Protein 6VH5 (pdb70)

Organism: Brucella abortus (strain 2308) (NCBI:txid359391)

Sequence (1122 aa):
SMKTNRISFQGEAGANSDTACRNMFPDMEPLPCPTFEDAFNAVETGAADLAMIPIENTLAGRVADIHYLLPLADMHIVGEYFLPIHFQLMVLPGVRREEIKTVHSHIHALGQCRNVIRQNGWKGVIAGDTAGAARLVADVKDRSMAALAPRLAADLYGLDILEENVEDSENNVTRFVVLSKNKQWAARPENDERIVTTFVFRVRNVPAALYKALGGFATNGVNMTKLESYQLGGRFIATQFYADIEGHPEERSVQLALEELRFFTKEVRILGVYKGSDIRGMKTNRISFQGEAGANSDTACRNMFPDMEPLPCPTFEDAFNAVETGAADLAMIPIENTLAGRVADIHYLLPLADMHIVGEYFLPIHFQLMVLPGVRREEIKTVHSHIHALGQCRNVIRQNGWKGVIAGDTAGAARLVADVKDRSMAALAPRLAADLYGLDILEENVEDSENNVTRFVVLSKNKQWAARPENDERIVTTFVFRVRNVPAALYKALGGFATNGVNMTKLESYQLGGRFIATQFYADIEGHPEERSVQLALEELRFFTKEVRILGVYKGSDIRGMKTNRISFQGEAGANSDTACRNMFPDMEPLPCPTFEDAFNAVETGAADLAMIPIENTLAGRVADIHYLLPLADMHIVGEYFLPIHFQLMVLPGVRREEIKTVHSHIHALGQCRNVIRQNGWKGVIAGDTAGAARLVADVKDRSMAALAPRLAADLYGLDILEENVEDSENNVTRFVVLSKNKQWAARPENDERIVTTFVFRVRNVPAALYKALGGFATNGVNMTKLESYQLGGRFIATQFYADIEGHPEERSVQLALEELRFFTKEVRILGVYKGSDIRPGSMKTNRISFQGEAGANSDTACRNMFPDMEPLPCPTFEDAFNAVETGAADLAMIPIENTLAGRVADIHYLLPLADMHIVGEYFLPIHFQLMVLPGVRREEIKTVHSHIHALGQCRNVIRQNGWKGVIAGDTAGAARLVADVKDRSMAALAPRLAADLLYGLDILEENVEDSENNVTRFVVLSKNKQWAARPENDERIVTTFVFRVRNVPAALYKALGGFATNGVNMTKLESYQLGGRFIATQFYADIEGHPEERSVQLALEELRFFTKEVRILGVYKGSDIR

Nearest PDB structures (foldseek):
  6vh5-assembly1_C  TM=9.987E-01  e=2.061E-60  Brucella abortus 2308
  7am0-assembly2_C  TM=9.601E-01  e=3.517E-37  Komagataeibacter europaeus
  7am0-assembly1_A  TM=9.549E-01  e=2.578E-37  Komagataeibacter europaeus
  2qmx-assembly1_A  TM=8.992E-01  e=8.731E-31  Chlorobaculum tepidum TLS
  7alz-assembly1_B  TM=9.362E-01  e=1.577E-22  Komagataeibacter europaeus

B-factor: mean 70.49, std 18.17, range [31.27, 156.77]

Radius of gyration: 37.65 Å; Cα contacts (8 Å, |Δi|>4): 2744; chains: 4; bounding box: 86×58×108 Å

Structure (mmCIF, N/CA/C/O backbone):
data_6VH5
#
_entry.id   6VH5
#
_cell.length_a   226.950
_cell.length_b   61.250
_cell.length_c   120.050
_cell.angle_alpha   90.000
_cell.angle_beta   112.950
_cell.angle_gamma   90.000
#
_symmetry.space_group_name_H-M   'C 1 2 1'
#
loop_
_entity.id
_entity.type
_entity.pdbx_description
1 polymer 'Prephenate dehydratase:Amino acid-binding ACT'
2 non-polymer PHENYLALANINE
3 non-polymer 1,2-ETHANEDIOL
4 water water
#
loop_
_atom_site.group_PDB
_atom_site.id
_atom_site.type_symbol
_atom_site.label_atom_id
_atom_site.label_alt_id
_atom_site.label_comp_id
_atom_site.label_asym_id
_atom_site.label_entity_id
_atom_site.label_seq_id
_atom_site.pdbx_PDB_ins_code
_atom_site.Cartn_x
_atom_site.Cartn_y
_atom_site.Cartn_z
_atom_site.occupancy
_atom_site.B_iso_or_equiv
_atom_site.auth_seq_id
_atom_site.auth_comp_id
_atom_site.auth_asym_id
_atom_site.auth_atom_id
_atom_site.pdbx_PDB_model_num
ATOM 1 N N . SER A 1 21 ? 38.205 62.424 69.356 1.00 130.11 0 SER A N 1
ATOM 2 C CA . SER A 1 21 ? 36.837 62.715 69.767 1.00 129.40 0 SER A CA 1
ATOM 3 C C . SER A 1 21 ? 36.765 64.025 70.557 1.00 126.95 0 SER A C 1
ATOM 4 O O . SER A 1 21 ? 37.747 64.760 70.655 1.00 126.09 0 SER A O 1
ATOM 7 N N . MET A 1 22 ? 35.592 64.308 71.114 1.00 118.48 1 MET A N 1
ATOM 8 C CA . MET A 1 22 ? 35.362 65.545 71.847 1.00 111.15 1 MET A CA 1
ATOM 9 C C . MET A 1 22 ? 35.954 65.439 73.249 1.00 96.11 1 MET A C 1
ATOM 10 O O . MET A 1 22 ? 35.727 64.445 73.948 1.00 89.99 1 MET A O 1
ATOM 15 N N . LYS A 1 23 ? 36.710 66.461 73.663 1.00 88.81 2 LYS A N 1
ATOM 16 C CA . LYS A 1 23 ? 37.340 66.428 74.982 1.00 81.36 2 LYS A CA 1
ATOM 17 C C . LYS A 1 23 ? 36.270 66.619 76.052 1.00 81.30 2 LYS A C 1
ATOM 18 O O . LYS A 1 23 ? 35.611 67.661 76.110 1.00 88.63 2 LYS A O 1
ATOM 20 N N . THR A 1 24 ? 36.124 65.618 76.916 1.00 74.45 3 THR A N 1
ATOM 21 C CA . THR A 1 24 ? 35.100 65.599 77.950 1.00 73.86 3 THR A CA 1
ATOM 22 C C . THR A 1 24 ? 35.524 66.210 79.279 1.00 77.71 3 THR A C 1
ATOM 23 O O . THR A 1 24 ? 34.673 66.354 80.164 1.00 75.46 3 THR A O 1
ATOM 27 N N . ASN A 1 25 ? 36.801 66.545 79.464 1.00 75.14 4 ASN A N 1
ATOM 28 C CA . ASN A 1 25 ? 37.293 67.101 80.726 1.00 64.79 4 ASN A CA 1
ATOM 29 C C . ASN A 1 25 ? 37.112 66.136 81.887 1.00 58.55 4 ASN A C 1
ATOM 30 O O . ASN A 1 25 ? 37.148 66.545 83.050 1.00 59.43 4 ASN A O 1
ATOM 35 N N . ARG A 1 26 ? 36.913 64.854 81.597 1.00 59.21 5 ARG A N 1
ATOM 36 C CA . ARG A 1 26 ? 36.751 63.835 82.626 1.00 56.54 5 ARG A CA 1
ATOM 37 C C . ARG A 1 26 ? 38.034 63.022 82.751 1.00 58.43 5 ARG A C 1
ATOM 38 O O . ARG A 1 26 ? 38.711 62.753 81.753 1.00 61.36 5 ARG A O 1
ATOM 46 N N . ILE A 1 27 ? 38.366 62.635 83.977 1.00 53.13 6 ILE A N 1
ATOM 47 C CA . ILE A 1 27 ? 39.491 61.754 84.247 1.00 50.48 6 ILE A CA 1
ATOM 48 C C . ILE A 1 27 ? 38.984 60.564 85.046 1.00 49.11 6 ILE A C 1
ATOM 49 O O . ILE A 1 27 ? 38.484 60.726 86.168 1.00 54.78 6 ILE A O 1
ATOM 54 N N . SER A 1 28 ? 39.096 59.371 84.468 1.00 42.48 7 SER A N 1
ATOM 55 C CA . SER A 1 28 ? 38.577 58.184 85.132 1.00 52.80 7 SER A CA 1
ATOM 56 C C . SER A 1 28 ? 39.515 57.703 86.234 1.00 61.38 7 SER A C 1
ATOM 57 O O . SER A 1 28 ? 40.740 57.831 86.145 1.00 62.39 7 SER A O 1
ATOM 60 N N . PHE A 1 29 ? 38.921 57.134 87.282 1.00 62.14 8 PHE A N 1
ATOM 61 C CA . PHE A 1 29 ? 39.686 56.465 88.324 1.00 56.16 8 PHE A CA 1
ATOM 62 C C . PHE A 1 29 ? 38.877 55.279 88.829 1.00 57.47 8 PHE A C 1
ATOM 63 O O . PHE A 1 29 ? 37.646 55.254 88.725 1.00 64.41 8 PHE A O 1
ATOM 71 N N . GLN A 1 30 ? 39.575 54.311 89.419 1.00 46.33 9 GLN A N 1
ATOM 72 C CA . GLN A 1 30 ? 38.926 53.152 90.014 1.00 49.92 9 GLN A CA 1
ATOM 73 C C . GLN A 1 30 ? 38.595 53.464 91.468 1.00 53.60 9 GLN A C 1
ATOM 74 O O . GLN A 1 30 ? 39.482 53.840 92.243 1.00 48.83 9 GLN A O 1
ATOM 80 N N . GLY A 1 31 ? 37.315 53.294 91.835 1.00 55.20 10 GLY A N 1
ATOM 81 C CA . GLY A 1 31 ? 36.817 53.405 93.187 1.00 49.48 10 GLY A CA 1
ATOM 82 C C . GLY A 1 31 ? 35.573 54.275 93.268 1.00 66.80 10 GLY A C 1
ATOM 83 O O . GLY A 1 31 ? 34.938 54.609 92.260 1.00 68.59 10 GLY A O 1
ATOM 84 N N . GLU A 1 32 ? 35.196 54.610 94.496 1.00 69.89 11 GLU A N 1
ATOM 85 C CA . GLU A 1 32 ? 34.085 55.504 94.776 1.00 64.93 11 GLU A CA 1
ATOM 86 C C . GLU A 1 32 ? 34.615 56.917 94.972 1.00 61.16 11 GLU A C 1
ATOM 87 O O . GLU A 1 32 ? 35.789 57.126 95.289 1.00 58.88 11 GLU A O 1
ATOM 93 N N . ALA A 1 33 ? 33.719 57.888 94.836 1.00 55.45 12 ALA A N 1
ATOM 94 C CA . ALA A 1 33 ? 34.075 59.273 95.118 1.00 66.27 12 ALA A CA 1
ATOM 95 C C . ALA A 1 33 ? 34.661 59.404 96.527 1.00 71.38 12 ALA A C 1
ATOM 96 O O . ALA A 1 33 ? 34.206 58.758 97.474 1.00 72.80 12 ALA A O 1
ATOM 98 N N . GLY A 1 34 ? 35.703 60.219 96.656 1.00 67.67 13 GLY A N 1
ATOM 99 C CA . GLY A 1 34 ? 36.359 60.387 97.935 1.00 64.89 13 GLY A CA 1
ATOM 100 C C . GLY A 1 34 ? 37.544 59.478 98.164 1.00 63.63 13 GLY A C 1
ATOM 101 O O . GLY A 1 34 ? 38.176 59.568 99.220 1.00 65.21 13 GLY A O 1
ATOM 102 N N . ALA A 1 35 ? 37.857 58.600 97.214 1.00 63.68 14 ALA A N 1
ATOM 103 C CA . ALA A 1 35 ? 38.957 57.664 97.363 1.00 63.36 14 ALA A CA 1
ATOM 104 C C . ALA A 1 35 ? 40.300 58.380 97.231 1.00 60.57 14 ALA A C 1
ATOM 105 O O . ALA A 1 35 ? 40.379 59.578 96.945 1.00 64.04 14 ALA A O 1
ATOM 107 N N . ASN A 1 36 ? 41.373 57.624 97.477 1.00 52.31 15 ASN A N 1
ATOM 108 C CA . ASN A 1 36 ? 42.712 58.156 97.256 1.00 57.74 15 ASN A CA 1
ATOM 109 C C . ASN A 1 36 ? 42.965 58.417 95.769 1.00 53.69 15 ASN A C 1
ATOM 110 O O . ASN A 1 36 ? 43.660 59.380 95.414 1.00 49.13 15 ASN A O 1
ATOM 115 N N . SER A 1 37 ? 42.432 57.560 94.887 1.00 56.40 16 SER A N 1
ATOM 116 C CA . SER A 1 37 ? 42.549 57.802 93.444 1.00 59.77 16 SER A CA 1
ATOM 117 C C . SER A 1 37 ? 41.893 59.120 93.050 1.00 56.53 16 SER A C 1
ATOM 118 O O . SER A 1 37 ? 42.434 59.873 92.232 1.00 50.16 16 SER A O 1
ATOM 121 N N . ASP A 1 38 ? 40.722 59.406 93.627 1.00 53.38 17 ASP A N 1
ATOM 122 C CA . ASP A 1 38 ? 40.055 60.690 93.425 1.00 56.95 17 ASP A CA 1
ATOM 123 C C . ASP A 1 38 ? 40.914 61.841 93.942 1.00 60.08 17 ASP A C 1
ATOM 124 O O . ASP A 1 38 ? 41.014 62.892 93.297 1.00 62.32 17 ASP A O 1
ATOM 129 N N . THR A 1 39 ? 41.552 61.656 95.102 1.00 64.91 18 THR A N 1
ATOM 130 C CA . THR A 1 39 ? 42.441 62.685 95.637 1.00 63.81 18 THR A CA 1
ATOM 131 C C . THR A 1 39 ? 43.567 63.004 94.658 1.00 54.27 18 THR A C 1
ATOM 132 O O . THR A 1 39 ? 43.879 64.177 94.415 1.00 50.99 18 THR A O 1
ATOM 136 N N . ALA A 1 40 ? 44.161 61.976 94.057 1.00 45.28 19 ALA A N 1
ATOM 137 C CA . ALA A 1 40 ? 45.216 62.216 93.077 1.00 48.39 19 ALA A CA 1
ATOM 138 C C . ALA A 1 40 ? 44.692 63.010 91.878 1.00 51.36 19 ALA A C 1
ATOM 139 O O . ALA A 1 40 ? 45.325 63.982 91.446 1.00 51.53 19 ALA A O 1
ATOM 141 N N . CYS A 1 41 ? 43.515 62.644 91.356 1.00 54.83 20 CYS A N 1
ATOM 142 C CA . CYS A 1 41 ? 42.946 63.378 90.223 1.00 53.66 20 CYS A CA 1
ATOM 143 C C . CYS A 1 41 ? 42.783 64.857 90.559 1.00 61.05 20 CYS A C 1
ATOM 144 O O . CYS A 1 41 ? 43.134 65.733 89.759 1.00 59.96 20 CYS A O 1
ATOM 147 N N . ARG A 1 42 ? 42.253 65.152 91.753 1.00 58.26 21 ARG A N 1
ATOM 148 C CA . ARG A 1 42 ? 41.985 66.538 92.119 1.00 55.58 21 ARG A CA 1
ATOM 149 C C . ARG A 1 42 ? 43.265 67.307 92.406 1.00 62.74 21 ARG A C 1
ATOM 150 O O . ARG A 1 42 ? 43.345 68.504 92.102 1.00 66.86 21 ARG A O 1
ATOM 158 N N . ASN A 1 43 ? 44.273 66.646 92.982 1.00 58.31 22 ASN A N 1
ATOM 159 C CA . ASN A 1 43 ? 45.519 67.344 93.275 1.00 64.32 22 ASN A CA 1
ATOM 160 C C . ASN A 1 43 ? 46.268 67.675 91.995 1.00 64.43 22 ASN A C 1
ATOM 161 O O . ASN A 1 43 ? 46.775 68.793 91.832 1.00 69.49 22 ASN A O 1
ATOM 166 N N . MET A 1 44 ? 46.331 66.724 91.066 1.00 60.58 23 MET A N 1
ATOM 167 C CA . MET A 1 44 ? 47.156 66.896 89.877 1.00 60.41 23 MET A CA 1
ATOM 168 C C . MET A 1 44 ? 46.424 67.613 88.756 1.00 59.08 23 MET A C 1
ATOM 169 O O . MET A 1 44 ? 47.031 68.423 88.046 1.00 57.95 23 MET A O 1
ATOM 174 N N . PHE A 1 45 ? 45.129 67.334 88.595 1.00 70.80 24 PHE A N 1
ATOM 175 C CA . PHE A 1 45 ? 44.293 67.933 87.556 1.00 75.79 24 PHE A CA 1
ATOM 176 C C . PHE A 1 45 ? 43.105 68.621 88.225 1.00 79.63 24 PHE A C 1
ATOM 177 O O . PHE A 1 45 ? 41.965 68.141 88.148 1.00 75.68 24 PHE A O 1
ATOM 185 N N . PRO A 1 46 ? 43.342 69.758 88.887 1.00 78.30 25 PRO A N 1
ATOM 186 C CA . PRO A 1 46 ? 42.274 70.378 89.687 1.00 78.72 25 PRO A CA 1
ATOM 187 C C . PRO A 1 46 ? 41.067 70.811 88.874 1.00 75.88 25 PRO A C 1
ATOM 188 O O . PRO A 1 46 ? 39.955 70.852 89.413 1.00 71.79 25 PRO A O 1
ATOM 192 N N . ASP A 1 47 ? 41.244 71.136 87.596 1.00 74.14 26 ASP A N 1
ATOM 193 C CA . ASP A 1 47 ? 40.148 71.623 86.773 1.00 76.36 26 ASP A CA 1
ATOM 194 C C . ASP A 1 47 ? 39.439 70.520 85.999 1.00 74.10 26 ASP A C 1
ATOM 195 O O . ASP A 1 47 ? 38.607 70.828 85.142 1.00 67.80 26 ASP A O 1
ATOM 200 N N . MET A 1 48 ? 39.736 69.256 86.275 1.00 70.62 27 MET A N 1
ATOM 201 C CA . MET A 1 48 ? 39.048 68.160 85.612 1.00 70.18 27 MET A CA 1
ATOM 202 C C . MET A 1 48 ? 37.999 67.557 86.542 1.00 70.76 27 MET A C 1
ATOM 203 O O . MET A 1 48 ? 38.010 67.767 87.756 1.00 70.87 27 MET A O 1
ATOM 208 N N . GLU A 1 49 ? 37.073 66.814 85.950 1.00 67.42 28 GLU A N 1
ATOM 209 C CA . GLU A 1 49 ? 35.990 66.210 86.714 1.00 70.08 28 GLU A CA 1
ATOM 210 C C . GLU A 1 49 ? 36.252 64.715 86.853 1.00 67.77 28 GLU A C 1
ATOM 211 O O . GLU A 1 49 ? 36.214 63.987 85.847 1.00 65.53 28 GLU A O 1
ATOM 217 N N . PRO A 1 50 ? 36.572 64.222 88.045 1.00 65.15 29 PRO A N 1
ATOM 218 C CA . PRO A 1 50 ? 36.846 62.786 88.197 1.00 63.38 29 PRO A CA 1
ATOM 219 C C . PRO A 1 50 ? 35.629 61.940 87.834 1.00 61.87 29 PRO A C 1
ATOM 220 O O . PRO A 1 50 ? 34.486 62.286 88.150 1.00 59.68 29 PRO A O 1
ATOM 224 N N . LEU A 1 51 ? 35.890 60.809 87.184 1.00 58.03 30 LEU A N 1
ATOM 225 C CA . LEU A 1 51 ? 34.844 59.899 86.718 1.00 57.94 30 LEU A CA 1
ATOM 226 C C . LEU A 1 51 ? 35.015 58.540 87.382 1.00 56.30 30 LEU A C 1
ATOM 227 O O . LEU A 1 51 ? 35.853 57.732 86.943 1.00 60.29 30 LEU A O 1
ATOM 232 N N . PRO A 1 52 ? 34.236 58.232 88.419 1.00 58.49 31 PRO A N 1
ATOM 233 C CA . PRO A 1 52 ? 34.425 56.960 89.131 1.00 59.24 31 PRO A CA 1
ATOM 234 C C . PRO A 1 52 ? 34.068 55.759 88.265 1.00 55.08 31 PRO A C 1
ATOM 235 O O . PRO A 1 52 ? 33.117 55.790 87.483 1.00 58.83 31 PRO A O 1
ATOM 239 N N . CYS A 1 53 ? 34.844 54.688 88.424 1.00 49.55 32 CYS A N 1
ATOM 240 C CA . CYS A 1 53 ? 34.625 53.450 87.709 1.00 53.46 32 CYS A CA 1
ATOM 241 C C . CYS A 1 53 ? 34.844 52.316 88.694 1.00 57.43 32 CYS A C 1
ATOM 242 O O . CYS A 1 53 ? 35.739 52.402 89.543 1.00 68.21 32 CYS A O 1
ATOM 245 N N . PRO A 1 54 ? 34.056 51.247 88.606 1.00 65.59 33 PRO A N 1
ATOM 246 C CA . PRO A 1 54 ? 34.163 50.192 89.626 1.00 68.78 33 PRO A CA 1
ATOM 247 C C . PRO A 1 54 ? 35.463 49.408 89.560 1.00 70.50 33 PRO A C 1
ATOM 248 O O . PRO A 1 54 ? 35.940 48.953 90.606 1.00 73.51 33 PRO A O 1
ATOM 252 N N . THR A 1 55 ? 36.063 49.248 88.383 1.00 67.14 34 THR A N 1
ATOM 253 C CA . THR A 1 55 ? 37.300 48.493 88.237 1.00 60.43 34 THR A CA 1
ATOM 254 C C . THR A 1 55 ? 38.319 49.278 87.420 1.00 66.71 34 THR A C 1
ATOM 255 O O . THR A 1 55 ? 37.979 50.248 86.732 1.00 62.69 34 THR A O 1
ATOM 259 N N . PHE A 1 56 ? 39.587 48.842 87.525 1.00 66.30 35 PHE A N 1
ATOM 260 C CA . PHE A 1 56 ? 40.660 49.421 86.720 1.00 58.47 35 PHE A CA 1
ATOM 261 C C . PHE A 1 56 ? 40.347 49.299 85.238 1.00 60.10 35 PHE A C 1
ATOM 262 O O . PHE A 1 56 ? 40.534 50.247 84.466 1.00 59.43 35 PHE A O 1
ATOM 270 N N . GLU A 1 57 ? 39.898 48.113 84.823 1.00 64.76 36 GLU A N 1
ATOM 271 C CA . GLU A 1 57 ? 39.547 47.878 83.428 1.00 64.74 36 GLU A CA 1
ATOM 272 C C . GLU A 1 57 ? 38.505 48.881 82.950 1.00 64.14 36 GLU A C 1
ATOM 273 O O . GLU A 1 57 ? 38.653 49.467 81.872 1.00 66.52 36 GLU A O 1
ATOM 279 N N . ASP A 1 58 ? 37.478 49.137 83.769 1.00 55.39 37 ASP A N 1
ATOM 280 C CA . ASP A 1 58 ? 36.484 50.147 83.415 1.00 61.61 37 ASP A CA 1
ATOM 281 C C . ASP A 1 58 ? 37.118 51.528 83.321 1.00 62.65 37 ASP A C 1
ATOM 282 O O . ASP A 1 58 ? 36.734 52.340 82.468 1.00 65.41 37 ASP A O 1
ATOM 287 N N . ALA A 1 59 ? 38.076 51.822 84.207 1.00 54.85 38 ALA A N 1
ATOM 288 C CA . ALA A 1 59 ? 38.806 53.080 84.104 1.00 59.20 38 ALA A CA 1
ATOM 289 C C . ALA A 1 59 ? 39.620 53.146 82.813 1.00 58.06 38 ALA A C 1
ATOM 290 O O . ALA A 1 59 ? 39.778 54.228 82.237 1.00 58.71 38 ALA A O 1
ATOM 292 N N . PHE A 1 60 ? 40.161 52.014 82.354 1.00 58.81 39 PHE A N 1
ATOM 293 C CA . PHE A 1 60 ? 40.820 52.003 81.049 1.00 70.50 39 PHE A CA 1
ATOM 294 C C . PHE A 1 60 ? 39.803 52.221 79.941 1.00 72.50 39 PHE A C 1
ATOM 295 O O . PHE A 1 60 ? 39.992 53.074 79.065 1.00 75.07 39 PHE A O 1
ATOM 303 N N . ASN A 1 61 ? 38.703 51.466 79.985 1.00 73.07 40 ASN A N 1
ATOM 304 C CA . ASN A 1 61 ? 37.704 51.512 78.928 1.00 70.35 40 ASN A CA 1
ATOM 305 C C . ASN A 1 61 ? 37.100 52.903 78.784 1.00 66.44 40 ASN A C 1
ATOM 306 O O . ASN A 1 61 ? 36.726 53.305 77.677 1.00 76.01 40 ASN A O 1
ATOM 311 N N . ALA A 1 62 ? 36.989 53.641 79.891 1.00 57.65 41 ALA A N 1
ATOM 312 C CA . ALA A 1 62 ? 36.490 55.014 79.844 1.00 57.71 41 ALA A CA 1
ATOM 313 C C . ALA A 1 62 ? 37.326 55.886 78.917 1.00 58.67 41 ALA A C 1
ATOM 314 O O . ALA A 1 62 ? 36.800 56.823 78.300 1.00 55.91 41 ALA A O 1
ATOM 316 N N . VAL A 1 63 ? 38.633 55.615 78.848 1.00 50.07 42 VAL A N 1
ATOM 317 C CA . VAL A 1 63 ? 39.540 56.348 77.979 1.00 51.77 42 VAL A CA 1
ATOM 318 C C . VAL A 1 63 ? 39.445 55.827 76.554 1.00 58.55 42 VAL A C 1
ATOM 319 O O . VAL A 1 63 ? 39.508 56.601 75.589 1.00 59.83 42 VAL A O 1
ATOM 323 N N . GLU A 1 64 ? 39.263 54.510 76.410 1.00 59.40 43 GLU A N 1
ATOM 324 C CA . GLU A 1 64 ? 39.171 53.900 75.091 1.00 64.67 43 GLU A CA 1
ATOM 325 C C . GLU A 1 64 ? 37.932 54.375 74.343 1.00 66.97 43 GLU A C 1
ATOM 326 O O . GLU A 1 64 ? 37.996 54.636 73.137 1.00 70.97 43 GLU A O 1
ATOM 332 N N . THR A 1 65 ? 36.805 54.504 75.045 1.00 63.90 44 THR A N 1
ATOM 333 C CA . THR A 1 65 ? 35.547 54.927 74.445 1.00 70.99 44 THR A CA 1
ATOM 334 C C . THR A 1 65 ? 35.402 56.438 74.362 1.00 66.82 44 THR A C 1
ATOM 335 O O . THR A 1 65 ? 34.439 56.915 73.762 1.00 67.29 44 THR A O 1
ATOM 339 N N . GLY A 1 66 ? 36.289 57.207 74.983 1.00 67.13 45 GLY A N 1
ATOM 340 C CA . GLY A 1 66 ? 36.129 58.640 74.953 1.00 65.28 45 GLY A CA 1
ATOM 341 C C . GLY A 1 66 ? 35.288 59.196 76.077 1.00 70.27 45 GLY A C 1
ATOM 342 O O . GLY A 1 66 ? 35.037 60.408 76.101 1.00 73.47 45 GLY A O 1
ATOM 343 N N . ALA A 1 67 ? 34.837 58.350 77.006 1.00 66.44 46 ALA A N 1
ATOM 344 C CA . ALA A 1 67 ? 34.158 58.863 78.190 1.00 70.51 46 ALA A CA 1
ATOM 345 C C . ALA A 1 67 ? 35.077 59.760 79.002 1.00 64.92 46 ALA A C 1
ATOM 346 O O . ALA A 1 67 ? 34.622 60.735 79.609 1.00 64.59 46 ALA A O 1
ATOM 348 N N . ALA A 1 68 ? 36.368 59.455 79.022 1.00 64.23 47 ALA A N 1
ATOM 349 C CA . ALA A 1 68 ? 37.316 60.240 79.791 1.00 64.86 47 ALA A CA 1
ATOM 350 C C . ALA A 1 68 ? 38.530 60.557 78.937 1.00 65.64 47 ALA A C 1
ATOM 351 O O . ALA A 1 68 ? 38.976 59.725 78.144 1.00 66.54 47 ALA A O 1
ATOM 353 N N . ASP A 1 69 ? 39.075 61.760 79.131 1.00 64.28 48 ASP A N 1
ATOM 354 C CA . ASP A 1 69 ? 40.290 62.149 78.427 1.00 61.77 48 ASP A CA 1
ATOM 355 C C . ASP A 1 69 ? 41.520 61.448 78.990 1.00 58.42 48 ASP A C 1
ATOM 356 O O . ASP A 1 69 ? 42.434 61.112 78.229 1.00 66.57 48 ASP A O 1
ATOM 361 N N . LEU A 1 70 ? 41.544 61.185 80.298 1.00 48.97 49 LEU A N 1
ATOM 362 C CA . LEU A 1 70 ? 42.697 60.598 80.967 1.00 62.85 49 LEU A CA 1
ATOM 363 C C . LEU A 1 70 ? 42.218 59.604 82.015 1.00 66.70 49 LEU A C 1
ATOM 364 O O . LEU A 1 70 ? 41.069 59.653 82.470 1.00 67.63 49 LEU A O 1
ATOM 369 N N . ALA A 1 71 ? 43.135 58.740 82.450 1.00 59.81 50 ALA A N 1
ATOM 370 C CA . ALA A 1 71 ? 42.858 57.804 83.530 1.00 57.36 50 ALA A CA 1
ATOM 371 C C . ALA A 1 71 ? 43.976 57.869 84.559 1.00 58.34 50 ALA A C 1
ATOM 372 O O . ALA A 1 71 ? 45.160 57.934 84.200 1.00 55.52 50 ALA A O 1
ATOM 374 N N . MET A 1 72 ? 43.591 57.835 85.841 1.00 57.26 51 MET A N 1
ATOM 375 C CA . MET A 1 72 ? 44.528 57.904 86.959 1.00 55.81 51 MET A CA 1
ATOM 376 C C . MET A 1 72 ? 44.593 56.526 87.610 1.00 58.19 51 MET A C 1
ATOM 377 O O . MET A 1 72 ? 43.665 56.128 88.324 1.00 62.61 51 MET A O 1
ATOM 382 N N . ILE A 1 73 ? 45.699 55.819 87.394 1.00 53.37 52 ILE A N 1
ATOM 383 C CA . ILE A 1 73 ? 45.827 54.408 87.736 1.00 55.97 52 ILE A CA 1
ATOM 384 C C . ILE A 1 73 ? 46.968 54.228 88.729 1.00 60.93 52 ILE A C 1
ATOM 385 O O . ILE A 1 73 ? 48.093 54.650 88.458 1.00 53.89 52 ILE A O 1
ATOM 390 N N . PRO A 1 74 ? 46.729 53.617 89.888 1.00 65.39 53 PRO A N 1
ATOM 391 C CA . PRO A 1 74 ? 47.832 53.300 90.802 1.00 59.04 53 PRO A CA 1
ATOM 392 C C . PRO A 1 74 ? 48.599 52.074 90.334 1.00 58.28 53 PRO A C 1
ATOM 393 O O . PRO A 1 74 ? 48.013 51.089 89.876 1.00 63.86 53 PRO A O 1
ATOM 397 N N . ILE A 1 75 ? 49.927 52.145 90.432 1.00 50.91 54 ILE A N 1
ATOM 398 C CA . ILE A 1 75 ? 50.760 51.011 90.044 1.00 52.90 54 ILE A CA 1
ATOM 399 C C . ILE A 1 75 ? 51.758 50.605 91.112 1.00 55.09 54 ILE A C 1
ATOM 400 O O . ILE A 1 75 ? 52.263 49.469 91.072 1.00 58.28 54 ILE A O 1
ATOM 405 N N . GLU A 1 76 ? 52.078 51.460 92.079 1.00 58.52 55 GLU A N 1
ATOM 406 C CA . GLU A 1 76 ? 52.957 51.092 93.180 1.00 62.95 55 GLU A CA 1
ATOM 407 C C . GLU A 1 76 ? 52.368 51.609 94.484 1.00 60.16 55 GLU A C 1
ATOM 408 O O . GLU A 1 76 ? 51.856 52.731 94.538 1.00 59.30 55 GLU A O 1
ATOM 414 N N . ASN A 1 77 ? 52.413 50.772 95.520 1.00 59.37 56 ASN A N 1
ATOM 415 C CA . ASN A 1 77 ? 52.054 51.179 96.875 1.00 48.38 56 ASN A CA 1
ATOM 416 C C . ASN A 1 77 ? 53.026 50.573 97.873 1.00 56.84 56 ASN A C 1
ATOM 417 O O . ASN A 1 77 ? 53.282 49.366 97.834 1.00 67.64 56 ASN A O 1
ATOM 422 N N . THR A 1 78 ? 53.513 51.404 98.802 1.00 62.54 57 THR A N 1
ATOM 423 C CA . THR A 1 78 ? 54.575 51.002 99.727 1.00 59.44 57 THR A CA 1
ATOM 424 C C . THR A 1 78 ? 54.160 49.881 100.685 1.00 59.73 57 THR A C 1
ATOM 425 O O . THR A 1 78 ? 55.005 49.074 101.082 1.00 58.23 57 THR A O 1
ATOM 429 N N . LEU A 1 79 ? 52.880 49.774 101.055 1.00 67.22 58 LEU A N 1
ATOM 430 C CA . LEU A 1 79 ? 52.554 48.748 102.046 1.00 71.92 58 LEU A CA 1
ATOM 431 C C . LEU A 1 79 ? 51.606 47.683 101.510 1.00 71.77 58 LEU A C 1
ATOM 432 O O . LEU A 1 79 ? 50.646 47.291 102.184 1.00 70.41 58 LEU A O 1
ATOM 437 N N . ALA A 1 80 ? 51.920 47.174 100.315 1.00 66.47 59 ALA A N 1
ATOM 438 C CA . ALA A 1 80 ? 51.253 46.022 99.705 1.00 53.83 59 ALA A CA 1
ATOM 439 C C . ALA A 1 80 ? 49.783 46.285 99.416 1.00 52.37 59 ALA A C 1
ATOM 440 O O . ALA A 1 80 ? 48.969 45.360 99.383 1.00 58.59 59 ALA A O 1
ATOM 442 N N . GLY A 1 81 ? 49.434 47.526 99.117 1.00 50.05 60 GLY A N 1
ATOM 443 C CA . GLY A 1 81 ? 48.071 47.831 98.764 1.00 58.01 60 GLY A CA 1
ATOM 444 C C . GLY A 1 81 ? 47.737 47.359 97.363 1.00 63.28 60 GLY A C 1
ATOM 445 O O . GLY A 1 81 ? 48.579 46.858 96.618 1.00 64.78 60 GLY A O 1
ATOM 446 N N . ARG A 1 82 ? 46.462 47.529 97.010 1.00 56.65 61 ARG A N 1
ATOM 447 C CA . ARG A 1 82 ? 45.945 47.103 95.717 1.00 61.91 61 ARG A CA 1
ATOM 448 C C . ARG A 1 82 ? 46.399 48.061 94.623 1.00 58.94 61 ARG A C 1
ATOM 449 O O . ARG A 1 82 ? 46.237 49.281 94.748 1.00 63.13 61 ARG A O 1
ATOM 451 N N . VAL A 1 83 ? 47.006 47.510 93.571 1.00 53.19 62 VAL A N 1
ATOM 452 C CA . VAL A 1 83 ? 47.423 48.279 92.402 1.00 49.80 62 VAL A CA 1
ATOM 453 C C . VAL A 1 83 ? 47.055 47.500 91.146 1.00 55.95 62 VAL A C 1
ATOM 454 O O . VAL A 1 83 ? 46.888 46.278 91.171 1.00 57.24 62 VAL A O 1
ATOM 458 N N . ALA A 1 84 ? 46.897 48.230 90.041 1.00 60.06 63 ALA A N 1
ATOM 459 C CA . ALA A 1 84 ? 46.598 47.598 88.760 1.00 58.38 63 ALA A CA 1
ATOM 460 C C . ALA A 1 84 ? 47.869 47.014 88.158 1.00 58.37 63 ALA A C 1
ATOM 461 O O . ALA A 1 84 ? 48.947 47.598 88.265 1.00 51.26 63 ALA A O 1
ATOM 463 N N . ASP A 1 85 ? 47.726 45.871 87.488 1.00 66.55 64 ASP A N 1
ATOM 464 C CA . ASP A 1 85 ? 48.836 45.219 86.797 1.00 65.23 64 ASP A CA 1
ATOM 465 C C . ASP A 1 85 ? 49.093 45.964 85.489 1.00 66.63 64 ASP A C 1
ATOM 466 O O . ASP A 1 85 ? 48.627 45.589 84.411 1.00 71.54 64 ASP A O 1
ATOM 471 N N . ILE A 1 86 ? 49.856 47.052 85.600 1.00 64.82 65 ILE A N 1
ATOM 472 C CA . ILE A 1 86 ? 50.149 47.893 84.443 1.00 75.36 65 ILE A CA 1
ATOM 473 C C . ILE A 1 86 ? 50.920 47.114 83.379 1.00 78.30 65 ILE A C 1
ATOM 474 O O . ILE A 1 86 ? 50.789 47.390 82.179 1.00 80.70 65 ILE A O 1
ATOM 479 N N . HIS A 1 87 ? 51.726 46.130 83.793 1.00 75.86 66 HIS A N 1
ATOM 480 C CA . HIS A 1 87 ? 52.501 45.344 82.842 1.00 71.02 66 HIS A CA 1
ATOM 481 C C . HIS A 1 87 ? 51.603 44.519 81.927 1.00 75.14 66 HIS A C 1
ATOM 482 O O . HIS A 1 87 ? 51.962 44.268 80.772 1.00 86.75 66 HIS A O 1
ATOM 489 N N . TYR A 1 88 ? 50.442 44.088 82.409 1.00 82.87 67 TYR A N 1
ATOM 490 C CA . TYR A 1 88 ? 49.544 43.333 81.544 1.00 90.57 67 TYR A CA 1
ATOM 491 C C . TYR A 1 88 ? 48.617 44.231 80.730 1.00 93.46 67 TYR A C 1
ATOM 492 O O . TYR A 1 88 ? 48.432 44.001 79.528 1.00 93.89 67 TYR A O 1
ATOM 501 N N . LEU A 1 89 ? 48.047 45.268 81.360 1.00 93.17 68 LEU A N 1
ATOM 502 C CA . LEU A 1 89 ? 46.957 46.027 80.744 1.00 92.41 68 LEU A CA 1
ATOM 503 C C . LEU A 1 89 ? 47.465 47.026 79.712 1.00 93.10 68 LEU A C 1
ATOM 504 O O . LEU A 1 89 ? 46.888 47.149 78.625 1.00 89.88 68 LEU A O 1
ATOM 509 N N . LEU A 1 90 ? 48.530 47.749 80.038 1.00 89.33 69 LEU A N 1
ATOM 510 C CA . LEU A 1 90 ? 48.994 48.838 79.191 1.00 80.76 69 LEU A CA 1
ATOM 511 C C . LEU A 1 90 ? 49.531 48.344 77.843 1.00 86.48 69 LEU A C 1
ATOM 512 O O . LEU A 1 90 ? 49.248 48.979 76.818 1.00 86.96 69 LEU A O 1
ATOM 517 N N . PRO A 1 91 ? 50.318 47.256 77.780 1.00 88.22 70 PRO A N 1
ATOM 518 C CA . PRO A 1 91 ? 50.717 46.742 76.455 1.00 90.80 70 PRO A CA 1
ATOM 519 C C . PRO A 1 91 ? 49.551 46.292 75.588 1.00 97.30 70 PRO A C 1
ATOM 520 O O . PRO A 1 91 ? 49.647 46.388 74.359 1.00 104.79 70 PRO A O 1
ATOM 524 N N . LEU A 1 92 ? 48.446 45.812 76.172 1.00 95.93 71 LEU A N 1
ATOM 525 C CA . LEU A 1 92 ? 47.317 45.393 75.344 1.00 92.54 71 LEU A CA 1
ATOM 526 C C . LEU A 1 92 ? 46.423 46.552 74.957 1.00 82.70 71 LEU A C 1
ATOM 527 O O . LEU A 1 92 ? 45.767 46.499 73.911 1.00 80.18 71 LEU A O 1
ATOM 532 N N . ALA A 1 93 ? 46.398 47.602 75.763 1.00 79.17 72 ALA A N 1
ATOM 533 C CA . ALA A 1 93 ? 45.691 48.790 75.345 1.00 84.08 72 ALA A CA 1
ATOM 534 C C . ALA A 1 93 ? 46.582 49.552 74.378 1.00 90.13 72 ALA A C 1
ATOM 535 O O . ALA A 1 93 ? 47.786 49.308 74.281 1.00 100.70 72 ALA A O 1
ATOM 537 N N . ASP A 1 94 ? 45.983 50.454 73.626 1.00 88.82 73 ASP A N 1
ATOM 538 C CA . ASP A 1 94 ? 46.784 51.368 72.822 1.00 91.55 73 ASP A CA 1
ATOM 539 C C . ASP A 1 94 ? 46.856 52.720 73.517 1.00 88.90 73 ASP A C 1
ATOM 540 O O . ASP A 1 94 ? 46.322 53.730 73.060 1.00 94.09 73 ASP A O 1
ATOM 545 N N . MET A 1 95 ? 47.471 52.703 74.691 1.00 81.99 74 MET A N 1
ATOM 546 C CA . MET A 1 95 ? 47.472 53.864 75.557 1.00 71.61 74 MET A CA 1
ATOM 547 C C . MET A 1 95 ? 48.890 54.187 75.980 1.00 68.36 74 MET A C 1
ATOM 548 O O . MET A 1 95 ? 49.816 53.383 75.825 1.00 71.40 74 MET A O 1
ATOM 553 N N . HIS A 1 96 ? 49.041 55.407 76.476 1.00 64.90 75 HIS A N 1
ATOM 554 C CA . HIS A 1 96 ? 50.346 55.963 76.764 1.00 63.74 75 HIS A CA 1
ATOM 555 C C . HIS A 1 96 ? 50.349 56.583 78.150 1.00 70.79 75 HIS A C 1
ATOM 556 O O . HIS A 1 96 ? 49.317 57.020 78.667 1.00 72.87 75 HIS A O 1
ATOM 563 N N . ILE A 1 97 ? 51.528 56.614 78.748 1.00 67.42 76 ILE A N 1
ATOM 564 C CA . ILE A 1 97 ? 51.736 57.294 80.013 1.00 54.89 76 ILE A CA 1
ATOM 565 C C . ILE A 1 97 ? 52.135 58.730 79.704 1.00 52.27 76 ILE A C 1
ATOM 566 O O . ILE A 1 97 ? 53.113 58.970 78.994 1.00 52.08 76 ILE A O 1
ATOM 571 N N . VAL A 1 98 ? 51.374 59.687 80.223 1.00 51.73 77 VAL A N 1
ATOM 572 C CA . VAL A 1 98 ? 51.635 61.100 80.004 1.00 53.14 77 VAL A CA 1
ATOM 573 C C . VAL A 1 98 ? 51.890 61.836 81.311 1.00 55.44 77 VAL A C 1
ATOM 574 O O . VAL A 1 98 ? 51.900 63.067 81.336 1.00 57.29 77 VAL A O 1
ATOM 578 N N . GLY A 1 99 ? 52.110 61.098 82.396 1.00 53.77 78 GLY A N 1
ATOM 579 C CA . GLY A 1 99 ? 52.369 61.679 83.690 1.00 54.81 78 GLY A CA 1
ATOM 580 C C . GLY A 1 99 ? 52.413 60.642 84.794 1.00 56.72 78 GLY A C 1
ATOM 581 O O . GLY A 1 99 ? 51.977 59.497 84.615 1.00 53.40 78 GLY A O 1
ATOM 582 N N . GLU A 1 100 ? 52.951 61.037 85.943 1.00 52.15 79 GLU A N 1
ATOM 583 C CA . GLU A 1 100 ? 52.975 60.200 87.130 1.00 56.28 79 GLU A CA 1
ATOM 584 C C . GLU A 1 100 ? 52.618 61.068 88.327 1.00 51.98 79 GLU A C 1
ATOM 585 O O . GLU A 1 100 ? 52.632 62.299 88.254 1.00 52.27 79 GLU A O 1
ATOM 591 N N . TYR A 1 101 ? 52.254 60.423 89.427 1.00 50.42 80 TYR A N 1
ATOM 592 C CA . TYR A 1 101 ? 51.900 61.176 90.625 1.00 55.17 80 TYR A CA 1
ATOM 593 C C . TYR A 1 101 ? 52.177 60.320 91.849 1.00 56.71 80 TYR A C 1
ATOM 594 O O . TYR A 1 101 ? 51.860 59.126 91.860 1.00 46.51 80 TYR A O 1
ATOM 603 N N . PHE A 1 102 ? 52.760 60.938 92.873 1.00 58.55 81 PHE A N 1
ATOM 604 C CA . PHE A 1 102 ? 53.076 60.270 94.132 1.00 64.99 81 PHE A CA 1
ATOM 605 C C . PHE A 1 102 ? 52.245 60.893 95.241 1.00 62.14 81 PHE A C 1
ATOM 606 O O . PHE A 1 102 ? 52.398 62.081 95.548 1.00 65.63 81 PHE A O 1
ATOM 614 N N . LEU A 1 103 ? 51.385 60.089 95.855 1.00 59.38 82 LEU A N 1
ATOM 615 C CA . LEU A 1 103 ? 50.480 60.581 96.892 1.00 65.79 82 LEU A CA 1
ATOM 616 C C . LEU A 1 103 ? 50.758 59.919 98.237 1.00 59.03 82 LEU A C 1
ATOM 617 O O . LEU A 1 103 ? 50.657 58.686 98.353 1.00 53.45 82 LEU A O 1
ATOM 622 N N . PRO A 1 104 ? 51.122 60.677 99.268 1.00 64.23 83 PRO A N 1
ATOM 623 C CA . PRO A 1 104 ? 51.191 60.099 100.623 1.00 62.78 83 PRO A CA 1
ATOM 624 C C . PRO A 1 104 ? 49.807 59.667 101.096 1.00 54.44 83 PRO A C 1
ATOM 625 O O . PRO A 1 104 ? 48.853 60.447 101.062 1.00 55.39 83 PRO A O 1
ATOM 629 N N . ILE A 1 105 ? 49.709 58.410 101.528 1.00 55.13 84 ILE A N 1
ATOM 630 C CA . ILE A 1 105 ? 48.445 57.798 101.935 1.00 62.46 84 ILE A CA 1
ATOM 631 C C . ILE A 1 105 ? 48.251 58.005 103.436 1.00 62.36 84 ILE A C 1
ATOM 632 O O . ILE A 1 105 ? 49.108 57.622 104.238 1.00 70.42 84 ILE A O 1
ATOM 637 N N . HIS A 1 106 ? 47.120 58.598 103.818 1.00 62.13 85 HIS A N 1
ATOM 638 C CA . HIS A 1 106 ? 46.784 58.822 105.219 1.00 59.94 85 HIS A CA 1
ATOM 639 C C . HIS A 1 106 ? 45.325 58.470 105.472 1.00 61.82 85 HIS A C 1
ATOM 640 O O . HIS A 1 106 ? 44.466 58.647 104.601 1.00 56.95 85 HIS A O 1
ATOM 647 N N . PHE A 1 107 ? 45.053 57.993 106.688 1.00 62.56 86 PHE A N 1
ATOM 648 C CA . PHE A 1 107 ? 43.713 57.637 107.131 1.00 61.22 86 PHE A CA 1
ATOM 649 C C . PHE A 1 107 ? 43.232 58.596 108.205 1.00 69.42 86 PHE A C 1
ATOM 650 O O . PHE A 1 107 ? 43.976 58.931 109.134 1.00 74.21 86 PHE A O 1
ATOM 658 N N . GLN A 1 108 ? 41.967 58.994 108.099 1.00 71.00 87 GLN A N 1
ATOM 659 C CA . GLN A 1 108 ? 41.336 59.888 109.058 1.00 70.65 87 GLN A CA 1
ATOM 660 C C . GLN A 1 108 ? 40.181 59.164 109.733 1.00 65.13 87 GLN A C 1
ATOM 661 O O . GLN A 1 108 ? 39.371 58.518 109.060 1.00 60.54 87 GLN A O 1
ATOM 667 N N . LEU A 1 109 ? 40.112 59.274 111.059 1.00 60.70 88 LEU A N 1
ATOM 668 C CA . LEU A 1 109 ? 38.996 58.734 111.829 1.00 57.51 88 LEU A CA 1
ATOM 669 C C . LEU A 1 109 ? 37.885 59.774 111.806 1.00 60.54 88 LEU A C 1
ATOM 670 O O . LEU A 1 109 ? 38.034 60.873 112.350 1.00 65.16 88 LEU A O 1
ATOM 675 N N . MET A 1 110 ? 36.781 59.445 111.152 1.00 60.55 89 MET A N 1
ATOM 676 C CA . MET A 1 110 ? 35.720 60.409 110.929 1.00 62.42 89 MET A CA 1
ATOM 677 C C . MET A 1 110 ? 34.410 59.876 111.485 1.00 59.33 89 MET A C 1
ATOM 678 O O . MET A 1 110 ? 34.152 58.669 111.473 1.00 60.82 89 MET A O 1
ATOM 683 N N . VAL A 1 111 ? 33.579 60.800 111.955 1.00 59.90 90 VAL A N 1
ATOM 684 C CA . VAL A 1 111 ? 32.319 60.482 112.614 1.00 69.72 90 VAL A CA 1
ATOM 685 C C . VAL A 1 111 ? 31.265 61.494 112.181 1.00 70.44 90 VAL A C 1
ATOM 686 O O . VAL A 1 111 ? 31.557 62.486 111.510 1.00 68.77 90 VAL A O 1
ATOM 690 N N . LEU A 1 112 ? 30.026 61.237 112.582 1.00 69.31 91 LEU A N 1
ATOM 691 C CA . LEU A 1 112 ? 28.966 62.180 112.280 1.00 69.36 91 LEU A CA 1
ATOM 692 C C . LEU A 1 112 ? 29.218 63.495 113.018 1.00 72.14 91 LEU A C 1
ATOM 693 O O . LEU A 1 112 ? 29.883 63.512 114.058 1.00 70.96 91 LEU A O 1
ATOM 698 N N . PRO A 1 113 ? 28.727 64.613 112.481 1.00 66.41 92 PRO A N 1
ATOM 699 C CA . PRO A 1 113 ? 29.030 65.921 113.084 1.00 65.18 92 PRO A CA 1
ATOM 700 C C . PRO A 1 113 ? 28.595 65.999 114.544 1.00 72.44 92 PRO A C 1
ATOM 701 O O . PRO A 1 113 ? 27.478 65.615 114.904 1.00 79.39 92 PRO A O 1
ATOM 705 N N . GLY A 1 114 ? 29.494 66.503 115.387 1.00 70.70 93 GLY A N 1
ATOM 706 C CA . GLY A 1 114 ? 29.221 66.661 116.801 1.00 69.73 93 GLY A CA 1
ATOM 707 C C . GLY A 1 114 ? 29.309 65.402 117.638 1.00 64.54 93 GLY A C 1
ATOM 708 O O . GLY A 1 114 ? 29.122 65.478 118.856 1.00 65.27 93 GLY A O 1
ATOM 709 N N . VAL A 1 115 ? 29.591 64.251 117.033 1.00 65.84 94 VAL A N 1
ATOM 710 C CA . VAL A 1 115 ? 29.713 63.010 117.783 1.00 66.55 94 VAL A CA 1
ATOM 711 C C . VAL A 1 115 ? 30.995 63.037 118.607 1.00 73.74 94 VAL A C 1
ATOM 712 O O . VAL A 1 115 ? 32.055 63.467 118.130 1.00 68.67 94 VAL A O 1
ATOM 716 N N . ARG A 1 116 ? 30.898 62.604 119.865 1.00 74.16 95 ARG A N 1
ATOM 717 C CA . ARG A 1 116 ? 32.037 62.589 120.770 1.00 68.53 95 ARG A CA 1
ATOM 718 C C . ARG A 1 116 ? 32.743 61.235 120.710 1.00 70.72 95 ARG A C 1
ATOM 719 O O . ARG A 1 116 ? 32.162 60.220 120.319 1.00 65.75 95 ARG A O 1
ATOM 721 N N . ARG A 1 117 ? 34.034 61.244 121.068 1.00 68.37 96 ARG A N 1
ATOM 722 C CA . ARG A 1 117 ? 34.826 60.018 121.041 1.00 67.78 96 ARG A CA 1
ATOM 723 C C . ARG A 1 117 ? 34.169 58.905 121.855 1.00 71.73 96 ARG A C 1
ATOM 724 O O . ARG A 1 117 ? 34.274 57.726 121.494 1.00 69.70 96 ARG A O 1
ATOM 732 N N . GLU A 1 118 ? 33.493 59.259 122.959 1.00 72.35 97 GLU A N 1
ATOM 733 C CA . GLU A 1 118 ? 32.886 58.253 123.833 1.00 70.69 97 GLU A CA 1
ATOM 734 C C . GLU A 1 118 ? 31.784 57.456 123.139 1.00 65.96 97 GLU A C 1
ATOM 735 O O . GLU A 1 118 ? 31.501 56.318 123.533 1.00 65.29 97 GLU A O 1
ATOM 741 N N . GLU A 1 119 ? 31.135 58.030 122.131 1.00 61.27 98 GLU A N 1
ATOM 742 C CA . GLU A 1 119 ? 30.000 57.34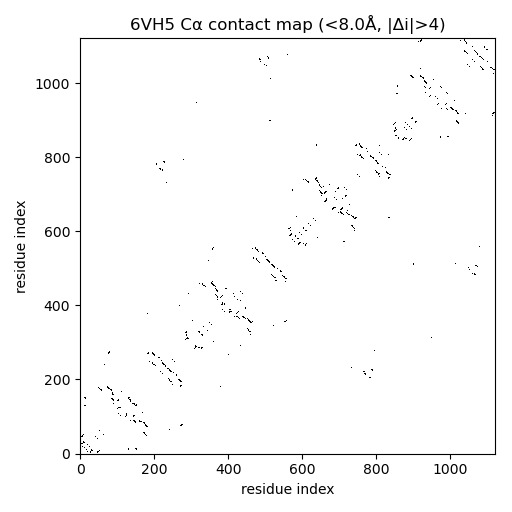0 121.530 1.00 75.72 98 GLU A CA 1
ATOM 743 C C . GLU A 1 119 ? 30.400 56.214 120.579 1.00 74.45 98 GLU A C 1
ATOM 744 O O . GLU A 1 119 ? 29.600 55.291 120.381 1.00 74.73 98 GLU A O 1
ATOM 750 N N . ILE A 1 120 ? 31.610 56.247 120.006 1.00 68.79 99 ILE A N 1
ATOM 751 C CA . ILE A 1 120 ? 31.968 55.277 118.972 1.00 71.22 99 ILE A CA 1
ATOM 752 C C . ILE A 1 120 ? 32.121 53.890 119.580 1.00 68.13 99 ILE A C 1
ATOM 753 O O . ILE A 1 120 ? 32.748 53.720 120.632 1.00 70.10 99 ILE A O 1
ATOM 758 N N . LYS A 1 121 ? 31.538 52.894 118.919 1.00 68.44 100 LYS A N 1
ATOM 759 C CA . LYS A 1 121 ? 31.727 51.480 119.219 1.00 70.98 100 LYS A CA 1
ATOM 760 C C . LYS A 1 121 ? 32.366 50.718 118.067 1.00 76.31 100 LYS A C 1
ATOM 761 O O . LYS A 1 121 ? 33.196 49.831 118.296 1.00 85.44 100 LYS A O 1
ATOM 763 N N . THR A 1 122 ? 32.035 51.060 116.828 1.00 68.75 101 THR A N 1
ATOM 764 C CA . THR A 1 122 ? 32.529 50.330 115.674 1.00 68.11 101 THR A CA 1
ATOM 765 C C . THR A 1 122 ? 33.268 51.261 114.728 1.00 63.62 101 THR A C 1
ATOM 766 O O . THR A 1 122 ? 32.927 52.438 114.574 1.00 65.13 101 THR A O 1
ATOM 770 N N . VAL A 1 123 ? 34.284 50.707 114.087 1.00 59.47 102 VAL A N 1
ATOM 771 C CA . VAL A 1 123 ? 35.062 51.413 113.087 1.00 61.95 102 VAL A CA 1
ATOM 772 C C . VAL A 1 123 ? 34.938 50.633 111.788 1.00 63.55 102 VAL A C 1
ATOM 773 O O . VAL A 1 123 ? 35.194 49.424 111.759 1.00 67.30 102 VAL A O 1
ATOM 777 N N . HIS A 1 124 ? 34.516 51.315 110.729 1.00 63.63 103 HIS A N 1
ATOM 778 C CA . HIS A 1 124 ? 34.223 50.689 109.445 1.00 68.02 103 HIS A CA 1
ATOM 779 C C . HIS A 1 124 ? 35.233 51.126 108.395 1.00 60.89 103 HIS A C 1
ATOM 780 O O . HIS A 1 124 ? 35.498 52.324 108.244 1.00 59.02 103 HIS A O 1
ATOM 787 N N . SER A 1 125 ? 35.763 50.165 107.650 1.00 57.98 104 SER A N 1
ATOM 788 C CA . SER A 1 125 ? 36.743 50.464 106.609 1.00 62.36 104 SER A CA 1
ATOM 789 C C . SER A 1 125 ? 36.981 49.200 105.792 1.00 60.42 104 SER A C 1
ATOM 790 O O . SER A 1 125 ? 36.456 48.125 106.103 1.00 57.08 104 SER A O 1
ATOM 793 N N . HIS A 1 126 ? 37.806 49.335 104.752 1.00 61.25 105 HIS A N 1
ATOM 794 C CA . HIS A 1 126 ? 38.238 48.182 103.976 1.00 56.86 105 HIS A CA 1
ATOM 795 C C . HIS A 1 126 ? 39.141 47.308 104.838 1.00 61.61 105 HIS A C 1
ATOM 796 O O . HIS A 1 126 ? 39.960 47.815 105.610 1.00 58.45 105 HIS A O 1
ATOM 803 N N . ILE A 1 127 ? 39.004 45.985 104.690 1.00 64.57 106 ILE A N 1
ATOM 804 C CA . ILE A 1 127 ? 39.681 45.056 105.596 1.00 61.20 106 ILE A CA 1
ATOM 805 C C . ILE A 1 127 ? 41.186 45.298 105.624 1.00 65.57 106 ILE A C 1
ATOM 806 O O . ILE A 1 127 ? 41.825 45.150 106.671 1.00 67.34 106 ILE A O 1
ATOM 811 N N . HIS A 1 128 ? 41.768 45.707 104.496 1.00 66.15 107 HIS A N 1
ATOM 812 C CA . HIS A 1 128 ? 43.192 46.024 104.458 1.00 59.00 107 HIS A CA 1
ATOM 813 C C . HIS A 1 128 ? 43.481 47.321 105.207 1.00 54.32 107 HIS A C 1
ATOM 814 O O . HIS A 1 128 ? 44.558 47.466 105.798 1.00 62.65 107 HIS A O 1
ATOM 821 N N . ALA A 1 129 ? 42.551 48.281 105.162 1.00 53.89 108 ALA A N 1
ATOM 822 C CA . ALA A 1 129 ? 42.693 49.515 105.934 1.00 56.90 108 ALA A CA 1
ATOM 823 C C . ALA A 1 129 ? 42.598 49.249 107.439 1.00 62.33 108 ALA A C 1
ATOM 824 O O . ALA A 1 129 ? 43.387 49.786 108.228 1.00 70.22 108 ALA A O 1
ATOM 826 N N . LEU A 1 130 ? 41.630 48.430 107.855 1.00 56.35 109 LEU A N 1
ATOM 827 C CA . LEU A 1 130 ? 41.537 48.046 109.260 1.00 64.16 109 LEU A CA 1
ATOM 828 C C . LEU A 1 130 ? 42.847 47.441 109.735 1.00 66.77 109 LEU A C 1
ATOM 829 O O . LEU A 1 130 ? 43.278 47.678 110.869 1.00 66.89 109 LEU A O 1
ATOM 834 N N . GLY A 1 131 ? 43.489 46.646 108.873 1.00 69.18 110 GLY A N 1
ATOM 835 C CA . GLY A 1 131 ? 44.764 46.030 109.189 1.00 70.13 110 GLY A CA 1
ATOM 836 C C . GLY A 1 131 ? 45.919 47.004 109.285 1.00 70.80 110 GLY A C 1
ATOM 837 O O . GLY A 1 131 ? 46.989 46.630 109.776 1.00 73.39 110 GLY A O 1
ATOM 838 N N . GLN A 1 132 ? 45.765 48.209 108.748 1.00 70.84 111 GLN A N 1
ATOM 839 C CA . GLN A 1 132 ? 46.801 49.227 108.857 1.00 68.68 111 GLN A CA 1
ATOM 840 C C . GLN A 1 132 ? 46.519 50.230 109.961 1.00 68.73 111 GLN A C 1
ATOM 841 O O . GLN A 1 132 ? 47.325 51.140 110.177 1.00 67.82 111 GLN A O 1
ATOM 847 N N . CYS A 1 133 ? 45.404 50.080 110.669 1.00 69.23 112 CYS A N 1
ATOM 848 C CA . CYS A 1 133 ? 45.004 51.003 111.718 1.00 73.59 112 CYS A CA 1
ATOM 849 C C . CYS A 1 133 ? 44.651 50.246 112.985 1.00 76.99 112 CYS A C 1
ATOM 850 O O . CYS A 1 133 ? 43.743 50.631 113.726 1.00 82.28 112 CYS A O 1
ATOM 853 N N . ARG A 1 134 ? 45.383 49.169 113.272 1.00 80.97 113 ARG A N 1
ATOM 854 C CA . ARG A 1 134 ? 45.022 48.331 114.410 1.00 82.50 113 ARG A CA 1
ATOM 855 C C . ARG A 1 134 ? 45.198 49.066 115.731 1.00 76.21 113 ARG A C 1
ATOM 856 O O . ARG A 1 134 ? 44.384 48.882 116.647 1.00 69.16 113 ARG A O 1
ATOM 864 N N . ASN A 1 135 ? 46.199 49.952 115.820 1.00 67.12 114 ASN A N 1
ATOM 865 C CA . ASN A 1 135 ? 46.521 50.595 117.090 1.00 65.25 114 ASN A CA 1
ATOM 866 C C . ASN A 1 135 ? 45.352 51.425 117.618 1.00 67.51 114 ASN A C 1
ATOM 867 O O . ASN A 1 135 ? 45.007 51.329 118.805 1.00 62.69 114 ASN A O 1
ATOM 872 N N . VAL A 1 136 ? 44.744 52.261 116.767 1.00 61.69 115 VAL A N 1
ATOM 873 C CA . VAL A 1 136 ? 43.636 53.106 117.225 1.00 71.79 115 VAL A CA 1
ATOM 874 C C . VAL A 1 136 ? 42.369 52.306 117.473 1.00 74.92 115 VAL A C 1
ATOM 875 O O . VAL A 1 136 ? 41.492 52.762 118.216 1.00 79.19 115 VAL A O 1
ATOM 879 N N . ILE A 1 137 ? 42.220 51.140 116.848 1.00 71.43 116 ILE A N 1
ATOM 880 C CA . ILE A 1 137 ? 41.088 50.289 117.196 1.00 70.14 116 ILE A CA 1
ATOM 881 C C . ILE A 1 137 ? 41.313 49.660 118.567 1.00 71.54 116 ILE A C 1
ATOM 882 O O . ILE A 1 137 ? 40.386 49.562 119.382 1.00 79.00 116 ILE A O 1
ATOM 887 N N . ARG A 1 138 ? 42.558 49.276 118.862 1.00 64.30 117 ARG A N 1
ATOM 888 C CA . ARG A 1 138 ? 42.867 48.610 120.121 1.00 76.25 117 ARG A CA 1
ATOM 889 C C . ARG A 1 138 ? 42.965 49.603 121.274 1.00 81.45 117 ARG A C 1
ATOM 890 O O . ARG A 1 138 ? 42.476 49.326 122.375 1.00 94.37 117 ARG A O 1
ATOM 898 N N . GLN A 1 139 ? 43.557 50.775 121.027 1.00 78.17 118 GLN A N 1
ATOM 899 C CA . GLN A 1 139 ? 43.730 51.768 122.082 1.00 80.68 118 GLN A CA 1
ATOM 900 C C . GLN A 1 139 ? 42.398 52.285 122.613 1.00 82.05 118 GLN A C 1
ATOM 901 O O . GLN A 1 139 ? 42.300 52.630 123.796 1.00 87.14 118 GLN A O 1
ATOM 907 N N . ASN A 1 140 ? 41.366 52.327 121.775 1.00 71.79 119 ASN A N 1
ATOM 908 C CA . ASN A 1 140 ? 40.068 52.860 122.168 1.00 71.37 119 ASN A CA 1
ATOM 909 C C . ASN A 1 140 ? 39.023 51.787 122.450 1.00 72.69 119 ASN A C 1
ATOM 910 O O . ASN A 1 140 ? 37.894 52.131 122.815 1.00 75.32 119 ASN A O 1
ATOM 915 N N . GLY A 1 141 ? 39.364 50.511 122.301 1.00 68.51 120 GLY A N 1
ATOM 916 C CA . GLY A 1 141 ? 38.411 49.453 122.589 1.00 65.20 120 GLY A CA 1
ATOM 917 C C . GLY A 1 141 ? 37.266 49.370 121.600 1.00 69.50 120 GLY A C 1
ATOM 918 O O . GLY A 1 141 ? 36.119 49.119 121.999 1.00 73.28 120 GLY A O 1
ATOM 919 N N . TRP A 1 142 ? 37.542 49.613 120.326 1.00 64.87 121 TRP A N 1
ATOM 920 C CA . TRP A 1 142 ? 36.537 49.550 119.279 1.00 68.31 121 TRP A CA 1
ATOM 921 C C . TRP A 1 142 ? 36.592 48.211 118.551 1.00 71.60 121 TRP A C 1
ATOM 922 O O . TRP A 1 142 ? 37.534 47.432 118.699 1.00 72.55 121 TRP A O 1
ATOM 933 N N . LYS A 1 143 ? 35.533 47.937 117.786 1.00 75.38 122 LYS A N 1
ATOM 934 C CA . LYS A 1 143 ? 35.420 46.736 116.963 1.00 71.21 122 LYS A CA 1
ATOM 935 C C . LYS A 1 143 ? 35.487 47.161 115.504 1.00 68.15 122 LYS A C 1
ATOM 936 O O . LYS A 1 143 ? 34.582 47.842 115.011 1.00 72.31 122 LYS A O 1
ATOM 938 N N . GLY A 1 144 ? 36.555 46.769 114.814 1.00 70.71 123 GLY A N 1
ATOM 939 C CA . GLY A 1 144 ? 36.646 47.036 113.386 1.00 59.17 123 GLY A CA 1
ATOM 940 C C 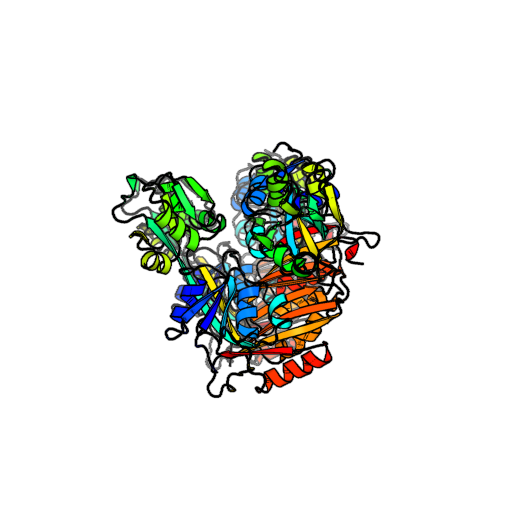. GLY A 1 144 ? 35.633 46.213 112.606 1.00 68.66 123 GLY A C 1
ATOM 941 O O . GLY A 1 144 ? 35.458 45.017 112.841 1.00 74.83 123 GLY A O 1
ATOM 942 N N . VAL A 1 145 ? 34.958 46.862 111.661 1.00 67.11 124 VAL A N 1
ATOM 943 C CA . VAL A 1 145 ? 33.921 46.221 110.858 1.00 69.34 124 VAL A CA 1
ATOM 944 C C . VAL A 1 145 ? 34.284 46.337 109.381 1.00 67.60 124 VAL A C 1
ATOM 945 O O . VAL A 1 145 ? 34.576 47.434 108.887 1.00 64.21 124 VAL A O 1
ATOM 949 N N . ILE A 1 146 ? 34.249 45.200 108.680 1.00 64.81 125 ILE A N 1
ATOM 950 C CA . ILE A 1 146 ? 34.581 45.173 107.260 1.00 64.79 125 ILE A CA 1
ATOM 951 C C . ILE A 1 146 ? 33.597 46.016 106.453 1.00 64.69 125 ILE A C 1
ATOM 952 O O . ILE A 1 146 ? 32.392 46.051 106.735 1.00 72.06 125 ILE A O 1
ATOM 957 N N . ALA A 1 147 ? 34.129 46.725 105.456 1.00 62.23 126 ALA A N 1
ATOM 958 C CA . ALA A 1 147 ? 33.366 47.453 104.451 1.00 59.10 126 ALA A CA 1
ATOM 959 C C . ALA A 1 147 ? 34.044 47.269 103.099 1.00 66.37 126 ALA A C 1
ATOM 960 O O . ALA A 1 147 ? 35.274 47.206 103.013 1.00 76.64 126 ALA A O 1
ATOM 962 N N . GLY A 1 148 ? 33.237 47.205 102.039 1.00 72.33 127 GLY A N 1
ATOM 963 C CA . GLY A 1 148 ? 33.778 46.885 100.722 1.00 68.64 127 GLY A CA 1
ATOM 964 C C . GLY A 1 148 ? 34.829 47.866 100.229 1.00 73.91 127 GLY A C 1
ATOM 965 O O . GLY A 1 148 ? 35.799 47.474 99.574 1.00 83.11 127 GLY A O 1
ATOM 966 N N . ASP A 1 149 ? 34.664 49.147 100.549 1.00 74.29 128 ASP A N 1
ATOM 967 C CA . ASP A 1 149 ? 35.509 50.214 100.028 1.00 74.84 128 ASP A CA 1
ATOM 968 C C . ASP A 1 149 ? 35.713 51.239 101.132 1.00 73.88 128 ASP A C 1
ATOM 969 O O . ASP A 1 149 ? 34.822 51.465 101.950 1.00 72.76 128 ASP A O 1
ATOM 974 N N . THR A 1 150 ? 36.903 51.835 101.174 1.00 76.87 129 THR A N 1
ATOM 975 C CA . THR A 1 150 ? 37.216 52.783 102.238 1.00 69.93 129 THR A CA 1
ATOM 976 C C . THR A 1 150 ? 36.343 54.035 102.151 1.00 71.72 129 THR A C 1
ATOM 977 O O . THR A 1 150 ? 35.689 54.419 103.126 1.00 75.19 129 THR A O 1
ATOM 981 N N . ALA A 1 151 ? 36.321 54.691 100.989 1.00 73.04 130 ALA A N 1
ATOM 982 C CA . ALA A 1 151 ? 35.430 55.835 100.807 1.00 69.60 130 ALA A CA 1
ATOM 983 C C . ALA A 1 151 ? 33.972 55.443 101.010 1.00 65.66 130 ALA A C 1
ATOM 984 O O . ALA A 1 151 ? 33.169 56.259 101.482 1.00 70.90 130 ALA A O 1
ATOM 986 N N . GLY A 1 152 ? 33.613 54.202 100.660 1.00 59.09 131 GLY A N 1
ATOM 987 C CA . GLY A 1 152 ? 32.266 53.730 100.914 1.00 60.80 131 GLY A CA 1
ATOM 988 C C . GLY A 1 152 ? 31.917 53.708 102.389 1.00 59.18 131 GLY A C 1
ATOM 989 O O . GLY A 1 152 ? 30.779 53.992 102.763 1.00 71.23 131 GLY A O 1
ATOM 990 N N . ALA A 1 153 ? 32.895 53.410 103.243 1.00 59.16 132 ALA A N 1
ATOM 991 C CA . ALA A 1 153 ? 32.660 53.422 104.681 1.00 66.29 132 ALA A CA 1
ATOM 992 C C . ALA A 1 153 ? 32.256 54.808 105.157 1.00 65.89 132 ALA A C 1
ATOM 993 O O . ALA A 1 153 ? 31.365 54.945 106.005 1.00 64.36 132 ALA A O 1
ATOM 995 N N . ALA A 1 154 ? 32.887 55.853 104.614 1.00 63.51 133 ALA A N 1
ATOM 996 C CA . ALA A 1 154 ? 32.449 57.207 104.937 1.00 69.30 133 ALA A CA 1
ATOM 997 C C . ALA A 1 154 ? 31.034 57.463 104.428 1.00 73.39 133 ALA A C 1
ATOM 998 O O . ALA A 1 154 ? 30.202 58.031 105.148 1.00 69.76 133 ALA A O 1
ATOM 1000 N N . ARG A 1 155 ? 30.739 57.040 103.195 1.00 76.29 134 ARG A N 1
ATOM 1001 C CA . ARG A 1 155 ? 29.373 57.138 102.689 1.00 74.65 134 ARG A CA 1
ATOM 1002 C C . ARG A 1 155 ? 28.389 56.375 103.574 1.00 75.19 134 ARG A C 1
ATOM 1003 O O . ARG A 1 155 ? 27.294 56.871 103.866 1.00 73.61 134 ARG A O 1
ATOM 1011 N N . LEU A 1 156 ? 28.772 55.178 104.028 1.00 70.24 135 LEU A N 1
ATOM 1012 C CA . LEU A 1 156 ? 27.880 54.380 104.864 1.00 70.53 135 LEU A CA 1
ATOM 1013 C C . LEU A 1 156 ? 27.572 55.090 106.178 1.00 70.98 135 LEU A C 1
ATOM 1014 O O . LEU A 1 156 ? 26.436 55.055 106.663 1.00 81.88 135 LEU A O 1
ATOM 1019 N N . VAL A 1 157 ? 28.579 55.721 106.778 1.00 65.90 136 VAL A N 1
ATOM 1020 C CA . VAL A 1 157 ? 28.391 56.401 108.054 1.00 58.11 136 VAL A CA 1
ATOM 1021 C C . VAL A 1 157 ? 27.450 57.590 107.902 1.00 57.71 136 VAL A C 1
ATOM 1022 O O . VAL A 1 157 ? 26.598 57.837 108.762 1.00 69.67 136 VAL A O 1
ATOM 1026 N N . ALA A 1 158 ? 27.577 58.338 106.809 1.00 64.51 137 ALA A N 1
ATOM 1027 C CA . ALA A 1 158 ? 26.708 59.493 106.602 1.00 67.77 137 ALA A CA 1
ATOM 1028 C C . ALA A 1 158 ? 25.279 59.076 106.298 1.00 75.74 137 ALA A C 1
ATOM 1029 O O . ALA A 1 158 ? 24.337 59.803 106.637 1.00 87.62 137 ALA A O 1
ATOM 1031 N N . ASP A 1 159 ? 25.096 57.901 105.690 1.00 76.20 138 ASP A N 1
ATOM 1032 C CA . ASP A 1 159 ? 23.763 57.483 105.277 1.00 80.60 138 ASP A CA 1
ATOM 1033 C C . ASP A 1 159 ? 23.007 56.833 106.431 1.00 82.11 138 ASP A C 1
ATOM 1034 O O . ASP A 1 159 ? 21.823 57.116 106.634 1.00 88.83 138 ASP A O 1
ATOM 1039 N N . VAL A 1 160 ? 23.683 55.993 107.219 1.00 75.80 139 VAL A N 1
ATOM 1040 C CA . VAL A 1 160 ? 23.002 55.271 108.290 1.00 71.98 139 VAL A CA 1
ATOM 1041 C C . VAL A 1 160 ? 22.677 56.198 109.456 1.00 72.75 139 VAL A C 1
ATOM 1042 O O . VAL A 1 160 ? 21.686 55.985 110.166 1.00 81.26 139 VAL A O 1
ATOM 1046 N N . LYS A 1 161 ? 23.476 57.247 109.660 1.00 69.31 140 LYS A N 1
ATOM 1047 C CA . LYS A 1 161 ? 23.228 58.245 110.703 1.00 74.07 140 LYS A CA 1
ATOM 1048 C C . LYS A 1 161 ? 23.180 57.611 112.092 1.00 77.93 140 LYS A C 1
ATOM 1049 O O . LYS A 1 161 ? 22.491 58.094 112.995 1.00 79.59 140 LYS A O 1
ATOM 1055 N N . ASP A 1 162 ? 23.941 56.538 112.266 1.00 73.14 141 ASP A N 1
ATOM 1056 C CA . ASP A 1 162 ? 24.134 55.893 113.557 1.00 63.19 141 ASP A CA 1
ATOM 1057 C C . ASP A 1 162 ? 25.391 56.508 114.162 1.00 67.22 141 ASP A C 1
ATOM 1058 O O . ASP A 1 162 ? 26.486 56.370 113.607 1.00 68.28 141 ASP A O 1
ATOM 1063 N N . ARG A 1 163 ? 25.220 57.218 115.279 1.00 69.24 142 ARG A N 1
ATOM 1064 C CA . ARG A 1 163 ? 26.309 57.952 115.915 1.00 71.63 142 ARG A CA 1
ATOM 1065 C C . ARG A 1 163 ? 27.415 57.044 116.448 1.00 79.48 142 ARG A C 1
ATOM 1066 O O . ARG A 1 163 ? 28.539 57.514 116.665 1.00 80.43 142 ARG A O 1
ATOM 1074 N N . SER A 1 164 ? 27.124 55.766 116.681 1.00 77.90 143 SER A N 1
ATOM 1075 C CA . SER A 1 164 ? 28.130 54.829 117.160 1.00 73.87 143 SER A CA 1
ATOM 1076 C C . SER A 1 164 ? 29.096 54.379 116.066 1.00 65.43 143 SER A C 1
ATOM 1077 O O . SER A 1 164 ? 30.096 53.725 116.373 1.00 67.77 143 SER A O 1
ATOM 1080 N N . MET A 1 165 ? 28.816 54.671 114.802 1.00 67.82 144 MET A N 1
ATOM 1081 C CA . MET A 1 165 ? 29.633 54.192 113.688 1.00 67.37 144 MET A CA 1
ATOM 1082 C C . MET A 1 165 ? 30.637 55.255 113.263 1.00 62.88 144 MET A C 1
ATOM 1083 O O . MET A 1 165 ? 30.251 56.382 112.926 1.00 67.68 144 MET A O 1
ATOM 1088 N N . ALA A 1 166 ? 31.916 54.885 113.268 1.00 59.95 145 ALA A N 1
ATOM 1089 C CA . ALA A 1 166 ? 32.996 55.714 112.758 1.00 70.35 145 ALA A CA 1
ATOM 1090 C C . ALA A 1 166 ? 33.591 55.094 111.491 1.00 62.44 145 ALA A C 1
ATOM 1091 O O . ALA A 1 166 ? 33.377 53.918 111.183 1.00 63.29 145 ALA A O 1
ATOM 1093 N N . ALA A 1 167 ? 34.326 55.899 110.736 1.00 58.13 146 ALA A N 1
ATOM 1094 C CA . ALA A 1 167 ? 34.975 55.403 109.526 1.00 62.99 146 ALA A CA 1
ATOM 1095 C C . ALA A 1 167 ? 36.446 55.807 109.497 1.00 57.60 146 ALA A C 1
ATOM 1096 O O . ALA A 1 167 ? 36.833 56.838 110.053 1.00 60.11 146 ALA A O 1
ATOM 1098 N N . LEU A 1 168 ? 37.255 54.983 108.826 1.00 53.99 147 LEU A N 1
ATOM 1099 C CA . LEU A 1 168 ? 38.645 55.293 108.497 1.00 57.22 147 LEU A CA 1
ATOM 1100 C C . LEU A 1 168 ? 38.716 55.471 106.988 1.00 58.96 147 LEU A C 1
ATOM 1101 O O . LEU A 1 168 ? 38.539 54.502 106.242 1.00 56.78 147 LEU A O 1
ATOM 1106 N N . ALA A 1 169 ? 39.004 56.690 106.545 1.00 59.04 148 ALA A N 1
ATOM 1107 C CA . ALA A 1 169 ? 38.872 57.039 105.138 1.00 57.75 148 ALA A CA 1
ATOM 1108 C C . ALA A 1 169 ? 39.829 58.175 104.821 1.00 60.66 148 ALA A C 1
ATOM 1109 O O . ALA A 1 169 ? 40.342 58.841 105.731 1.00 56.15 148 ALA A O 1
ATOM 1111 N N . PRO A 1 170 ? 40.090 58.430 103.533 1.00 56.63 149 PRO A N 1
ATOM 1112 C CA . PRO A 1 170 ? 40.936 59.569 103.161 1.00 60.34 149 PRO A CA 1
ATOM 1113 C C . PRO A 1 170 ? 40.274 60.887 103.524 1.00 61.42 149 PRO A C 1
ATOM 1114 O O . PRO A 1 170 ? 39.049 60.996 103.597 1.00 63.36 149 PRO A O 1
ATOM 1118 N N . ARG A 1 171 ? 41.115 61.909 103.712 1.00 59.48 150 ARG A N 1
ATOM 1119 C CA . ARG A 1 171 ? 40.625 63.217 104.136 1.00 58.00 150 ARG A CA 1
ATOM 1120 C C . ARG A 1 171 ? 39.538 63.742 103.200 1.00 59.81 150 ARG A C 1
ATOM 1121 O O . ARG A 1 171 ? 38.581 64.383 103.653 1.00 61.89 150 ARG A O 1
ATOM 1129 N N . LEU A 1 172 ? 39.661 63.464 101.895 1.00 51.43 151 LEU A N 1
ATOM 1130 C CA . LEU A 1 172 ? 38.689 63.948 100.915 1.00 55.65 151 LEU A CA 1
ATOM 1131 C C . LEU A 1 172 ? 37.280 63.448 101.210 1.00 65.03 151 LEU A C 1
ATOM 1132 O O . LEU A 1 172 ? 36.307 64.199 101.071 1.00 67.29 151 LEU A O 1
ATOM 1137 N N . ALA A 1 173 ? 37.148 62.188 101.628 1.00 66.04 152 ALA A N 1
ATOM 1138 C CA . ALA A 1 173 ? 35.818 61.645 101.870 1.00 62.57 152 ALA A CA 1
ATOM 1139 C C . ALA A 1 173 ? 35.110 62.379 103.000 1.00 61.87 152 ALA A C 1
ATOM 1140 O O . ALA A 1 173 ? 33.878 62.486 102.985 1.00 64.72 152 ALA A O 1
ATOM 1142 N N . ALA A 1 174 ? 35.860 62.916 103.970 1.00 59.07 153 ALA A N 1
ATOM 1143 C CA . ALA A 1 174 ? 35.221 63.648 105.063 1.00 66.94 153 ALA A CA 1
ATOM 1144 C C . ALA A 1 174 ? 34.548 64.920 104.558 1.00 80.28 153 ALA A C 1
ATOM 1145 O O . ALA A 1 174 ? 33.425 65.242 104.971 1.00 83.47 153 ALA A O 1
ATOM 1147 N N . ASP A 1 175 ? 35.224 65.662 103.676 1.00 84.10 154 ASP A N 1
ATOM 1148 C CA . ASP A 1 175 ? 34.634 66.881 103.131 1.00 91.08 154 ASP A CA 1
ATOM 1149 C C . ASP A 1 175 ? 33.405 66.566 102.289 1.00 83.15 154 ASP A C 1
ATOM 1150 O O . ASP A 1 175 ? 32.392 67.269 102.368 1.00 79.56 154 ASP A O 1
ATOM 1155 N N . LEU A 1 176 ? 33.473 65.501 101.486 1.00 82.69 155 LEU A N 1
ATOM 1156 C CA . LEU A 1 176 ? 32.380 65.181 100.572 1.00 79.33 155 LEU A CA 1
ATOM 1157 C C . LEU A 1 176 ? 31.127 64.750 101.326 1.00 79.39 155 LEU A C 1
ATOM 1158 O O . LEU A 1 176 ? 30.011 65.141 100.961 1.00 85.26 155 LEU A O 1
ATOM 1163 N N . TYR A 1 177 ? 31.280 63.957 102.382 1.00 70.01 156 TYR A N 1
ATOM 1164 C CA . TYR A 1 177 ? 30.128 63.438 103.107 1.00 74.01 156 TYR A CA 1
ATOM 1165 C C . TYR A 1 177 ? 29.798 64.236 104.365 1.00 76.60 156 TYR A C 1
ATOM 1166 O O . TYR A 1 177 ? 28.965 63.796 105.163 1.00 83.24 156 TYR A O 1
ATOM 1175 N N . GLY A 1 178 ? 30.405 65.407 104.543 1.00 77.60 157 GLY A N 1
ATOM 1176 C CA . GLY A 1 178 ? 30.088 66.265 105.675 1.00 75.83 157 GLY A CA 1
ATOM 1177 C C . GLY A 1 178 ? 30.333 65.612 107.017 1.00 75.77 157 GLY A C 1
ATOM 1178 O O . GLY A 1 178 ? 29.531 65.784 107.941 1.00 75.23 157 GLY A O 1
ATOM 1179 N N . LEU A 1 179 ? 31.431 64.869 107.146 1.00 73.53 158 LEU A N 1
ATOM 1180 C CA . LEU A 1 179 ? 31.763 64.163 108.374 1.00 72.85 158 LEU A CA 1
ATOM 1181 C C . LEU A 1 179 ? 32.839 64.908 109.156 1.00 71.37 158 LEU A C 1
ATOM 1182 O O . LEU A 1 179 ? 33.681 65.605 108.585 1.00 69.55 158 LEU A O 1
ATOM 1187 N N . ASP A 1 180 ? 32.773 64.774 110.480 1.00 71.61 159 ASP A N 1
ATOM 1188 C CA . ASP A 1 180 ? 33.772 65.345 111.370 1.00 76.07 159 ASP A CA 1
ATOM 1189 C C . ASP A 1 180 ? 34.972 64.419 111.462 1.00 70.91 159 ASP A C 1
ATOM 1190 O O . ASP A 1 180 ? 34.818 63.205 111.606 1.00 67.61 159 ASP A O 1
ATOM 1195 N N . ILE A 1 181 ? 36.170 64.994 111.400 1.00 71.68 160 ILE A N 1
ATOM 1196 C CA . ILE A 1 181 ? 37.398 64.232 111.605 1.00 66.04 160 ILE A CA 1
ATOM 1197 C C . ILE A 1 181 ? 37.740 64.319 113.085 1.00 66.69 160 ILE A C 1
ATOM 1198 O O . ILE A 1 181 ? 38.137 65.375 113.587 1.00 70.56 160 ILE A O 1
ATOM 1203 N N . LEU A 1 182 ? 37.554 63.204 113.789 1.00 63.64 161 LEU A N 1
ATOM 1204 C CA . LEU A 1 182 ? 37.826 63.162 115.218 1.00 61.10 161 LEU A CA 1
ATOM 1205 C C . LEU A 1 182 ? 39.327 63.139 115.490 1.00 69.75 161 LEU A C 1
ATOM 1206 O O . LEU A 1 182 ? 39.806 63.828 116.395 1.00 74.02 161 LEU A O 1
ATOM 1211 N N . GLU A 1 183 ? 40.082 62.348 114.721 1.00 64.75 162 GLU A N 1
ATOM 1212 C CA . GLU A 1 183 ? 41.530 62.268 114.853 1.00 77.69 162 GLU A CA 1
ATOM 1213 C C . GLU A 1 183 ? 42.159 62.177 113.467 1.00 78.28 162 GLU A C 1
ATOM 1214 O O . GLU A 1 183 ? 41.597 61.578 112.546 1.00 76.15 162 GLU A O 1
ATOM 1220 N N . GLU A 1 184 ? 43.347 62.757 113.341 1.00 73.33 163 GLU A N 1
ATOM 1221 C CA . GLU A 1 184 ? 44.026 62.900 112.064 1.00 72.25 163 GLU A CA 1
ATOM 1222 C C . GLU A 1 184 ? 45.146 61.883 111.953 1.00 64.86 163 GLU A C 1
ATOM 1223 O O . GLU A 1 184 ? 45.792 61.562 112.950 1.00 62.83 163 GLU A O 1
ATOM 1229 N N . ASN A 1 185 ? 45.351 61.360 110.743 1.00 66.86 164 ASN A N 1
ATOM 1230 C CA . ASN A 1 185 ? 46.522 60.537 110.409 1.00 76.06 164 ASN A CA 1
ATOM 1231 C C . ASN A 1 185 ? 46.729 59.411 111.421 1.00 76.79 164 ASN A C 1
ATOM 1232 O O . ASN A 1 185 ? 47.768 59.309 112.075 1.00 70.85 164 ASN A O 1
ATOM 1237 N N . VAL A 1 186 ? 45.698 58.571 111.560 1.00 77.53 165 VAL A N 1
ATOM 1238 C CA . VAL A 1 186 ? 45.666 57.601 112.649 1.00 72.26 165 VAL A CA 1
ATOM 1239 C C . VAL A 1 186 ? 46.298 56.264 112.282 1.00 73.83 165 VAL A C 1
ATOM 1240 O O . VAL A 1 186 ? 46.295 55.345 113.115 1.00 75.52 165 VAL A O 1
ATOM 1244 N N . GLU A 1 187 ? 46.863 56.133 111.083 1.00 63.89 166 GLU A N 1
ATOM 1245 C CA . GLU A 1 187 ? 47.429 54.865 110.642 1.00 63.01 166 GLU A CA 1
ATOM 1246 C C . GLU A 1 187 ? 48.658 54.481 111.467 1.00 59.86 166 GLU A C 1
ATOM 1247 O O . GLU A 1 187 ? 49.371 55.331 112.016 1.00 56.75 166 GLU A O 1
ATOM 1253 N N . ASP A 1 188 ? 48.880 53.169 111.564 1.00 60.76 167 ASP A N 1
ATOM 1254 C CA . ASP A 1 188 ? 49.981 52.598 112.328 1.00 63.85 167 ASP A CA 1
ATOM 1255 C C . ASP A 1 188 ? 51.334 53.040 111.787 1.00 74.13 167 ASP A C 1
ATOM 1256 O O . ASP A 1 188 ? 52.073 53.768 112.458 1.00 73.52 167 ASP A O 1
ATOM 1261 N N . SER A 1 189 ? 51.650 52.634 110.562 1.00 83.22 168 SER A N 1
ATOM 1262 C CA . SER A 1 189 ? 52.950 52.915 109.974 1.00 91.18 168 SER A CA 1
ATOM 1263 C C . SER A 1 189 ? 52.875 54.191 109.154 1.00 87.84 168 SER A C 1
ATOM 1264 O O . SER A 1 189 ? 51.844 54.515 108.560 1.00 85.52 168 SER A O 1
ATOM 1267 N N . GLU A 1 190 ? 53.984 54.906 109.108 1.00 84.73 169 GLU A N 1
ATOM 1268 C CA . GLU A 1 190 ? 54.061 56.076 108.262 1.00 83.98 169 GLU A CA 1
ATOM 1269 C C . GLU A 1 190 ? 54.728 55.692 106.950 1.00 71.46 169 GLU A C 1
ATOM 1270 O O . GLU A 1 190 ? 55.065 54.530 106.712 1.00 76.48 169 GLU A O 1
ATOM 1276 N N . ASN A 1 191 ? 54.875 56.674 106.069 1.00 65.22 170 ASN A N 1
ATOM 1277 C CA . ASN A 1 191 ? 55.536 56.463 104.777 1.00 74.42 170 ASN A CA 1
ATOM 1278 C C . ASN A 1 191 ? 54.799 55.443 103.912 1.00 70.60 170 ASN A C 1
ATOM 1279 O O . ASN A 1 191 ? 55.394 54.537 103.329 1.00 77.35 170 ASN A O 1
ATOM 1284 N N . ASN A 1 192 ? 53.487 55.587 103.851 1.00 71.25 171 ASN A N 1
ATOM 1285 C CA . ASN A 1 192 ? 52.651 54.798 102.965 1.00 66.76 171 ASN A CA 1
ATOM 1286 C C . ASN A 1 192 ? 52.366 55.673 101.752 1.00 64.73 171 ASN A C 1
ATOM 1287 O O . ASN A 1 192 ? 51.696 56.704 101.874 1.00 58.08 171 ASN A O 1
ATOM 1292 N N . VAL A 1 193 ? 52.955 55.315 100.609 1.00 67.51 172 VAL A N 1
ATOM 1293 C CA . VAL A 1 193 ? 52.883 56.111 99.387 1.00 64.65 172 VAL A CA 1
ATOM 1294 C C . VAL A 1 193 ? 52.346 55.260 98.243 1.00 60.26 172 VAL A C 1
ATOM 1295 O O . VAL A 1 193 ? 52.685 54.077 98.122 1.00 59.98 172 VAL A O 1
ATOM 1299 N N . THR A 1 194 ? 51.498 55.859 97.414 1.00 52.86 173 THR A N 1
ATOM 1300 C CA . THR A 1 194 ? 51.008 55.235 96.191 1.00 61.09 173 THR A CA 1
ATOM 1301 C C . THR A 1 194 ? 51.532 55.998 94.980 1.00 53.57 173 THR A C 1
ATOM 1302 O O . THR A 1 194 ? 51.516 57.236 94.962 1.00 50.68 173 THR A O 1
ATOM 1306 N N . ARG A 1 195 ? 52.013 55.265 93.984 1.00 51.28 174 ARG A N 1
ATOM 1307 C CA . ARG A 1 195 ? 52.465 55.862 92.734 1.00 45.18 174 ARG A CA 1
ATOM 1308 C C . ARG A 1 195 ? 51.410 55.638 91.662 1.00 50.21 174 ARG A C 1
ATOM 1309 O O . ARG A 1 195 ? 51.047 54.491 91.360 1.00 50.62 174 ARG A O 1
ATOM 1317 N N . PHE A 1 196 ? 50.941 56.725 91.072 1.00 45.01 175 PHE A N 1
ATOM 1318 C CA . PHE A 1 196 ? 50.031 56.626 89.948 1.00 51.94 175 PHE A CA 1
ATOM 1319 C C . PHE A 1 196 ? 50.767 56.933 88.649 1.00 47.97 175 PHE A C 1
ATOM 1320 O O . PHE A 1 196 ? 51.801 57.607 88.641 1.00 46.67 175 PHE A O 1
ATOM 1328 N N . VAL A 1 197 ? 50.208 56.431 87.547 1.00 48.85 176 VAL A N 1
ATOM 1329 C CA . VAL A 1 197 ? 50.564 56.862 86.200 1.00 59.60 176 VAL A CA 1
ATOM 1330 C C . VAL A 1 197 ? 49.303 57.409 85.547 1.00 63.07 176 VAL A C 1
ATOM 1331 O O . VAL A 1 197 ? 48.205 56.890 85.766 1.00 55.64 176 VAL A O 1
ATOM 1335 N N . VAL A 1 198 ? 49.465 58.473 84.773 1.00 64.65 177 VAL A N 1
ATOM 1336 C CA . VAL A 1 198 ? 48.372 59.099 84.043 1.00 61.51 177 VAL A CA 1
ATOM 1337 C C . VAL A 1 198 ? 48.360 58.529 82.629 1.00 61.09 177 VAL A C 1
ATOM 1338 O O . VAL A 1 198 ? 49.361 58.620 81.914 1.00 59.18 177 VAL A O 1
ATOM 1342 N N . LEU A 1 199 ? 47.224 57.968 82.212 1.00 61.64 178 LEU A N 1
ATOM 1343 C CA . LEU A 1 199 ? 47.126 57.284 80.931 1.00 65.19 178 LEU A CA 1
ATOM 1344 C C . LEU A 1 199 ? 46.316 58.100 79.933 1.00 68.59 178 LEU A C 1
ATOM 1345 O O . LEU A 1 199 ? 45.426 58.870 80.306 1.00 68.34 178 LEU A O 1
ATOM 1350 N N . SER A 1 200 ? 46.632 57.914 78.651 1.00 70.91 179 SER A N 1
ATOM 1351 C CA . SER A 1 200 ? 45.949 58.615 77.574 1.00 71.74 179 SER A CA 1
ATOM 1352 C C . SER A 1 200 ? 45.830 57.701 76.364 1.00 68.15 179 SER A C 1
ATOM 1353 O O . SER A 1 200 ? 46.681 56.840 76.130 1.00 59.62 179 SER A O 1
ATOM 1356 N N . LYS A 1 201 ? 44.794 57.951 75.560 1.00 74.99 180 LYS A N 1
ATOM 1357 C CA . LYS A 1 201 ? 44.566 57.178 74.346 1.00 76.25 180 LYS A CA 1
ATOM 1358 C C . LYS A 1 201 ? 45.487 57.624 73.223 1.00 78.57 180 LYS A C 1
ATOM 1359 O O . LYS A 1 201 ? 45.823 56.824 72.342 1.00 81.06 180 LYS A O 1
ATOM 1365 N N . ASN A 1 202 ? 45.927 58.876 73.269 1.00 77.08 181 ASN A N 1
ATOM 1366 C CA . ASN A 1 202 ? 46.743 59.488 72.236 1.00 75.83 181 ASN A CA 1
ATOM 1367 C C . ASN A 1 202 ? 48.140 59.757 72.767 1.00 78.69 181 ASN A C 1
ATOM 1368 O O . ASN A 1 202 ? 48.311 60.145 73.927 1.00 84.91 181 ASN A O 1
ATOM 1373 N N . LYS A 1 203 ? 49.125 59.571 71.896 1.00 69.21 182 LYS A N 1
ATOM 1374 C CA . LYS A 1 203 ? 50.520 59.648 72.276 1.00 69.06 182 LYS A CA 1
ATOM 1375 C C . LYS A 1 203 ? 50.971 61.098 72.356 1.00 75.37 182 LYS A C 1
ATOM 1376 O O . LYS A 1 203 ? 50.595 61.933 71.529 1.00 75.56 182 LYS A O 1
ATOM 1382 N N . GLN A 1 204 ? 51.723 61.405 73.408 1.00 77.42 183 GLN A N 1
ATOM 1383 C CA . GLN A 1 204 ? 52.278 62.739 73.596 1.00 77.11 183 GLN A CA 1
ATOM 1384 C C . GLN A 1 204 ? 53.545 62.568 74.407 1.00 71.72 183 GLN A C 1
ATOM 1385 O O . GLN A 1 204 ? 53.498 62.033 75.517 1.00 68.76 183 GLN A O 1
ATOM 1391 N N . TRP A 1 205 ? 54.659 63.027 73.862 1.00 74.58 184 TRP A N 1
ATOM 1392 C CA . TRP A 1 205 ? 55.935 62.970 74.545 1.00 66.28 184 TRP A CA 1
ATOM 1393 C C . TRP A 1 205 ? 56.256 64.333 75.137 1.00 71.63 184 TRP A C 1
ATOM 1394 O O . TRP A 1 205 ? 56.052 65.362 74.487 1.00 75.62 184 TRP A O 1
ATOM 1405 N N . ALA A 1 206 ? 56.815 64.333 76.346 1.00 66.92 185 ALA A N 1
ATOM 1406 C CA . ALA A 1 206 ? 57.339 65.564 76.909 1.00 65.93 185 ALA A CA 1
ATOM 1407 C C . ALA A 1 206 ? 58.528 66.020 76.079 1.00 72.62 185 ALA A C 1
ATOM 1408 O O . ALA A 1 206 ? 59.213 65.212 75.445 1.00 62.26 185 ALA A O 1
ATOM 1410 N N . ALA A 1 207 ? 58.745 67.332 76.047 1.00 78.65 186 ALA A N 1
ATOM 1411 C CA . ALA A 1 207 ? 59.857 67.864 75.273 1.00 80.09 186 ALA A CA 1
ATOM 1412 C C . ALA A 1 207 ? 61.189 67.469 75.906 1.00 86.46 186 ALA A C 1
ATOM 1413 O O . ALA A 1 207 ? 61.297 67.304 77.124 1.00 88.82 186 ALA A O 1
ATOM 1415 N N . ARG A 1 208 ? 62.204 67.302 75.055 1.00 90.33 187 ARG A N 1
ATOM 1416 C CA . ARG A 1 208 ? 63.538 66.916 75.507 1.00 94.58 187 ARG A CA 1
ATOM 1417 C C . ARG A 1 208 ? 64.096 67.946 76.484 1.00 100.29 187 ARG A C 1
ATOM 1418 O O . ARG A 1 208 ? 64.082 69.146 76.186 1.00 100.16 187 ARG A O 1
ATOM 1426 N N . PRO A 1 209 ? 64.623 67.519 77.627 1.00 108.48 188 PRO A N 1
ATOM 1427 C CA . PRO A 1 209 ? 65.124 68.480 78.622 1.00 112.21 188 PRO A CA 1
ATOM 1428 C C . PRO A 1 209 ? 66.343 69.268 78.152 1.00 110.76 188 PRO A C 1
ATOM 1429 O O . PRO A 1 209 ? 67.254 68.732 77.512 1.00 104.14 188 PRO A O 1
ATOM 1433 N N . GLU A 1 210 ? 66.335 70.565 78.462 1.00 115.86 189 GLU A N 1
ATOM 1434 C CA . GLU A 1 210 ? 67.461 71.456 78.218 1.00 117.81 189 GLU A CA 1
ATOM 1435 C C . GLU A 1 210 ? 68.168 71.913 79.485 1.00 115.42 189 GLU A C 1
ATOM 1436 O O . GLU A 1 210 ? 69.365 72.200 79.436 1.00 116.18 189 GLU A O 1
ATOM 1442 N N . ASN A 1 211 ? 67.471 71.967 80.619 1.00 111.94 190 ASN A N 1
ATOM 1443 C CA . ASN A 1 211 ? 68.046 72.445 81.872 1.00 111.95 190 ASN A CA 1
ATOM 1444 C C . ASN A 1 211 ? 67.796 71.455 82.998 1.00 110.25 190 ASN A C 1
ATOM 1445 O O . ASN A 1 211 ? 67.267 71.804 84.056 1.00 116.08 190 ASN A O 1
ATOM 1447 N N . 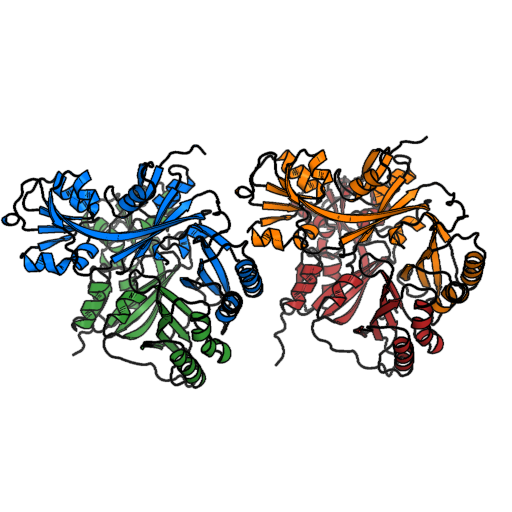ASP A 1 212 ? 68.191 70.198 82.782 1.00 101.95 191 ASP A N 1
ATOM 1448 C CA . ASP A 1 212 ? 68.165 69.175 83.830 1.00 97.12 191 ASP A CA 1
ATOM 1449 C C . ASP A 1 212 ? 66.745 68.943 84.353 1.00 95.75 191 ASP A C 1
ATOM 1450 O O . ASP A 1 212 ? 66.524 68.730 85.547 1.00 91.47 191 ASP A O 1
ATOM 1452 N N . GLU A 1 213 ? 65.768 68.991 83.453 1.00 95.11 192 GLU A N 1
ATOM 1453 C CA . GLU A 1 213 ? 64.402 68.648 83.820 1.00 94.54 192 GLU A CA 1
ATOM 1454 C C . GLU A 1 213 ? 64.272 67.136 83.954 1.00 87.37 192 GLU A C 1
ATOM 1455 O O . GLU A 1 213 ? 64.983 66.370 83.298 1.00 89.85 192 GLU A O 1
ATOM 1461 N N . ARG A 1 214 ? 63.350 66.705 84.807 1.00 83.19 193 ARG A N 1
ATOM 1462 C CA . ARG A 1 214 ? 63.165 65.282 85.065 1.00 73.90 193 ARG A CA 1
ATOM 1463 C C . ARG A 1 214 ? 62.220 64.701 84.018 1.00 71.59 193 ARG A C 1
ATOM 1464 O O . ARG A 1 214 ? 61.096 65.186 83.845 1.00 76.56 193 ARG A O 1
ATOM 1466 N N . ILE A 1 215 ? 62.686 63.675 83.311 1.00 49.88 194 ILE A N 1
ATOM 1467 C CA . ILE A 1 215 ? 61.923 63.002 82.271 1.00 42.33 194 ILE A CA 1
ATOM 1468 C C . ILE A 1 215 ? 62.020 61.499 82.499 1.00 55.09 194 ILE A C 1
ATOM 1469 O O . ILE A 1 215 ? 63.096 60.976 82.812 1.00 46.65 194 ILE A O 1
ATOM 1474 N N . VAL A 1 216 ? 60.899 60.801 82.338 1.00 54.37 195 VAL A N 1
ATOM 1475 C CA . VAL A 1 216 ? 60.852 59.351 82.492 1.00 49.14 195 VAL A CA 1
ATOM 1476 C C . VAL A 1 216 ? 60.422 58.738 81.171 1.00 50.37 195 VAL A C 1
ATOM 1477 O O . VAL A 1 216 ? 59.499 59.233 80.517 1.00 58.56 195 VAL A O 1
ATOM 1481 N N . THR A 1 217 ? 61.102 57.672 80.771 1.00 48.87 196 THR A N 1
ATOM 1482 C CA . THR A 1 217 ? 60.696 56.877 79.626 1.00 52.61 196 THR A CA 1
ATOM 1483 C C . THR A 1 217 ? 60.390 55.475 80.120 1.00 46.52 196 THR A C 1
ATOM 1484 O O . THR A 1 217 ? 61.207 54.866 80.817 1.00 53.66 196 THR A O 1
ATOM 1488 N N . THR A 1 218 ? 59.199 54.990 79.800 1.00 43.76 197 THR A N 1
ATOM 1489 C CA . THR A 1 218 ? 58.763 53.662 80.193 1.00 46.42 197 THR A CA 1
ATOM 1490 C C . THR A 1 218 ? 58.637 52.822 78.936 1.00 49.37 197 THR A C 1
ATOM 1491 O O . THR A 1 218 ? 58.093 53.291 77.933 1.00 55.67 197 THR A O 1
ATOM 1495 N N . PHE A 1 219 ? 59.171 51.605 78.980 1.00 51.68 198 PHE A N 1
ATOM 1496 C CA . PHE A 1 219 ? 59.135 50.735 77.819 1.00 54.08 198 PHE A CA 1
ATOM 1497 C C . PHE A 1 219 ? 59.109 49.281 78.263 1.00 52.93 198 PHE A C 1
ATOM 1498 O O . PHE A 1 219 ? 59.443 48.949 79.402 1.00 53.16 198 PHE A O 1
ATOM 1506 N N . VAL A 1 220 ? 58.715 48.416 77.331 1.00 52.92 199 VAL A N 1
ATOM 1507 C CA . VAL A 1 220 ? 58.787 46.972 77.504 1.00 50.12 199 VAL A CA 1
ATOM 1508 C C . VAL A 1 220 ? 59.702 46.419 76.419 1.00 52.73 199 VAL A C 1
ATOM 1509 O O . VAL A 1 220 ? 59.858 47.009 75.348 1.00 59.84 199 VAL A O 1
ATOM 1513 N N . PHE A 1 221 ? 60.291 45.259 76.702 1.00 46.92 200 PHE A N 1
ATOM 1514 C CA . PHE A 1 221 ? 61.130 44.554 75.738 1.00 47.14 200 PHE A CA 1
ATOM 1515 C C . PHE A 1 221 ? 61.167 43.083 76.127 1.00 47.03 200 PHE A C 1
ATOM 1516 O O . PHE A 1 221 ? 60.924 42.723 77.283 1.00 44.24 200 PHE A O 1
ATOM 1524 N N . ARG A 1 222 ? 61.478 42.237 75.148 1.00 43.18 201 ARG A N 1
ATOM 1525 C CA . ARG A 1 222 ? 61.567 40.795 75.350 1.00 55.43 201 ARG A CA 1
ATOM 1526 C C . ARG A 1 222 ? 62.983 40.270 75.111 1.00 57.71 201 ARG A C 1
ATOM 1527 O O . ARG A 1 222 ? 63.666 40.695 74.173 1.00 61.75 201 ARG A O 1
ATOM 1535 N N . VAL A 1 223 ? 63.399 39.308 75.943 1.00 49.35 202 VAL A N 1
ATOM 1536 C CA . VAL A 1 223 ? 64.622 38.547 75.729 1.00 52.61 202 VAL A CA 1
ATOM 1537 C C . VAL A 1 223 ? 64.317 37.062 75.865 1.00 50.56 202 VAL A C 1
ATOM 1538 O O . VAL A 1 223 ? 63.271 36.653 76.373 1.00 59.22 202 VAL A O 1
ATOM 1542 N N . ARG A 1 224 ? 65.248 36.257 75.369 1.00 46.19 203 ARG A N 1
ATOM 1543 C CA . ARG A 1 224 ? 65.241 34.826 75.616 1.00 53.43 203 ARG A CA 1
ATOM 1544 C C . ARG A 1 224 ? 65.555 34.552 77.088 1.00 64.84 203 ARG A C 1
ATOM 1545 O O . ARG A 1 224 ? 66.238 35.331 77.761 1.00 64.65 203 ARG A O 1
ATOM 1553 N N . ASN A 1 225 ? 65.005 33.453 77.598 1.00 64.93 204 ASN A N 1
ATOM 1554 C CA . ASN A 1 225 ? 65.176 33.067 78.997 1.00 56.70 204 ASN A CA 1
ATOM 1555 C C . ASN A 1 225 ? 66.444 32.222 79.174 1.00 60.88 204 ASN A C 1
ATOM 1556 O O . ASN A 1 225 ? 66.391 31.049 79.543 1.00 65.75 204 ASN A O 1
ATOM 1561 N N . VAL A 1 226 ? 67.596 32.820 78.872 1.00 57.67 205 VAL A N 1
ATOM 1562 C CA . VAL A 1 226 ? 68.872 32.108 78.972 1.00 55.07 205 VAL A CA 1
ATOM 1563 C C . VAL A 1 226 ? 69.851 32.980 79.749 1.00 48.67 205 VAL A C 1
ATOM 1564 O O . VAL A 1 226 ? 69.673 34.206 79.841 1.00 50.62 205 VAL A O 1
ATOM 1568 N N . PRO A 1 227 ? 70.888 32.380 80.338 1.00 48.56 206 PRO A N 1
ATOM 1569 C CA . PRO A 1 227 ? 71.817 33.167 81.166 1.00 49.91 206 PRO A CA 1
ATOM 1570 C C . PRO A 1 227 ? 72.389 34.358 80.406 1.00 49.88 206 PRO A C 1
ATOM 1571 O O . PRO A 1 227 ? 72.643 34.284 79.198 1.00 51.43 206 PRO A O 1
ATOM 1575 N N . ALA A 1 228 ? 72.542 35.478 81.123 1.00 41.93 207 ALA A N 1
ATOM 1576 C CA . ALA A 1 228 ? 73.123 36.740 80.661 1.00 45.59 207 ALA A CA 1
ATOM 1577 C C . ALA A 1 228 ? 72.227 37.510 79.684 1.00 54.92 207 ALA A C 1
ATOM 1578 O O . ALA A 1 228 ? 72.667 38.544 79.156 1.00 57.77 207 ALA A O 1
ATOM 1580 N N . ALA A 1 229 ? 71.001 37.043 79.404 1.00 52.07 208 ALA A N 1
ATOM 1581 C CA . ALA A 1 229 ? 70.167 37.724 78.413 1.00 49.07 208 ALA A CA 1
ATOM 1582 C C . ALA A 1 229 ? 69.704 39.097 78.901 1.00 48.17 208 ALA A C 1
ATOM 1583 O O . ALA A 1 229 ? 69.715 40.065 78.132 1.00 53.89 208 ALA A O 1
ATOM 1585 N N . LEU A 1 230 ? 69.293 39.213 80.167 1.00 37.60 209 LEU A N 1
ATOM 1586 C CA . LEU A 1 230 ? 68.960 40.533 80.702 1.00 42.67 209 LEU A CA 1
ATOM 1587 C C . LEU A 1 230 ? 70.209 41.410 80.806 1.00 52.28 209 LEU A C 1
ATOM 1588 O O . LEU A 1 230 ? 70.161 42.612 80.503 1.00 53.69 209 LEU A O 1
ATOM 1593 N N . TYR A 1 231 ? 71.333 40.812 81.237 1.00 44.53 210 TYR A N 1
ATOM 1594 C CA . TYR A 1 231 ? 72.614 41.517 81.337 1.00 53.73 210 TYR A CA 1
ATOM 1595 C C . TYR A 1 231 ? 72.979 42.238 80.043 1.00 51.00 210 TYR A C 1
ATOM 1596 O O . TYR A 1 231 ? 73.387 43.405 80.067 1.00 47.47 210 TYR A O 1
ATOM 1605 N N . LYS A 1 232 ? 72.860 41.547 78.904 1.00 46.02 211 LYS A N 1
ATOM 1606 C CA . LYS A 1 232 ? 73.112 42.186 77.614 1.00 45.54 211 LYS A CA 1
ATOM 1607 C C . LYS A 1 232 ? 72.201 43.388 77.391 1.00 57.46 211 LYS A C 1
ATOM 1608 O O . LYS A 1 232 ? 72.644 44.426 76.884 1.00 59.41 211 LYS A O 1
ATOM 1614 N N . ALA A 1 233 ? 70.917 43.258 77.740 1.00 55.68 212 ALA A N 1
ATOM 1615 C CA . ALA A 1 233 ? 69.967 44.330 77.455 1.00 51.05 212 ALA A CA 1
ATOM 1616 C C . ALA A 1 233 ? 70.239 45.572 78.298 1.00 51.09 212 ALA A C 1
ATOM 1617 O O . ALA A 1 233 ? 70.039 46.698 77.824 1.00 48.19 212 ALA A O 1
ATOM 1619 N N . LEU A 1 234 ? 70.721 45.391 79.530 1.00 43.70 213 LEU A N 1
ATOM 1620 C CA . LEU A 1 234 ? 71.057 46.506 80.406 1.00 53.95 213 LEU A CA 1
ATOM 1621 C C . LEU A 1 234 ? 72.432 47.107 80.101 1.00 54.62 213 LEU A C 1
ATOM 1622 O O . LEU A 1 234 ? 72.743 48.194 80.603 1.00 55.81 213 LEU A O 1
ATOM 1627 N N . GLY A 1 235 ? 73.255 46.422 79.304 1.00 47.94 214 GLY A N 1
ATOM 1628 C CA . GLY A 1 235 ? 74.623 46.873 79.085 1.00 51.94 214 GLY A CA 1
ATOM 1629 C C . GLY A 1 235 ? 74.717 48.309 78.614 1.00 51.30 214 GLY A C 1
ATOM 1630 O O . GLY A 1 235 ? 75.622 49.054 79.017 1.00 43.14 214 GLY A O 1
ATOM 1631 N N . GLY A 1 236 ? 73.793 48.717 77.747 1.00 50.27 215 GLY A N 1
ATOM 1632 C CA . GLY A 1 236 ? 73.867 50.049 77.174 1.00 52.86 215 GLY A CA 1
ATOM 1633 C C . GLY A 1 236 ? 73.543 51.129 78.184 1.00 52.22 215 GLY A C 1
ATOM 1634 O O . GLY A 1 236 ? 74.145 52.208 78.170 1.00 54.57 215 GLY A O 1
ATOM 1635 N N . PHE A 1 237 ? 72.592 50.855 79.080 1.00 50.78 216 PHE A N 1
ATOM 1636 C CA . PHE A 1 237 ? 72.297 51.821 80.132 1.00 46.11 216 PHE A CA 1
ATOM 1637 C C . PHE A 1 237 ? 73.469 51.934 81.097 1.00 45.37 216 PHE A C 1
ATOM 1638 O O . PHE A 1 237 ? 73.810 53.038 81.539 1.00 46.11 216 PHE A O 1
ATOM 1646 N N . ALA A 1 238 ? 74.141 50.809 81.365 1.00 42.94 217 ALA A N 1
ATOM 1647 C CA . ALA A 1 238 ? 75.243 50.784 82.325 1.00 44.80 217 ALA A CA 1
ATOM 1648 C C . ALA A 1 238 ? 76.402 51.684 81.898 1.00 49.17 217 ALA A C 1
ATOM 1649 O O . ALA A 1 238 ? 76.956 52.425 82.720 1.00 50.22 217 ALA A O 1
ATOM 1651 N N . THR A 1 239 ? 76.799 51.620 80.619 1.00 49.21 218 THR A N 1
ATOM 1652 C CA . THR A 1 239 ? 77.956 52.366 80.136 1.00 46.59 218 THR A CA 1
ATOM 1653 C C . THR A 1 239 ? 77.612 53.756 79.610 1.00 49.00 218 THR A C 1
ATOM 1654 O O . THR A 1 239 ? 78.511 54.467 79.154 1.00 49.10 218 THR A O 1
ATOM 1658 N N . ASN A 1 240 ? 76.347 54.159 79.609 1.00 48.85 219 ASN A N 1
ATOM 1659 C CA . ASN A 1 240 ? 76.024 55.511 79.180 1.00 48.01 219 ASN A CA 1
ATOM 1660 C C . ASN A 1 240 ? 75.478 56.384 80.300 1.00 50.41 219 ASN A C 1
ATOM 1661 O O . ASN A 1 240 ? 75.166 57.558 80.059 1.00 50.59 219 ASN A O 1
ATOM 1666 N N . GLY A 1 241 ? 75.448 55.875 81.529 1.00 45.03 220 GLY A N 1
ATOM 1667 C CA . GLY A 1 241 ? 74.986 56.660 82.651 1.00 49.80 220 GLY A CA 1
ATOM 1668 C C . GLY A 1 241 ? 73.501 56.905 82.658 1.00 53.76 220 GLY A C 1
ATOM 1669 O O . GLY A 1 241 ? 73.054 57.957 83.128 1.00 63.40 220 GLY A O 1
ATOM 1670 N N . VAL A 1 242 ? 72.718 55.953 82.161 1.00 52.43 221 VAL A N 1
ATOM 1671 C CA . VAL A 1 242 ? 71.264 56.045 82.203 1.00 46.15 221 VAL A CA 1
ATOM 1672 C C . VAL A 1 242 ? 70.794 55.310 83.452 1.00 50.26 221 VAL A C 1
ATOM 1673 O O . VAL A 1 242 ? 71.027 54.103 83.592 1.00 55.40 221 VAL A O 1
ATOM 1677 N N . ASN A 1 243 ? 70.143 56.033 84.363 1.00 46.13 222 ASN A N 1
ATOM 1678 C CA . ASN A 1 243 ? 69.634 55.424 85.588 1.00 43.99 222 ASN A CA 1
ATOM 1679 C C . ASN A 1 243 ? 68.288 54.775 85.313 1.00 49.26 222 ASN A C 1
ATOM 1680 O O . ASN A 1 243 ? 67.388 55.406 84.751 1.00 54.90 222 ASN A O 1
ATOM 1685 N N . MET A 1 244 ? 68.167 53.504 85.679 1.00 49.06 223 MET A N 1
ATOM 1686 C CA . MET A 1 244 ? 66.914 52.766 85.599 1.00 48.12 223 MET A CA 1
ATOM 1687 C C . MET A 1 244 ? 66.295 52.698 86.994 1.00 49.62 223 MET A C 1
ATOM 1688 O O . MET A 1 244 ? 66.985 52.354 87.962 1.00 47.45 223 MET A O 1
ATOM 1693 N N . THR A 1 245 ? 65.009 53.054 87.109 1.00 46.71 224 THR A N 1
ATOM 1694 C CA . THR A 1 245 ? 64.372 53.132 88.415 1.00 50.95 224 THR A CA 1
ATOM 1695 C C . THR A 1 245 ? 63.246 52.129 88.600 1.00 56.46 224 THR A C 1
ATOM 1696 O O . THR A 1 245 ? 62.700 52.036 89.706 1.00 55.90 224 THR A O 1
ATOM 1700 N N . LYS A 1 246 ? 62.883 51.372 87.566 1.00 49.39 225 LYS A N 1
ATOM 1701 C CA . LYS A 1 246 ? 61.886 50.326 87.732 1.00 40.42 225 LYS A CA 1
ATOM 1702 C C . LYS A 1 246 ? 62.183 49.215 86.740 1.00 44.68 225 LYS A C 1
ATOM 1703 O O . LYS A 1 246 ? 62.553 49.482 85.589 1.00 47.34 225 LYS A O 1
ATOM 1709 N N . LEU A 1 247 ? 62.021 47.971 87.186 1.00 41.57 226 LEU A N 1
ATOM 1710 C CA . LEU A 1 247 ? 62.272 46.836 86.296 1.00 40.30 226 LEU A CA 1
ATOM 1711 C C . LEU A 1 247 ? 61.538 45.625 86.843 1.00 41.74 226 LEU A C 1
ATOM 1712 O O . LEU A 1 247 ? 61.717 45.263 88.012 1.00 45.19 226 LEU A O 1
ATOM 1717 N N . GLU A 1 248 ? 60.660 45.053 86.033 1.00 51.23 227 GLU A N 1
ATOM 1718 C CA . GLU A 1 248 ? 59.835 43.926 86.440 1.00 60.19 227 GLU A CA 1
ATOM 1719 C C . GLU A 1 248 ? 59.864 42.837 85.384 1.00 57.61 227 GLU A C 1
ATOM 1720 O O . GLU A 1 248 ? 59.586 43.099 84.210 1.00 50.98 227 GLU A O 1
ATOM 1726 N N . SER A 1 249 ? 60.110 41.609 85.818 1.00 51.07 228 SER A N 1
ATOM 1727 C CA . SER A 1 249 ? 60.131 40.475 84.913 1.00 40.56 228 SER A CA 1
ATOM 1728 C C . SER A 1 249 ? 58.754 39.835 84.816 1.00 46.35 228 SER A C 1
ATOM 1729 O O . SER A 1 249 ? 57.946 39.870 85.753 1.00 53.59 228 SER A O 1
ATOM 1732 N N . TYR A 1 250 ? 58.481 39.274 83.646 1.00 47.00 229 TYR A N 1
ATOM 1733 C CA . TYR A 1 250 ? 57.206 38.620 83.372 1.00 51.30 229 TYR A CA 1
ATOM 1734 C C . TYR A 1 250 ? 57.511 37.508 82.381 1.00 54.90 229 TYR A C 1
ATOM 1735 O O . TYR A 1 250 ? 57.856 37.797 81.232 1.00 60.75 229 TYR A O 1
ATOM 1744 N N . GLN A 1 251 ? 57.408 36.251 82.815 1.00 56.42 230 GLN A N 1
ATOM 1745 C CA . GLN A 1 251 ? 57.650 35.133 81.908 1.00 62.83 230 GLN A CA 1
ATOM 1746 C C . GLN A 1 251 ? 56.446 34.953 80.983 1.00 68.95 230 GLN A C 1
ATOM 1747 O O . GLN A 1 251 ? 55.301 34.929 81.442 1.00 67.53 230 GLN A O 1
ATOM 1753 N N . LEU A 1 252 ? 56.714 34.836 79.681 1.00 71.86 231 LEU A N 1
ATOM 1754 C CA . LEU A 1 252 ? 55.669 34.859 78.660 1.00 79.65 231 LEU A CA 1
ATOM 1755 C C . LEU A 1 252 ? 54.938 33.526 78.555 1.00 84.11 231 LEU A C 1
ATOM 1756 O O . LEU A 1 252 ? 55.535 32.458 78.703 1.00 84.37 231 LEU A O 1
ATOM 1761 N N . GLY A 1 253 ? 53.630 33.595 78.315 1.00 99.89 232 GLY A N 1
ATOM 1762 C CA . GLY A 1 253 ? 52.816 32.400 78.165 1.00 110.77 232 GLY A CA 1
ATOM 1763 C C . GLY A 1 253 ? 52.929 31.468 79.362 1.00 123.84 232 GLY A C 1
ATOM 1764 O O . GLY A 1 253 ? 53.326 31.854 80.463 1.00 127.86 232 GLY A O 1
ATOM 1765 N N . GLY A 1 254 ? 52.577 30.203 79.124 1.00 130.36 233 GLY A N 1
ATOM 1766 C CA . GLY A 1 254 ? 52.803 29.189 80.137 1.00 134.09 233 GLY A CA 1
ATOM 1767 C C . GLY A 1 254 ? 54.227 28.671 80.178 1.00 134.47 233 GLY A C 1
ATOM 1768 O O . GLY A 1 254 ? 54.687 28.210 81.227 1.00 139.91 233 GLY A O 1
ATOM 1769 N N . ARG A 1 255 ? 54.947 28.745 79.061 1.00 124.35 234 ARG A N 1
ATOM 1770 C CA . ARG A 1 255 ? 56.289 28.187 78.977 1.00 118.96 234 ARG A CA 1
ATOM 1771 C C . ARG A 1 255 ? 57.316 29.139 79.600 1.00 110.27 234 ARG A C 1
ATOM 1772 O O . ARG A 1 255 ? 57.002 30.258 80.017 1.00 108.47 234 ARG A O 1
ATOM 1774 N N . PHE A 1 256 ? 58.569 28.680 79.663 1.00 100.01 235 PHE A N 1
ATOM 1775 C CA . PHE A 1 256 ? 59.693 29.442 80.202 1.00 86.99 235 PHE A CA 1
ATOM 1776 C C . PHE A 1 256 ? 60.733 29.708 79.118 1.00 77.61 235 PHE A C 1
ATOM 1777 O O . PHE A 1 256 ? 61.944 29.656 79.359 1.00 72.33 235 PHE A O 1
ATOM 1785 N N . ILE A 1 257 ? 60.256 29.987 77.908 1.00 73.68 236 ILE A N 1
ATOM 1786 C CA . ILE A 1 257 ? 61.113 30.182 76.744 1.00 68.21 236 ILE A CA 1
ATOM 1787 C C . ILE A 1 257 ? 61.568 31.631 76.621 1.00 65.36 236 ILE A C 1
ATOM 1788 O O . ILE A 1 257 ? 62.708 31.900 76.239 1.00 66.17 236 ILE A O 1
ATOM 1793 N N . ALA A 1 258 ? 60.713 32.585 76.968 1.00 61.99 237 ALA A N 1
ATOM 1794 C CA . ALA A 1 258 ? 61.002 33.994 76.760 1.00 58.95 237 ALA A CA 1
ATOM 1795 C C . ALA A 1 258 ? 60.456 34.796 77.928 1.00 60.75 237 ALA A C 1
ATOM 1796 O O . ALA A 1 258 ? 59.585 34.333 78.669 1.00 75.50 237 ALA A O 1
ATOM 1798 N N . THR A 1 259 ? 60.991 36.004 78.099 1.00 55.34 238 THR A N 1
ATOM 1799 C CA . THR A 1 259 ? 60.623 36.839 79.232 1.00 56.67 238 THR A CA 1
ATOM 1800 C C . THR A 1 259 ? 60.382 38.265 78.760 1.00 53.99 238 THR A C 1
ATOM 1801 O O . THR A 1 259 ? 61.152 38.794 77.958 1.00 53.19 238 THR A O 1
ATOM 1805 N N . GLN A 1 260 ? 59.328 38.894 79.272 1.00 55.22 239 GLN A N 1
ATOM 1806 C CA . GLN A 1 260 ? 59.094 40.304 78.997 1.00 59.19 239 GLN A CA 1
ATOM 1807 C C . GLN A 1 260 ? 59.432 41.135 80.232 1.00 56.44 239 GLN A C 1
ATOM 1808 O O . GLN A 1 260 ? 59.237 40.697 81.368 1.00 56.47 239 GLN A O 1
ATOM 1814 N N . PHE A 1 261 ? 59.948 42.340 79.995 1.00 56.23 240 PHE A N 1
ATOM 1815 C CA . PHE A 1 261 ? 60.374 43.242 81.055 1.00 53.70 240 PHE A CA 1
ATOM 1816 C C . PHE A 1 261 ? 59.655 44.571 80.900 1.00 52.00 240 PHE A C 1
ATOM 1817 O O . PHE A 1 261 ? 59.443 45.055 79.782 1.00 52.33 240 PHE A O 1
ATOM 1825 N N . TYR A 1 262 ? 59.278 45.144 82.033 1.00 39.28 241 TYR A N 1
ATOM 1826 C CA . TYR A 1 262 ? 58.693 46.473 82.108 1.00 46.31 241 TYR A CA 1
ATOM 1827 C C . TYR A 1 262 ? 59.711 47.365 82.799 1.00 44.06 241 TYR A C 1
ATOM 1828 O O . TYR A 1 262 ? 60.216 47.007 83.863 1.00 51.96 241 TYR A O 1
ATOM 1837 N N . ALA A 1 263 ? 60.020 48.512 82.203 1.00 41.97 242 ALA A N 1
ATOM 1838 C CA . ALA A 1 263 ? 61.127 49.314 82.705 1.00 44.27 242 ALA A CA 1
ATOM 1839 C C . ALA A 1 263 ? 60.833 50.803 82.608 1.00 49.74 242 ALA A C 1
ATOM 1840 O O . ALA A 1 263 ? 60.170 51.258 81.670 1.00 52.20 242 ALA A O 1
ATOM 1842 N N . ASP A 1 264 ? 61.324 51.546 83.598 1.00 51.11 243 ASP A N 1
ATOM 1843 C CA . ASP A 1 264 ? 61.378 53.002 83.583 1.00 49.79 243 ASP A CA 1
ATOM 1844 C C . ASP A 1 264 ? 62.848 53.409 83.631 1.00 52.33 243 ASP A C 1
ATOM 1845 O O . ASP A 1 264 ? 63.614 52.854 84.427 1.00 48.98 243 ASP A O 1
ATOM 1850 N N . ILE A 1 265 ? 63.246 54.367 82.790 1.00 44.00 244 ILE A N 1
ATOM 1851 C CA . ILE A 1 265 ? 64.557 55.001 82.897 1.00 48.64 244 ILE A CA 1
ATOM 1852 C C . ILE A 1 265 ? 64.330 56.504 83.031 1.00 46.58 244 ILE A C 1
ATOM 1853 O O . ILE A 1 265 ? 63.284 57.045 82.650 1.00 42.36 244 ILE A O 1
ATOM 1858 N N . GLU A 1 266 ? 65.322 57.174 83.600 1.00 40.11 245 GLU A N 1
ATOM 1859 C CA . GLU A 1 266 ? 65.346 58.631 83.699 1.00 41.57 245 GLU A CA 1
ATOM 1860 C C . GLU A 1 266 ? 66.138 59.150 82.505 1.00 52.04 245 GLU A C 1
ATOM 1861 O O . GLU A 1 266 ? 67.365 59.046 82.461 1.00 60.45 245 GLU A O 1
ATOM 1867 N N . GLY A 1 267 ? 65.427 59.657 81.518 1.00 55.70 246 GLY A N 1
ATOM 1868 C CA . GLY A 1 267 ? 66.007 60.115 80.278 1.00 58.98 246 GLY A CA 1
ATOM 1869 C C . GLY A 1 267 ? 64.944 60.249 79.213 1.00 65.16 246 GLY A C 1
ATOM 1870 O O . GLY A 1 267 ? 63.833 59.723 79.325 1.00 64.80 246 GLY A O 1
ATOM 1871 N N . HIS A 1 268 ? 65.290 61.003 78.174 1.00 61.84 247 HIS A N 1
ATOM 1872 C CA . HIS A 1 268 ? 64.494 61.274 76.994 1.00 62.12 247 HIS A CA 1
ATOM 1873 C C . HIS A 1 268 ? 65.096 60.574 75.778 1.00 60.92 247 HIS A C 1
ATOM 1874 O O . HIS A 1 268 ? 66.322 60.557 75.628 1.00 57.29 247 HIS A O 1
ATOM 1881 N N . PRO A 1 269 ? 64.274 59.980 74.907 1.00 64.57 248 PRO A N 1
ATOM 1882 C CA . PRO A 1 269 ? 64.826 59.194 73.783 1.00 62.28 248 PRO A CA 1
ATOM 1883 C C . PRO A 1 269 ? 65.701 59.983 72.814 1.00 62.48 248 PRO A C 1
ATOM 1884 O O . PRO A 1 269 ? 66.468 59.369 72.058 1.00 58.24 248 PRO A O 1
ATOM 1888 N N . GLU A 1 270 ? 65.586 61.309 72.779 1.00 64.79 249 GLU A N 1
ATOM 1889 C CA . GLU A 1 270 ? 66.412 62.135 71.911 1.00 63.12 249 GLU A CA 1
ATOM 1890 C C . GLU A 1 270 ? 67.750 62.536 72.532 1.00 70.83 249 GLU A C 1
ATOM 1891 O O . GLU A 1 270 ? 68.617 63.049 71.814 1.00 80.83 249 GLU A O 1
ATOM 1897 N N . GLU A 1 271 ? 67.952 62.322 73.829 1.00 66.46 250 GLU A N 1
ATOM 1898 C CA . GLU A 1 271 ? 69.277 62.537 74.398 1.00 68.00 250 GLU A CA 1
ATOM 1899 C C . GLU A 1 271 ? 70.236 61.496 73.849 1.00 62.78 250 GLU A C 1
ATOM 1900 O O . GLU A 1 271 ? 69.904 60.310 73.777 1.00 63.10 250 GLU A O 1
ATOM 1906 N N . ARG A 1 272 ? 71.452 61.939 73.518 1.00 60.21 251 ARG A N 1
ATOM 1907 C CA . ARG A 1 272 ? 72.409 61.043 72.878 1.00 55.95 251 ARG A CA 1
ATOM 1908 C C . ARG A 1 272 ? 72.644 59.797 73.717 1.00 59.44 251 ARG A C 1
ATOM 1909 O O . ARG A 1 272 ? 72.650 58.676 73.191 1.00 53.00 251 ARG A O 1
ATOM 1917 N N . SER A 1 273 ? 72.817 59.977 75.031 1.00 59.49 252 SER A N 1
ATOM 1918 C CA . SER A 1 273 ? 73.108 58.848 75.905 1.00 54.24 252 SER A CA 1
ATOM 1919 C C . SER A 1 273 ? 71.983 57.824 75.889 1.00 55.28 252 SER A C 1
ATOM 1920 O O . SER A 1 273 ? 72.235 56.619 75.759 1.00 56.70 252 SER A O 1
ATOM 1923 N N . VAL A 1 274 ? 70.732 58.286 75.958 1.00 56.54 253 VAL A N 1
ATOM 1924 C CA . VAL A 1 274 ? 69.607 57.364 75.915 1.00 48.15 253 VAL A CA 1
ATOM 1925 C C . VAL A 1 274 ? 69.488 56.742 74.534 1.00 49.61 253 VAL A C 1
ATOM 1926 O O . VAL A 1 274 ? 69.252 55.535 74.391 1.00 52.38 253 VAL A O 1
ATOM 1930 N N . GLN A 1 275 ? 69.684 57.552 73.497 1.00 52.60 254 GLN A N 1
ATOM 1931 C CA . GLN A 1 275 ? 69.661 57.049 72.129 1.00 53.70 254 GLN A CA 1
ATOM 1932 C C . GLN A 1 275 ? 70.628 55.882 71.958 1.00 61.19 254 GLN A C 1
ATOM 1933 O O . GLN A 1 275 ? 70.279 54.857 71.359 1.00 67.10 254 GLN A O 1
ATOM 1939 N N . LEU A 1 276 ? 71.837 56.002 72.514 1.00 57.36 255 LEU A N 1
ATOM 1940 C CA . LEU A 1 276 ? 72.822 54.934 72.377 1.00 54.67 255 LEU A CA 1
ATOM 1941 C C . LEU A 1 276 ? 72.414 53.695 73.167 1.00 58.38 255 LEU A C 1
ATOM 1942 O O . LEU A 1 276 ? 72.428 52.577 72.636 1.00 60.39 255 LEU A O 1
ATOM 1947 N N . ALA A 1 277 ? 71.995 53.885 74.427 1.00 50.85 256 ALA A N 1
ATOM 1948 C CA . ALA A 1 277 ? 71.558 52.761 75.248 1.00 44.52 256 ALA A CA 1
ATOM 1949 C C . ALA A 1 277 ? 70.413 52.004 74.587 1.00 52.38 256 ALA A C 1
ATOM 1950 O O . ALA A 1 277 ? 70.455 50.773 74.471 1.00 57.08 256 ALA A O 1
ATOM 1952 N N . LEU A 1 278 ? 69.399 52.728 74.103 1.00 54.76 257 LEU A N 1
ATOM 1953 C CA . LEU A 1 278 ? 68.272 52.061 73.452 1.00 59.08 257 LEU A CA 1
ATOM 1954 C C . LEU A 1 278 ? 68.721 51.346 72.182 1.00 58.61 257 LEU A C 1
ATOM 1955 O O . LEU A 1 278 ? 68.208 50.268 71.854 1.00 61.12 257 LEU A O 1
ATOM 1960 N N . GLU A 1 279 ? 69.689 51.923 71.461 1.00 58.80 258 GLU A N 1
ATOM 1961 C CA . GLU A 1 279 ? 70.197 51.268 70.260 1.00 61.30 258 GLU A CA 1
ATOM 1962 C C . GLU A 1 279 ? 70.881 49.957 70.604 1.00 62.81 258 GLU A C 1
ATOM 1963 O O . GLU A 1 279 ? 70.726 48.955 69.896 1.00 67.21 258 GLU A O 1
ATOM 1969 N N . GLU A 1 280 ? 71.650 49.949 71.688 1.00 59.49 259 GLU A N 1
ATOM 1970 C CA . GLU A 1 280 ? 72.258 48.711 72.146 1.00 57.92 259 GLU A CA 1
ATOM 1971 C C . GLU A 1 280 ? 71.194 47.743 72.641 1.00 58.14 259 GLU A C 1
ATOM 1972 O O . GLU A 1 280 ? 71.293 46.532 72.418 1.00 58.75 259 GLU A O 1
ATOM 1978 N N . LEU A 1 281 ? 70.157 48.266 73.298 1.00 55.01 260 LEU A N 1
ATOM 1979 C CA . LEU A 1 281 ? 69.063 47.416 73.750 1.00 58.95 260 LEU A CA 1
ATOM 1980 C C . LEU A 1 281 ? 68.384 46.733 72.563 1.00 59.89 260 LEU A C 1
ATOM 1981 O O . LEU A 1 281 ? 68.037 45.547 72.631 1.00 60.60 260 LEU A O 1
ATOM 1986 N N . ARG A 1 282 ? 68.246 47.448 71.441 1.00 55.83 261 ARG A N 1
ATOM 1987 C CA . ARG A 1 282 ? 67.578 46.879 70.273 1.00 61.02 261 ARG A CA 1
ATOM 1988 C C . ARG A 1 282 ? 68.371 45.740 69.646 1.00 63.03 261 ARG A C 1
ATOM 1989 O O . ARG A 1 282 ? 67.781 44.853 69.022 1.00 63.76 261 ARG A O 1
ATOM 1997 N N . PHE A 1 283 ? 69.700 45.745 69.772 1.00 62.45 262 PHE A N 1
ATOM 1998 C CA . PHE A 1 283 ? 70.465 44.634 69.209 1.00 57.76 262 PHE A CA 1
ATOM 1999 C C . PHE A 1 283 ? 70.246 43.367 70.017 1.00 54.15 262 PHE A C 1
ATOM 2000 O O . PHE A 1 283 ? 70.294 42.259 69.474 1.00 60.57 262 PHE A O 1
ATOM 2008 N N . PHE A 1 284 ? 69.996 43.521 71.309 1.00 52.12 263 PHE A N 1
ATOM 2009 C CA . PHE A 1 284 ? 69.942 42.418 72.249 1.00 60.02 263 PHE A CA 1
ATOM 2010 C C . PHE A 1 284 ? 68.520 42.030 72.643 1.00 67.16 263 PHE A C 1
ATOM 2011 O O . PHE A 1 284 ? 68.348 41.206 73.547 1.00 72.47 263 PHE A O 1
ATOM 2019 N N . THR A 1 285 ? 67.496 42.630 72.032 1.00 63.80 264 THR A N 1
ATOM 2020 C CA . THR A 1 285 ? 66.124 42.305 72.395 1.00 65.15 264 THR A CA 1
ATOM 2021 C C . THR A 1 285 ? 65.242 42.216 71.160 1.00 72.55 264 THR A C 1
ATOM 2022 O O . THR A 1 285 ? 65.638 42.553 70.038 1.00 78.09 264 THR A O 1
ATOM 2026 N N . LYS A 1 286 ? 64.020 41.758 71.397 1.00 74.13 265 LYS A N 1
ATOM 2027 C CA . LYS A 1 286 ? 62.948 41.819 70.423 1.00 72.76 265 LYS A CA 1
ATOM 2028 C C . LYS A 1 286 ? 61.821 42.673 70.992 1.00 72.78 265 LYS A C 1
ATOM 2029 O O . LYS A 1 286 ? 61.703 42.866 72.209 1.00 64.81 265 LYS A O 1
ATOM 2031 N N . GLU A 1 287 ? 61.029 43.230 70.086 1.00 79.11 266 GLU A N 1
ATOM 2032 C CA . GLU A 1 287 ? 59.769 43.890 70.422 1.00 84.01 266 GLU A CA 1
ATOM 2033 C C . GLU A 1 287 ? 59.940 44.972 71.482 1.00 79.15 266 GLU A C 1
ATOM 2034 O O . GLU A 1 287 ? 59.244 45.000 72.497 1.00 86.08 266 GLU A O 1
ATOM 2040 N N . VAL A 1 288 ? 60.833 45.910 71.197 1.00 70.39 267 VAL A N 1
ATOM 2041 C CA . VAL A 1 288 ? 60.977 47.076 72.052 1.00 58.83 267 VAL A CA 1
ATOM 2042 C C . VAL A 1 288 ? 59.834 48.029 71.748 1.00 60.86 267 VAL A C 1
ATOM 2043 O O . VAL A 1 288 ? 59.617 48.410 70.593 1.00 71.84 267 VAL A O 1
ATOM 2047 N N . ARG A 1 289 ? 59.087 48.401 72.782 1.00 49.96 268 ARG A N 1
ATOM 2048 C CA . ARG A 1 289 ? 57.959 49.306 72.648 1.00 56.73 268 ARG A CA 1
ATOM 2049 C C . ARG A 1 289 ? 58.054 50.377 73.722 1.00 60.85 268 ARG A C 1
ATOM 2050 O O . ARG A 1 289 ? 58.042 50.059 74.917 1.00 62.03 268 ARG A O 1
ATOM 2058 N N . ILE A 1 290 ? 58.108 51.638 73.308 1.00 57.10 269 ILE A N 1
ATOM 2059 C CA . ILE A 1 290 ? 58.086 52.743 74.261 1.00 55.10 269 ILE A CA 1
ATOM 2060 C C . ILE A 1 290 ? 56.637 53.043 74.631 1.00 59.22 269 ILE A C 1
ATOM 2061 O O . ILE A 1 290 ? 55.822 53.379 73.765 1.00 47.25 269 ILE A O 1
ATOM 2066 N N . LEU A 1 291 ? 56.312 52.923 75.920 1.00 61.42 270 LEU A N 1
ATOM 2067 C CA . LEU A 1 291 ? 54.947 53.132 76.379 1.00 57.52 270 LEU A CA 1
ATOM 2068 C C . LEU A 1 291 ? 54.680 54.550 76.863 1.00 54.78 270 LEU A C 1
ATOM 2069 O O . LEU A 1 291 ? 53.505 54.932 76.998 1.00 50.36 270 LEU A O 1
ATOM 2074 N N . GLY A 1 292 ? 55.722 55.354 77.065 1.00 50.43 271 GLY A N 1
ATOM 2075 C CA . GLY A 1 292 ? 55.512 56.734 77.451 1.00 41.19 271 GLY A CA 1
ATOM 2076 C C . GLY A 1 292 ? 56.773 57.523 77.727 1.00 44.41 271 GLY A C 1
ATOM 2077 O O . GLY A 1 292 ? 57.816 56.961 78.096 1.00 46.21 271 GLY A O 1
ATOM 2078 N N . VAL A 1 293 ? 56.684 58.839 77.530 1.00 50.69 272 VAL A N 1
ATOM 2079 C CA . VAL A 1 293 ? 57.786 59.775 77.762 1.00 52.68 272 VAL A CA 1
ATOM 2080 C C . VAL A 1 293 ? 57.183 60.983 78.466 1.00 62.78 272 VAL A C 1
ATOM 2081 O O . VAL A 1 293 ? 56.449 61.763 77.842 1.00 63.73 272 VAL A O 1
ATOM 2085 N N . TYR A 1 294 ? 57.458 61.127 79.766 1.00 61.67 273 TYR A N 1
ATOM 2086 C CA . TYR A 1 294 ? 56.673 62.035 80.592 1.00 55.08 273 TYR A CA 1
ATOM 2087 C C . TYR A 1 294 ? 57.533 62.698 81.664 1.00 59.59 273 TYR A C 1
ATOM 2088 O O . TYR A 1 294 ? 58.597 62.197 82.047 1.00 57.29 273 TYR A O 1
ATOM 2097 N N . LYS A 1 295 ? 57.028 63.826 82.170 1.00 53.63 274 LYS A N 1
ATOM 2098 C CA . LYS A 1 295 ? 57.707 64.547 83.237 1.00 59.62 274 LYS A CA 1
ATOM 2099 C C . LYS A 1 295 ? 57.754 63.699 84.500 1.00 62.50 274 LYS A C 1
ATOM 2100 O O . LYS A 1 295 ? 56.795 62.996 84.830 1.00 63.08 274 LYS A O 1
ATOM 2106 N N . GLY A 1 296 ? 58.875 63.778 85.215 1.00 60.13 275 GLY A N 1
ATOM 2107 C CA . GLY A 1 296 ? 59.071 63.023 86.436 1.00 56.37 275 GLY A CA 1
ATOM 2108 C C . GLY A 1 296 ? 58.780 63.852 87.674 1.00 58.61 275 GLY A C 1
ATOM 2109 O O . GLY A 1 296 ? 59.000 65.062 87.701 1.00 63.79 275 GLY A O 1
ATOM 2110 N N . SER A 1 297 ? 58.275 63.185 88.704 1.00 56.69 276 SER A N 1
ATOM 2111 C CA . SER A 1 297 ? 57.911 63.894 89.919 1.00 64.47 276 SER A CA 1
ATOM 2112 C C . SER A 1 297 ? 59.157 64.353 90.670 1.00 71.16 276 SER A C 1
ATOM 2113 O O . SER A 1 297 ? 60.216 63.723 90.610 1.00 65.87 276 SER A O 1
ATOM 2116 N N . ASP A 1 298 ? 59.016 65.466 91.394 1.00 80.54 277 ASP A N 1
ATOM 2117 C CA . ASP A 1 298 ? 60.123 66.018 92.166 1.00 83.97 277 ASP A CA 1
ATOM 2118 C C . ASP A 1 298 ? 60.621 65.060 93.238 1.00 88.69 277 ASP A C 1
ATOM 2119 O O . ASP A 1 298 ? 61.715 65.273 93.776 1.00 93.63 277 ASP A O 1
ATOM 2124 N N . ILE A 1 299 ? 59.852 64.014 93.552 1.00 83.97 278 ILE A N 1
ATOM 2125 C CA . ILE A 1 299 ? 60.248 63.027 94.547 1.00 80.05 278 ILE A CA 1
ATOM 2126 C C . ILE A 1 299 ? 61.501 62.271 94.124 1.00 80.18 278 ILE A C 1
ATOM 2127 O O . ILE A 1 299 ? 62.178 61.668 94.967 1.00 75.95 278 ILE A O 1
ATOM 2132 N N . ARG A 1 300 ? 61.822 62.285 92.825 1.00 77.04 279 ARG A N 1
ATOM 2133 C CA . ARG A 1 300 ? 62.998 61.600 92.305 1.00 78.44 279 ARG A CA 1
ATOM 2134 C C . ARG A 1 300 ? 64.309 62.272 92.699 1.00 85.16 279 ARG A C 1
ATOM 2135 O O . ARG A 1 300 ? 65.363 61.630 92.625 1.00 85.13 279 ARG A O 1
ATOM 2143 N N . GLY A 1 301 ? 64.276 63.538 93.104 1.00 89.52 280 GLY A N 1
ATOM 2144 C CA . GLY A 1 301 ? 65.486 64.235 93.509 1.00 94.48 280 GLY A CA 1
ATOM 2145 C C . GLY A 1 301 ? 66.007 63.811 94.872 1.00 94.48 280 GLY A C 1
ATOM 2146 O O . GLY A 1 301 ? 65.340 64.005 95.893 1.00 91.40 280 GLY A O 1
ATOM 2147 N N . MET B 1 22 ? 58.520 64.313 14.705 1.00 113.64 1 MET B N 1
ATOM 2148 C CA . MET B 1 22 ? 57.890 65.351 15.514 1.00 112.65 1 MET B CA 1
ATOM 2149 C C . MET B 1 22 ? 58.262 65.201 16.990 1.00 109.41 1 MET B C 1
ATOM 2150 O O . MET B 1 22 ? 58.150 64.119 17.565 1.00 111.70 1 MET B O 1
ATOM 2152 N N . LYS B 1 23 ? 58.728 66.295 17.588 1.00 103.36 2 LYS B N 1
ATOM 2153 C CA . LYS B 1 23 ? 59.130 66.310 18.990 1.00 93.18 2 LYS B CA 1
ATOM 2154 C C . LYS B 1 23 ? 57.909 66.362 19.907 1.00 93.83 2 LYS B C 1
ATOM 2155 O O . LYS B 1 23 ? 57.057 67.246 19.765 1.00 95.49 2 LYS B O 1
ATOM 2157 N N . THR B 1 24 ? 57.806 65.398 20.826 1.00 89.09 3 THR B N 1
ATOM 2158 C CA . THR B 1 24 ? 56.731 65.374 21.812 1.00 88.79 3 THR B CA 1
ATOM 2159 C C . THR B 1 24 ? 57.083 66.106 23.101 1.00 86.99 3 THR B C 1
ATOM 2160 O O . THR B 1 24 ? 56.211 66.264 23.960 1.00 89.30 3 THR B O 1
ATOM 2164 N N . ASN B 1 25 ? 58.339 66.509 23.279 1.00 85.77 4 ASN B N 1
ATOM 2165 C CA . ASN B 1 25 ? 58.793 67.205 24.480 1.00 78.90 4 ASN B CA 1
ATOM 2166 C C . ASN B 1 25 ? 58.604 66.368 25.746 1.00 78.07 4 ASN B C 1
ATOM 2167 O O . ASN B 1 25 ? 58.638 66.897 26.858 1.00 61.74 4 ASN B O 1
ATOM 2172 N N . ARG B 1 26 ? 58.422 65.060 25.603 1.00 73.69 5 ARG B N 1
ATOM 2173 C CA . ARG B 1 26 ? 58.233 64.168 26.737 1.00 62.94 5 ARG B CA 1
ATOM 2174 C C . ARG B 1 26 ? 59.509 63.371 26.997 1.00 68.34 5 ARG B C 1
ATOM 2175 O O . ARG B 1 26 ? 60.200 62.971 26.055 1.00 68.12 5 ARG B O 1
ATOM 2183 N N . ILE B 1 27 ? 59.824 63.148 28.276 1.00 65.09 6 ILE B N 1
ATOM 2184 C CA . ILE B 1 27 ? 60.968 62.328 28.683 1.00 59.26 6 ILE B CA 1
ATOM 2185 C C . ILE B 1 27 ? 60.462 61.252 29.640 1.00 60.20 6 ILE B C 1
ATOM 2186 O O . ILE B 1 27 ? 60.009 61.563 30.749 1.00 62.62 6 ILE B O 1
ATOM 2191 N N . SER B 1 28 ? 60.551 59.990 29.221 1.00 56.83 7 SER B N 1
ATOM 2192 C CA . SER B 1 28 ? 59.992 58.889 29.999 1.00 60.72 7 SER B CA 1
ATOM 2193 C C . SER B 1 28 ? 60.898 58.494 31.153 1.00 63.20 7 SER B C 1
ATOM 2194 O O . SER B 1 28 ? 62.124 58.594 31.073 1.00 65.26 7 SER B O 1
ATOM 2197 N N . PHE B 1 29 ? 60.275 58.028 32.234 1.00 67.04 8 PHE B N 1
ATOM 2198 C CA . PHE B 1 29 ? 60.996 57.429 33.352 1.00 59.27 8 PHE B CA 1
ATOM 2199 C C . PHE B 1 29 ? 60.142 56.312 33.932 1.00 66.23 8 PHE B C 1
ATOM 2200 O O . PHE B 1 29 ? 58.918 56.287 33.763 1.00 73.99 8 PHE B O 1
ATOM 2208 N N . GLN B 1 30 ? 60.792 55.408 34.654 1.00 61.14 9 GLN B N 1
ATOM 2209 C CA . GLN B 1 30 ? 60.086 54.321 35.316 1.00 62.65 9 GLN B CA 1
ATOM 2210 C C . GLN B 1 30 ? 59.639 54.778 36.700 1.00 61.97 9 GLN B C 1
ATOM 2211 O O . GLN B 1 30 ? 60.460 55.231 37.505 1.00 60.70 9 GLN B O 1
ATOM 2217 N N . GLY B 1 31 ? 58.332 54.653 36.975 1.00 65.55 10 GLY B N 1
ATOM 2218 C CA . GLY B 1 31 ? 57.775 54.900 38.287 1.00 59.76 10 GLY B CA 1
ATOM 2219 C C . GLY B 1 31 ? 56.580 55.817 38.228 1.00 72.80 10 GLY B C 1
ATOM 2220 O O . GLY B 1 31 ? 56.009 56.084 37.164 1.00 78.12 10 GLY B O 1
ATOM 2221 N N . GLU B 1 32 ? 56.166 56.282 39.399 1.00 73.79 11 GLU B N 1
ATOM 2222 C CA . GLU B 1 32 ? 55.078 57.238 39.501 1.00 64.56 11 GLU B CA 1
ATOM 2223 C C . GLU B 1 32 ? 55.636 58.650 39.564 1.00 66.17 11 GLU B C 1
ATOM 2224 O O . GLU B 1 32 ? 56.836 58.861 39.774 1.00 66.91 11 GLU B O 1
ATOM 2230 N N . ALA B 1 33 ? 54.761 59.620 39.319 1.00 60.04 12 ALA B N 1
ATOM 2231 C CA . ALA B 1 33 ? 55.152 61.012 39.489 1.00 70.87 12 ALA B CA 1
ATOM 2232 C C . ALA B 1 33 ? 55.660 61.238 40.909 1.00 73.42 12 ALA B C 1
ATOM 2233 O O . ALA B 1 33 ? 55.118 60.697 41.878 1.00 78.58 12 ALA B O 1
ATOM 2235 N N . GLY B 1 34 ? 56.725 62.026 41.024 1.00 62.60 13 GLY B N 1
ATOM 2236 C CA . GLY B 1 34 ? 57.356 62.290 42.296 1.00 55.63 13 GLY B CA 1
ATOM 2237 C C . GLY B 1 34 ? 58.546 61.415 42.633 1.00 62.70 13 GLY B C 1
ATOM 2238 O O . GLY B 1 34 ? 59.198 61.663 43.653 1.00 68.64 13 GLY B O 1
ATOM 2239 N N . ALA B 1 35 ? 58.890 60.440 41.794 1.00 67.43 14 ALA B N 1
ATOM 2240 C CA . ALA B 1 35 ? 60.009 59.556 42.101 1.00 70.25 14 ALA B CA 1
ATOM 2241 C C . ALA B 1 35 ? 61.351 60.284 41.946 1.00 56.22 14 ALA B C 1
ATOM 2242 O O . ALA B 1 35 ? 61.425 61.444 41.537 1.00 55.12 14 ALA B O 1
ATOM 2244 N N . ASN B 1 36 ? 62.427 59.595 42.315 1.00 56.15 15 ASN B N 1
ATOM 2245 C CA . ASN B 1 36 ? 63.751 60.174 42.119 1.00 58.62 15 ASN B CA 1
ATOM 2246 C C . ASN B 1 36 ? 64.058 60.344 40.634 1.00 55.96 15 ASN B C 1
ATOM 2247 O O . ASN B 1 36 ? 64.682 61.335 40.233 1.00 54.87 15 ASN B O 1
ATOM 2252 N N . SER B 1 37 ? 63.624 59.384 39.807 1.00 51.92 16 SER B N 1
ATOM 2253 C CA . SER B 1 37 ? 63.798 59.494 38.359 1.00 59.02 16 SER B CA 1
ATOM 2254 C C . SER B 1 37 ? 63.097 60.728 37.812 1.00 64.55 16 SER B C 1
ATOM 2255 O O . SER B 1 37 ? 63.633 61.425 36.939 1.00 63.38 16 SER B O 1
ATOM 2258 N N . ASP B 1 38 ? 61.887 61.001 38.309 1.00 61.14 17 ASP B N 1
ATOM 2259 C CA . ASP B 1 38 ? 61.179 62.222 37.948 1.00 63.88 17 ASP B CA 1
ATOM 2260 C C . ASP B 1 38 ? 61.983 63.447 38.363 1.00 65.39 17 ASP B C 1
ATOM 2261 O O . ASP B 1 38 ? 62.100 64.413 37.599 1.00 60.07 17 ASP B O 1
ATOM 2266 N N . THR B 1 39 ? 62.564 63.411 39.567 1.00 69.39 18 THR B N 1
ATOM 2267 C CA . THR B 1 39 ? 63.423 64.499 40.021 1.00 68.35 18 THR B CA 1
ATOM 2268 C C . THR B 1 39 ? 64.605 64.676 39.080 1.00 65.36 18 THR B C 1
ATOM 2269 O O . THR B 1 39 ? 64.984 65.806 38.748 1.00 71.22 18 THR B O 1
ATOM 2273 N N . ALA B 1 40 ? 65.193 63.568 38.627 1.00 60.17 19 ALA B N 1
ATOM 2274 C CA . ALA B 1 40 ? 66.308 63.663 37.692 1.00 63.33 19 ALA B CA 1
ATOM 2275 C C . ALA B 1 40 ? 65.882 64.342 36.392 1.00 63.29 19 ALA B C 1
ATOM 2276 O O . ALA B 1 40 ? 66.600 65.210 35.881 1.00 57.02 19 ALA B O 1
ATOM 2278 N N . CYS B 1 41 ? 64.706 63.974 35.853 1.00 53.85 20 CYS B N 1
ATOM 2279 C CA . CYS B 1 41 ? 64.224 64.611 34.627 1.00 51.58 20 CYS B CA 1
ATOM 2280 C C . CYS B 1 41 ? 64.094 66.116 34.804 1.00 57.77 20 CYS B C 1
ATOM 2281 O O . CYS B 1 41 ? 64.488 66.892 33.924 1.00 59.52 20 CYS B O 1
ATOM 2284 N N . ARG B 1 42 ? 63.543 66.548 35.938 1.00 64.78 21 ARG B N 1
ATOM 2285 C CA . ARG B 1 42 ? 63.291 67.970 36.148 1.00 69.71 21 ARG B CA 1
ATOM 2286 C C . ARG B 1 42 ? 64.577 68.746 36.398 1.00 68.26 21 ARG B C 1
ATOM 2287 O O . ARG B 1 42 ? 64.699 69.898 35.961 1.00 68.64 21 ARG B O 1
ATOM 2295 N N . ASN B 1 43 ? 65.548 68.131 37.073 1.00 63.07 22 ASN B N 1
ATOM 2296 C CA . ASN B 1 43 ? 66.800 68.826 37.342 1.00 66.93 22 ASN B CA 1
ATOM 2297 C C . ASN B 1 43 ? 67.603 69.015 36.066 1.00 72.56 22 ASN B C 1
ATOM 2298 O O . ASN B 1 43 ? 68.143 70.100 35.820 1.00 84.10 22 ASN B O 1
ATOM 2303 N N . MET B 1 44 ? 67.668 67.983 35.230 1.00 65.42 23 MET B N 1
ATOM 2304 C CA . MET B 1 44 ? 68.512 68.008 34.045 1.00 64.58 23 MET B CA 1
ATOM 2305 C C . MET B 1 44 ? 67.823 68.605 32.822 1.00 70.12 23 MET B C 1
ATOM 2306 O O . MET B 1 44 ? 68.470 69.295 32.028 1.00 70.40 23 MET B O 1
ATOM 2311 N N . PHE B 1 45 ? 66.530 68.345 32.640 1.00 70.82 24 PHE B N 1
ATOM 2312 C CA . PHE B 1 45 ? 65.759 68.859 31.509 1.00 74.00 24 PHE B CA 1
ATOM 2313 C C . PHE B 1 45 ? 64.564 69.643 32.048 1.00 79.71 24 PHE B C 1
ATOM 2314 O O . PHE B 1 45 ? 63.414 69.192 31.951 1.00 81.38 24 PHE B O 1
ATOM 2322 N N . PRO B 1 46 ? 64.804 70.833 32.609 1.00 76.85 25 PRO B N 1
ATOM 2323 C CA . PRO B 1 46 ? 63.718 71.549 33.304 1.00 78.79 25 PRO B CA 1
ATOM 2324 C C . PRO B 1 46 ? 62.549 71.913 32.404 1.00 83.24 25 PRO B C 1
ATOM 2325 O O . PRO B 1 46 ? 61.422 72.057 32.894 1.00 90.40 25 PRO B O 1
ATOM 2329 N N . ASP B 1 47 ? 62.779 72.088 31.110 1.00 80.05 26 ASP B N 1
ATOM 2330 C CA . ASP B 1 47 ? 61.714 72.478 30.202 1.00 79.36 26 ASP B CA 1
ATOM 2331 C C . ASP B 1 47 ? 61.043 71.294 29.517 1.00 80.98 26 ASP B C 1
ATOM 2332 O O . ASP B 1 47 ? 60.258 71.502 28.592 1.00 80.21 26 ASP B O 1
ATOM 2337 N N . MET B 1 48 ? 61.324 70.067 29.940 1.00 83.20 27 MET B N 1
ATOM 2338 C CA . MET B 1 48 ? 60.654 68.904 29.377 1.00 80.94 27 MET B CA 1
ATOM 2339 C C . MET B 1 48 ? 59.555 68.431 30.327 1.00 83.25 27 MET B C 1
ATOM 2340 O O . MET B 1 48 ? 59.508 68.805 31.503 1.00 80.50 27 MET B O 1
ATOM 2345 N N . GLU B 1 49 ? 58.636 67.635 29.790 1.00 83.87 28 GLU B N 1
ATOM 2346 C CA . GLU B 1 49 ? 57.503 67.152 30.573 1.00 87.14 28 GLU B CA 1
ATOM 2347 C C . GLU B 1 49 ? 57.680 65.671 30.883 1.00 78.73 28 GLU B C 1
ATOM 2348 O O . GLU B 1 49 ? 57.583 64.834 29.969 1.00 79.58 28 GLU B O 1
ATOM 2354 N N . PRO B 1 50 ? 57.941 65.299 32.135 1.00 69.24 29 PRO B N 1
ATOM 2355 C CA . PRO B 1 50 ? 58.162 63.882 32.457 1.00 69.80 29 PRO B CA 1
ATOM 2356 C C . PRO B 1 50 ? 56.950 63.015 32.130 1.00 70.95 29 PRO B C 1
ATOM 2357 O O . PRO B 1 50 ? 55.798 63.426 32.298 1.00 72.03 29 PRO B O 1
ATOM 2361 N N . LEU B 1 51 ? 57.239 61.806 31.651 1.00 64.76 30 LEU B N 1
ATOM 2362 C CA . LEU B 1 51 ? 56.241 60.819 31.247 1.00 60.67 30 LEU B CA 1
ATOM 2363 C C . LEU B 1 51 ? 56.394 59.553 32.081 1.00 63.44 30 LEU B C 1
ATOM 2364 O O . LEU B 1 51 ? 57.239 58.699 31.761 1.00 71.27 30 LEU B O 1
ATOM 2369 N N . PRO B 1 52 ? 55.594 59.365 33.131 1.00 68.33 31 PRO B N 1
ATOM 2370 C CA . PRO B 1 52 ? 55.755 58.170 33.974 1.00 70.22 31 PRO B CA 1
ATOM 2371 C C . PRO B 1 52 ? 55.369 56.900 33.224 1.00 65.74 31 PRO B C 1
ATOM 2372 O O . PRO B 1 52 ? 54.419 56.891 32.440 1.00 69.30 31 PRO B O 1
ATOM 2376 N N . CYS B 1 53 ? 56.106 55.823 33.479 1.00 62.19 32 CYS B N 1
ATOM 2377 C CA . CYS B 1 53 ? 55.858 54.519 32.879 1.00 58.13 32 CYS B CA 1
ATOM 2378 C C . CYS B 1 53 ? 56.026 53.447 33.945 1.00 65.42 32 CYS B C 1
ATOM 2379 O O . CYS B 1 53 ? 56.856 53.594 34.852 1.00 62.95 32 CYS B O 1
ATOM 2382 N N . PRO B 1 54 ? 55.232 52.371 33.880 1.00 70.46 33 PRO B N 1
ATOM 2383 C CA . PRO B 1 54 ? 55.258 51.385 34.975 1.00 70.06 33 PRO B CA 1
ATOM 2384 C C . PRO B 1 54 ? 56.551 50.588 35.064 1.00 71.46 33 PRO B C 1
ATOM 2385 O O . PRO B 1 54 ? 56.964 50.236 36.177 1.00 74.40 33 PRO B O 1
ATOM 2389 N N . THR B 1 55 ? 57.203 50.290 33.941 1.00 72.11 34 THR B N 1
ATOM 2390 C CA . THR B 1 55 ? 58.433 49.511 33.940 1.00 68.03 34 THR B CA 1
ATOM 2391 C C . THR B 1 55 ? 59.480 50.166 33.047 1.00 65.02 34 THR B C 1
ATOM 2392 O O . THR B 1 55 ? 59.159 50.973 32.166 1.00 55.63 34 THR B O 1
ATOM 2396 N N . PHE B 1 56 ? 60.742 49.750 33.256 1.00 64.12 35 PHE B N 1
ATOM 2397 C CA . PHE B 1 56 ? 61.849 50.225 32.425 1.00 60.71 35 PHE B CA 1
ATOM 2398 C C . PHE B 1 56 ? 61.599 49.939 30.953 1.00 66.83 35 PHE B C 1
ATOM 2399 O O . PHE B 1 56 ? 61.820 50.807 30.100 1.00 65.37 35 PHE B O 1
ATOM 2407 N N . GLU B 1 57 ? 61.143 48.723 30.638 1.00 78.70 36 GLU B N 1
ATOM 2408 C CA . GLU B 1 57 ? 60.846 48.359 29.255 1.00 86.93 36 GLU B CA 1
ATOM 2409 C C . GLU B 1 57 ? 59.852 49.325 28.614 1.00 81.06 36 GLU B C 1
ATOM 2410 O O . GLU B 1 57 ? 60.044 49.751 27.469 1.00 83.29 36 GLU B O 1
ATOM 2416 N N . ASP B 1 58 ? 58.785 49.683 29.333 1.00 72.82 37 ASP B N 1
ATOM 2417 C CA . ASP B 1 58 ? 57.824 50.640 28.785 1.00 76.18 37 ASP B CA 1
ATOM 2418 C C . ASP B 1 58 ? 58.454 52.017 28.601 1.00 73.74 37 ASP B C 1
ATOM 2419 O O . ASP B 1 58 ? 58.106 52.742 27.658 1.00 71.76 37 ASP B O 1
ATOM 2424 N N . ALA B 1 59 ? 59.352 52.411 29.511 1.00 70.43 38 ALA B N 1
ATOM 2425 C CA . ALA B 1 59 ? 60.084 53.661 29.332 1.00 65.85 38 ALA B CA 1
ATOM 2426 C C . ALA B 1 59 ? 60.953 53.600 28.086 1.00 63.92 38 ALA B C 1
ATOM 2427 O O . ALA B 1 59 ? 61.127 54.607 27.389 1.00 62.71 38 ALA B O 1
ATOM 2429 N N . PHE B 1 60 ? 61.515 52.426 27.793 1.00 69.39 39 PHE B N 1
ATOM 2430 C CA . PHE B 1 60 ? 62.254 52.257 26.545 1.00 75.07 39 PHE B CA 1
ATOM 2431 C C . PHE B 1 60 ? 61.313 52.368 25.355 1.00 78.42 39 PHE B C 1
ATOM 2432 O O . PHE B 1 60 ? 61.596 53.081 24.384 1.00 76.23 39 PHE B O 1
ATOM 2440 N N . ASN B 1 61 ? 60.178 51.670 25.424 1.00 79.13 40 ASN B N 1
ATOM 2441 C CA . ASN B 1 61 ? 59.229 51.662 24.321 1.00 79.73 40 ASN B CA 1
ATOM 2442 C C . ASN B 1 61 ? 58.710 53.058 24.001 1.00 78.96 40 ASN B C 1
ATOM 2443 O O . ASN B 1 61 ? 58.425 53.363 22.836 1.00 79.61 40 ASN B O 1
ATOM 2448 N N . ALA B 1 62 ? 58.563 53.908 25.020 1.00 74.11 41 ALA B N 1
ATOM 2449 C CA . ALA B 1 62 ? 58.090 55.269 24.791 1.00 68.85 41 ALA B CA 1
ATOM 2450 C C . ALA B 1 62 ? 59.011 56.033 23.849 1.00 68.32 41 ALA B C 1
ATOM 2451 O O . ALA B 1 62 ? 58.543 56.847 23.043 1.00 71.55 41 ALA B O 1
ATOM 2453 N N . VAL B 1 63 ? 60.324 55.780 23.930 1.00 60.96 42 VAL B N 1
ATOM 2454 C CA . VAL B 1 63 ? 61.266 56.459 23.044 1.00 65.37 42 VAL B CA 1
ATOM 2455 C C . VAL B 1 63 ? 61.277 55.807 21.669 1.00 75.09 42 VAL B C 1
ATOM 2456 O O . VAL B 1 63 ? 61.375 56.495 20.643 1.00 67.53 42 VAL B O 1
ATOM 2460 N N . GLU B 1 64 ? 61.171 54.473 21.630 1.00 84.39 43 GLU B N 1
ATOM 2461 C CA . GLU B 1 64 ? 61.162 53.762 20.358 1.00 88.24 43 GLU B CA 1
ATOM 2462 C C . GLU B 1 64 ? 59.914 54.097 19.548 1.00 92.74 43 GLU B C 1
ATOM 2463 O O . GLU B 1 64 ? 59.997 54.264 18.329 1.00 104.23 43 GLU B O 1
ATOM 2465 N N . THR B 1 65 ? 58.754 54.224 20.207 1.00 89.14 44 THR B N 1
ATOM 2466 C CA . THR B 1 65 ? 57.512 54.508 19.492 1.00 92.07 44 THR B CA 1
ATOM 2467 C C . THR B 1 65 ? 57.284 55.991 19.232 1.00 95.67 44 THR B C 1
ATOM 2468 O O . THR B 1 65 ? 56.367 56.329 18.478 1.00 108.40 44 THR B O 1
ATOM 2472 N N . GLY B 1 66 ? 58.072 56.883 19.819 1.00 96.79 45 GLY B N 1
ATOM 2473 C CA . GLY B 1 66 ? 57.820 58.293 19.635 1.00 94.48 45 GLY B CA 1
ATOM 2474 C C . GLY B 1 66 ? 56.917 58.917 20.675 1.00 94.66 45 GLY B C 1
ATOM 2475 O O . GLY B 1 66 ? 56.537 60.084 20.521 1.00 99.93 45 GLY B O 1
ATOM 2476 N N . ALA B 1 67 ? 56.513 58.166 21.701 1.00 82.80 46 ALA B N 1
ATOM 2477 C CA . ALA B 1 67 ? 55.776 58.773 22.801 1.00 79.82 46 ALA B CA 1
ATOM 2478 C C . ALA B 1 67 ? 56.635 59.774 23.558 1.00 79.32 46 ALA B C 1
ATOM 2479 O O . ALA B 1 67 ? 56.119 60.770 24.076 1.00 77.64 46 ALA B O 1
ATOM 2481 N N . ALA B 1 68 ? 57.939 59.514 23.653 1.00 75.31 47 ALA B N 1
ATOM 2482 C CA . ALA B 1 68 ? 58.870 60.373 24.364 1.00 73.91 47 ALA B CA 1
ATOM 2483 C C . ALA B 1 68 ? 60.112 60.620 23.518 1.00 76.12 47 ALA B C 1
ATOM 2484 O O . ALA B 1 68 ? 60.543 59.754 22.752 1.00 78.32 47 ALA B O 1
ATOM 2486 N N . ASP B 1 69 ? 60.675 61.824 23.652 1.00 73.10 48 ASP B N 1
ATOM 2487 C CA . ASP B 1 69 ? 61.928 62.152 22.977 1.00 71.29 48 ASP B CA 1
ATOM 2488 C C . ASP B 1 69 ? 63.136 61.518 23.662 1.00 69.42 48 ASP B C 1
ATOM 2489 O O . ASP B 1 69 ? 64.103 61.159 22.987 1.00 77.29 48 ASP B O 1
ATOM 2494 N N . LEU B 1 70 ? 63.097 61.350 24.981 1.00 68.25 49 LEU B N 1
ATOM 2495 C CA . LEU B 1 70 ? 64.236 60.841 25.733 1.00 63.58 49 LEU B CA 1
ATOM 2496 C C . LEU B 1 70 ? 63.733 59.900 26.816 1.00 63.91 49 LEU B C 1
ATOM 2497 O O . LEU B 1 70 ? 62.539 59.852 27.117 1.00 67.89 49 LEU B O 1
ATOM 2502 N N . ALA B 1 71 ? 64.654 59.124 27.387 1.00 67.17 50 ALA B N 1
ATOM 2503 C CA . ALA B 1 71 ? 64.361 58.292 28.548 1.00 63.35 50 ALA B CA 1
ATOM 2504 C C . ALA B 1 71 ? 65.445 58.487 29.594 1.00 66.38 50 ALA B C 1
ATOM 2505 O O . ALA B 1 71 ? 66.635 58.547 29.270 1.00 64.56 50 ALA B O 1
ATOM 2507 N N . MET B 1 72 ? 65.017 58.583 30.849 1.00 65.89 51 MET B N 1
ATOM 2508 C CA . MET B 1 72 ? 65.891 58.768 32.002 1.00 64.46 51 MET B CA 1
ATOM 2509 C C . MET B 1 72 ? 65.884 57.461 32.783 1.00 64.88 51 MET B C 1
ATOM 2510 O O . MET B 1 72 ? 64.869 57.106 33.388 1.00 64.27 51 MET B O 1
ATOM 2515 N N . ILE B 1 73 ? 66.994 56.731 32.728 1.00 63.16 52 ILE B N 1
ATOM 2516 C CA . ILE B 1 73 ? 67.080 55.359 33.200 1.00 62.56 52 ILE B CA 1
ATOM 2517 C C . ILE B 1 73 ? 68.186 55.257 34.244 1.00 64.65 52 ILE B C 1
ATOM 2518 O O . ILE B 1 73 ? 69.336 55.612 33.964 1.00 57.34 52 ILE B O 1
ATOM 2523 N N . PRO B 1 74 ? 67.902 54.778 35.453 1.00 57.36 53 PRO B N 1
ATOM 2524 C CA . PRO B 1 74 ? 68.982 54.541 36.417 1.00 49.45 53 PRO B CA 1
ATOM 2525 C C . PRO B 1 74 ? 69.754 53.276 36.079 1.00 50.31 53 PRO B C 1
ATOM 2526 O O . PRO B 1 74 ? 69.178 52.258 35.687 1.00 55.72 53 PRO B O 1
ATOM 2530 N N . ILE B 1 75 ? 71.077 53.355 36.212 1.00 48.03 54 ILE B N 1
ATOM 2531 C CA . ILE B 1 75 ? 71.932 52.195 35.977 1.00 53.60 54 ILE B CA 1
ATOM 2532 C C . ILE B 1 75 ? 72.870 51.891 37.138 1.00 59.47 54 ILE B C 1
ATOM 2533 O O . ILE B 1 75 ? 73.378 50.756 37.233 1.00 61.12 54 ILE B O 1
ATOM 2538 N N . GLU B 1 76 ? 73.128 52.826 38.052 1.00 55.35 55 GLU B N 1
ATOM 2539 C CA . GLU B 1 76 ? 73.968 52.557 39.212 1.00 60.86 55 GLU B CA 1
ATOM 2540 C C . GLU B 1 76 ? 73.365 53.177 40.463 1.00 60.30 55 GLU B C 1
ATOM 2541 O O . GLU B 1 76 ? 72.842 54.295 40.421 1.00 52.80 55 GLU B O 1
ATOM 2547 N N . ASN B 1 77 ? 73.419 52.443 41.573 1.00 61.61 56 ASN B N 1
ATOM 2548 C CA . ASN B 1 77 ? 73.030 53.008 42.861 1.00 56.14 56 ASN B CA 1
ATOM 2549 C C . ASN B 1 77 ? 74.000 52.563 43.944 1.00 56.17 56 ASN B C 1
ATOM 2550 O O . ASN B 1 77 ? 74.325 51.376 44.040 1.00 59.45 56 ASN B O 1
ATOM 2555 N N . THR B 1 78 ? 74.420 53.515 44.785 1.00 70.20 57 THR B N 1
ATOM 2556 C CA . THR B 1 78 ? 75.429 53.257 45.818 1.00 74.36 57 THR B CA 1
ATOM 2557 C C . THR B 1 78 ? 74.981 52.225 46.852 1.00 73.64 57 THR B C 1
ATOM 2558 O O . THR B 1 78 ? 75.816 51.488 47.388 1.00 80.24 57 THR B O 1
ATOM 2562 N N . LEU B 1 79 ? 73.685 52.115 47.130 1.00 68.48 58 LEU B N 1
ATOM 2563 C CA . LEU B 1 79 ? 73.304 51.202 48.204 1.00 72.72 58 LEU B CA 1
ATOM 2564 C C . LEU B 1 79 ? 72.415 50.065 47.719 1.00 68.68 58 LEU B C 1
ATOM 2565 O O . LEU B 1 79 ? 71.416 49.735 48.369 1.00 68.11 58 LEU B O 1
ATOM 2570 N N . ALA B 1 80 ? 72.784 49.447 46.597 1.00 63.43 59 ALA B N 1
ATOM 2571 C CA . ALA B 1 80 ? 72.141 48.227 46.102 1.00 58.75 59 ALA B CA 1
ATOM 2572 C C . ALA B 1 80 ? 70.653 48.431 45.815 1.00 57.65 59 ALA B C 1
ATOM 2573 O O . ALA B 1 80 ? 69.846 47.508 45.962 1.00 60.75 59 ALA B O 1
ATOM 2575 N N . GLY B 1 81 ? 70.279 49.636 45.391 1.00 55.89 60 GLY B N 1
ATOM 2576 C CA . GLY B 1 81 ? 68.913 49.903 44.999 1.00 60.25 60 GLY B CA 1
ATOM 2577 C C . GLY B 1 81 ? 68.588 49.334 43.626 1.00 72.25 60 GLY B C 1
ATOM 2578 O O . GLY B 1 81 ? 69.440 48.797 42.912 1.00 71.10 60 GLY B O 1
ATOM 2579 N N . ARG B 1 82 ? 67.319 49.491 43.249 1.00 72.91 61 ARG B N 1
ATOM 2580 C CA . ARG B 1 82 ? 66.819 48.952 41.991 1.00 71.53 61 ARG B CA 1
ATOM 2581 C C . ARG B 1 82 ? 67.313 49.791 40.821 1.00 71.55 61 ARG B C 1
ATOM 2582 O O . ARG B 1 82 ? 67.107 51.009 40.789 1.00 78.23 61 ARG B O 1
ATOM 2584 N N . VAL B 1 83 ? 67.958 49.132 39.858 1.00 64.43 62 VAL B N 1
ATOM 2585 C CA . VAL B 1 83 ? 68.437 49.768 38.638 1.00 61.62 62 VAL B CA 1
ATOM 2586 C C . VAL B 1 83 ? 68.080 48.884 37.453 1.00 64.89 62 VAL B C 1
ATOM 2587 O O . VAL B 1 83 ? 67.882 47.675 37.580 1.00 72.00 62 VAL B O 1
ATOM 2591 N N . ALA B 1 84 ? 67.989 49.507 36.290 1.00 60.53 63 ALA B N 1
ATOM 2592 C CA . ALA B 1 84 ? 67.715 48.764 35.073 1.00 56.27 63 ALA B CA 1
ATOM 2593 C C . ALA B 1 84 ? 68.977 48.079 34.577 1.00 56.83 63 ALA B C 1
ATOM 2594 O O . ALA B 1 84 ? 70.074 48.633 34.669 1.00 60.03 63 ALA B O 1
ATOM 2596 N N . ASP B 1 85 ? 68.813 46.881 34.027 1.00 63.13 64 ASP B N 1
ATOM 2597 C CA . ASP B 1 85 ? 69.901 46.158 33.376 1.00 72.78 64 ASP B CA 1
ATOM 2598 C C . ASP B 1 85 ? 70.113 46.787 32.005 1.00 81.70 64 ASP B C 1
ATOM 2599 O O . ASP B 1 85 ? 69.558 46.341 30.999 1.00 89.01 64 ASP B O 1
ATOM 2604 N N . ILE B 1 86 ? 70.908 47.858 31.972 1.00 84.96 65 ILE B N 1
ATOM 2605 C CA . ILE B 1 86 ? 71.143 48.588 30.728 1.00 96.50 65 ILE B CA 1
ATOM 2606 C C . ILE B 1 86 ? 71.831 47.723 29.679 1.00 103.34 65 ILE B C 1
ATOM 2607 O O . ILE B 1 86 ? 71.575 47.874 28.477 1.00 103.77 65 ILE B O 1
ATOM 2612 N N . HIS B 1 87 ? 72.707 46.805 30.102 1.00 111.18 66 HIS B N 1
ATOM 2613 C CA . HIS B 1 87 ? 73.434 46.003 29.124 1.00 115.52 66 HIS B CA 1
ATOM 2614 C C . HIS B 1 87 ? 72.513 45.050 28.380 1.00 112.56 66 HIS B C 1
ATOM 2615 O O . HIS B 1 87 ? 72.809 44.667 27.245 1.00 110.25 66 HIS B O 1
ATOM 2622 N N . TYR B 1 88 ? 71.412 44.631 28.990 1.00 110.33 67 TYR B N 1
ATOM 2623 C CA . TYR B 1 88 ? 70.526 43.776 28.216 1.00 111.77 67 TYR B CA 1
ATOM 2624 C C . TYR B 1 88 ? 69.633 44.603 27.305 1.00 113.05 67 TYR B C 1
ATOM 2625 O O . TYR B 1 88 ? 69.433 44.244 26.137 1.00 118.28 67 TYR B O 1
ATOM 2634 N N . LEU B 1 89 ? 69.121 45.729 27.806 1.00 107.06 68 LEU B N 1
ATOM 2635 C CA . LEU B 1 89 ? 68.076 46.452 27.092 1.00 106.27 68 LEU B CA 1
ATOM 2636 C C . LEU B 1 89 ? 68.635 47.302 25.951 1.00 106.13 68 LEU B C 1
ATOM 2637 O O . LEU B 1 89 ? 68.074 47.309 24.849 1.00 110.36 68 LEU B O 1
ATOM 2642 N N . LEU B 1 90 ? 69.733 48.017 26.190 1.00 96.59 69 LEU B N 1
ATOM 2643 C CA . LEU B 1 90 ? 70.256 48.982 25.225 1.00 87.18 69 LEU B CA 1
ATOM 2644 C C . LEU B 1 90 ? 70.810 48.361 23.937 1.00 88.48 69 LEU B C 1
ATOM 2645 O O . LEU B 1 90 ? 70.521 48.873 22.845 1.00 85.35 69 LEU B O 1
ATOM 2650 N N . PRO B 1 91 ? 71.599 47.277 24.000 1.00 91.63 70 PRO B N 1
ATOM 2651 C CA . PRO B 1 91 ? 72.052 46.639 22.750 1.00 91.78 70 PRO B CA 1
ATOM 2652 C C . PRO B 1 91 ? 70.927 46.150 21.861 1.00 97.47 70 PRO B C 1
ATOM 2653 O O . PRO B 1 91 ? 71.105 46.075 20.640 1.00 97.53 70 PRO B O 1
ATOM 2657 N N . LEU B 1 92 ? 69.772 45.811 22.425 1.00 111.30 71 LEU B N 1
ATOM 2658 C CA . LEU B 1 92 ? 68.666 45.334 21.605 1.00 118.32 71 LEU B CA 1
ATOM 2659 C C . LEU B 1 92 ? 67.838 46.466 21.013 1.00 117.83 71 LEU B C 1
ATOM 2660 O O . LEU B 1 92 ? 67.219 46.278 19.959 1.00 121.37 71 LEU B O 1
ATOM 2665 N N . ALA B 1 93 ? 67.845 47.638 21.640 1.00 113.82 72 ALA B N 1
ATOM 2666 C CA . ALA B 1 93 ? 67.164 48.804 21.107 1.00 112.06 72 ALA B CA 1
ATOM 2667 C C . ALA B 1 93 ? 68.007 49.461 20.019 1.00 112.62 72 ALA B C 1
ATOM 2668 O O . ALA B 1 93 ? 69.194 49.171 19.846 1.00 115.01 72 ALA B O 1
ATOM 2670 N N . ASP B 1 94 ? 67.366 50.338 19.260 1.00 108.67 73 ASP B N 1
ATOM 2671 C CA . ASP B 1 94 ? 68.062 51.188 18.298 1.00 101.02 73 ASP B CA 1
ATOM 2672 C C . ASP B 1 94 ? 68.263 52.581 18.894 1.00 89.29 73 ASP B C 1
ATOM 2673 O O . ASP B 1 94 ? 67.779 53.591 18.385 1.00 84.84 73 ASP B O 1
ATOM 2678 N N . MET B 1 95 ? 68.955 52.614 20.035 1.00 83.17 74 MET B N 1
ATOM 2679 C CA . MET B 1 95 ? 69.073 53.822 20.835 1.00 80.36 74 MET B CA 1
ATOM 2680 C C . MET B 1 95 ? 70.511 54.040 21.287 1.00 76.38 74 MET B C 1
ATOM 2681 O O . MET B 1 95 ? 71.340 53.128 21.260 1.00 78.50 74 MET B O 1
ATOM 2686 N N . HIS B 1 96 ? 70.779 55.272 21.727 1.00 73.42 75 HIS B N 1
ATOM 2687 C CA . HIS B 1 96 ? 72.093 55.737 22.150 1.00 74.35 75 HIS B CA 1
ATOM 2688 C C . HIS B 1 96 ? 72.004 56.496 23.468 1.00 75.41 75 HIS B C 1
ATOM 2689 O O . HIS B 1 96 ? 70.940 56.996 23.855 1.00 72.91 75 HIS B O 1
ATOM 2696 N N . ILE B 1 97 ? 73.139 56.534 24.174 1.00 67.83 76 ILE B N 1
ATOM 2697 C CA . ILE B 1 97 ? 73.294 57.350 25.376 1.00 65.02 76 ILE B CA 1
ATOM 2698 C C . ILE B 1 97 ? 73.795 58.729 24.966 1.00 69.75 76 ILE B C 1
ATOM 2699 O O . ILE B 1 97 ? 74.810 58.850 24.274 1.00 80.01 76 ILE B O 1
ATOM 2704 N N . VAL B 1 98 ? 73.066 59.768 25.369 1.00 70.39 77 VAL B N 1
ATOM 2705 C CA . VAL B 1 98 ? 73.394 61.150 25.052 1.00 66.96 77 VAL B CA 1
ATOM 2706 C C . VAL B 1 98 ? 73.594 61.989 26.307 1.00 65.31 77 VAL B C 1
ATOM 2707 O O . VAL B 1 98 ? 73.629 63.217 26.228 1.00 71.19 77 VAL B O 1
ATOM 2711 N N . GLY B 1 99 ? 73.723 61.354 27.465 1.00 58.52 78 GLY B N 1
ATOM 2712 C CA . GLY B 1 99 ? 73.934 62.098 28.688 1.00 57.89 78 GLY B CA 1
ATOM 2713 C C . GLY B 1 99 ? 73.913 61.218 29.914 1.00 61.84 78 GLY B C 1
ATOM 2714 O O . GLY B 1 99 ? 73.474 60.067 29.856 1.00 68.98 78 GLY B O 1
ATOM 2715 N N . GLU B 1 100 ? 74.400 61.746 31.030 1.00 58.78 79 GLU B N 1
ATOM 2716 C CA . GLU B 1 100 ? 74.364 61.044 32.301 1.00 52.85 79 GLU B CA 1
ATOM 2717 C C . GLU B 1 100 ? 73.966 62.038 33.381 1.00 52.54 79 GLU B C 1
ATOM 2718 O O . GLU B 1 100 ? 73.997 63.256 33.171 1.00 54.07 79 GLU B O 1
ATOM 2724 N N . TYR B 1 101 ? 73.539 61.510 34.528 1.00 44.71 80 TYR B N 1
ATOM 2725 C CA . TYR B 1 101 ? 73.136 62.366 35.637 1.00 50.17 80 TYR B CA 1
ATOM 2726 C C . TYR B 1 101 ? 73.356 61.623 36.939 1.00 51.63 80 TYR B C 1
ATOM 2727 O O . TYR B 1 101 ? 73.030 60.437 37.038 1.00 54.25 80 TYR B O 1
ATOM 2736 N N . PHE B 1 102 ? 73.904 62.327 37.931 1.00 55.62 81 PHE B N 1
ATOM 2737 C CA . PHE B 1 102 ? 74.150 61.776 39.261 1.00 59.80 81 PHE B CA 1
ATOM 2738 C C . PHE B 1 102 ? 73.296 62.519 40.280 1.00 59.17 81 PHE B C 1
ATOM 2739 O O . PHE B 1 102 ? 73.462 63.728 40.475 1.00 65.14 81 PHE B O 1
ATOM 2747 N N . LEU B 1 103 ? 72.401 61.794 40.942 1.00 55.41 82 LEU B N 1
ATOM 2748 C CA . LEU B 1 103 ? 71.450 62.391 41.875 1.00 55.14 82 LEU B CA 1
ATOM 2749 C C . LEU B 1 103 ? 71.692 61.858 43.278 1.00 50.80 82 LEU B C 1
ATOM 2750 O O . LEU B 1 103 ? 71.630 60.635 43.484 1.00 51.66 82 LEU B O 1
ATOM 2755 N N . PRO B 1 104 ? 72.005 62.707 44.256 1.00 51.18 83 PRO B N 1
ATOM 2756 C CA . PRO B 1 104 ? 72.008 62.252 45.658 1.00 48.88 83 PRO B CA 1
ATOM 2757 C C . PRO B 1 104 ? 70.600 61.868 46.092 1.00 51.80 83 PRO B C 1
ATOM 2758 O O . PRO B 1 104 ? 69.647 62.627 45.893 1.00 54.92 83 PRO B O 1
ATOM 2762 N N . ILE B 1 105 ? 70.468 60.672 46.656 1.00 51.34 84 ILE B N 1
ATOM 2763 C CA . ILE B 1 105 ? 69.168 60.159 47.078 1.00 62.32 84 ILE B CA 1
ATOM 2764 C C . ILE B 1 105 ? 68.919 60.565 48.523 1.00 60.35 84 ILE B C 1
ATOM 2765 O O . ILE B 1 105 ? 69.732 60.276 49.408 1.00 63.62 84 ILE B O 1
ATOM 2770 N N . HIS B 1 106 ? 67.785 61.218 48.762 1.00 59.58 85 HIS B N 1
ATOM 2771 C CA . HIS B 1 106 ? 67.388 61.644 50.095 1.00 59.95 85 HIS B CA 1
ATOM 2772 C C . HIS B 1 106 ? 65.926 61.290 50.323 1.00 66.13 85 HIS B C 1
ATOM 2773 O O . HIS B 1 106 ? 65.113 61.310 49.393 1.00 65.02 85 HIS B O 1
ATOM 2780 N N . PHE B 1 107 ? 65.602 60.956 51.568 1.00 68.44 86 PHE B N 1
ATOM 2781 C CA . PHE B 1 107 ? 64.242 60.625 51.960 1.00 61.20 86 PHE B CA 1
ATOM 2782 C C . PHE B 1 107 ? 63.726 61.696 52.898 1.00 61.30 86 PHE B C 1
ATOM 2783 O O . PHE B 1 107 ? 64.449 62.150 53.790 1.00 66.18 86 PHE B O 1
ATOM 2791 N N . GLN B 1 108 ? 62.481 62.100 52.684 1.00 56.20 87 GLN B N 1
ATOM 2792 C CA . GLN B 1 108 ? 61.823 63.110 53.498 1.00 59.22 87 GLN B CA 1
ATOM 2793 C C . GLN B 1 108 ? 60.607 62.491 54.170 1.00 55.47 87 GLN B C 1
ATOM 2794 O O . GLN B 1 108 ? 59.909 61.672 53.566 1.00 60.06 87 GLN B O 1
ATOM 2800 N N . LEU B 1 109 ? 60.414 62.810 55.448 1.00 60.65 88 LEU B N 1
ATOM 2801 C CA . LEU B 1 109 ? 59.256 62.347 56.204 1.00 57.52 88 LEU B CA 1
ATOM 2802 C C . LEU B 1 109 ? 58.111 63.327 55.972 1.00 66.72 88 LEU B C 1
ATOM 2803 O O . LEU B 1 109 ? 58.162 64.470 56.439 1.00 75.63 88 LEU B O 1
ATOM 2808 N N . MET B 1 110 ? 57.068 62.887 55.277 1.00 63.02 89 MET B N 1
ATOM 2809 C CA . MET B 1 110 ? 55.990 63.788 54.895 1.00 69.11 89 MET B CA 1
ATOM 2810 C C . MET B 1 110 ? 54.644 63.294 55.408 1.00 66.88 89 MET B C 1
ATOM 2811 O O . MET B 1 110 ? 54.402 62.085 55.509 1.00 57.67 89 MET B O 1
ATOM 2816 N N . VAL B 1 111 ? 53.770 64.259 55.721 1.00 69.55 90 VAL B N 1
ATOM 2817 C CA . VAL B 1 111 ? 52.453 64.021 56.303 1.00 71.45 90 VAL B CA 1
ATOM 2818 C C . VAL B 1 111 ? 51.454 64.998 55.693 1.00 76.90 90 VAL B C 1
ATOM 2819 O O . VAL B 1 111 ? 51.817 65.930 54.974 1.00 80.55 90 VAL B O 1
ATOM 2823 N N . LEU B 1 112 ? 50.183 64.791 56.024 1.00 76.92 91 LEU B N 1
ATOM 2824 C CA . LEU B 1 112 ? 49.139 65.698 55.581 1.00 78.72 91 LEU B CA 1
ATOM 2825 C C . LEU B 1 112 ? 49.342 67.079 56.208 1.00 83.00 91 LEU B C 1
ATOM 2826 O O . LEU B 1 112 ? 49.871 67.191 57.318 1.00 82.84 91 LEU B O 1
ATOM 2831 N N . PRO B 1 113 ? 48.908 68.142 55.528 1.00 83.34 92 PRO B N 1
ATOM 2832 C CA . PRO B 1 113 ? 49.207 69.500 56.007 1.00 85.85 92 PRO B CA 1
ATOM 2833 C C . PRO B 1 113 ? 48.709 69.737 57.425 1.00 90.48 92 PRO B C 1
ATOM 2834 O O . PRO B 1 113 ? 47.586 69.375 57.777 1.00 99.20 92 PRO B O 1
ATOM 2838 N N . GLY B 1 114 ? 49.571 70.338 58.244 1.00 88.40 93 GLY B N 1
ATOM 2839 C CA . GLY B 1 114 ? 49.258 70.651 59.624 1.00 86.18 93 GLY B CA 1
ATOM 2840 C C . GLY B 1 114 ? 49.353 69.497 60.600 1.00 85.05 93 GLY B C 1
ATOM 2841 O O . GLY B 1 114 ? 49.116 69.705 61.795 1.00 90.72 93 GLY B O 1
ATOM 2842 N N . VAL B 1 115 ? 49.682 68.288 60.137 1.00 80.49 94 VAL B N 1
ATOM 2843 C CA . VAL B 1 115 ? 49.785 67.139 61.031 1.00 80.61 94 VAL B CA 1
ATOM 2844 C C . VAL B 1 115 ? 51.058 67.231 61.865 1.00 83.88 94 VAL B C 1
ATOM 2845 O O . VAL B 1 115 ? 52.139 67.560 61.355 1.00 84.34 94 VAL B O 1
ATOM 2849 N N . ARG B 1 116 ? 50.930 66.942 63.159 1.00 85.11 95 ARG B N 1
ATOM 2850 C CA . ARG B 1 116 ? 52.035 66.990 64.104 1.00 82.47 95 ARG B CA 1
ATOM 2851 C C . ARG B 1 116 ? 52.688 65.616 64.249 1.00 82.18 95 ARG B C 1
ATOM 2852 O O . ARG B 1 116 ? 52.063 64.576 64.030 1.00 83.49 95 ARG B O 1
ATOM 2854 N N . ARG B 1 117 ? 53.965 65.633 64.648 1.00 82.38 96 ARG B N 1
ATOM 2855 C CA . ARG B 1 117 ? 54.747 64.402 64.778 1.00 82.49 96 ARG B CA 1
ATOM 2856 C C . ARG B 1 117 ? 54.066 63.351 65.646 1.00 82.16 96 ARG B C 1
ATOM 2857 O O . ARG B 1 117 ? 54.081 62.157 65.309 1.00 71.15 96 ARG B O 1
ATOM 2865 N N . GLU B 1 118 ? 53.429 63.783 66.745 1.00 85.80 97 GLU B N 1
ATOM 2866 C CA . GLU B 1 118 ? 52.819 62.872 67.709 1.00 88.87 97 GLU B CA 1
ATOM 2867 C C . GLU B 1 118 ? 51.732 62.010 67.092 1.00 90.52 97 GLU B C 1
ATOM 2868 O O . GLU B 1 118 ? 51.451 60.920 67.603 1.00 89.77 97 GLU B O 1
ATOM 2874 N N . GLU B 1 119 ? 51.119 62.476 66.005 1.00 87.77 98 GLU B N 1
ATOM 2875 C CA . GLU B 1 119 ? 49.990 61.787 65.400 1.00 84.83 98 GLU B CA 1
ATOM 2876 C C . GLU B 1 119 ? 50.402 60.579 64.576 1.00 81.65 98 GLU B C 1
ATOM 2877 O O . GLU B 1 119 ? 49.574 59.683 64.370 1.00 82.35 98 GLU B O 1
ATOM 2883 N N . ILE B 1 120 ? 51.654 60.531 64.108 1.00 73.54 99 ILE B N 1
ATOM 2884 C CA . ILE B 1 120 ? 52.066 59.484 63.180 1.00 73.95 99 ILE B CA 1
ATOM 2885 C C . ILE B 1 120 ? 52.070 58.139 63.888 1.00 77.64 99 ILE B C 1
ATOM 2886 O O . ILE B 1 120 ? 52.633 57.991 64.980 1.00 73.49 99 ILE B O 1
ATOM 2891 N N . LYS B 1 121 ? 51.461 57.144 63.255 1.00 82.75 100 LYS B N 1
ATOM 2892 C CA . LYS B 1 121 ? 51.534 55.767 63.719 1.00 81.77 100 LYS B CA 1
ATOM 2893 C C . LYS B 1 121 ? 52.211 54.841 62.721 1.00 75.27 100 LYS B C 1
ATOM 2894 O O . LYS B 1 121 ? 52.982 53.969 63.128 1.00 75.57 100 LYS B O 1
ATOM 2896 N N . THR B 1 122 ? 51.968 55.018 61.421 1.00 67.43 101 THR B N 1
ATOM 2897 C CA . THR B 1 122 ? 52.541 54.163 60.395 1.00 59.84 101 THR B CA 1
ATOM 2898 C C . THR B 1 122 ? 53.289 55.030 59.399 1.00 67.96 101 THR B C 1
ATOM 2899 O O . THR B 1 122 ? 52.895 56.167 59.120 1.00 71.16 101 THR B O 1
ATOM 2903 N N . VAL B 1 123 ? 54.380 54.483 58.874 1.00 68.30 102 VAL B N 1
ATOM 2904 C CA . VAL B 1 123 ? 55.193 55.147 57.868 1.00 68.84 102 VAL B CA 1
ATOM 2905 C C . VAL B 1 123 ? 55.240 54.252 56.639 1.00 64.03 102 VAL B C 1
ATOM 2906 O O . VAL B 1 123 ? 55.604 53.074 56.736 1.00 61.28 102 VAL B O 1
ATOM 2910 N N . HIS B 1 124 ? 54.883 54.808 55.488 1.00 57.22 103 HIS B N 1
ATOM 2911 C CA . HIS B 1 124 ? 54.724 54.027 54.272 1.00 60.02 103 HIS B CA 1
ATOM 2912 C C . HIS B 1 124 ? 55.819 54.376 53.277 1.00 63.81 103 HIS B C 1
ATOM 2913 O O . HIS B 1 124 ? 56.116 55.554 53.055 1.00 66.17 103 HIS B O 1
ATOM 2920 N N . SER B 1 125 ? 56.423 53.350 52.699 1.00 68.39 104 SER B N 1
ATOM 2921 C CA . SER B 1 125 ? 57.466 53.519 51.696 1.00 70.05 104 SER B CA 1
ATOM 2922 C C . SER B 1 125 ? 57.725 52.155 51.077 1.00 69.43 104 SER B C 1
ATOM 2923 O O . SER B 1 125 ? 57.187 51.136 51.524 1.00 72.70 104 SER B O 1
ATOM 2926 N N . HIS B 1 126 ? 58.578 52.142 50.057 1.00 64.59 105 HIS B N 1
ATOM 2927 C CA . HIS B 1 126 ? 58.979 50.885 49.451 1.00 58.55 105 HIS B CA 1
ATOM 2928 C C . HIS B 1 126 ? 59.835 50.125 50.450 1.00 55.92 105 HIS B C 1
ATOM 2929 O O . HIS B 1 126 ? 60.572 50.732 51.231 1.00 63.52 105 HIS B O 1
ATOM 2936 N N . ILE B 1 127 ? 59.704 48.793 50.451 1.00 52.85 106 ILE B N 1
ATOM 2937 C CA . ILE B 1 127 ? 60.360 47.984 51.481 1.00 59.98 106 ILE B CA 1
ATOM 2938 C C . ILE B 1 127 ? 61.854 48.258 51.535 1.00 56.74 106 ILE B C 1
ATOM 2939 O O . ILE B 1 127 ? 62.473 48.186 52.605 1.00 65.73 106 ILE B O 1
ATOM 2944 N N . HIS B 1 128 ? 62.457 48.593 50.399 1.00 49.39 107 HIS B N 1
ATOM 2945 C CA . HIS B 1 128 ? 63.888 48.883 50.396 1.00 51.58 107 HIS B CA 1
ATOM 2946 C C . HIS B 1 128 ? 64.171 50.216 51.073 1.00 51.07 107 HIS B C 1
ATOM 2947 O O . HIS B 1 128 ? 65.237 50.400 51.668 1.00 58.61 107 HIS B O 1
ATOM 2954 N N . ALA B 1 129 ? 63.264 51.183 50.923 1.00 49.27 108 ALA B N 1
ATOM 2955 C CA . ALA B 1 129 ? 63.411 52.451 51.628 1.00 57.04 108 ALA B CA 1
ATOM 2956 C C . ALA B 1 129 ? 63.239 52.278 53.141 1.00 62.56 108 ALA B C 1
ATOM 2957 O O . ALA B 1 129 ? 63.993 52.867 53.930 1.00 64.29 108 ALA B O 1
ATOM 2959 N N . LEU B 1 130 ? 62.244 51.496 53.570 1.00 56.74 109 LEU B N 1
ATOM 2960 C CA . LEU B 1 130 ? 62.071 51.246 55.003 1.00 56.53 109 LEU B CA 1
ATOM 2961 C C . LEU B 1 130 ? 63.346 50.692 55.616 1.00 65.42 109 LEU B C 1
ATOM 2962 O O . LEU B 1 130 ? 63.745 51.104 56.710 1.00 68.82 109 LEU B O 1
ATOM 2967 N N . GLY B 1 131 ? 64.018 49.779 54.908 1.00 71.05 110 GLY B N 1
ATOM 2968 C CA . GLY B 1 131 ? 65.251 49.219 55.432 1.00 68.45 110 GLY B CA 1
ATOM 2969 C C . GLY B 1 131 ? 66.384 50.218 55.510 1.00 65.45 110 GLY B C 1
ATOM 2970 O O . GLY B 1 131 ? 67.348 49.989 56.244 1.00 69.27 110 GLY B O 1
ATOM 2971 N N . GLN B 1 132 ? 66.279 51.325 54.781 1.00 65.92 111 GLN B N 1
ATOM 2972 C CA . GLN B 1 132 ? 67.269 52.390 54.790 1.00 63.57 111 GLN B CA 1
ATOM 2973 C C . GLN B 1 132 ? 66.902 53.511 55.746 1.00 58.38 111 GLN B C 1
ATOM 2974 O O . GLN B 1 132 ? 67.676 54.458 55.897 1.00 64.39 111 GLN B O 1
ATOM 2980 N N . CYS B 1 133 ? 65.758 53.414 56.414 1.00 66.45 112 CYS B N 1
ATOM 2981 C CA . CYS B 1 133 ? 65.286 54.431 57.341 1.00 63.44 112 CYS B CA 1
ATOM 2982 C C . CYS B 1 133 ? 64.907 53.787 58.664 1.00 67.69 112 CYS B C 1
ATOM 2983 O O . CYS B 1 133 ? 63.908 54.143 59.297 1.00 78.65 112 CYS B O 1
ATOM 2986 N N . ARG B 1 134 ? 65.702 52.804 59.088 1.00 67.61 113 ARG B N 1
ATOM 2987 C CA . ARG B 1 134 ? 65.379 52.076 60.306 1.00 68.47 113 ARG B CA 1
ATOM 2988 C C . ARG B 1 134 ? 65.502 52.965 61.538 1.00 71.90 113 ARG B C 1
ATOM 2989 O O . ARG B 1 134 ? 64.724 52.809 62.484 1.00 70.98 113 ARG B O 1
ATOM 2991 N N . ASN B 1 135 ? 66.449 53.910 61.539 1.00 72.70 114 ASN B N 1
ATOM 2992 C CA . ASN B 1 135 ? 66.692 54.711 62.737 1.00 75.13 114 ASN B CA 1
ATOM 2993 C C . ASN B 1 135 ? 65.497 55.591 63.093 1.00 73.13 114 ASN B C 1
ATOM 2994 O O . ASN B 1 135 ? 65.055 55.604 64.250 1.00 69.90 114 ASN B O 1
ATOM 2999 N N . VAL B 1 136 ? 64.963 56.345 62.128 1.00 65.27 115 VAL B N 1
ATOM 3000 C CA . VAL B 1 136 ? 63.842 57.215 62.482 1.00 74.54 115 VAL B CA 1
ATOM 3001 C C . VAL B 1 136 ? 62.570 56.424 62.731 1.00 78.94 115 VAL B C 1
ATOM 3002 O O . VAL B 1 136 ? 61.700 56.886 63.473 1.00 84.02 115 VAL B O 1
ATOM 3006 N N . ILE B 1 137 ? 62.447 55.229 62.151 1.00 76.68 116 ILE B N 1
ATOM 3007 C CA . ILE B 1 137 ? 61.275 54.400 62.407 1.00 76.55 116 ILE B CA 1
ATOM 3008 C C . ILE B 1 137 ? 61.327 53.809 63.816 1.00 80.17 116 ILE B C 1
ATOM 3009 O O . ILE B 1 137 ? 60.307 53.737 64.509 1.00 85.00 116 ILE B O 1
ATOM 3014 N N . ARG B 1 138 ? 62.509 53.381 64.266 1.00 76.70 117 ARG B N 1
ATOM 3015 C CA . ARG B 1 138 ? 62.610 52.764 65.583 1.00 82.41 117 ARG B CA 1
ATOM 3016 C C . ARG B 1 138 ? 62.723 53.802 66.697 1.00 83.58 117 ARG B C 1
ATOM 3017 O O . ARG B 1 138 ? 62.157 53.609 67.779 1.00 88.49 117 ARG B O 1
ATOM 3025 N N . GLN B 1 139 ? 63.441 54.903 66.458 1.00 79.96 118 GLN B N 1
ATOM 3026 C CA . GLN B 1 139 ? 63.584 55.929 67.487 1.00 76.09 118 GLN B CA 1
ATOM 3027 C C . GLN B 1 139 ? 62.246 56.553 67.854 1.00 79.62 118 GLN B C 1
ATOM 3028 O O . GLN B 1 139 ? 62.083 57.044 68.978 1.00 78.32 118 GLN B O 1
ATOM 3034 N N . ASN B 1 140 ? 61.292 56.577 66.923 1.00 80.72 119 ASN B N 1
ATOM 3035 C CA . ASN B 1 140 ? 59.980 57.145 67.194 1.00 74.16 119 ASN B CA 1
ATOM 3036 C C . ASN B 1 140 ? 58.898 56.094 67.422 1.00 76.14 119 ASN B C 1
ATOM 3037 O O . ASN B 1 140 ? 57.779 56.456 67.796 1.00 75.43 119 ASN B O 1
ATOM 3042 N N . GLY B 1 141 ? 59.214 54.812 67.269 1.00 75.63 120 GLY B N 1
ATOM 3043 C CA . GLY B 1 141 ? 58.229 53.763 67.502 1.00 78.75 120 GLY B CA 1
ATOM 3044 C C . GLY B 1 141 ? 57.123 53.650 66.471 1.00 72.94 120 GLY B C 1
ATOM 3045 O O . GLY B 1 141 ? 55.986 53.313 66.820 1.00 73.35 120 GLY B O 1
ATOM 3046 N N . TRP B 1 142 ? 57.437 53.868 65.202 1.00 69.02 121 TRP B N 1
ATOM 3047 C CA . TRP B 1 142 ? 56.441 53.797 64.145 1.00 73.42 121 TRP B CA 1
ATOM 3048 C C . TRP B 1 142 ? 56.430 52.410 63.511 1.00 73.12 121 TRP B C 1
ATOM 3049 O O . TRP B 1 142 ? 57.351 51.615 63.685 1.00 74.17 121 TRP B O 1
ATOM 3060 N N . LYS B 1 143 ? 55.371 52.124 62.764 1.00 71.81 122 LYS B N 1
ATOM 3061 C CA . LYS B 1 143 ? 55.241 50.852 62.060 1.00 74.69 122 LYS B CA 1
ATOM 3062 C C . LYS B 1 143 ? 55.427 51.105 60.565 1.00 76.25 122 LYS B C 1
ATOM 3063 O O . LYS B 1 143 ? 54.616 51.790 59.932 1.00 73.19 122 LYS B O 1
ATOM 3065 N N . GLY B 1 144 ? 56.517 50.584 60.011 1.00 74.90 123 GLY B N 1
ATOM 3066 C CA . GLY B 1 144 ? 56.721 50.672 58.577 1.00 74.86 123 GLY B CA 1
ATOM 3067 C C . GLY B 1 144 ? 55.728 49.782 57.854 1.00 76.09 123 GLY B C 1
ATOM 3068 O O . GLY B 1 144 ? 55.479 48.644 58.269 1.00 81.29 123 GLY B O 1
ATOM 3069 N N . VAL B 1 145 ? 55.127 50.302 56.787 1.00 66.51 124 VAL B N 1
ATOM 3070 C CA . VAL B 1 145 ? 54.159 49.551 56.000 1.00 65.65 124 VAL B CA 1
ATOM 3071 C C . VAL B 1 145 ? 54.632 49.519 54.553 1.00 67.07 124 VAL B C 1
ATOM 3072 O O . VAL B 1 145 ? 54.860 50.572 53.943 1.00 62.98 124 VAL B O 1
ATOM 3076 N N . ILE B 1 146 ? 54.715 48.308 53.994 1.00 70.10 125 ILE B N 1
ATOM 3077 C CA . ILE B 1 146 ? 55.193 48.132 52.628 1.00 73.33 125 ILE B CA 1
ATOM 3078 C C . ILE B 1 146 ? 54.276 48.855 51.651 1.00 74.77 125 ILE B C 1
ATOM 3079 O O . ILE B 1 146 ? 53.047 48.873 51.809 1.00 74.23 125 ILE B O 1
ATOM 3084 N N . ALA B 1 147 ? 54.881 49.475 50.640 1.00 69.54 126 ALA B N 1
ATOM 3085 C CA . ALA B 1 147 ? 54.145 50.057 49.531 1.00 66.26 126 ALA B CA 1
ATOM 3086 C C . ALA B 1 147 ? 54.900 49.755 48.244 1.00 71.61 126 ALA B C 1
ATOM 3087 O O . ALA B 1 147 ? 56.134 49.797 48.216 1.00 65.96 126 ALA B O 1
ATOM 3089 N N . GLY B 1 148 ? 54.149 49.490 47.172 1.00 71.62 127 GLY B N 1
ATOM 3090 C CA . GLY B 1 148 ? 54.763 49.050 45.930 1.00 72.04 127 GLY B CA 1
ATOM 3091 C C . GLY B 1 148 ? 55.764 50.037 45.368 1.00 74.47 127 GLY B C 1
ATOM 3092 O O . GLY B 1 148 ? 56.767 49.640 44.766 1.00 76.99 127 GLY B O 1
ATOM 3093 N N . ASP B 1 149 ? 55.517 51.325 45.567 1.00 72.42 128 ASP B N 1
ATOM 3094 C CA . ASP B 1 149 ? 56.315 52.392 44.992 1.00 74.06 128 ASP B CA 1
ATOM 3095 C C . ASP B 1 149 ? 56.436 53.482 46.039 1.00 72.22 128 ASP B C 1
ATOM 3096 O O . ASP B 1 149 ? 55.482 53.766 46.766 1.00 75.88 128 ASP B O 1
ATOM 3101 N N . THR B 1 150 ? 57.621 54.076 46.121 1.00 77.02 129 THR B N 1
ATOM 3102 C CA . THR B 1 150 ? 57.882 55.069 47.154 1.00 68.31 129 THR B CA 1
ATOM 3103 C C . THR B 1 150 ? 57.051 56.325 46.941 1.00 63.10 129 THR B C 1
ATOM 3104 O O . THR B 1 150 ? 56.348 56.775 47.849 1.00 62.49 129 THR B O 1
ATOM 3108 N N . ALA B 1 151 ? 57.136 56.918 45.752 1.00 62.66 130 ALA B N 1
ATOM 3109 C CA . ALA B 1 151 ? 56.293 58.061 45.443 1.00 62.92 130 ALA B CA 1
ATOM 3110 C C . ALA B 1 151 ? 54.821 57.689 45.539 1.00 66.71 130 ALA B C 1
ATOM 3111 O O . ALA B 1 151 ? 53.993 58.525 45.917 1.00 68.98 130 ALA B O 1
ATOM 3113 N N . GLY B 1 152 ? 54.484 56.434 45.226 1.00 66.05 131 GLY B N 1
ATOM 3114 C CA . GLY B 1 152 ? 53.116 55.978 45.395 1.00 72.73 131 GLY B CA 1
ATOM 3115 C C . GLY B 1 152 ? 52.642 56.048 46.833 1.00 66.77 131 GLY B C 1
ATOM 3116 O O . GLY B 1 152 ? 51.458 56.285 47.087 1.00 65.87 131 GLY B O 1
ATOM 3117 N N . ALA B 1 153 ? 53.552 55.832 47.787 1.00 57.23 132 ALA B N 1
ATOM 3118 C CA . ALA B 1 153 ? 53.209 55.974 49.198 1.00 63.26 132 ALA B CA 1
ATOM 3119 C C . ALA B 1 153 ? 52.806 57.407 49.521 1.00 63.78 132 ALA B C 1
ATOM 3120 O O . ALA B 1 153 ? 51.853 57.639 50.279 1.00 67.65 132 ALA B O 1
ATOM 3122 N N . ALA B 1 154 ? 53.504 58.385 48.933 1.00 57.24 133 ALA B N 1
ATOM 3123 C CA . ALA B 1 154 ? 53.096 59.778 49.088 1.00 61.78 133 ALA B CA 1
ATOM 3124 C C . ALA B 1 154 ? 51.728 60.017 48.472 1.00 69.84 133 ALA B C 1
ATOM 3125 O O . ALA B 1 154 ? 50.901 60.735 49.044 1.00 77.38 133 ALA B O 1
ATOM 3127 N N . ARG B 1 155 ? 51.481 59.440 47.292 1.00 72.43 134 ARG B N 1
ATOM 3128 C CA . ARG B 1 155 ? 50.151 59.499 46.697 1.00 73.70 134 ARG B CA 1
ATOM 3129 C C . ARG B 1 155 ? 49.103 58.906 47.629 1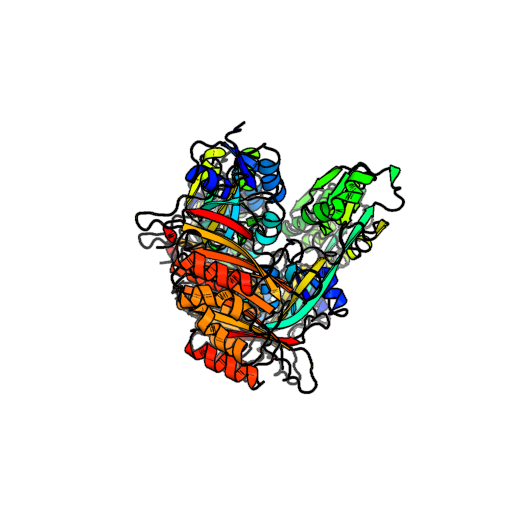.00 75.11 134 ARG B C 1
ATOM 3130 O O . ARG B 1 155 ? 48.012 59.467 47.793 1.00 77.72 134 ARG B O 1
ATOM 3138 N N . LEU B 1 156 ? 49.430 57.776 48.262 1.00 72.91 135 LEU B N 1
ATOM 3139 C CA . LEU B 1 156 ? 48.480 57.094 49.132 1.00 70.72 135 LEU B CA 1
ATOM 3140 C C . LEU B 1 156 ? 48.087 57.966 50.314 1.00 72.49 135 LEU B C 1
ATOM 3141 O O . LEU B 1 156 ? 46.903 58.053 50.663 1.00 77.55 135 LEU B O 1
ATOM 3146 N N . VAL B 1 157 ? 49.065 58.634 50.929 1.00 66.76 136 VAL B N 1
ATOM 3147 C CA . VAL B 1 157 ? 48.785 59.480 52.085 1.00 63.31 136 VAL B CA 1
ATOM 3148 C C . VAL B 1 157 ? 47.896 60.651 51.687 1.00 61.56 136 VAL B C 1
ATOM 3149 O O . VAL B 1 157 ? 46.992 61.044 52.432 1.00 68.12 136 VAL B O 1
ATOM 3153 N N . ALA B 1 158 ? 48.128 61.220 50.505 1.00 59.96 137 ALA B N 1
ATOM 3154 C CA . ALA B 1 158 ? 47.310 62.342 50.075 1.00 58.33 137 ALA B CA 1
ATOM 3155 C C . ALA B 1 158 ? 45.884 61.907 49.763 1.00 68.17 137 ALA B C 1
ATOM 3156 O O . ALA B 1 158 ? 44.949 62.695 49.936 1.00 78.73 137 ALA B O 1
ATOM 3158 N N . ASP B 1 159 ? 45.689 60.650 49.348 1.00 69.26 138 ASP B N 1
ATOM 3159 C CA . ASP B 1 159 ? 44.350 60.204 48.962 1.00 76.13 138 ASP B CA 1
ATOM 3160 C C . ASP B 1 159 ? 43.529 59.742 50.163 1.00 74.71 138 ASP B C 1
ATOM 3161 O O . ASP B 1 159 ? 42.349 60.081 50.271 1.00 75.83 138 ASP B O 1
ATOM 3166 N N . VAL B 1 160 ? 44.128 58.981 51.079 1.00 78.20 139 VAL B N 1
ATOM 3167 C CA . VAL B 1 160 ? 43.338 58.410 52.167 1.00 78.82 139 VAL B CA 1
ATOM 3168 C C . VAL B 1 160 ? 43.014 59.455 53.236 1.00 80.02 139 VAL B C 1
ATOM 3169 O O . VAL B 1 160 ? 41.953 59.385 53.868 1.00 81.91 139 VAL B O 1
ATOM 3173 N N . LYS B 1 161 ? 43.877 60.460 53.423 1.00 77.44 140 LYS B N 1
ATOM 3174 C CA . LYS B 1 161 ? 43.622 61.555 54.369 1.00 75.30 140 LYS B CA 1
ATOM 3175 C C . LYS B 1 161 ? 43.462 61.055 55.808 1.00 78.43 140 LYS B C 1
ATOM 3176 O O . LYS B 1 161 ? 42.678 61.595 56.597 1.00 83.45 140 LYS B O 1
ATOM 3182 N N . ASP B 1 162 ? 44.212 60.010 56.146 1.00 68.72 141 ASP B N 1
ATOM 3183 C CA . ASP B 1 162 ? 44.325 59.518 57.514 1.00 67.60 141 ASP B CA 1
ATOM 3184 C C . ASP B 1 162 ? 45.552 60.185 58.140 1.00 75.29 141 ASP B C 1
ATOM 3185 O O . ASP B 1 162 ? 46.692 59.920 57.732 1.00 71.10 141 ASP B O 1
ATOM 3190 N N . ARG B 1 163 ? 45.318 61.031 59.151 1.00 77.40 142 ARG B N 1
ATOM 3191 C CA . ARG B 1 163 ? 46.391 61.836 59.734 1.00 80.24 142 ARG B CA 1
ATOM 3192 C C . ARG B 1 163 ? 47.478 60.988 60.381 1.00 77.51 142 ARG B C 1
ATOM 3193 O O . ARG B 1 163 ? 48.588 61.486 60.597 1.00 75.13 142 ARG B O 1
ATOM 3201 N N . SER B 1 164 ? 47.181 59.737 60.731 1.00 75.48 143 SER B N 1
ATOM 3202 C CA . SER B 1 164 ? 48.183 58.863 61.330 1.00 73.21 143 SER B CA 1
ATOM 3203 C C . SER B 1 164 ? 49.165 58.277 60.317 1.00 73.90 143 SER B C 1
ATOM 3204 O O . SER B 1 164 ? 50.158 57.673 60.732 1.00 80.98 143 SER B O 1
ATOM 3207 N N . MET B 1 165 ? 48.909 58.409 59.016 1.00 74.59 144 MET B N 1
ATOM 3208 C CA . MET B 1 165 ? 49.750 57.814 57.981 1.00 74.42 144 MET B CA 1
ATOM 3209 C C . MET B 1 165 ? 50.743 58.842 57.454 1.00 76.19 144 MET B C 1
ATOM 3210 O O . MET B 1 165 ? 50.341 59.904 56.962 1.00 77.38 144 MET B O 1
ATOM 3215 N N . ALA B 1 166 ? 52.033 58.513 57.550 1.00 70.53 145 ALA B N 1
ATOM 3216 C CA . ALA B 1 166 ? 53.133 59.294 57.005 1.00 62.51 145 ALA B CA 1
ATOM 3217 C C . ALA B 1 166 ? 53.831 58.520 55.890 1.00 63.96 145 ALA B C 1
ATOM 3218 O O . ALA B 1 166 ? 53.676 57.302 55.749 1.00 63.83 145 ALA B O 1
ATOM 3220 N N . ALA B 1 167 ? 54.622 59.235 55.098 1.00 47.77 146 ALA B N 1
ATOM 3221 C CA . ALA B 1 167 ? 55.374 58.610 54.017 1.00 61.57 146 ALA B CA 1
ATOM 3222 C C . ALA B 1 167 ? 56.838 59.028 54.076 1.00 53.62 146 ALA B C 1
ATOM 3223 O O . ALA B 1 167 ? 57.177 60.086 54.617 1.00 58.57 146 ALA B O 1
ATOM 3225 N N . LEU B 1 168 ? 57.706 58.164 53.547 1.00 50.20 147 LEU B N 1
ATOM 3226 C CA . LEU B 1 168 ? 59.099 58.506 53.271 1.00 57.29 147 LEU B CA 1
ATOM 3227 C C . LEU B 1 168 ? 59.266 58.489 51.755 1.00 58.13 147 LEU B C 1
ATOM 3228 O O . LEU B 1 168 ? 59.206 57.423 51.132 1.00 58.37 147 LEU B O 1
ATOM 3233 N N . ALA B 1 169 ? 59.522 59.653 51.168 1.00 58.04 148 ALA B N 1
ATOM 3234 C CA . ALA B 1 169 ? 59.521 59.798 49.718 1.00 58.90 148 ALA B CA 1
ATOM 3235 C C . ALA B 1 169 ? 60.471 60.925 49.351 1.00 64.07 148 ALA B C 1
ATOM 3236 O O . ALA B 1 169 ? 60.894 61.699 50.219 1.00 67.63 148 ALA B O 1
ATOM 3238 N N . PRO B 1 170 ? 60.839 61.042 48.068 1.00 65.09 149 PRO B N 1
ATOM 3239 C CA . PRO B 1 170 ? 61.680 62.172 47.657 1.00 65.43 149 PRO B CA 1
ATOM 3240 C C . PRO B 1 170 ? 60.954 63.496 47.848 1.00 62.01 149 PRO B C 1
ATOM 3241 O O . PRO B 1 170 ? 59.723 63.567 47.857 1.00 64.75 149 PRO B O 1
ATOM 3245 N N . ARG B 1 171 ? 61.752 64.559 47.998 1.00 55.66 150 ARG B N 1
ATOM 3246 C CA . ARG B 1 171 ? 61.206 65.885 48.270 1.00 54.76 150 ARG B CA 1
ATOM 3247 C C . ARG B 1 171 ? 60.172 66.302 47.222 1.00 61.60 150 ARG B C 1
ATOM 3248 O O . ARG B 1 171 ? 59.169 66.950 47.551 1.00 52.01 150 ARG B O 1
ATOM 3256 N N . LEU B 1 172 ? 60.389 65.914 45.961 1.00 58.17 151 LEU B N 1
ATOM 3257 C CA . LEU B 1 172 ? 59.495 66.304 44.873 1.00 61.46 151 LEU B CA 1
ATOM 3258 C C . LEU B 1 172 ? 58.063 65.842 45.126 1.00 66.28 151 LEU B C 1
ATOM 3259 O O . LEU B 1 172 ? 57.107 66.562 44.812 1.00 72.67 151 LEU B O 1
ATOM 3264 N N . ALA B 1 173 ? 57.893 64.645 45.692 1.00 62.73 152 ALA B N 1
ATOM 3265 C CA . ALA B 1 173 ? 56.546 64.133 45.913 1.00 64.33 152 ALA B CA 1
ATOM 3266 C C . ALA B 1 173 ? 55.763 65.012 46.882 1.00 71.48 152 ALA B C 1
ATOM 3267 O O . ALA B 1 173 ? 54.537 65.113 46.773 1.00 77.37 152 ALA B O 1
ATOM 3269 N N . ALA B 1 174 ? 56.453 65.675 47.814 1.00 73.49 153 ALA B N 1
ATOM 3270 C CA . ALA B 1 174 ? 55.779 66.570 48.748 1.00 78.08 153 ALA B CA 1
ATOM 3271 C C . ALA B 1 174 ? 55.170 67.762 48.022 1.00 89.28 153 ALA B C 1
ATOM 3272 O O . ALA B 1 174 ? 54.044 68.176 48.332 1.00 91.06 153 ALA B O 1
ATOM 3274 N N . ASP B 1 175 ? 55.911 68.343 47.073 1.00 95.20 154 ASP B N 1
ATOM 3275 C CA . ASP B 1 175 ? 55.388 69.470 46.307 1.00 104.85 154 ASP B CA 1
ATOM 3276 C C . ASP B 1 175 ? 54.206 69.045 45.448 1.00 102.74 154 ASP B C 1
ATOM 3277 O O . ASP B 1 175 ? 53.174 69.726 45.421 1.00 108.73 154 ASP B O 1
ATOM 3282 N N . LEU B 1 176 ? 54.331 67.912 44.751 1.00 94.49 155 LEU B N 1
ATOM 3283 C CA . LEU B 1 176 ? 53.273 67.489 43.838 1.00 88.54 155 LEU B CA 1
ATOM 3284 C C . LEU B 1 176 ? 52.008 67.093 44.592 1.00 82.88 155 LEU B C 1
ATOM 3285 O O . LEU B 1 176 ? 50.896 67.425 44.164 1.00 85.18 155 LEU B O 1
ATOM 3290 N N . TYR B 1 177 ? 52.147 66.404 45.721 1.00 75.51 156 TYR B N 1
ATOM 3291 C CA . TYR B 1 177 ? 50.989 65.905 46.448 1.00 78.22 156 TYR B CA 1
ATOM 3292 C C . TYR B 1 177 ? 50.596 66.793 47.626 1.00 81.60 156 TYR B C 1
ATOM 3293 O O . TYR B 1 177 ? 49.760 66.387 48.437 1.00 85.55 156 TYR B O 1
ATOM 3302 N N . GLY B 1 178 ? 51.169 67.990 47.731 1.00 81.62 157 GLY B N 1
ATOM 3303 C CA . GLY B 1 178 ? 50.773 68.953 48.754 1.00 79.89 157 GLY B CA 1
ATOM 3304 C C . GLY B 1 178 ? 50.891 68.460 50.181 1.00 81.13 157 GLY B C 1
ATOM 3305 O O . GLY B 1 178 ? 50.031 68.763 51.017 1.00 90.13 157 GLY B O 1
ATOM 3306 N N . LEU B 1 179 ? 51.941 67.717 50.482 1.00 74.00 158 LEU B N 1
ATOM 3307 C CA . LEU B 1 179 ? 52.154 67.169 51.809 1.00 76.50 158 LEU B CA 1
ATOM 3308 C C . LEU B 1 179 ? 53.211 67.979 52.552 1.00 79.63 158 LEU B C 1
ATOM 3309 O O . LEU B 1 179 ? 54.145 68.522 51.950 1.00 78.12 158 LEU B O 1
ATOM 3314 N N . ASP B 1 180 ? 53.061 68.041 53.874 1.00 70.66 159 ASP B N 1
ATOM 3315 C CA . ASP B 1 180 ? 54.019 68.741 54.715 1.00 69.23 159 ASP B CA 1
ATOM 3316 C C . ASP B 1 180 ? 55.233 67.855 54.973 1.00 72.07 159 ASP B C 1
ATOM 3317 O O . ASP B 1 180 ? 55.099 66.659 55.247 1.00 67.51 159 ASP B O 1
ATOM 3322 N N . ILE B 1 181 ? 56.422 68.441 54.876 1.00 72.69 160 ILE B N 1
ATOM 3323 C CA . ILE B 1 181 ? 57.654 67.735 55.205 1.00 66.28 160 ILE B CA 1
ATOM 3324 C C . ILE B 1 181 ? 57.957 68.030 56.668 1.00 68.60 160 ILE B C 1
ATOM 3325 O O . ILE B 1 181 ? 58.332 69.151 57.025 1.00 73.46 160 ILE B O 1
ATOM 3330 N N . LEU B 1 182 ? 57.756 67.025 57.520 1.00 66.17 161 LEU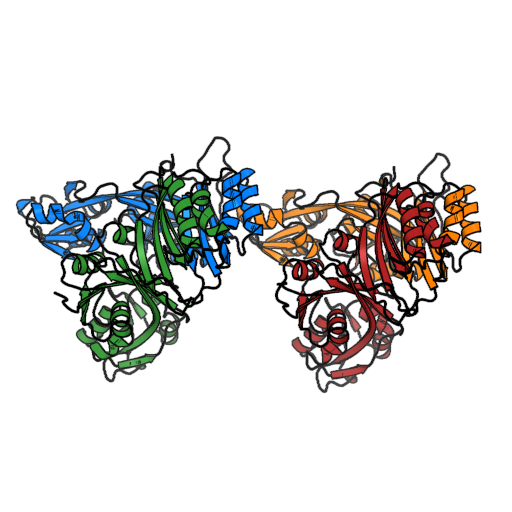 B N 1
ATOM 3331 C CA . LEU B 1 182 ? 57.964 67.184 58.956 1.00 76.76 161 LEU B CA 1
ATOM 3332 C C . LEU B 1 182 ? 59.440 67.149 59.328 1.00 81.44 161 LEU B C 1
ATOM 3333 O O . LEU B 1 182 ? 59.889 67.941 60.163 1.00 84.61 161 LEU B O 1
ATOM 3338 N N . GLU B 1 183 ? 60.201 66.234 58.727 1.00 83.20 162 GLU B N 1
ATOM 3339 C CA . GLU B 1 183 ? 61.622 66.089 58.997 1.00 90.11 162 GLU B CA 1
ATOM 3340 C C . GLU B 1 183 ? 62.351 65.829 57.686 1.00 85.82 162 GLU B C 1
ATOM 3341 O O . GLU B 1 183 ? 61.820 65.183 56.778 1.00 82.87 162 GLU B O 1
ATOM 3347 N N . GLU B 1 184 ? 63.575 66.335 57.594 1.00 83.90 163 GLU B N 1
ATOM 3348 C CA . GLU B 1 184 ? 64.328 66.311 56.350 1.00 79.89 163 GLU B CA 1
ATOM 3349 C C . GLU B 1 184 ? 65.449 65.282 56.407 1.00 70.88 163 GLU B C 1
ATOM 3350 O O . GLU B 1 184 ? 66.059 65.078 57.461 1.00 71.41 163 GLU B O 1
ATOM 3356 N N . ASN B 1 185 ? 65.687 64.618 55.272 1.00 60.05 164 ASN B N 1
ATOM 3357 C CA . ASN B 1 185 ? 66.854 63.754 55.055 1.00 71.87 164 ASN B CA 1
ATOM 3358 C C . ASN B 1 185 ? 67.035 62.723 56.172 1.00 69.11 164 ASN B C 1
ATOM 3359 O O . ASN B 1 185 ? 68.100 62.604 56.780 1.00 63.52 164 ASN B O 1
ATOM 3364 N N . VAL B 1 186 ? 65.990 61.923 56.386 1.00 73.54 165 VAL B N 1
ATOM 3365 C CA . VAL B 1 186 ? 65.894 61.079 57.578 1.00 75.64 165 VAL B CA 1
ATOM 3366 C C . VAL B 1 186 ? 66.544 59.712 57.377 1.00 74.84 165 VAL B C 1
ATOM 3367 O O . VAL B 1 186 ? 66.436 58.838 58.246 1.00 80.03 165 VAL B O 1
ATOM 3371 N N . GLU B 1 187 ? 67.215 59.514 56.240 1.00 58.23 166 GLU B N 1
ATOM 3372 C CA . GLU B 1 187 ? 67.837 58.227 55.937 1.00 60.31 166 GLU B CA 1
ATOM 3373 C C . GLU B 1 187 ? 69.008 57.926 56.867 1.00 61.57 166 GLU B C 1
ATOM 3374 O O . GLU B 1 187 ? 69.678 58.828 57.379 1.00 64.99 166 GLU B O 1
ATOM 3380 N N . ASP B 1 188 ? 69.236 56.628 57.085 1.00 60.50 167 ASP B N 1
ATOM 3381 C CA . ASP B 1 188 ? 70.307 56.171 57.967 1.00 69.93 167 ASP B CA 1
ATOM 3382 C C . ASP B 1 188 ? 71.673 56.596 57.434 1.00 78.04 167 ASP B C 1
ATOM 3383 O O . ASP B 1 188 ? 72.406 57.352 58.085 1.00 76.27 167 ASP B O 1
ATOM 3388 N N . SER B 1 189 ? 72.028 56.116 56.243 1.00 83.21 168 SER B N 1
ATOM 3389 C CA . SER B 1 189 ? 73.342 56.337 55.659 1.00 80.96 168 SER B CA 1
ATOM 3390 C C . SER B 1 189 ? 73.343 57.556 54.753 1.00 75.60 168 SER B C 1
ATOM 3391 O O . SER B 1 189 ? 72.338 57.897 54.128 1.00 73.96 168 SER B O 1
ATOM 3394 N N . GLU B 1 190 ? 74.484 58.217 54.690 1.00 84.93 169 GLU B N 1
ATOM 3395 C CA . GLU B 1 190 ? 74.665 59.284 53.728 1.00 93.73 169 GLU B CA 1
ATOM 3396 C C . GLU B 1 190 ? 75.415 58.733 52.517 1.00 87.80 169 GLU B C 1
ATOM 3397 O O . GLU B 1 190 ? 75.749 57.546 52.448 1.00 89.85 169 GLU B O 1
ATOM 3403 N N . ASN B 1 191 ? 75.663 59.604 51.541 1.00 73.04 170 ASN B N 1
ATOM 3404 C CA . ASN B 1 191 ? 76.384 59.235 50.318 1.00 74.53 170 ASN B CA 1
ATOM 3405 C C . ASN B 1 191 ? 75.631 58.170 49.512 1.00 71.88 170 ASN B C 1
ATOM 3406 O O . ASN B 1 191 ? 76.224 57.241 48.963 1.00 69.52 170 ASN B O 1
ATOM 3408 N N . ASN B 1 192 ? 74.313 58.327 49.404 1.00 69.50 171 ASN B N 1
ATOM 3409 C CA . ASN B 1 192 ? 73.487 57.469 48.563 1.00 61.37 171 ASN B CA 1
ATOM 3410 C C . ASN B 1 192 ? 73.227 58.195 47.247 1.00 56.79 171 ASN B C 1
ATOM 3411 O O . ASN B 1 192 ? 72.478 59.175 47.208 1.00 57.89 171 ASN B O 1
ATOM 3416 N N . VAL B 1 193 ? 73.875 57.734 46.179 1.00 64.94 172 VAL B N 1
ATOM 3417 C CA . VAL B 1 193 ? 73.800 58.380 44.871 1.00 59.13 172 VAL B CA 1
ATOM 3418 C C . VAL B 1 193 ? 73.371 57.366 43.820 1.00 57.12 172 VAL B C 1
ATOM 3419 O O . VAL B 1 193 ? 73.851 56.224 43.811 1.00 52.71 172 VAL B O 1
ATOM 3423 N N . THR B 1 194 ? 72.497 57.806 42.911 1.00 49.86 173 THR B N 1
ATOM 3424 C CA . THR B 1 194 ? 72.043 57.031 41.763 1.00 46.99 173 THR B CA 1
ATOM 3425 C C . THR B 1 194 ? 72.567 57.679 40.484 1.00 48.82 173 THR B C 1
ATOM 3426 O O . THR B 1 194 ? 72.490 58.902 40.332 1.00 55.48 173 THR B O 1
ATOM 3430 N N . ARG B 1 195 ? 73.119 56.870 39.575 1.00 52.10 174 ARG B N 1
ATOM 3431 C CA . ARG B 1 195 ? 73.604 57.347 38.277 1.00 42.74 174 ARG B CA 1
ATOM 3432 C C . ARG B 1 195 ? 72.603 56.959 37.194 1.00 46.30 174 ARG B C 1
ATOM 3433 O O . ARG B 1 195 ? 72.311 55.771 37.013 1.00 52.18 174 ARG B O 1
ATOM 3441 N N . PHE B 1 196 ? 72.106 57.954 36.461 1.00 48.62 175 PHE B N 1
ATOM 3442 C CA . PHE B 1 196 ? 71.212 57.746 35.330 1.00 59.24 175 PHE B CA 1
ATOM 3443 C C . PHE B 1 196 ? 71.958 57.939 34.012 1.00 60.15 175 PHE B C 1
ATOM 3444 O O . PHE B 1 196 ? 72.982 58.624 33.954 1.00 56.37 175 PHE B O 1
ATOM 3452 N N . VAL B 1 197 ? 71.416 57.338 32.945 1.00 56.97 176 VAL B N 1
ATOM 3453 C CA . VAL B 1 197 ? 71.809 57.644 31.571 1.00 59.68 176 VAL B CA 1
ATOM 3454 C C . VAL B 1 197 ? 70.584 58.103 30.786 1.00 61.89 176 VAL B C 1
ATOM 3455 O O . VAL B 1 197 ? 69.480 57.575 30.960 1.00 63.08 176 VAL B O 1
ATOM 3459 N N . VAL B 1 198 ? 70.794 59.075 29.911 1.00 55.53 177 VAL B N 1
ATOM 3460 C CA . VAL B 1 198 ? 69.748 59.613 29.054 1.00 58.13 177 VAL B CA 1
ATOM 3461 C C . VAL B 1 198 ? 69.785 58.878 27.718 1.00 67.14 177 VAL B C 1
ATOM 3462 O O . VAL B 1 198 ? 70.832 58.819 27.063 1.00 72.69 177 VAL B O 1
ATOM 3466 N N . LEU B 1 199 ? 68.648 58.312 27.312 1.00 61.62 178 LEU B N 1
ATOM 3467 C CA . LEU B 1 199 ? 68.578 57.540 26.080 1.00 63.10 178 LEU B CA 1
ATOM 3468 C C . LEU B 1 199 ? 67.806 58.300 25.012 1.00 74.10 178 LEU B C 1
ATOM 3469 O O . LEU B 1 199 ? 66.836 59.008 25.299 1.00 78.65 178 LEU B O 1
ATOM 3474 N N . SER B 1 200 ? 68.245 58.127 23.766 1.00 72.76 179 SER B N 1
ATOM 3475 C CA . SER B 1 200 ? 67.646 58.808 22.631 1.00 72.94 179 SER B CA 1
ATOM 3476 C C . SER B 1 200 ? 67.803 57.943 21.392 1.00 73.52 179 SER B C 1
ATOM 3477 O O . SER B 1 200 ? 68.632 57.029 21.353 1.00 72.96 179 SER B O 1
ATOM 3480 N N . LYS B 1 201 ? 66.967 58.218 20.390 1.00 73.06 180 LYS B N 1
ATOM 3481 C CA . LYS B 1 201 ? 67.114 57.587 19.082 1.00 77.10 180 LYS B CA 1
ATOM 3482 C C . LYS B 1 201 ? 68.214 58.243 18.257 1.00 81.61 180 LYS B C 1
ATOM 3483 O O . LYS B 1 201 ? 68.657 57.655 17.265 1.00 85.87 180 LYS B O 1
ATOM 3489 N N . ASN B 1 202 ? 68.615 59.466 18.614 1.00 79.31 181 ASN B N 1
ATOM 3490 C CA . ASN B 1 202 ? 69.617 60.208 17.859 1.00 80.27 181 ASN B CA 1
ATOM 3491 C C . ASN B 1 202 ? 70.920 59.417 17.753 1.00 81.10 181 ASN B C 1
ATOM 3492 O O . ASN B 1 202 ? 71.385 58.827 18.729 1.00 75.62 181 ASN B O 1
ATOM 3497 N N . LYS B 1 203 ? 71.470 59.360 16.539 1.00 88.38 182 LYS B N 1
ATOM 3498 C CA . LYS B 1 203 ? 72.689 58.623 16.225 1.00 92.27 182 LYS B CA 1
ATOM 3499 C C . LYS B 1 203 ? 73.944 59.494 16.267 1.00 92.15 182 LYS B C 1
ATOM 3500 O O . LYS B 1 203 ? 75.023 59.024 15.896 1.00 87.54 182 LYS B O 1
ATOM 3502 N N . GLN B 1 204 ? 73.835 60.735 16.729 1.00 92.89 183 GLN B N 1
ATOM 3503 C CA . GLN B 1 204 ? 74.936 61.687 16.679 1.00 83.57 183 GLN B CA 1
ATOM 3504 C C . GLN B 1 204 ? 75.550 61.922 18.052 1.00 88.94 183 GLN B C 1
ATOM 3505 O O . GLN B 1 204 ? 74.852 62.034 19.067 1.00 90.73 183 GLN B O 1
ATOM 3511 N N . TRP B 1 205 ? 76.873 62.015 18.043 1.00 83.65 184 TRP B N 1
ATOM 3512 C CA . TRP B 1 205 ? 77.751 62.105 19.190 1.00 69.14 184 TRP B CA 1
ATOM 3513 C C . TRP B 1 205 ? 77.941 63.552 19.615 1.00 69.41 184 TRP B C 1
ATOM 3514 O O . TRP B 1 205 ? 77.820 64.480 18.811 1.00 65.97 184 TRP B O 1
ATOM 3525 N N . ALA B 1 206 ? 78.237 63.738 20.898 1.00 78.53 185 ALA B N 1
ATOM 3526 C CA . ALA B 1 206 ? 78.661 65.051 21.350 1.00 86.90 185 ALA B CA 1
ATOM 3527 C C . ALA B 1 206 ? 79.940 65.441 20.616 1.00 79.77 185 ALA B C 1
ATOM 3528 O O . ALA B 1 206 ? 80.731 64.590 20.205 1.00 71.18 185 ALA B O 1
ATOM 3530 N N . ALA B 1 207 ? 80.127 66.741 20.423 1.00 81.26 186 ALA B N 1
ATOM 3531 C CA . ALA B 1 207 ? 81.300 67.200 19.699 1.00 78.37 186 ALA B CA 1
ATOM 3532 C C . ALA B 1 207 ? 82.564 66.946 20.506 1.00 84.77 186 ALA B C 1
ATOM 3533 O O . ALA B 1 207 ? 82.549 66.962 21.739 1.00 86.90 186 ALA B O 1
ATOM 3535 N N . ARG B 1 208 ? 83.659 66.688 19.783 1.00 91.76 187 ARG B N 1
ATOM 3536 C CA . ARG B 1 208 ? 84.968 66.488 20.400 1.00 88.88 187 ARG B CA 1
ATOM 3537 C C . ARG B 1 208 ? 85.368 67.723 21.196 1.00 90.87 187 ARG B C 1
ATOM 3538 O O . ARG B 1 208 ? 85.292 68.842 20.673 1.00 85.09 187 ARG B O 1
ATOM 3546 N N . PRO B 1 209 ? 85.802 67.569 22.443 1.00 103.55 188 PRO B N 1
ATOM 3547 C CA . PRO B 1 209 ? 86.156 68.741 23.249 1.00 108.99 188 PRO B CA 1
ATOM 3548 C C . PRO B 1 209 ? 87.344 69.488 22.665 1.00 108.19 188 PRO B C 1
ATOM 3549 O O . PRO B 1 209 ? 88.314 68.887 22.197 1.00 107.31 188 PRO B O 1
ATOM 3553 N N . GLU B 1 210 ? 87.262 70.816 22.702 1.00 104.13 189 GLU B N 1
ATOM 3554 C CA . GLU B 1 210 ? 88.373 71.656 22.279 1.00 103.66 189 GLU B CA 1
ATOM 3555 C C . GLU B 1 210 ? 89.128 72.266 23.449 1.00 108.73 189 GLU B C 1
ATOM 3556 O O . GLU B 1 210 ? 90.304 72.614 23.292 1.00 113.80 189 GLU B O 1
ATOM 3558 N N . ASN B 1 211 ? 88.490 72.401 24.611 1.00 104.80 190 ASN B N 1
ATOM 3559 C CA . ASN B 1 211 ? 89.114 72.965 25.802 1.00 102.33 190 ASN B CA 1
ATOM 3560 C C . ASN B 1 211 ? 88.927 72.030 26.994 1.00 102.39 190 ASN B C 1
ATOM 3561 O O . ASN B 1 211 ? 88.446 72.424 28.058 1.00 104.89 190 ASN B O 1
ATOM 3563 N N . ASP B 1 212 ? 89.309 70.763 26.813 1.00 96.62 191 ASP B N 1
ATOM 3564 C CA . ASP B 1 212 ? 89.404 69.790 27.906 1.00 89.85 191 ASP B CA 1
ATOM 3565 C C . ASP B 1 212 ? 88.066 69.549 28.614 1.00 87.76 191 ASP B C 1
ATOM 3566 O O . ASP B 1 212 ? 88.011 69.387 29.835 1.00 85.05 191 ASP B O 1
ATOM 3568 N N . GLU B 1 213 ? 86.977 69.526 27.851 1.00 85.72 192 GLU B N 1
ATOM 3569 C CA . GLU B 1 213 ? 85.679 69.147 28.396 1.00 75.69 192 GLU B CA 1
ATOM 3570 C C . GLU B 1 213 ? 85.600 67.632 28.578 1.00 73.30 192 GLU B C 1
ATOM 3571 O O . GLU B 1 213 ? 86.278 66.867 27.886 1.00 80.55 192 GLU B O 1
ATOM 3573 N N . ARG B 1 214 ? 84.754 67.200 29.514 1.00 67.60 193 ARG B N 1
ATOM 3574 C CA . ARG B 1 214 ? 84.640 65.784 29.854 1.00 62.54 193 ARG B CA 1
ATOM 3575 C C . ARG B 1 214 ? 83.692 65.059 28.900 1.00 65.24 193 ARG B C 1
ATOM 3576 O O . ARG B 1 214 ? 82.559 65.493 28.671 1.00 64.55 193 ARG B O 1
ATOM 3578 N N . ILE B 1 215 ? 84.177 63.964 28.327 1.00 55.39 194 ILE B N 1
ATOM 3579 C CA . ILE B 1 215 ? 83.442 63.151 27.369 1.00 48.98 194 ILE B CA 1
ATOM 3580 C C . ILE B 1 215 ? 83.524 61.690 27.792 1.00 53.81 194 ILE B C 1
ATOM 3581 O O . ILE B 1 215 ? 84.580 61.214 28.228 1.00 58.07 194 ILE B O 1
ATOM 3586 N N . VAL B 1 216 ? 82.406 60.983 27.676 1.00 54.67 195 VAL B N 1
ATOM 3587 C CA . VAL B 1 216 ? 82.324 59.568 28.012 1.00 53.16 195 VAL B CA 1
ATOM 3588 C C . VAL B 1 216 ? 81.928 58.820 26.751 1.00 51.89 195 VAL B C 1
ATOM 3589 O O . VAL B 1 216 ? 81.020 59.249 26.037 1.00 57.88 195 VAL B O 1
ATOM 3593 N N . THR B 1 217 ? 82.604 57.710 26.478 1.00 53.81 196 THR B N 1
ATOM 3594 C CA . THR B 1 217 ? 82.235 56.815 25.389 1.00 47.44 196 THR B CA 1
ATOM 3595 C C . THR B 1 217 ? 81.838 55.490 26.018 1.00 54.59 196 THR B C 1
ATOM 3596 O O . THR B 1 217 ? 82.614 54.907 26.784 1.00 56.26 196 THR B O 1
ATOM 3600 N N . THR B 1 218 ? 80.631 55.025 25.710 1.00 55.03 197 THR B N 1
ATOM 3601 C CA . THR B 1 218 ? 80.135 53.752 26.212 1.00 52.57 197 THR B CA 1
ATOM 3602 C C . THR B 1 218 ? 80.042 52.790 25.037 1.00 52.69 197 THR B C 1
ATOM 3603 O O . THR B 1 218 ? 79.557 53.161 23.961 1.00 52.45 197 THR B O 1
ATOM 3607 N N . PHE B 1 219 ? 80.566 51.580 25.229 1.00 51.45 198 PHE B N 1
ATOM 3608 C CA . PHE B 1 219 ? 80.602 50.587 24.168 1.00 52.27 198 PHE B CA 1
ATOM 3609 C C . PHE B 1 219 ? 80.526 49.204 24.787 1.00 53.37 198 PHE B C 1
ATOM 3610 O O . PHE B 1 219 ? 80.801 49.019 25.975 1.00 49.50 198 PHE B O 1
ATOM 3618 N N . VAL B 1 220 ? 80.157 48.230 23.956 1.00 55.15 199 VAL B N 1
ATOM 3619 C CA . VAL B 1 220 ? 80.146 46.824 24.327 1.00 51.60 199 VAL B CA 1
ATOM 3620 C C . VAL B 1 220 ? 81.075 46.080 23.379 1.00 55.27 199 VAL B C 1
ATOM 3621 O O . VAL B 1 220 ? 81.313 46.514 22.248 1.00 64.39 199 VAL B O 1
ATOM 3625 N N . PHE B 1 221 ? 81.569 44.926 23.835 1.00 50.40 200 PHE B N 1
ATOM 3626 C CA . PHE B 1 221 ? 82.387 44.087 22.968 1.00 51.67 200 PHE B CA 1
ATOM 3627 C C . PHE B 1 221 ? 82.362 42.652 23.465 1.00 54.19 200 PHE B C 1
ATOM 3628 O O . PHE B 1 221 ? 82.059 42.385 24.629 1.00 60.17 200 PHE B O 1
ATOM 3636 N N . ARG B 1 222 ? 82.690 41.729 22.561 1.00 52.90 201 ARG B N 1
ATOM 3637 C CA . ARG B 1 222 ? 82.769 40.308 22.883 1.00 61.16 201 ARG B CA 1
ATOM 3638 C C . ARG B 1 222 ? 84.202 39.776 22.762 1.00 60.53 201 ARG B C 1
ATOM 3639 O O . ARG B 1 222 ? 84.925 40.099 21.811 1.00 59.78 201 ARG B O 1
ATOM 3641 N N . VAL B 1 223 ? 84.587 38.914 23.707 1.00 50.39 202 VAL B N 1
ATOM 3642 C CA . VAL B 1 223 ? 85.824 38.149 23.632 1.00 55.16 202 VAL B CA 1
ATOM 3643 C C . VAL B 1 223 ? 85.507 36.691 23.919 1.00 57.21 202 VAL B C 1
ATOM 3644 O O . VAL B 1 223 ? 84.471 36.355 24.497 1.00 62.54 202 VAL B O 1
ATOM 3648 N N . ARG B 1 224 ? 86.435 35.824 23.525 1.00 55.66 203 ARG B N 1
ATOM 3649 C CA . ARG B 1 224 ? 86.353 34.435 23.933 1.00 55.57 203 ARG B CA 1
ATOM 3650 C C . ARG B 1 224 ? 86.636 34.323 25.423 1.00 57.52 203 ARG B C 1
ATOM 3651 O O . ARG B 1 224 ? 87.364 35.132 26.004 1.00 61.60 203 ARG B O 1
ATOM 3659 N N . ASN B 1 225 ? 86.038 33.314 26.045 1.00 57.03 204 ASN B N 1
ATOM 3660 C CA . ASN B 1 225 ? 86.196 33.094 27.479 1.00 56.07 204 ASN B CA 1
ATOM 3661 C C . ASN B 1 225 ? 87.446 32.254 27.755 1.00 60.89 204 ASN B C 1
ATOM 3662 O O . ASN B 1 225 ? 87.376 31.145 28.281 1.00 67.51 204 ASN B O 1
ATOM 3667 N N . VAL B 1 226 ? 88.601 32.802 27.382 1.00 57.73 205 VAL B N 1
ATOM 3668 C CA . VAL B 1 226 ? 89.882 32.103 27.510 1.00 56.54 205 VAL B CA 1
ATOM 3669 C C . VAL B 1 226 ? 90.882 33.026 28.197 1.00 51.63 205 VAL B C 1
ATOM 3670 O O . VAL B 1 226 ? 90.732 34.258 28.174 1.00 51.49 205 VAL B O 1
ATOM 3674 N N . PRO B 1 227 ? 91.918 32.459 28.820 1.00 54.86 206 PRO B N 1
ATOM 3675 C CA . PRO B 1 227 ? 92.873 33.292 29.565 1.00 49.56 206 PRO B CA 1
ATOM 3676 C C . PRO B 1 227 ? 93.487 34.397 28.714 1.00 48.48 206 PRO B C 1
ATOM 3677 O O . PRO B 1 227 ? 93.821 34.200 27.540 1.00 50.15 206 PRO B O 1
ATOM 3681 N N . ALA B 1 228 ? 93.619 35.575 29.333 1.00 49.28 207 ALA B N 1
ATOM 3682 C CA . ALA B 1 228 ? 94.214 36.797 28.795 1.00 53.79 207 ALA B CA 1
ATOM 3683 C C . ALA B 1 228 ? 93.366 37.482 27.716 1.00 51.11 207 ALA B C 1
ATOM 3684 O O . ALA B 1 228 ? 93.799 38.498 27.177 1.00 48.06 207 ALA B O 1
ATOM 3686 N N . ALA B 1 229 ? 92.171 36.985 27.394 1.00 53.04 208 ALA B N 1
ATOM 3687 C CA . ALA B 1 229 ? 91.413 37.614 26.313 1.00 54.79 208 ALA B CA 1
ATOM 3688 C C . ALA B 1 229 ? 90.959 39.023 26.686 1.00 48.41 208 ALA B C 1
ATOM 3689 O O . ALA B 1 229 ? 91.002 39.933 25.849 1.00 52.02 208 ALA B O 1
ATOM 3691 N N . LEU B 1 230 ? 90.516 39.230 27.929 1.00 43.69 209 LEU B N 1
ATOM 3692 C CA . LEU B 1 230 ? 90.183 40.585 28.368 1.00 45.29 209 LEU B CA 1
ATOM 3693 C C . LEU B 1 230 ? 91.431 41.461 28.442 1.00 50.27 209 LEU B C 1
ATOM 3694 O O . LEU B 1 230 ? 91.415 42.629 28.023 1.00 50.66 209 LEU B O 1
ATOM 3699 N N . TYR B 1 231 ? 92.521 40.901 28.966 1.00 47.50 210 TYR B N 1
ATOM 3700 C CA . TYR B 1 231 ? 93.799 41.600 29.012 1.00 48.69 210 TYR B CA 1
ATOM 3701 C C . TYR B 1 231 ? 94.177 42.151 27.639 1.00 54.18 210 TYR B C 1
ATOM 3702 O O . TYR B 1 231 ? 94.564 43.319 27.505 1.00 43.99 210 TYR B O 1
ATOM 3711 N N . LYS B 1 232 ? 94.054 41.315 26.605 1.00 39.24 211 LYS B N 1
ATOM 3712 C CA . LYS B 1 232 ? 94.333 41.755 25.242 1.00 53.03 211 LYS B CA 1
ATOM 3713 C C . LYS B 1 232 ? 93.460 42.940 24.847 1.00 53.86 211 LYS B C 1
ATOM 3714 O O . LYS B 1 232 ? 93.955 43.928 24.291 1.00 52.39 211 LYS B O 1
ATOM 3720 N N . ALA B 1 233 ? 92.162 42.875 25.165 1.00 58.07 212 ALA B N 1
ATOM 3721 C CA . ALA B 1 233 ? 91.226 43.908 24.736 1.00 47.31 212 ALA B CA 1
ATOM 3722 C C . ALA B 1 233 ? 91.497 45.248 25.407 1.00 51.77 212 ALA B C 1
ATOM 3723 O O . ALA B 1 233 ? 91.247 46.300 24.804 1.00 46.55 212 ALA B O 1
ATOM 3725 N N . LEU B 1 234 ? 91.999 45.227 26.650 1.00 50.00 213 LEU B N 1
ATOM 3726 C CA . LEU B 1 234 ? 92.296 46.445 27.394 1.00 58.90 213 LEU B CA 1
ATOM 3727 C C . LEU B 1 234 ? 93.660 47.046 27.068 1.00 55.99 213 LEU B C 1
ATOM 3728 O O . LEU B 1 234 ? 93.882 48.224 27.372 1.00 47.53 213 LEU B O 1
ATOM 3733 N N . GLY B 1 235 ? 94.549 46.285 26.425 1.00 60.69 214 GLY B N 1
ATOM 3734 C CA . GLY B 1 235 ? 95.926 46.739 26.245 1.00 57.79 214 GLY B CA 1
ATOM 3735 C C . GLY B 1 235 ? 96.033 48.116 25.622 1.00 53.20 214 GLY B C 1
ATOM 3736 O O . GLY B 1 235 ? 96.891 48.918 26.003 1.00 48.00 214 GLY B O 1
ATOM 3737 N N . GLY B 1 236 ? 95.152 48.416 24.669 1.00 51.17 215 GLY B N 1
ATOM 3738 C CA . GLY B 1 236 ? 95.256 49.672 23.947 1.00 51.63 215 GLY B CA 1
ATOM 3739 C C . GLY B 1 236 ? 94.929 50.869 24.815 1.00 51.15 215 GLY B C 1
ATOM 3740 O O . GLY B 1 236 ? 95.485 51.956 24.623 1.00 54.67 215 GLY B O 1
ATOM 3741 N N . PHE B 1 237 ? 93.978 50.701 25.742 1.00 47.90 216 PHE B N 1
ATOM 3742 C CA . PHE B 1 237 ? 93.667 51.762 26.691 1.00 45.69 216 PHE B CA 1
ATOM 3743 C C . PHE B 1 237 ? 94.818 51.949 27.667 1.00 53.55 216 PHE B C 1
ATOM 3744 O O . PHE B 1 237 ? 95.158 53.079 28.038 1.00 49.17 216 PHE B O 1
ATOM 3752 N N . ALA B 1 238 ? 95.446 50.841 28.060 1.00 54.71 217 ALA B N 1
ATOM 3753 C CA . ALA B 1 238 ? 96.531 50.896 29.027 1.00 50.48 217 ALA B CA 1
ATOM 3754 C C . ALA B 1 238 ? 97.723 51.688 28.496 1.00 54.30 217 ALA B C 1
ATOM 3755 O O . ALA B 1 238 ? 98.269 52.538 29.212 1.00 59.31 217 ALA B O 1
ATOM 3757 N N . THR B 1 239 ? 98.135 51.449 27.241 1.00 50.84 218 THR B N 1
ATOM 3758 C CA . THR B 1 239 ? 99.335 52.120 26.739 1.00 50.78 218 THR B CA 1
ATOM 3759 C C . THR B 1 239 ? 99.047 53.466 26.087 1.00 44.85 218 THR B C 1
ATOM 3760 O O . THR B 1 239 ? 99.989 54.149 25.678 1.00 46.77 218 THR B O 1
ATOM 3764 N N . ASN B 1 240 ? 97.789 53.889 25.997 1.00 46.38 219 ASN B N 1
ATOM 3765 C CA . ASN B 1 240 ? 97.497 55.201 25.438 1.00 44.98 219 ASN B CA 1
ATOM 3766 C C . ASN B 1 240 ? 96.967 56.186 26.467 1.00 58.15 219 ASN B C 1
ATOM 3767 O O . ASN B 1 240 ? 96.597 57.308 26.102 1.00 59.16 219 ASN B O 1
ATOM 3772 N N . GLY B 1 241 ? 96.958 55.807 27.745 1.00 47.35 220 GLY B N 1
ATOM 3773 C CA . GLY B 1 241 ? 96.532 56.716 28.790 1.00 45.91 220 GLY B CA 1
ATOM 3774 C C . GLY B 1 241 ? 95.055 57.029 28.753 1.00 51.16 220 GLY B C 1
ATOM 3775 O O . GLY B 1 241 ? 94.658 58.147 29.092 1.00 63.62 220 GLY B O 1
ATOM 3776 N N . VAL B 1 242 ? 94.233 56.077 28.324 1.00 41.76 221 VAL B N 1
ATOM 3777 C CA . VAL B 1 242 ? 92.782 56.229 28.340 1.00 39.71 221 VAL B CA 1
ATOM 3778 C C . VAL B 1 242 ? 92.246 55.616 29.632 1.00 44.82 221 VAL B C 1
ATOM 3779 O O . VAL B 1 242 ? 92.491 54.440 29.919 1.00 51.36 221 VAL B O 1
ATOM 3783 N N . ASN B 1 243 ? 91.546 56.419 30.429 1.00 51.43 222 ASN B N 1
ATOM 3784 C CA . ASN B 1 243 ? 90.944 55.937 31.671 1.00 49.95 222 ASN B CA 1
ATOM 3785 C C . ASN B 1 243 ? 89.606 55.248 31.392 1.00 46.28 222 ASN B C 1
ATOM 3786 O O . ASN B 1 243 ? 88.732 55.805 30.717 1.00 50.82 222 ASN B O 1
ATOM 3791 N N . MET B 1 244 ? 89.457 54.024 31.887 1.00 46.39 223 MET B N 1
ATOM 3792 C CA . MET B 1 244 ? 88.192 53.297 31.852 1.00 44.38 223 MET B CA 1
ATOM 3793 C C . MET B 1 244 ? 87.512 53.362 33.225 1.00 46.54 223 MET B C 1
ATOM 3794 O O . MET B 1 244 ? 88.135 53.053 34.248 1.00 44.52 223 MET B O 1
ATOM 3799 N N . THR B 1 245 ? 86.232 53.752 33.255 1.00 45.48 224 THR B N 1
ATOM 3800 C CA . THR B 1 245 ? 85.577 53.994 34.533 1.00 49.86 224 THR B CA 1
ATOM 3801 C C . THR B 1 245 ? 84.436 53.042 34.859 1.00 48.77 224 THR B C 1
ATOM 3802 O O . THR B 1 245 ? 83.919 53.103 35.979 1.00 48.72 224 THR B O 1
ATOM 3806 N N . LYS B 1 246 ? 84.052 52.154 33.942 1.00 46.42 225 LYS B N 1
ATOM 3807 C CA . LYS B 1 246 ? 83.066 51.116 34.226 1.00 42.73 225 LYS B CA 1
ATOM 3808 C C . LYS B 1 246 ? 83.386 49.902 33.364 1.00 42.18 225 LYS B C 1
ATOM 3809 O O . LYS B 1 246 ? 83.729 50.052 32.189 1.00 37.78 225 LYS B O 1
ATOM 3815 N N . LEU B 1 247 ? 83.246 48.706 33.937 1.00 42.65 226 LEU B N 1
ATOM 3816 C CA . LEU B 1 247 ? 83.498 47.470 33.187 1.00 44.76 226 LEU B CA 1
ATOM 3817 C C . LEU B 1 247 ? 82.751 46.317 33.846 1.00 52.87 226 LEU B C 1
ATOM 3818 O O . LEU B 1 247 ? 83.007 45.994 35.013 1.00 53.83 226 LEU B O 1
ATOM 3823 N N . GLU B 1 248 ? 81.845 45.694 33.096 1.00 48.51 227 GLU B N 1
ATOM 3824 C CA . GLU B 1 248 ? 80.993 44.615 33.580 1.00 55.87 227 GLU B CA 1
ATOM 3825 C C . GLU B 1 248 ? 81.009 43.446 32.600 1.00 57.28 227 GLU B C 1
ATOM 3826 O O . GLU B 1 248 ? 80.854 43.637 31.386 1.00 44.77 227 GLU B O 1
ATOM 3832 N N . SER B 1 249 ? 81.194 42.242 33.129 1.00 50.17 228 SER B N 1
ATOM 3833 C CA . SER B 1 249 ? 81.152 41.033 32.323 1.00 47.64 228 SER B CA 1
ATOM 3834 C C . SER B 1 249 ? 79.753 40.415 32.318 1.00 51.97 228 SER B C 1
ATOM 3835 O O . SER B 1 249 ? 79.006 40.506 33.294 1.00 39.91 228 SER B O 1
ATOM 3838 N N . TYR B 1 250 ? 79.418 39.768 31.203 1.00 51.85 229 TYR B N 1
ATOM 3839 C CA . TYR B 1 250 ? 78.157 39.043 31.052 1.00 51.77 229 TYR B CA 1
ATOM 3840 C C . TYR B 1 250 ? 78.448 37.846 30.162 1.00 59.19 229 TYR B C 1
ATOM 3841 O O . TYR B 1 250 ? 78.724 38.017 28.972 1.00 68.43 229 TYR B O 1
ATOM 3850 N N . GLN B 1 251 ? 78.372 36.644 30.724 1.00 54.86 230 GLN B N 1
ATOM 3851 C CA . GLN B 1 251 ? 78.623 35.449 29.934 1.00 54.73 230 GLN B CA 1
ATOM 3852 C C . GLN B 1 251 ? 77.438 35.178 29.014 1.00 60.58 230 GLN B C 1
ATOM 3853 O O . GLN B 1 251 ? 76.277 35.207 29.439 1.00 57.59 230 GLN B O 1
ATOM 3859 N N . LEU B 1 252 ? 77.745 34.950 27.740 1.00 68.53 231 LEU B N 1
ATOM 3860 C CA . LEU B 1 252 ? 76.733 34.854 26.706 1.00 72.78 231 LEU B CA 1
ATOM 3861 C C . LEU B 1 252 ? 76.073 33.484 26.726 1.00 77.97 231 LEU B C 1
ATOM 3862 O O . LEU B 1 252 ? 76.715 32.474 27.031 1.00 65.65 231 LEU B O 1
ATOM 3867 N N . GLY B 1 253 ? 74.768 33.470 26.446 1.00 88.56 232 GLY B N 1
ATOM 3868 C CA . GLY B 1 253 ? 73.946 32.290 26.400 1.00 102.82 232 GLY B CA 1
ATOM 3869 C C . GLY B 1 253 ? 74.005 31.493 27.693 1.00 118.32 232 GLY B C 1
ATOM 3870 O O . GLY B 1 253 ? 74.411 31.977 28.755 1.00 117.56 232 GLY B O 1
ATOM 3871 N N . GLY B 1 254 ? 73.602 30.226 27.580 1.00 138.33 233 GLY B N 1
ATOM 3872 C CA . GLY B 1 254 ? 73.769 29.312 28.692 1.00 134.68 233 GLY B CA 1
ATOM 3873 C C . GLY B 1 254 ? 75.174 28.773 28.797 1.00 129.52 233 GLY B C 1
ATOM 3874 O O . GLY B 1 254 ? 75.614 28.401 29.889 1.00 130.61 233 GLY B O 1
ATOM 3875 N N . ARG B 1 255 ? 75.896 28.726 27.682 1.00 122.65 234 ARG B N 1
ATOM 3876 C CA . ARG B 1 255 ? 77.242 28.185 27.683 1.00 121.01 234 ARG B CA 1
ATOM 3877 C C . ARG B 1 255 ? 78.228 29.237 28.200 1.00 118.30 234 ARG B C 1
ATOM 3878 O O . ARG B 1 255 ? 77.877 30.395 28.444 1.00 122.24 234 ARG B O 1
ATOM 3880 N N . PHE B 1 256 ? 79.479 28.824 28.361 1.00 108.98 235 PHE B N 1
ATOM 3881 C CA . PHE B 1 256 ? 80.549 29.699 28.826 1.00 102.14 235 PHE B CA 1
ATOM 3882 C C . PHE B 1 256 ? 81.622 29.841 27.756 1.00 94.68 235 PHE B C 1
ATOM 3883 O O . PHE B 1 256 ? 82.817 29.838 28.042 1.00 90.68 235 PHE B O 1
ATOM 3885 N N . ILE B 1 257 ? 81.192 29.956 26.504 1.00 94.13 236 ILE B N 1
ATOM 3886 C CA . ILE B 1 257 ? 82.100 29.999 25.361 1.00 77.45 236 ILE B CA 1
ATOM 3887 C C . ILE B 1 257 ? 82.591 31.417 25.087 1.00 67.42 236 ILE B C 1
ATOM 3888 O O . ILE B 1 257 ? 83.743 31.617 24.697 1.00 70.47 236 ILE B O 1
ATOM 3893 N N . ALA B 1 258 ? 81.749 32.425 25.293 1.00 67.32 237 ALA B N 1
ATOM 3894 C CA . ALA B 1 258 ? 82.094 33.801 24.975 1.00 63.96 237 ALA B CA 1
ATOM 3895 C C . ALA B 1 258 ? 81.495 34.733 26.018 1.00 63.85 237 ALA B C 1
ATOM 3896 O O . ALA B 1 258 ? 80.549 34.385 26.730 1.00 64.90 237 ALA B O 1
ATOM 3898 N N . THR B 1 259 ? 82.069 35.929 26.103 1.00 59.53 238 THR B N 1
ATOM 3899 C CA . THR B 1 259 ? 81.722 36.893 27.135 1.00 55.69 238 THR B CA 1
ATOM 3900 C C . THR B 1 259 ? 81.558 38.273 26.520 1.00 55.23 238 THR B C 1
ATOM 3901 O O . THR B 1 259 ? 82.377 38.703 25.704 1.00 59.13 238 THR B O 1
ATOM 3905 N N . GLN B 1 260 ? 80.512 38.975 26.931 1.00 51.92 239 GLN B N 1
ATOM 3906 C CA . GLN B 1 260 ? 80.297 40.344 26.506 1.00 54.03 239 GLN B CA 1
ATOM 3907 C C . GLN B 1 260 ? 80.605 41.297 27.652 1.00 51.22 239 GLN B C 1
ATOM 3908 O O . GLN B 1 260 ? 80.419 40.968 28.826 1.00 54.21 239 GLN B O 1
ATOM 3914 N N . PHE B 1 261 ? 81.114 42.470 27.300 1.00 43.50 240 PHE B N 1
ATOM 3915 C CA . PHE B 1 261 ? 81.520 43.475 28.268 1.00 42.15 240 PHE B CA 1
ATOM 3916 C C . PHE B 1 261 ? 80.830 44.788 27.947 1.00 41.74 240 PHE B C 1
ATOM 3917 O O . PHE B 1 261 ? 80.604 45.111 26.779 1.00 47.51 240 PHE B O 1
ATOM 3925 N N . TYR B 1 262 ? 80.463 45.509 28.994 1.00 37.34 241 TYR B N 1
ATOM 3926 C CA . TYR B 1 262 ? 79.925 46.860 28.925 1.00 59.03 241 TYR B CA 1
ATOM 3927 C C . TYR B 1 262 ? 80.956 47.783 29.553 1.00 55.71 241 TYR B C 1
ATOM 3928 O O . TYR B 1 262 ? 81.379 47.545 30.690 1.00 56.44 241 TYR B O 1
ATOM 3937 N N . ALA B 1 263 ? 81.345 48.841 28.845 1.00 46.13 242 ALA B N 1
ATOM 3938 C CA . ALA B 1 263 ? 82.437 49.659 29.355 1.00 47.23 242 ALA B CA 1
ATOM 3939 C C . ALA B 1 263 ? 82.186 51.132 29.080 1.00 48.83 242 ALA B C 1
ATOM 3940 O O . ALA B 1 263 ? 81.623 51.490 28.041 1.00 50.12 242 ALA B O 1
ATOM 3942 N N . ASP B 1 264 ? 82.622 51.975 30.015 1.00 49.51 243 ASP B N 1
ATOM 3943 C CA . ASP B 1 264 ? 82.690 53.417 29.835 1.00 47.68 243 ASP B CA 1
ATOM 3944 C C . ASP B 1 264 ? 84.162 53.823 29.839 1.00 57.40 243 ASP B C 1
ATOM 3945 O O . ASP B 1 264 ? 84.915 53.408 30.729 1.00 56.57 243 ASP B O 1
ATOM 3950 N N . ILE B 1 265 ? 84.568 54.655 28.877 1.00 49.70 244 ILE B N 1
ATOM 3951 C CA . ILE B 1 265 ? 85.881 55.279 28.948 1.00 50.25 244 ILE B CA 1
ATOM 3952 C C . ILE B 1 265 ? 85.691 56.786 28.911 1.00 47.91 244 ILE B C 1
ATOM 3953 O O . ILE B 1 265 ? 84.710 57.302 28.356 1.00 41.08 244 ILE B O 1
ATOM 3958 N N . GLU B 1 266 ? 86.669 57.492 29.481 1.00 40.73 245 GLU B N 1
ATOM 3959 C CA . GLU B 1 266 ? 86.700 58.951 29.445 1.00 47.02 245 GLU B CA 1
ATOM 3960 C C . GLU B 1 266 ? 87.505 59.350 28.220 1.00 60.00 245 GLU B C 1
ATOM 3961 O O . GLU B 1 266 ? 88.734 59.246 28.203 1.00 67.95 245 GLU B O 1
ATOM 3967 N N . GLY B 1 267 ? 86.799 59.752 27.177 1.00 60.54 246 GLY B N 1
ATOM 3968 C CA . GLY B 1 267 ? 87.420 60.112 25.924 1.00 57.06 246 GLY B CA 1
ATOM 3969 C C . GLY B 1 267 ? 86.420 60.132 24.794 1.00 66.82 246 GLY B C 1
ATOM 3970 O O . GLY B 1 267 ? 85.331 59.554 24.862 1.00 62.37 246 GLY B O 1
ATOM 3971 N N . HIS B 1 268 ? 86.813 60.811 23.721 1.00 71.29 247 HIS B N 1
ATOM 3972 C CA . HIS B 1 268 ? 86.056 60.927 22.495 1.00 65.86 247 HIS B CA 1
ATOM 3973 C C . HIS B 1 268 ? 86.728 60.095 21.415 1.00 65.39 247 HIS B C 1
ATOM 3974 O O . HIS B 1 268 ? 87.954 60.143 21.279 1.00 66.34 247 HIS B O 1
ATOM 3981 N N . PRO B 1 269 ? 85.964 59.328 20.635 1.00 68.57 248 PRO B N 1
ATOM 3982 C CA . PRO B 1 269 ? 86.586 58.430 19.637 1.00 66.26 248 PRO B CA 1
ATOM 3983 C C . PRO B 1 269 ? 87.399 59.132 18.561 1.00 66.29 248 PRO B C 1
ATOM 3984 O O . PRO B 1 269 ? 88.218 58.471 17.906 1.00 68.27 248 PRO B O 1
ATOM 3988 N N . GLU B 1 270 ? 87.199 60.431 18.333 1.00 64.97 249 GLU B N 1
ATOM 3989 C CA . GLU B 1 270 ? 88.012 61.125 17.337 1.00 67.65 249 GLU B CA 1
ATOM 3990 C C . GLU B 1 270 ? 89.352 61.602 17.891 1.00 70.83 249 GLU B C 1
ATOM 3991 O O . GLU B 1 270 ? 90.186 62.080 17.118 1.00 73.85 249 GLU B O 1
ATOM 3997 N N . GLU B 1 271 ? 89.559 61.510 19.203 1.00 75.38 250 GLU B N 1
ATOM 3998 C CA . GLU B 1 271 ? 90.866 61.756 19.799 1.00 74.16 250 GLU B CA 1
ATOM 3999 C C . GLU B 1 271 ? 91.842 60.677 19.351 1.00 68.56 250 GLU B C 1
ATOM 4000 O O . GLU B 1 271 ? 91.481 59.499 19.274 1.00 66.04 250 GLU B O 1
ATOM 4006 N N . ARG B 1 272 ? 93.085 61.074 19.060 1.00 54.29 251 ARG B N 1
ATOM 4007 C CA . ARG B 1 272 ? 94.061 60.107 18.561 1.00 57.76 251 ARG B CA 1
ATOM 4008 C C . ARG B 1 272 ? 94.254 58.954 19.543 1.00 61.29 251 ARG B C 1
ATOM 4009 O O . ARG B 1 272 ? 94.190 57.778 19.160 1.00 62.43 251 ARG B O 1
ATOM 4011 N N . SER B 1 273 ? 94.417 59.274 20.830 1.00 64.04 252 SER B N 1
ATOM 4012 C CA . SER B 1 273 ? 94.690 58.247 21.832 1.00 55.54 252 SER B CA 1
ATOM 4013 C C . SER B 1 273 ? 93.573 57.218 21.909 1.00 56.53 252 SER B C 1
ATOM 4014 O O . SER B 1 273 ? 93.838 56.014 22.027 1.00 59.28 252 SER B O 1
ATOM 4017 N N . VAL B 1 274 ? 92.317 57.672 21.865 1.00 53.30 253 VAL B N 1
ATOM 4018 C CA . VAL B 1 274 ? 91.195 56.739 21.909 1.00 55.37 253 VAL B CA 1
ATOM 4019 C C . VAL B 1 274 ? 91.090 55.985 20.594 1.00 51.25 253 VAL B C 1
ATOM 4020 O O . VAL B 1 274 ? 90.850 54.771 20.566 1.00 51.03 253 VAL B O 1
ATOM 4024 N N . GLN B 1 275 ? 91.290 56.686 19.483 1.00 54.64 254 GLN B N 1
ATOM 4025 C CA . GLN B 1 275 ? 91.273 56.020 18.191 1.00 50.08 254 GLN B CA 1
ATOM 4026 C C . GLN B 1 275 ? 92.224 54.831 18.188 1.00 63.17 254 GLN B C 1
ATOM 4027 O O . GLN B 1 275 ? 91.838 53.720 17.801 1.00 65.41 254 GLN B O 1
ATOM 4033 N N . LEU B 1 276 ? 93.430 55.018 18.736 1.00 49.82 255 LEU B N 1
ATOM 4034 C CA . LEU B 1 276 ? 94.418 53.942 18.757 1.00 55.66 255 LEU B CA 1
ATOM 4035 C C . LEU B 1 276 ? 93.984 52.798 19.664 1.00 56.80 255 LEU B C 1
ATOM 4036 O O . LEU B 1 276 ? 94.109 51.627 19.284 1.00 58.67 255 LEU B O 1
ATOM 4041 N N . ALA B 1 277 ? 93.466 53.112 20.862 1.00 52.02 256 ALA B N 1
ATOM 4042 C CA . ALA B 1 277 ? 92.958 52.062 21.736 1.00 46.76 256 ALA B CA 1
ATOM 4043 C C . ALA B 1 277 ? 91.834 51.279 21.065 1.00 51.11 256 ALA B C 1
ATOM 4044 O O . ALA B 1 277 ? 91.809 50.045 21.127 1.00 55.22 256 ALA B O 1
ATOM 4046 N N . LEU B 1 278 ? 90.896 51.973 20.414 1.00 50.16 257 LEU B N 1
ATOM 4047 C CA . LEU B 1 278 ? 89.773 51.266 19.798 1.00 50.11 257 LEU B CA 1
ATOM 4048 C C . LEU B 1 278 ? 90.228 50.371 18.648 1.00 59.41 257 LEU B C 1
ATOM 4049 O O . LEU B 1 278 ? 89.712 49.259 18.484 1.00 64.56 257 LEU B O 1
ATOM 4054 N N . GLU B 1 279 ? 91.200 50.820 17.852 1.00 48.35 258 GLU B N 1
ATOM 4055 C CA . GLU B 1 279 ? 91.709 49.968 16.782 1.00 59.40 258 GLU B CA 1
ATOM 4056 C C . GLU B 1 279 ? 92.393 48.726 17.346 1.00 63.11 258 GLU B C 1
ATOM 4057 O O . GLU B 1 279 ? 92.296 47.632 16.776 1.00 66.96 258 GLU B O 1
ATOM 4063 N N . GLU B 1 280 ? 93.113 48.880 18.451 1.00 57.85 259 GLU B N 1
ATOM 4064 C CA . GLU B 1 280 ? 93.672 47.713 19.120 1.00 63.29 259 GLU B CA 1
ATOM 4065 C C . GLU B 1 280 ? 92.561 46.848 19.717 1.00 54.17 259 GLU B C 1
ATOM 4066 O O . GLU B 1 280 ? 92.652 45.615 19.717 1.00 57.51 259 GLU B O 1
ATOM 4072 N N . LEU B 1 281 ? 91.508 47.472 20.240 1.00 48.93 260 LEU B N 1
ATOM 4073 C CA . LEU B 1 281 ? 90.374 46.694 20.737 1.00 59.47 260 LEU B CA 1
ATOM 4074 C C . LEU B 1 281 ? 89.692 45.912 19.611 1.00 61.88 260 LEU B C 1
ATOM 4075 O O . LEU B 1 281 ? 89.268 44.766 19.804 1.00 57.56 260 LEU B O 1
ATOM 4080 N N . ARG B 1 282 ? 89.587 46.502 18.422 1.00 62.51 261 ARG B N 1
ATOM 4081 C CA . ARG B 1 282 ? 88.888 45.804 17.349 1.00 59.48 261 ARG B CA 1
ATOM 4082 C C . ARG B 1 282 ? 89.659 44.591 16.846 1.00 62.10 261 ARG B C 1
ATOM 4083 O O . ARG B 1 282 ? 89.046 43.632 16.363 1.00 51.33 261 ARG B O 1
ATOM 4091 N N . PHE B 1 283 ? 90.992 44.600 16.950 1.00 55.41 262 PHE B N 1
ATOM 4092 C CA . PHE B 1 283 ? 91.746 43.422 16.530 1.00 53.91 262 PHE B CA 1
ATOM 4093 C C . PHE B 1 283 ? 91.532 42.249 17.476 1.00 61.91 262 PHE B C 1
ATOM 4094 O O . PHE B 1 283 ? 91.550 41.094 17.037 1.00 70.26 262 PHE B O 1
ATOM 4102 N N . PHE B 1 284 ? 91.299 42.519 18.759 1.00 61.37 263 PHE B N 1
ATOM 4103 C CA . PHE B 1 284 ? 91.216 41.476 19.771 1.00 57.57 263 PHE B CA 1
ATOM 4104 C C . PHE B 1 284 ? 89.790 41.126 20.166 1.00 62.79 263 PHE B C 1
ATOM 4105 O O . PHE B 1 284 ? 89.594 40.322 21.084 1.00 75.96 263 PHE B O 1
ATOM 4113 N N . THR B 1 285 ? 88.786 41.707 19.525 1.00 57.94 264 THR B N 1
ATOM 4114 C CA . THR B 1 285 ? 87.420 41.426 19.925 1.00 65.28 264 THR B CA 1
ATOM 4115 C C . THR B 1 285 ? 86.547 41.250 18.695 1.00 71.31 264 THR B C 1
ATOM 4116 O O . THR B 1 285 ? 86.958 41.504 17.559 1.00 75.18 264 THR B O 1
ATOM 4120 N N . LYS B 1 286 ? 85.325 40.809 18.947 1.00 70.40 265 LYS B N 1
ATOM 4121 C CA . LYS B 1 286 ? 84.270 40.774 17.956 1.00 66.48 265 LYS B CA 1
ATOM 4122 C C . LYS B 1 286 ? 83.139 41.677 18.434 1.00 64.92 265 LYS B C 1
ATOM 4123 O O . LYS B 1 286 ? 83.067 42.048 19.611 1.00 59.56 265 LYS B O 1
ATOM 4125 N N . GLU B 1 287 ? 82.315 42.104 17.484 1.00 67.80 266 GLU B N 1
ATOM 4126 C CA . GLU B 1 287 ? 81.041 42.763 17.762 1.00 69.39 266 GLU B CA 1
ATOM 4127 C C . GLU B 1 287 ? 81.217 43.983 18.663 1.00 73.08 266 GLU B C 1
ATOM 4128 O O . GLU B 1 287 ? 80.524 44.151 19.672 1.00 82.96 266 GLU B O 1
ATOM 4134 N N . VAL B 1 288 ? 82.120 44.873 18.268 1.00 64.64 267 VAL B N 1
ATOM 4135 C CA . VAL B 1 288 ? 82.305 46.124 18.994 1.00 61.47 267 VAL B CA 1
ATOM 4136 C C . VAL B 1 288 ? 81.250 47.123 18.542 1.00 63.56 267 VAL B C 1
ATOM 4137 O O . VAL B 1 288 ? 81.142 47.425 17.349 1.00 66.69 267 VAL B O 1
ATOM 4141 N N . ARG B 1 289 ? 80.494 47.660 19.496 1.00 60.51 268 ARG B N 1
ATOM 4142 C CA . ARG B 1 289 ? 79.470 48.651 19.203 1.00 62.63 268 ARG B CA 1
ATOM 4143 C C . ARG B 1 289 ? 79.628 49.821 20.154 1.00 55.75 268 ARG B C 1
ATOM 4144 O O . ARG B 1 289 ? 79.635 49.627 21.370 1.00 54.25 268 ARG B O 1
ATOM 4152 N N . ILE B 1 290 ? 79.740 51.028 19.615 1.00 54.32 269 ILE B N 1
ATOM 4153 C CA . ILE B 1 290 ? 79.730 52.215 20.463 1.00 50.15 269 ILE B CA 1
ATOM 4154 C C . ILE B 1 290 ? 78.277 52.574 20.752 1.00 53.19 269 ILE B C 1
ATOM 4155 O O . ILE B 1 290 ? 77.510 52.875 19.836 1.00 54.94 269 ILE B O 1
ATOM 4160 N N . LEU B 1 291 ? 77.899 52.572 22.032 1.00 58.50 270 LEU B N 1
ATOM 4161 C CA . LEU B 1 291 ? 76.517 52.849 22.393 1.00 59.24 270 LEU B CA 1
ATOM 4162 C C . LEU B 1 291 ? 76.250 54.318 22.675 1.00 62.05 270 LEU B C 1
ATOM 4163 O O . LEU B 1 291 ? 75.086 54.715 22.723 1.00 73.25 270 LEU B O 1
ATOM 4168 N N . GLY B 1 292 ? 77.280 55.139 22.816 1.00 55.56 271 GLY B N 1
ATOM 4169 C CA . GLY B 1 292 ? 77.069 56.558 23.002 1.00 50.57 271 GLY B CA 1
ATOM 4170 C C . GLY B 1 292 ? 78.359 57.313 23.255 1.00 52.23 271 GLY B C 1
ATOM 4171 O O . GLY B 1 292 ? 79.335 56.751 23.763 1.00 52.72 271 GLY B O 1
ATOM 4172 N N . VAL B 1 293 ? 78.373 58.588 22.878 1.00 52.41 272 VAL B N 1
ATOM 4173 C CA . VAL B 1 293 ? 79.501 59.482 23.103 1.00 54.33 272 VAL B CA 1
ATOM 4174 C C . VAL B 1 293 ? 78.909 60.802 23.574 1.00 56.71 272 VAL B C 1
ATOM 4175 O O . VAL B 1 293 ? 78.346 61.565 22.772 1.00 56.45 272 VAL B O 1
ATOM 4179 N N . TYR B 1 294 ? 79.031 61.079 24.876 1.00 55.17 273 TYR B N 1
ATOM 4180 C CA . TYR B 1 294 ? 78.212 62.090 25.532 1.00 49.86 273 TYR B CA 1
ATOM 4181 C C . TYR B 1 294 ? 79.020 62.829 26.588 1.00 53.89 273 TYR B C 1
ATOM 4182 O O . TYR B 1 294 ? 80.028 62.328 27.088 1.00 50.21 273 TYR B O 1
ATOM 4191 N N . LYS B 1 295 ? 78.530 64.014 26.956 1.00 61.41 274 LYS B N 1
ATOM 4192 C CA . LYS B 1 295 ? 79.178 64.820 27.986 1.00 60.95 274 LYS B CA 1
ATOM 4193 C C . LYS B 1 295 ? 79.155 64.103 29.328 1.00 60.20 274 LYS B C 1
ATOM 4194 O O . LYS B 1 295 ? 78.190 63.415 29.667 1.00 59.03 274 LYS B O 1
ATOM 4200 N N . GLY B 1 296 ? 80.244 64.242 30.077 1.00 60.77 275 GLY B N 1
ATOM 4201 C CA . GLY B 1 296 ? 80.380 63.625 31.380 1.00 56.05 275 GLY B CA 1
ATOM 4202 C C . GLY B 1 296 ? 80.097 64.602 32.506 1.00 62.50 275 GLY B C 1
ATOM 4203 O O . GLY B 1 296 ? 80.363 65.798 32.394 1.00 66.57 275 GLY B O 1
ATOM 4204 N N . SER B 1 297 ? 79.550 64.076 33.599 1.00 61.45 276 SER B N 1
ATOM 4205 C CA . SER B 1 297 ? 79.194 64.915 34.732 1.00 67.82 276 SER B CA 1
ATOM 4206 C C . SER B 1 297 ? 80.444 65.422 35.444 1.00 65.67 276 SER B C 1
ATOM 4207 O O . SER B 1 297 ? 81.479 64.757 35.475 1.00 62.87 276 SER B O 1
ATOM 4210 N N . ASP B 1 298 ? 80.329 66.613 36.034 1.00 70.83 277 ASP B N 1
ATOM 4211 C CA . ASP B 1 298 ? 81.437 67.216 36.765 1.00 78.68 277 ASP B CA 1
ATOM 4212 C C . ASP B 1 298 ? 81.873 66.384 37.961 1.00 78.31 277 ASP B C 1
ATOM 4213 O O . ASP B 1 298 ? 82.970 66.613 38.485 1.00 70.91 277 ASP B O 1
ATOM 4218 N N . ILE B 1 299 ? 81.057 65.414 38.383 1.00 79.83 278 ILE B N 1
ATOM 4219 C CA . ILE B 1 299 ? 81.396 64.566 39.520 1.00 76.70 278 ILE B CA 1
ATOM 4220 C C . ILE B 1 299 ? 82.651 63.749 39.237 1.00 72.32 278 ILE B C 1
ATOM 4221 O O . ILE B 1 299 ? 83.295 63.255 40.170 1.00 69.97 278 ILE B O 1
ATOM 4226 N N . ARG B 1 300 ? 83.015 63.595 37.959 1.00 70.86 279 ARG B N 1
ATOM 4227 C CA . ARG B 1 300 ? 84.206 62.844 37.580 1.00 70.60 279 ARG B CA 1
ATOM 4228 C C . ARG B 1 300 ? 85.507 63.559 37.936 1.00 81.53 279 ARG B C 1
ATOM 4229 O O . ARG B 1 300 ? 86.568 62.925 37.922 1.00 78.25 279 ARG B O 1
ATOM 4237 N N . GLY B 1 301 ? 85.455 64.850 38.247 1.00 93.50 280 GLY B N 1
ATOM 4238 C CA . GLY B 1 301 ? 86.652 65.598 38.588 1.00 100.96 280 GLY B CA 1
ATOM 4239 C C . GLY B 1 301 ? 86.791 65.863 40.075 1.00 108.57 280 GLY B C 1
ATOM 4240 O O . GLY B 1 301 ? 85.794 65.974 40.789 1.00 112.16 280 GLY B O 1
ATOM 4241 N N . MET C 1 22 ? 54.716 20.992 117.556 1.00 109.75 1 MET C N 1
ATOM 4242 C CA . MET C 1 22 ? 53.780 19.997 117.044 1.00 110.00 1 MET C CA 1
ATOM 4243 C C . MET C 1 22 ? 53.107 20.481 115.752 1.00 102.12 1 MET C C 1
ATOM 4244 O O . MET C 1 22 ? 52.616 21.608 115.674 1.00 92.06 1 MET C O 1
ATOM 4246 N N . LYS C 1 23 ? 53.129 19.625 114.731 1.00 103.85 2 LYS C N 1
ATOM 4247 C CA . LYS C 1 23 ? 52.544 19.951 113.434 1.00 105.25 2 LYS C CA 1
ATOM 4248 C C . LYS C 1 23 ? 51.019 19.856 113.481 1.00 106.61 2 LYS C C 1
ATOM 4249 O O . LYS C 1 23 ? 50.464 18.834 113.895 1.00 115.62 2 LYS C O 1
ATOM 4251 N N . THR C 1 24 ? 50.342 20.935 113.070 1.00 98.40 3 THR C N 1
ATOM 4252 C CA . THR C 1 24 ? 48.881 20.999 113.054 1.00 91.37 3 THR C CA 1
ATOM 4253 C C . THR C 1 24 ? 48.257 20.466 111.767 1.00 83.22 3 THR C C 1
ATOM 4254 O O . THR C 1 24 ? 47.027 20.368 111.692 1.00 81.54 3 THR C O 1
ATOM 4258 N N . ASN C 1 25 ? 49.065 20.160 110.753 1.00 79.33 4 ASN C N 1
ATOM 4259 C CA . ASN C 1 25 ? 48.627 19.620 109.464 1.00 77.10 4 ASN C CA 1
ATOM 4260 C C . ASN C 1 25 ? 47.695 20.572 108.710 1.00 76.72 4 ASN C C 1
ATOM 4261 O O . ASN C 1 25 ? 46.991 20.158 107.781 1.00 75.32 4 ASN C O 1
ATOM 4266 N N . ARG C 1 26 ? 47.693 21.850 109.073 1.00 77.34 5 ARG C N 1
ATOM 4267 C CA . ARG C 1 26 ? 46.872 22.856 108.413 1.00 72.62 5 ARG C CA 1
ATOM 4268 C C . ARG C 1 26 ? 47.731 23.676 107.462 1.00 74.82 5 ARG C C 1
ATOM 4269 O O . ARG C 1 26 ? 48.895 23.966 107.755 1.00 69.96 5 ARG C O 1
ATOM 4277 N N . ILE C 1 27 ? 47.157 24.038 106.317 1.00 73.27 6 ILE C N 1
ATOM 4278 C CA . ILE C 1 27 ? 47.838 24.886 105.349 1.00 64.03 6 ILE C CA 1
ATOM 4279 C C . ILE C 1 27 ? 46.932 26.073 105.039 1.00 62.14 6 ILE C C 1
ATOM 4280 O O . ILE C 1 27 ? 45.828 25.900 104.506 1.00 57.16 6 ILE C O 1
ATOM 4285 N N . SER C 1 28 ? 47.383 27.269 105.400 1.00 63.19 7 SER C N 1
ATOM 4286 C CA . SER C 1 28 ? 46.571 28.467 105.245 1.00 65.61 7 SER C CA 1
ATOM 4287 C C . SER C 1 28 ? 46.587 28.976 103.809 1.00 71.61 7 SER C C 1
ATOM 4288 O O . SER C 1 28 ? 47.565 28.803 103.072 1.00 70.42 7 SER C O 1
ATOM 4291 N N . PHE C 1 29 ? 45.476 29.595 103.409 1.00 74.04 8 PHE C N 1
ATOM 4292 C CA . PHE C 1 29 ? 45.407 30.312 102.141 1.00 67.98 8 PHE C CA 1
ATOM 4293 C C . PHE C 1 29 ? 44.464 31.495 102.310 1.00 65.73 8 PHE C C 1
ATOM 4294 O O . PHE C 1 29 ? 43.692 31.563 103.269 1.00 68.69 8 PHE C O 1
ATOM 4302 N N . GLN C 1 30 ? 44.565 32.446 101.387 1.00 58.12 9 GLN C N 1
ATOM 4303 C CA . GLN C 1 30 ? 43.675 33.597 101.357 1.00 60.57 9 GLN C CA 1
ATOM 4304 C C . GLN C 1 30 ? 42.453 33.268 100.510 1.00 68.54 9 GLN C C 1
ATOM 4305 O O . GLN C 1 30 ? 42.588 32.859 99.353 1.00 64.28 9 GLN C O 1
ATOM 4311 N N . GLY C 1 31 ? 41.264 33.450 101.087 1.00 72.38 10 GLY C N 1
ATOM 4312 C CA . GLY C 1 31 ? 40.035 33.333 100.345 1.00 72.41 10 GLY C CA 1
ATOM 4313 C C . GLY C 1 31 ? 39.043 32.444 101.046 1.00 81.95 10 GLY C C 1
ATOM 4314 O O . GLY C 1 31 ? 39.214 32.066 102.209 1.00 87.76 10 GLY C O 1
ATOM 4315 N N . GLU C 1 32 ? 37.976 32.111 100.331 1.00 84.87 11 GLU C N 1
ATOM 4316 C CA . GLU C 1 32 ? 36.953 31.216 100.846 1.00 78.98 11 GLU C CA 1
ATOM 4317 C C . GLU C 1 32 ? 37.220 29.788 100.391 1.00 78.92 11 GLU C C 1
ATOM 4318 O O . GLU C 1 32 ? 37.937 29.544 99.412 1.00 74.06 11 GLU C O 1
ATOM 4324 N N . ALA C 1 33 ? 36.621 28.841 101.112 1.00 75.48 12 ALA C N 1
ATOM 4325 C CA . ALA C 1 33 ? 36.688 27.448 100.695 1.00 73.81 12 ALA C CA 1
ATOM 4326 C C . ALA C 1 33 ? 36.138 27.310 99.280 1.00 75.63 12 ALA C C 1
ATOM 4327 O O . ALA C 1 33 ? 35.128 27.922 98.928 1.00 81.93 12 ALA C O 1
ATOM 4329 N N . GLY C 1 34 ? 36.819 26.508 98.464 1.00 75.02 13 GLY C N 1
ATOM 4330 C CA . GLY C 1 34 ? 36.480 26.325 97.066 1.00 73.81 13 GLY C CA 1
ATOM 4331 C C . GLY C 1 34 ? 37.245 27.187 96.079 1.00 74.85 13 GLY C C 1
ATOM 4332 O O . GLY C 1 34 ? 37.082 26.995 94.868 1.00 74.75 13 GLY C O 1
ATOM 4333 N N . ALA C 1 35 ? 38.100 28.096 96.546 1.00 77.01 14 ALA C N 1
ATOM 4334 C CA . ALA C 1 35 ? 38.846 28.963 95.640 1.00 82.12 14 ALA C CA 1
ATOM 4335 C C . ALA C 1 35 ? 39.973 28.194 94.939 1.00 82.76 14 ALA C C 1
ATOM 4336 O O . ALA C 1 35 ? 40.263 27.034 95.243 1.00 88.50 14 ALA C O 1
ATOM 4338 N N . ASN C 1 36 ? 40.630 28.872 93.990 1.00 76.13 15 ASN C N 1
ATOM 4339 C CA . ASN C 1 36 ? 41.774 28.271 93.308 1.00 74.71 15 ASN C CA 1
ATOM 4340 C C . ASN C 1 36 ? 42.934 28.027 94.268 1.00 71.13 15 ASN C C 1
ATOM 4341 O O . ASN C 1 36 ? 43.657 27.032 94.130 1.00 66.45 15 ASN C O 1
ATOM 4346 N N . SER C 1 37 ? 43.140 28.931 95.232 1.00 65.14 16 SER C N 1
ATOM 4347 C CA . SER C 1 37 ? 44.172 28.707 96.242 1.00 68.83 16 SER C CA 1
ATOM 4348 C C . SER C 1 37 ? 43.897 27.423 97.018 1.00 73.07 16 SER C C 1
ATOM 4349 O O . SER C 1 37 ? 44.823 26.659 97.325 1.00 63.26 16 SER C O 1
ATOM 4352 N N . ASP C 1 38 ? 42.618 27.177 97.339 1.00 72.77 17 ASP C N 1
ATOM 4353 C CA . ASP C 1 38 ? 42.198 25.935 97.987 1.00 76.07 17 ASP C CA 1
ATOM 4354 C C . ASP C 1 38 ? 42.503 24.724 97.111 1.00 73.71 17 ASP C C 1
ATOM 4355 O O . ASP C 1 38 ? 42.956 23.684 97.606 1.00 67.06 17 ASP C O 1
ATOM 4360 N N . THR C 1 39 ? 42.256 24.840 95.806 1.00 77.04 18 THR C N 1
ATOM 4361 C CA . THR C 1 39 ? 42.581 23.753 94.888 1.00 78.76 18 THR C CA 1
ATOM 4362 C C . THR C 1 39 ? 44.074 23.444 94.908 1.00 66.19 18 THR C C 1
ATOM 4363 O O . THR C 1 39 ? 44.479 22.276 94.911 1.00 62.88 18 THR C O 1
ATOM 4367 N N . ALA C 1 40 ? 44.908 24.482 94.942 1.00 63.92 19 ALA C N 1
ATOM 4368 C CA . ALA C 1 40 ? 46.352 24.268 94.982 1.00 66.53 19 ALA C CA 1
ATOM 4369 C C . ALA C 1 40 ? 46.772 23.497 96.233 1.00 72.44 19 ALA C C 1
ATOM 4370 O O . ALA C 1 40 ? 47.603 22.583 96.154 1.00 67.43 19 ALA C O 1
ATOM 4372 N N . CYS C 1 41 ? 46.212 23.851 97.398 1.00 74.06 20 CYS C N 1
ATOM 4373 C CA . CYS C 1 41 ? 46.526 23.121 98.627 1.00 71.09 20 CYS C CA 1
ATOM 4374 C C . CYS C 1 41 ? 46.186 21.644 98.488 1.00 75.20 20 CYS C C 1
ATOM 4375 O O . CYS C 1 41 ? 46.970 20.769 98.876 1.00 73.58 20 CYS C O 1
ATOM 4378 N N . ARG C 1 42 ? 45.005 21.353 97.936 1.00 75.68 21 ARG C N 1
ATOM 4379 C CA . ARG C 1 42 ? 44.532 19.978 97.845 1.00 75.88 21 ARG C CA 1
ATOM 4380 C C . ARG C 1 42 ? 45.302 19.194 96.797 1.00 74.18 21 ARG C C 1
ATOM 4381 O O . ARG C 1 42 ? 45.478 17.979 96.937 1.00 74.86 21 ARG C O 1
ATOM 4389 N N . ASN C 1 43 ? 45.750 19.864 95.738 1.00 76.15 22 ASN C N 1
ATOM 4390 C CA . ASN C 1 43 ? 46.485 19.167 94.690 1.00 82.99 22 ASN C CA 1
ATOM 4391 C C . ASN C 1 43 ? 47.874 18.761 95.162 1.00 80.02 22 ASN C C 1
ATOM 4392 O O . ASN C 1 43 ? 48.297 17.618 94.958 1.00 85.42 22 ASN C O 1
ATOM 4397 N N . MET C 1 44 ? 48.592 19.676 95.814 1.00 78.73 23 MET C N 1
ATOM 4398 C CA . MET C 1 44 ? 49.986 19.428 96.178 1.00 81.49 23 MET C CA 1
ATOM 4399 C C . MET C 1 44 ? 50.134 18.752 97.533 1.00 88.09 23 MET C C 1
ATOM 4400 O O . MET C 1 44 ? 51.052 17.947 97.727 1.00 91.06 23 MET C O 1
ATOM 4405 N N . PHE C 1 45 ? 49.266 19.087 98.488 1.00 90.73 24 PHE C N 1
ATOM 4406 C CA . PHE C 1 45 ? 49.302 18.515 99.830 1.00 87.86 24 PHE C CA 1
ATOM 4407 C C . PHE C 1 45 ? 47.947 17.871 100.106 1.00 86.85 24 PHE C C 1
ATOM 4408 O O . PHE C 1 45 ? 47.155 18.374 100.915 1.00 86.92 24 PHE C O 1
ATOM 4416 N N . PRO C 1 46 ? 47.654 16.744 99.448 1.00 87.22 25 PRO C N 1
ATOM 4417 C CA . PRO C 1 46 ? 46.307 16.161 99.544 1.00 90.04 25 PRO C CA 1
ATOM 4418 C C . PRO C 1 46 ? 45.937 15.721 100.943 1.00 93.27 25 PRO C C 1
ATOM 4419 O O . PRO C 1 46 ? 44.745 15.681 101.275 1.00 95.94 25 PRO C O 1
ATOM 4423 N N . ASP C 1 47 ? 46.918 15.382 101.773 1.00 90.01 26 ASP C N 1
ATOM 4424 C CA . ASP C 1 47 ? 46.638 14.878 103.106 1.00 96.02 26 ASP C CA 1
ATOM 4425 C C . ASP C 1 47 ? 46.585 15.984 104.147 1.00 92.35 26 ASP C C 1
ATOM 4426 O O . ASP C 1 47 ? 46.477 15.692 105.343 1.00 94.05 26 ASP C O 1
ATOM 4431 N N . MET C 1 48 ? 46.621 17.240 103.717 1.00 84.42 27 MET C N 1
ATOM 4432 C CA . MET C 1 48 ? 46.511 18.378 104.614 1.00 84.01 27 MET C CA 1
ATOM 4433 C C . MET C 1 48 ? 45.117 18.997 104.571 1.00 88.30 27 MET C C 1
ATOM 4434 O O . MET C 1 48 ? 44.332 18.781 103.642 1.00 93.16 27 MET C O 1
ATOM 4439 N N . GLU C 1 49 ? 44.822 19.776 105.606 1.00 85.08 28 GLU C N 1
ATOM 4440 C CA . GLU C 1 49 ? 43.521 20.413 105.762 1.00 82.04 28 GLU C CA 1
ATOM 4441 C C . GLU C 1 49 ? 43.633 21.906 105.486 1.00 75.46 28 GLU C C 1
ATOM 4442 O O . GLU C 1 49 ? 44.143 22.648 106.342 1.00 75.53 28 GLU C O 1
ATOM 4448 N N . PRO C 1 50 ? 43.137 22.398 104.349 1.00 72.47 29 PRO C N 1
ATOM 4449 C CA . PRO C 1 50 ? 43.260 23.831 104.042 1.00 70.00 29 PRO C CA 1
ATOM 4450 C C . PRO C 1 50 ? 42.563 24.709 105.074 1.00 71.14 29 PRO C C 1
ATOM 4451 O O . PRO C 1 50 ? 41.498 24.367 105.596 1.00 75.91 29 PRO C O 1
ATOM 4455 N N . LEU C 1 51 ? 43.183 25.852 105.368 1.00 67.60 30 LEU C N 1
ATOM 4456 C CA . LEU C 1 51 ? 42.681 26.793 106.372 1.00 70.07 30 LEU C CA 1
ATOM 4457 C C . LEU C 1 51 ? 42.368 28.139 105.733 1.00 69.28 30 LEU C C 1
ATOM 4458 O O . LEU C 1 51 ? 43.276 28.974 105.563 1.00 65.54 30 LEU C O 1
ATOM 4463 N N . PRO C 1 52 ? 41.101 28.422 105.416 1.00 67.81 31 PRO C N 1
ATOM 4464 C CA . PRO C 1 52 ? 40.769 29.702 104.775 1.00 59.42 31 PRO C CA 1
ATOM 4465 C C . PRO C 1 52 ? 41.056 30.876 105.698 1.00 57.45 31 PRO C C 1
ATOM 4466 O O . PRO C 1 52 ? 40.833 30.811 106.909 1.00 61.77 31 PRO C O 1
ATOM 4470 N N . CYS C 1 53 ? 41.567 31.955 105.110 1.00 50.72 32 CYS C N 1
ATOM 4471 C CA . CYS C 1 53 ? 41.888 33.182 105.834 1.00 57.87 32 CYS C CA 1
ATOM 4472 C C . CYS C 1 53 ? 41.450 34.358 104.975 1.00 57.69 32 CYS C C 1
ATOM 4473 O O . CYS C 1 53 ? 41.577 34.309 103.742 1.00 57.23 32 CYS C O 1
ATOM 4476 N N . PRO C 1 54 ? 40.949 35.429 105.592 1.00 63.56 33 PRO C N 1
ATOM 4477 C CA . PRO C 1 54 ? 40.354 36.514 104.789 1.00 73.64 33 PRO C CA 1
ATOM 4478 C C . PRO C 1 54 ? 41.366 37.307 103.973 1.00 73.17 33 PRO C C 1
ATOM 4479 O O . PRO C 1 54 ? 41.008 37.795 102.895 1.00 79.50 33 PRO C O 1
ATOM 4483 N N . THR C 1 55 ? 42.608 37.452 104.436 1.00 69.27 34 THR C N 1
ATOM 4484 C CA . THR C 1 55 ? 43.630 38.213 103.725 1.00 63.35 34 THR C CA 1
ATOM 4485 C C . THR C 1 55 ? 44.931 37.424 103.649 1.00 66.71 34 THR C C 1
ATOM 4486 O O . THR C 1 55 ? 45.136 36.455 104.384 1.00 66.53 34 THR C O 1
ATOM 4490 N N . PHE C 1 56 ? 45.808 37.852 102.727 1.00 60.91 35 PHE C N 1
ATOM 4491 C CA . PHE C 1 56 ? 47.132 37.248 102.623 1.00 63.21 35 PHE C CA 1
ATOM 4492 C C . PHE C 1 56 ? 47.888 37.380 103.936 1.00 66.07 35 PHE C C 1
ATOM 4493 O O . PHE C 1 56 ? 48.491 36.416 104.424 1.00 69.55 35 PHE C O 1
ATOM 4501 N N . GLU C 1 57 ? 47.858 38.577 104.526 1.00 66.50 36 GLU C N 1
ATOM 4502 C CA . GLU C 1 57 ? 48.532 38.799 105.801 1.00 64.90 36 GLU C CA 1
ATOM 4503 C C . GLU C 1 57 ? 48.060 37.800 106.848 1.00 63.72 36 GLU C C 1
ATOM 4504 O O . GLU C 1 57 ? 48.873 37.250 107.601 1.00 67.86 36 GLU C O 1
ATOM 4510 N N . ASP C 1 58 ? 46.749 37.541 106.901 1.00 60.39 37 ASP C N 1
ATOM 4511 C CA . ASP C 1 58 ? 46.228 36.541 107.832 1.00 65.59 37 ASP C CA 1
ATOM 4512 C C . ASP C 1 58 ? 46.752 35.147 107.502 1.00 64.80 37 ASP C C 1
ATOM 4513 O O . ASP C 1 58 ? 47.005 34.339 108.408 1.00 64.22 37 ASP C O 1
ATOM 4518 N N . ALA C 1 59 ? 46.896 34.837 106.210 1.00 61.23 38 ALA C N 1
ATOM 4519 C CA . ALA C 1 59 ? 47.470 33.555 105.820 1.00 62.39 38 ALA C CA 1
ATOM 4520 C C . ALA C 1 59 ? 48.927 33.454 106.255 1.00 58.54 38 ALA C C 1
ATOM 4521 O O . ALA C 1 59 ? 49.379 32.391 106.701 1.00 56.31 38 ALA C O 1
ATOM 4523 N N . PHE C 1 60 ? 49.670 34.560 106.169 1.00 62.80 39 PHE C N 1
ATOM 4524 C CA . PHE C 1 60 ? 51.038 34.558 106.687 1.00 64.95 39 PHE C CA 1
ATOM 4525 C C . PHE C 1 60 ? 51.027 34.376 108.194 1.00 69.59 39 PHE C C 1
ATOM 4526 O O . PHE C 1 60 ? 51.750 33.535 108.738 1.00 71.28 39 PHE C O 1
ATOM 4534 N N . ASN C 1 61 ? 50.175 35.145 108.876 1.00 70.88 40 ASN C N 1
ATOM 4535 C CA . ASN C 1 61 ? 50.144 35.150 110.331 1.00 74.27 40 ASN C CA 1
ATOM 4536 C C . ASN C 1 61 ? 49.806 33.776 110.900 1.00 68.46 40 ASN C C 1
ATOM 4537 O O . ASN C 1 61 ? 50.307 33.410 111.967 1.00 72.61 40 ASN C O 1
ATOM 4542 N N . ALA C 1 62 ? 48.963 33.004 110.208 1.00 62.79 41 ALA C N 1
ATOM 4543 C CA . ALA C 1 62 ? 48.654 31.651 110.663 1.00 59.99 41 ALA C CA 1
ATOM 4544 C C . ALA C 1 62 ? 49.904 30.781 110.763 1.00 65.80 41 ALA C C 1
ATOM 4545 O O . ALA C 1 62 ? 50.009 29.952 111.674 1.00 72.98 41 ALA C O 1
ATOM 4547 N N . VAL C 1 63 ? 50.873 30.974 109.862 1.00 59.65 42 VAL C N 1
ATOM 4548 C CA . VAL C 1 63 ? 52.110 30.197 109.905 1.00 57.44 42 VAL C CA 1
ATOM 4549 C C . VAL C 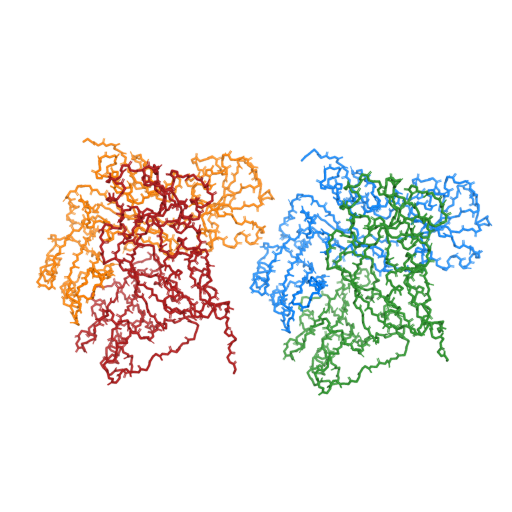1 63 ? 53.035 30.722 110.996 1.00 57.48 42 VAL C C 1
ATOM 4550 O O . VAL C 1 63 ? 53.730 29.946 111.666 1.00 65.29 42 VAL C O 1
ATOM 4554 N N . GLU C 1 64 ? 53.046 32.041 111.201 1.00 54.39 43 GLU C N 1
ATOM 4555 C CA . GLU C 1 64 ? 53.889 32.626 112.235 1.00 60.98 43 GLU C CA 1
ATOM 4556 C C . GLU C 1 64 ? 53.461 32.165 113.628 1.00 69.74 43 GLU C C 1
ATOM 4557 O O . GLU C 1 64 ? 54.309 31.881 114.482 1.00 81.39 43 GLU C O 1
ATOM 4563 N N . THR C 1 65 ? 52.150 32.047 113.863 1.00 67.21 44 THR C N 1
ATOM 4564 C CA . THR C 1 65 ? 51.621 31.676 115.172 1.00 71.16 44 THR C CA 1
ATOM 4565 C C . THR C 1 65 ? 51.574 30.173 115.416 1.00 69.00 44 THR C C 1
ATOM 4566 O O . THR C 1 65 ? 51.259 29.761 116.536 1.00 71.42 44 THR C O 1
ATOM 4570 N N . GLY C 1 66 ? 51.817 29.346 114.407 1.00 69.56 45 GLY C N 1
ATOM 4571 C CA . GLY C 1 66 ? 51.744 27.915 114.600 1.00 68.02 45 GLY C CA 1
ATOM 4572 C C . GLY C 1 66 ? 50.387 27.304 114.348 1.00 75.82 45 GLY C C 1
ATOM 4573 O O . GLY C 1 66 ? 50.221 26.100 114.578 1.00 83.53 45 GLY C O 1
ATOM 4574 N N . ALA C 1 67 ? 49.401 28.102 113.929 1.00 74.54 46 ALA C N 1
ATOM 4575 C CA . ALA C 1 67 ? 48.106 27.554 113.523 1.00 75.64 46 ALA C CA 1
ATOM 4576 C C . ALA C 1 67 ? 48.205 26.714 112.251 1.00 76.54 46 ALA C C 1
ATOM 4577 O O . ALA C 1 67 ? 47.481 25.724 112.109 1.00 85.00 46 ALA C O 1
ATOM 4579 N N . ALA C 1 68 ? 49.096 27.073 111.331 1.00 65.43 47 ALA C N 1
ATOM 4580 C CA . ALA C 1 68 ? 49.271 26.339 110.089 1.00 60.11 47 ALA C CA 1
ATOM 4581 C C . ALA C 1 68 ? 50.742 25.986 109.906 1.00 66.77 47 ALA C C 1
ATOM 4582 O O . ALA C 1 68 ? 51.630 26.774 110.251 1.00 66.78 47 ALA C O 1
ATOM 4584 N N . ASP C 1 69 ? 50.990 24.789 109.368 1.00 63.12 48 ASP C N 1
ATOM 4585 C CA . ASP C 1 69 ? 52.353 24.360 109.093 1.00 66.90 48 ASP C CA 1
ATOM 4586 C C . ASP C 1 69 ? 52.918 25.041 107.849 1.00 67.92 48 ASP C C 1
ATOM 4587 O O . ASP C 1 69 ? 54.122 25.312 107.788 1.00 75.19 48 ASP C O 1
ATOM 4592 N N . LEU C 1 70 ? 52.065 25.327 106.866 1.00 59.45 49 LEU C N 1
ATOM 4593 C CA . LEU C 1 70 ? 52.467 25.890 105.586 1.00 61.74 49 LEU C CA 1
ATOM 4594 C C . LEU C 1 70 ? 51.419 26.894 105.130 1.00 69.17 49 LEU C C 1
ATOM 4595 O O . LEU C 1 70 ? 50.290 26.911 105.628 1.00 73.25 49 LEU C O 1
ATOM 4600 N N . ALA C 1 71 ? 51.796 27.738 104.172 1.00 64.47 50 ALA C N 1
ATOM 4601 C CA . ALA C 1 71 ? 50.839 28.629 103.535 1.00 58.38 50 ALA C CA 1
ATOM 4602 C C . ALA C 1 71 ? 51.035 28.575 102.028 1.00 64.80 50 ALA C C 1
ATOM 4603 O O . ALA C 1 71 ? 52.168 28.525 101.541 1.00 66.68 50 ALA C O 1
ATOM 4605 N N . MET C 1 72 ? 49.922 28.580 101.298 1.00 70.33 51 MET C N 1
ATOM 4606 C CA . MET C 1 72 ? 49.901 28.514 99.842 1.00 68.04 51 MET C CA 1
ATOM 4607 C C . MET C 1 72 ? 49.507 29.897 99.336 1.00 65.95 51 MET C C 1
ATOM 4608 O O . MET C 1 72 ? 48.349 30.310 99.478 1.00 68.51 51 MET C O 1
ATOM 4613 N N . ILE C 1 73 ? 50.470 30.610 98.761 1.00 57.74 52 ILE C N 1
ATOM 4614 C CA . ILE C 1 73 ? 50.340 32.024 98.442 1.00 52.50 52 ILE C CA 1
ATOM 4615 C C . ILE C 1 73 ? 50.522 32.187 96.937 1.00 54.95 52 ILE C C 1
ATOM 4616 O O . ILE C 1 73 ? 51.551 31.783 96.397 1.00 54.52 52 ILE C O 1
ATOM 4621 N N . PRO C 1 74 ? 49.555 32.750 96.211 1.00 59.25 53 PRO C N 1
ATOM 4622 C CA . PRO C 1 74 ? 49.776 33.034 94.784 1.00 46.87 53 PRO C CA 1
ATOM 4623 C C . PRO C 1 74 ? 50.602 34.297 94.601 1.00 50.25 53 PRO C C 1
ATOM 4624 O O . PRO C 1 74 ? 50.377 35.309 95.270 1.00 55.66 53 PRO C O 1
ATOM 4628 N N . ILE C 1 75 ? 51.561 34.242 93.676 1.00 54.60 54 ILE C N 1
ATOM 4629 C CA . ILE C 1 75 ? 52.419 35.396 93.409 1.00 57.16 54 ILE C CA 1
ATOM 4630 C C . ILE C 1 75 ? 52.469 35.795 91.942 1.00 60.35 54 ILE C C 1
ATOM 4631 O O . ILE C 1 75 ? 52.807 36.954 91.640 1.00 63.69 54 ILE C O 1
ATOM 4636 N N . GLU C 1 76 ? 52.140 34.920 90.995 1.00 58.82 55 GLU C N 1
ATOM 4637 C CA . GLU C 1 76 ? 52.120 35.289 89.586 1.00 66.89 55 GLU C CA 1
ATOM 4638 C C . GLU C 1 76 ? 50.878 34.709 88.926 1.00 69.59 55 GLU C C 1
ATOM 4639 O O . GLU C 1 76 ? 50.546 33.540 89.139 1.00 75.96 55 GLU C O 1
ATOM 4645 N N . ASN C 1 77 ? 50.206 35.523 88.110 1.00 68.47 56 ASN C N 1
ATOM 4646 C CA . ASN C 1 77 ? 49.088 35.054 87.295 1.00 65.09 56 ASN C CA 1
ATOM 4647 C C . ASN C 1 77 ? 49.197 35.637 85.894 1.00 72.17 56 ASN C C 1
ATOM 4648 O O . ASN C 1 77 ? 49.387 36.847 85.736 1.00 71.06 56 ASN C O 1
ATOM 4653 N N . THR C 1 78 ? 49.016 34.781 84.885 1.00 80.70 57 THR C N 1
ATOM 4654 C CA . THR C 1 78 ? 49.260 35.182 83.500 1.00 84.53 57 THR C CA 1
ATOM 4655 C C . THR C 1 78 ? 48.315 36.287 83.036 1.00 84.09 57 THR C C 1
ATOM 4656 O O . THR C 1 78 ? 48.673 37.067 82.149 1.00 84.00 57 THR C O 1
ATOM 4660 N N . LEU C 1 79 ? 47.119 36.391 83.616 1.00 89.33 58 LEU C N 1
ATOM 4661 C CA . LEU C 1 79 ? 46.189 37.391 83.102 1.00 89.16 58 LEU C CA 1
ATOM 4662 C C . LEU C 1 79 ? 45.807 38.447 84.136 1.00 88.65 58 LEU C C 1
ATOM 4663 O O . LEU C 1 79 ? 44.625 38.784 84.269 1.00 93.64 58 LEU C O 1
ATOM 4668 N N . ALA C 1 80 ? 46.802 38.985 84.851 1.00 83.23 59 ALA C N 1
ATOM 4669 C CA . ALA C 1 80 ? 46.633 40.154 85.727 1.00 77.89 59 ALA C CA 1
ATOM 4670 C C . ALA C 1 80 ? 45.646 39.905 86.870 1.00 82.13 59 ALA C C 1
ATOM 4671 O O . ALA C 1 80 ? 44.915 40.805 87.291 1.00 77.53 59 ALA C O 1
ATOM 4673 N N . GLY C 1 81 ? 45.625 38.677 87.385 1.00 82.44 60 GLY C N 1
ATOM 4674 C CA . GLY C 1 81 ? 44.799 38.347 88.528 1.00 78.70 60 GLY C CA 1
ATOM 4675 C C . GLY C 1 81 ? 45.371 38.863 89.842 1.00 78.05 60 GLY C C 1
ATOM 4676 O O . GLY C 1 81 ? 46.419 39.505 89.900 1.00 80.64 60 GLY C O 1
ATOM 4677 N N . ARG C 1 82 ? 44.635 38.600 90.919 1.00 77.58 61 ARG C N 1
ATOM 4678 C CA . ARG C 1 82 ? 45.069 39.023 92.242 1.00 78.35 61 ARG C CA 1
ATOM 4679 C C . ARG C 1 82 ? 46.203 38.117 92.696 1.00 80.18 61 ARG C C 1
ATOM 4680 O O . ARG C 1 82 ? 46.058 36.890 92.710 1.00 89.76 61 ARG C O 1
ATOM 4682 N N . VAL C 1 83 ? 47.338 38.716 93.047 1.00 69.45 62 VAL C N 1
ATOM 4683 C CA . VAL C 1 83 ? 48.481 37.972 93.560 1.00 63.30 62 VAL C CA 1
ATOM 4684 C C . VAL C 1 83 ? 49.027 38.729 94.759 1.00 56.59 62 VAL C C 1
ATOM 4685 O O . VAL C 1 83 ? 48.911 39.955 94.850 1.00 60.02 62 VAL C O 1
ATOM 4689 N N . ALA C 1 84 ? 49.640 38.001 95.679 1.00 58.48 63 ALA C N 1
ATOM 4690 C CA . ALA C 1 84 ? 50.176 38.658 96.861 1.00 62.66 63 ALA C CA 1
ATOM 4691 C C . ALA C 1 84 ? 51.493 39.349 96.530 1.00 53.69 63 ALA C C 1
ATOM 4692 O O . ALA C 1 84 ? 52.273 38.884 95.702 1.00 58.15 63 ALA C O 1
ATOM 4694 N N . ASP C 1 85 ? 51.719 40.489 97.177 1.00 53.77 64 ASP C N 1
ATOM 4695 C CA . ASP C 1 85 ? 52.966 41.236 97.051 1.00 59.96 64 ASP C CA 1
ATOM 4696 C C . ASP C 1 85 ? 54.026 40.520 97.890 1.00 58.06 64 ASP C C 1
ATOM 4697 O O . ASP C 1 85 ? 54.361 40.917 99.006 1.00 57.87 64 ASP C O 1
ATOM 4702 N N . ILE C 1 86 ? 54.579 39.451 97.313 1.00 59.62 65 ILE C N 1
ATOM 4703 C CA . ILE C 1 86 ? 55.546 38.620 98.023 1.00 61.22 65 ILE C CA 1
ATOM 4704 C C . ILE C 1 86 ? 56.799 39.414 98.354 1.00 62.70 65 ILE C C 1
ATOM 4705 O O . ILE C 1 86 ? 57.436 39.180 99.386 1.00 65.52 65 ILE C O 1
ATOM 4710 N N . HIS C 1 87 ? 57.148 40.389 97.511 1.00 63.47 66 HIS C N 1
ATOM 4711 C CA . HIS C 1 87 ? 58.345 41.186 97.744 1.00 57.14 66 HIS C CA 1
ATOM 4712 C C . HIS C 1 87 ? 58.233 41.968 99.041 1.00 60.95 66 HIS C C 1
ATOM 4713 O O . HIS C 1 87 ? 59.240 42.186 99.730 1.00 69.82 66 HIS C O 1
ATOM 4720 N N . TYR C 1 88 ? 57.020 42.374 99.405 1.00 51.77 67 TYR C N 1
ATOM 4721 C CA . TYR C 1 88 ? 56.822 43.098 100.649 1.00 59.90 67 TYR C CA 1
ATOM 4722 C C . TYR C 1 88 ? 56.636 42.163 101.841 1.00 67.07 67 TYR C C 1
ATOM 4723 O O . TYR C 1 88 ? 57.264 42.357 102.893 1.00 62.92 67 TYR C O 1
ATOM 4732 N N . LEU C 1 89 ? 55.821 41.120 101.678 1.00 66.57 68 LEU C N 1
ATOM 4733 C CA . LEU C 1 89 ? 55.393 40.329 102.828 1.00 64.57 68 LEU C CA 1
ATOM 4734 C C . LEU C 1 89 ? 56.453 39.324 103.259 1.00 56.41 68 LEU C C 1
ATOM 4735 O O . LEU C 1 89 ? 56.658 39.122 104.458 1.00 49.06 68 LEU C O 1
ATOM 4740 N N . LEU C 1 90 ? 57.103 38.664 102.315 1.00 58.37 69 LEU C N 1
ATOM 4741 C CA . LEU C 1 90 ? 58.021 37.602 102.716 1.00 66.15 69 LEU C CA 1
ATOM 4742 C C . LEU C 1 90 ? 59.242 38.102 103.492 1.00 64.56 69 LEU C C 1
ATOM 4743 O O . LEU C 1 90 ? 59.583 37.502 104.517 1.00 69.28 69 LEU C O 1
ATOM 4748 N N . PRO C 1 91 ? 59.915 39.186 103.078 1.00 70.92 70 PRO C N 1
ATOM 4749 C CA . PRO C 1 91 ? 61.050 39.683 103.887 1.00 78.94 70 PRO C CA 1
ATOM 4750 C C . PRO C 1 91 ? 60.675 40.106 105.298 1.00 86.07 70 PRO C C 1
ATOM 4751 O O . PRO C 1 91 ? 61.533 40.071 106.188 1.00 90.76 70 PRO C O 1
ATOM 4755 N N . LEU C 1 92 ? 59.428 40.511 105.540 1.00 90.30 71 LEU C N 1
ATOM 4756 C CA . LEU C 1 92 ? 59.044 40.902 106.893 1.00 96.30 71 LEU C CA 1
ATOM 4757 C C . LEU C 1 92 ? 58.724 39.702 107.771 1.00 92.75 71 LEU C C 1
ATOM 4758 O O . LEU C 1 92 ? 58.748 39.821 108.999 1.00 100.30 71 LEU C O 1
ATOM 4763 N N . ALA C 1 93 ? 58.418 38.562 107.168 1.00 84.99 72 ALA C N 1
ATOM 4764 C CA . ALA C 1 93 ? 58.157 37.338 107.899 1.00 81.23 72 ALA C CA 1
ATOM 4765 C C . ALA C 1 93 ? 59.456 36.670 108.342 1.00 85.08 72 ALA C C 1
ATOM 4766 O O . ALA C 1 93 ? 60.557 37.030 107.920 1.00 77.92 72 ALA C O 1
ATOM 4768 N N . ASP C 1 94 ? 59.313 35.724 109.260 1.00 91.98 73 ASP C N 1
ATOM 4769 C CA . ASP C 1 94 ? 60.392 34.815 109.644 1.00 95.01 73 ASP C CA 1
ATOM 4770 C C . ASP C 1 94 ? 60.178 33.482 108.938 1.00 88.79 73 ASP C C 1
ATOM 4771 O O . ASP C 1 94 ? 60.142 32.412 109.549 1.00 89.65 73 ASP C O 1
ATOM 4776 N N . MET C 1 95 ? 60.040 33.550 107.611 1.00 81.11 74 MET C N 1
ATOM 4777 C CA . MET C 1 95 ? 59.547 32.424 106.829 1.00 69.89 74 MET C CA 1
ATOM 4778 C C . MET C 1 95 ? 60.381 32.204 105.575 1.00 71.11 74 MET C C 1
ATOM 4779 O O . MET C 1 95 ? 61.115 33.085 105.122 1.00 66.53 74 MET C O 1
ATOM 4784 N N . HIS C 1 96 ? 60.226 31.010 105.000 1.00 65.77 75 HIS C N 1
ATOM 4785 C CA . HIS C 1 96 ? 61.001 30.576 103.852 1.00 64.00 75 HIS C CA 1
ATOM 4786 C C . HIS C 1 96 ? 60.089 29.940 102.804 1.00 55.31 75 HIS C C 1
ATOM 4787 O O . HIS C 1 96 ? 59.051 29.366 103.133 1.00 56.95 75 HIS C O 1
ATOM 4794 N N . ILE C 1 97 ? 60.512 29.999 101.540 1.00 50.08 76 ILE C N 1
ATOM 4795 C CA . ILE C 1 97 ? 59.833 29.299 100.451 1.00 53.08 76 ILE C CA 1
ATOM 4796 C C . ILE C 1 97 ? 60.391 27.884 100.381 1.00 58.86 76 ILE C C 1
ATOM 4797 O O . ILE C 1 97 ? 61.596 27.689 100.187 1.00 59.89 76 ILE C O 1
ATOM 4802 N N . VAL C 1 98 ? 59.509 26.895 100.485 1.00 54.29 77 VAL C N 1
ATOM 4803 C CA . VAL C 1 98 ? 59.897 25.494 100.500 1.00 59.97 77 VAL C CA 1
ATOM 4804 C C . VAL C 1 98 ? 59.294 24.727 99.333 1.00 67.22 77 VAL C C 1
ATOM 4805 O O . VAL C 1 98 ? 59.316 23.496 99.328 1.00 73.13 77 VAL C O 1
ATOM 4809 N N . GLY C 1 99 ? 58.745 25.433 98.349 1.00 67.06 78 GLY C N 1
ATOM 4810 C CA . GLY C 1 99 ? 58.167 24.798 97.181 1.00 65.16 78 GLY C CA 1
ATOM 4811 C C . GLY C 1 99 ? 57.440 25.819 96.336 1.00 67.75 78 GLY C C 1
ATOM 4812 O O . GLY C 1 99 ? 57.159 26.941 96.771 1.00 69.62 78 GLY C O 1
ATOM 4813 N N . GLU C 1 100 ? 57.122 25.407 95.110 1.00 62.68 79 GLU C N 1
ATOM 4814 C CA . GLU C 1 100 ? 56.319 26.230 94.217 1.00 62.21 79 GLU C CA 1
ATOM 4815 C C . GLU C 1 100 ? 55.271 25.358 93.524 1.00 60.95 79 GLU C C 1
ATOM 4816 O O . GLU C 1 100 ? 55.380 24.130 93.497 1.00 66.06 79 GLU C O 1
ATOM 4822 N N . TYR C 1 101 ? 54.233 25.997 92.974 1.00 57.22 80 TYR C N 1
ATOM 4823 C CA . TYR C 1 101 ? 53.156 25.246 92.334 1.00 60.19 80 TYR C CA 1
ATOM 4824 C C . TYR C 1 101 ? 52.503 26.069 91.230 1.00 63.27 80 TYR C C 1
ATOM 4825 O O . TYR C 1 101 ? 52.234 27.260 91.416 1.00 59.19 80 TYR C O 1
ATOM 4834 N N . PHE C 1 102 ? 52.226 25.420 90.096 1.00 58.96 81 PHE C N 1
ATOM 4835 C CA . PHE C 1 102 ? 51.572 26.051 88.954 1.00 64.07 81 PHE C CA 1
ATOM 4836 C C . PHE C 1 102 ? 50.234 25.372 88.697 1.00 69.53 81 PHE C C 1
ATOM 4837 O O . PHE C 1 102 ? 50.195 24.173 88.401 1.00 74.61 81 PHE C O 1
ATOM 4845 N N . LEU C 1 103 ? 49.146 26.138 88.779 1.00 71.55 82 LEU C N 1
ATOM 4846 C CA . LEU C 1 103 ? 47.792 25.603 88.604 1.00 67.52 82 LEU C CA 1
ATOM 4847 C C . LEU C 1 103 ? 47.165 26.218 87.358 1.00 60.87 82 LEU C C 1
ATOM 4848 O O . LEU C 1 103 ? 47.037 27.452 87.282 1.00 62.55 82 LEU C O 1
ATOM 4853 N N . PRO C 1 104 ? 46.806 25.432 86.345 1.00 65.66 83 PRO C N 1
ATOM 4854 C CA . PRO C 1 104 ? 46.010 25.982 85.232 1.00 69.98 83 PRO C CA 1
ATOM 4855 C C . PRO C 1 104 ? 44.625 26.392 85.714 1.00 71.50 83 PRO C C 1
ATOM 4856 O O . PRO C 1 104 ? 43.924 25.615 86.366 1.00 67.32 83 PRO C O 1
ATOM 4860 N N . ILE C 1 105 ? 44.243 27.627 85.394 1.00 77.18 84 ILE C N 1
ATOM 4861 C CA . ILE C 1 105 ? 42.993 28.220 85.865 1.00 82.82 84 ILE C CA 1
ATOM 4862 C C . ILE C 1 105 ? 41.870 27.958 84.864 1.00 90.87 84 ILE C C 1
ATOM 4863 O O . ILE C 1 105 ? 42.000 28.261 83.670 1.00 95.21 84 ILE C O 1
ATOM 4868 N N . HIS C 1 106 ? 40.760 27.400 85.356 1.00 91.58 85 HIS C N 1
ATOM 4869 C CA . HIS C 1 106 ? 39.575 27.136 84.549 1.00 90.90 85 HIS C CA 1
ATOM 4870 C C . HIS C 1 106 ? 38.340 27.606 85.305 1.00 86.19 85 HIS C C 1
ATOM 4871 O O . HIS C 1 106 ? 38.268 27.482 86.532 1.00 78.53 85 HIS C O 1
ATOM 4878 N N . PHE C 1 107 ? 37.355 28.117 84.574 1.00 88.56 86 PHE C N 1
ATOM 4879 C CA . PHE C 1 107 ? 36.118 28.600 85.173 1.00 89.35 86 PHE C CA 1
ATOM 4880 C C . PHE C 1 107 ? 34.952 27.718 84.755 1.00 85.03 86 PHE C C 1
ATOM 4881 O O . PHE C 1 107 ? 34.850 27.318 83.590 1.00 90.22 86 PHE C O 1
ATOM 4889 N N . GLN C 1 108 ? 34.074 27.423 85.710 1.00 76.65 87 GLN C N 1
ATOM 4890 C CA . GLN C 1 108 ? 32.907 26.583 85.473 1.00 76.68 87 GLN C CA 1
ATOM 4891 C C . GLN C 1 108 ? 31.637 27.390 85.710 1.00 78.31 87 GLN C C 1
ATOM 4892 O O . GLN C 1 108 ? 31.524 28.101 86.712 1.00 75.29 87 GLN C O 1
ATOM 4898 N N . LEU C 1 109 ? 30.685 27.279 84.788 1.00 83.09 88 LEU C N 1
ATOM 4899 C CA . LEU C 1 109 ? 29.387 27.935 84.918 1.00 77.48 88 LEU C CA 1
ATOM 4900 C C . LEU C 1 109 ? 28.452 27.041 85.725 1.00 75.87 88 LEU C C 1
ATOM 4901 O O . LEU C 1 109 ? 28.092 25.948 85.275 1.00 80.45 88 LEU C O 1
ATOM 4906 N N . MET C 1 110 ? 28.058 27.495 86.917 1.00 70.36 89 MET C N 1
ATOM 4907 C CA . MET C 1 110 ? 27.277 26.666 87.825 1.00 74.82 89 MET C CA 1
ATOM 4908 C C . MET C 1 110 ? 25.961 27.329 88.231 1.00 76.66 89 MET C C 1
ATOM 4909 O O . MET C 1 110 ? 25.857 28.558 88.320 1.00 77.75 89 MET C O 1
ATOM 4914 N N . VAL C 1 111 ? 24.955 26.485 88.489 1.00 72.21 90 VAL C N 1
ATOM 4915 C CA . VAL C 1 111 ? 23.597 26.905 88.830 1.00 75.82 90 VAL C CA 1
ATOM 4916 C C . VAL C 1 111 ? 23.061 25.997 89.931 1.00 83.51 90 VAL C C 1
ATOM 4917 O O . VAL C 1 111 ? 23.667 24.985 90.284 1.00 88.52 90 VAL C O 1
ATOM 4921 N N . LEU C 1 112 ? 21.899 26.366 90.465 1.00 87.22 91 LEU C N 1
ATOM 4922 C CA . LEU C 1 112 ? 21.240 25.535 91.462 1.00 87.87 91 LEU C CA 1
ATOM 4923 C C . LEU C 1 112 ? 20.814 24.205 90.833 1.00 82.49 91 LEU C C 1
ATOM 4924 O O . LEU C 1 112 ? 20.661 24.115 89.612 1.00 78.20 91 LEU C O 1
ATOM 4929 N N . PRO C 1 113 ? 20.680 23.143 91.632 1.00 84.50 92 PRO C N 1
ATOM 4930 C CA . PRO C 1 113 ? 20.357 21.829 91.054 1.00 85.53 92 PRO C CA 1
ATOM 4931 C C . PRO C 1 113 ? 19.068 21.887 90.244 1.00 93.03 92 PRO C C 1
ATOM 4932 O O . PRO C 1 113 ? 18.066 22.459 90.677 1.00 89.76 92 PRO C O 1
ATOM 4936 N N . GLY C 1 114 ? 19.109 21.308 89.047 1.00 97.40 93 GLY C N 1
ATOM 4937 C CA . GLY C 1 114 ? 17.950 21.281 88.184 1.00 103.93 93 GLY C CA 1
ATOM 4938 C C . GLY C 1 114 ? 17.656 22.566 87.437 1.00 107.78 93 GLY C C 1
ATOM 4939 O O . GLY C 1 114 ? 16.694 22.596 86.655 1.00 112.17 93 GLY C O 1
ATOM 4940 N N . VAL C 1 115 ? 18.433 23.631 87.648 1.00 98.02 94 VAL C N 1
ATOM 4941 C CA . VAL C 1 115 ? 18.190 24.872 86.919 1.00 88.11 94 VAL C CA 1
ATOM 4942 C C . VAL C 1 115 ? 18.671 24.710 85.482 1.00 82.61 94 VAL C C 1
ATOM 4943 O O . VAL C 1 115 ? 19.775 24.209 85.236 1.00 77.47 94 VAL C O 1
ATOM 4947 N N . ARG C 1 116 ? 17.836 25.137 84.533 1.00 80.35 95 ARG C N 1
ATOM 4948 C CA . ARG C 1 116 ? 18.058 25.038 83.097 1.00 79.18 95 ARG C CA 1
ATOM 4949 C C . ARG C 1 116 ? 18.682 26.320 82.545 1.00 75.69 95 ARG C C 1
ATOM 4950 O O . ARG C 1 116 ? 18.536 27.404 83.113 1.00 75.10 95 ARG C O 1
ATOM 4952 N N . ARG C 1 117 ? 19.369 26.178 81.405 1.00 75.68 96 ARG C N 1
ATOM 4953 C CA . ARG C 1 117 ? 20.087 27.303 80.808 1.00 81.10 96 ARG C CA 1
ATOM 4954 C C . ARG C 1 117 ? 19.191 28.514 80.572 1.00 80.88 96 ARG C C 1
ATOM 4955 O O . ARG C 1 117 ? 19.595 29.658 80.817 1.00 74.63 96 ARG C O 1
ATOM 4963 N N . GLU C 1 118 ? 17.962 28.276 80.117 1.00 83.49 97 GLU C N 1
ATOM 4964 C CA . GLU C 1 118 ? 17.025 29.342 79.775 1.00 86.36 97 GLU C CA 1
ATOM 4965 C C . GLU C 1 118 ? 16.614 30.193 80.973 1.00 85.06 97 GLU C C 1
ATOM 4966 O O . GLU C 1 118 ? 16.247 31.359 80.790 1.00 80.90 97 GLU C O 1
ATOM 4972 N N . GLU C 1 119 ? 16.701 29.658 82.194 1.00 87.46 98 GLU C N 1
ATOM 4973 C CA . GLU C 1 119 ? 16.289 30.407 83.375 1.00 85.09 98 GLU C CA 1
ATOM 4974 C C . GLU C 1 119 ? 17.300 31.467 83.791 1.00 84.00 98 GLU C C 1
ATOM 4975 O O . GLU C 1 119 ? 16.930 32.416 84.489 1.00 80.76 98 GLU C O 1
ATOM 4981 N N . ILE C 1 120 ? 18.567 31.319 83.411 1.00 90.87 99 ILE C N 1
ATOM 4982 C CA . ILE C 1 120 ? 19.596 32.224 83.904 1.00 97.09 99 ILE C CA 1
ATOM 4983 C C . ILE C 1 120 ? 19.401 33.603 83.292 1.00 102.13 99 ILE C C 1
ATOM 4984 O O . ILE C 1 120 ? 19.233 33.743 82.074 1.00 107.21 99 ILE C O 1
ATOM 4989 N N . LYS C 1 121 ? 19.445 34.627 84.131 1.00 105.08 100 LYS C N 1
ATOM 4990 C CA . LYS C 1 121 ? 19.474 36.010 83.678 1.00 107.10 100 LYS C CA 1
ATOM 4991 C C . LYS C 1 121 ? 20.753 36.730 84.081 1.00 110.60 100 LYS C C 1
ATOM 4992 O O . LYS C 1 121 ? 21.278 37.533 83.306 1.00 114.46 100 LYS C O 1
ATOM 4994 N N . THR C 1 122 ? 21.282 36.456 85.270 1.00 105.71 101 THR C N 1
ATOM 4995 C CA . THR C 1 122 ? 22.474 37.131 85.762 1.00 103.95 101 THR C CA 1
ATOM 4996 C C . THR C 1 122 ? 23.538 36.115 86.161 1.00 93.61 101 THR C C 1
ATOM 4997 O O . THR C 1 122 ? 23.237 35.042 86.691 1.00 84.35 101 THR C O 1
ATOM 5001 N N . VAL C 1 123 ? 24.795 36.487 85.939 1.00 96.66 102 VAL C N 1
ATOM 5002 C CA . VAL C 1 123 ? 25.941 35.662 86.293 1.00 92.79 102 VAL C CA 1
ATOM 5003 C C . VAL C 1 123 ? 26.769 36.429 87.306 1.00 99.64 102 VAL C C 1
ATOM 5004 O O . VAL C 1 123 ? 27.155 37.577 87.059 1.00 107.58 102 VAL C O 1
ATOM 5008 N N . HIS C 1 124 ? 27.041 35.793 88.437 1.00 94.58 103 HIS C N 1
ATOM 5009 C CA . HIS C 1 124 ? 27.705 36.429 89.560 1.00 82.91 103 HIS C CA 1
ATOM 5010 C C . HIS C 1 124 ? 29.096 35.839 89.710 1.00 83.55 103 HIS C C 1
ATOM 5011 O O . HIS C 1 124 ? 29.271 34.617 89.669 1.00 88.57 103 HIS C O 1
ATOM 5018 N N . SER C 1 125 ? 30.073 36.711 89.871 1.00 73.88 104 SER C N 1
ATOM 5019 C CA . SER C 1 125 ? 31.463 36.316 90.012 1.00 83.84 104 SER C CA 1
ATOM 5020 C C . SER C 1 125 ? 32.208 37.574 90.429 1.00 101.16 104 SER C C 1
ATOM 5021 O O . SER C 1 125 ? 31.619 38.656 90.530 1.00 106.11 104 SER C O 1
ATOM 5024 N N . HIS C 1 126 ? 33.505 37.440 90.668 1.00 106.89 105 HIS C N 1
ATOM 5025 C CA . HIS C 1 126 ? 34.280 38.627 90.977 1.00 119.39 105 HIS C CA 1
ATOM 5026 C C . HIS C 1 126 ? 34.337 39.501 89.732 1.00 134.65 105 HIS C C 1
ATOM 5027 O O . HIS C 1 126 ? 34.384 38.995 88.606 1.00 135.36 105 HIS C O 1
ATOM 5034 N N . ILE C 1 127 ? 34.299 40.823 89.936 1.00 150.08 106 ILE C N 1
ATOM 5035 C CA . ILE C 1 127 ? 34.219 41.758 88.813 1.00 151.75 106 ILE C CA 1
ATOM 5036 C C . ILE C 1 127 ? 35.344 41.502 87.821 1.00 148.19 106 ILE C C 1
ATOM 5037 O O . ILE C 1 127 ? 35.192 41.739 86.616 1.00 156.77 106 ILE C O 1
ATOM 5039 N N . HIS C 1 128 ? 36.491 41.025 88.311 1.00 130.38 107 HIS C N 1
ATOM 5040 C CA . HIS C 1 128 ? 37.612 40.670 87.446 1.00 116.59 107 HIS C CA 1
ATOM 5041 C C . HIS C 1 128 ? 37.342 39.390 86.658 1.00 105.90 107 HIS C C 1
ATOM 5042 O O . HIS C 1 128 ? 37.701 39.290 85.477 1.00 97.23 107 HIS C O 1
ATOM 5049 N N . ALA C 1 129 ? 36.684 38.413 87.288 1.00 99.89 108 ALA C N 1
ATOM 5050 C CA . ALA C 1 129 ? 36.389 37.146 86.620 1.00 90.51 108 ALA C CA 1
ATOM 5051 C C . ALA C 1 129 ? 35.433 37.330 85.444 1.00 91.54 108 ALA C C 1
ATOM 5052 O O . ALA C 1 129 ? 35.584 36.670 84.408 1.00 96.33 108 ALA C O 1
ATOM 5054 N N . LEU C 1 130 ? 34.430 38.202 85.594 1.00 87.17 109 LEU C N 1
ATOM 5055 C CA . LEU C 1 130 ? 33.489 38.468 84.507 1.00 90.76 109 LEU C CA 1
ATOM 5056 C C . LEU C 1 130 ? 34.195 38.863 83.211 1.00 97.73 109 LEU C C 1
ATOM 5057 O O . LEU C 1 130 ? 33.817 38.405 82.125 1.00 101.73 109 LEU C O 1
ATOM 5059 N N . GLY C 1 131 ? 35.233 39.697 83.301 1.00 98.56 110 GLY C N 1
ATOM 5060 C CA . GLY C 1 131 ? 35.953 40.132 82.116 1.00 102.79 110 GLY C CA 1
ATOM 5061 C C . GLY C 1 131 ? 36.753 39.042 81.431 1.00 108.82 110 GLY C C 1
ATOM 5062 O O . GLY C 1 131 ? 37.124 39.204 80.262 1.00 113.35 110 GLY C O 1
ATOM 5063 N N . GLN C 1 132 ? 37.036 37.942 82.129 1.00 109.02 111 GLN C N 1
ATOM 5064 C CA . GLN C 1 132 ? 37.760 36.821 81.548 1.00 111.51 111 GLN C CA 1
ATOM 5065 C C . GLN C 1 132 ? 36.826 35.736 81.022 1.00 115.64 111 GLN C C 1
ATOM 5066 O O . GLN C 1 132 ? 37.297 34.735 80.472 1.00 116.66 111 GLN C O 1
ATOM 5068 N N . CYS C 1 133 ? 35.517 35.917 81.173 1.00 116.69 112 CYS C N 1
ATOM 5069 C CA . CYS C 1 133 ? 34.501 34.988 80.694 1.00 116.12 112 CYS C CA 1
ATOM 5070 C C . CYS C 1 133 ? 33.417 35.741 79.933 1.00 115.45 112 CYS C C 1
ATOM 5071 O O . CYS C 1 133 ? 32.228 35.420 80.021 1.00 113.70 112 CYS C O 1
ATOM 5074 N N . ARG C 1 134 ? 33.825 36.762 79.172 1.00 115.32 113 ARG C N 1
ATOM 5075 C CA . ARG C 1 134 ? 32.875 37.626 78.475 1.00 105.82 113 ARG C CA 1
ATOM 5076 C C . ARG C 1 134 ? 32.150 36.895 77.356 1.00 103.57 113 ARG C C 1
ATOM 5077 O O . ARG C 1 134 ? 31.002 37.230 77.040 1.00 102.03 113 ARG C O 1
ATOM 5079 N N . ASN C 1 135 ? 32.804 35.912 76.737 1.00 105.87 114 ASN C N 1
ATOM 5080 C CA . ASN C 1 135 ? 32.237 35.276 75.551 1.00 108.75 114 ASN C CA 1
ATOM 5081 C C . ASN C 1 135 ? 30.917 34.579 75.865 1.00 108.60 114 ASN C C 1
ATOM 5082 O O . ASN C 1 135 ? 29.925 34.754 75.148 1.00 109.84 114 ASN C O 1
ATOM 5087 N N . VAL C 1 136 ? 30.888 33.763 76.923 1.00 104.92 115 VAL C N 1
ATOM 5088 C CA . VAL C 1 136 ? 29.668 33.034 77.256 1.00 105.14 115 VAL C CA 1
ATOM 5089 C C . VAL C 1 136 ? 28.601 33.928 77.882 1.00 101.15 115 VAL C C 1
ATOM 5090 O O . VAL C 1 136 ? 27.413 33.592 77.821 1.00 100.62 115 VAL C O 1
ATOM 5094 N N . ILE C 1 137 ? 28.981 35.057 78.487 1.00 97.04 116 ILE C N 1
ATOM 5095 C CA . ILE C 1 137 ? 27.968 35.959 79.030 1.00 98.79 116 ILE C CA 1
ATOM 5096 C C . ILE C 1 137 ? 27.233 36.686 77.908 1.00 102.44 116 ILE C C 1
ATOM 5097 O O . ILE C 1 137 ? 26.010 36.864 77.965 1.00 106.03 116 ILE C O 1
ATOM 5102 N N . ARG C 1 138 ? 27.954 37.091 76.859 1.00 101.20 117 ARG C N 1
ATOM 5103 C CA . ARG C 1 138 ? 27.312 37.833 75.780 1.00 95.71 117 ARG C CA 1
ATOM 5104 C C . ARG C 1 138 ? 26.567 36.901 74.834 1.00 96.41 117 ARG C C 1
ATOM 5105 O O . ARG C 1 138 ? 25.478 37.241 74.364 1.00 93.92 117 ARG C O 1
ATOM 5107 N N . GLN C 1 139 ? 27.127 35.718 74.563 1.00 101.20 118 GLN C N 1
ATOM 5108 C CA . GLN C 1 139 ? 26.474 34.762 73.671 1.00 107.43 118 GLN C CA 1
ATOM 5109 C C . GLN C 1 139 ? 25.125 34.302 74.214 1.00 108.68 118 GLN C C 1
ATOM 5110 O O . GLN C 1 139 ? 24.240 33.926 73.438 1.00 110.95 118 GLN C O 1
ATOM 5116 N N . ASN C 1 140 ? 24.954 34.312 75.533 1.00 107.87 119 ASN C N 1
ATOM 5117 C CA . ASN C 1 140 ? 23.715 33.894 76.174 1.00 101.56 119 ASN C CA 1
ATOM 5118 C C . ASN C 1 140 ? 22.846 35.064 76.621 1.00 98.63 119 ASN C C 1
ATOM 5119 O O . ASN C 1 140 ? 21.755 34.836 77.152 1.00 90.46 119 ASN C O 1
ATOM 5124 N N . GLY C 1 141 ? 23.303 36.299 76.428 1.00 102.71 120 GLY C N 1
ATOM 5125 C CA . GLY C 1 141 ? 22.516 37.473 76.771 1.00 106.48 120 GLY C CA 1
ATOM 5126 C C . GLY C 1 141 ? 22.306 37.700 78.254 1.00 108.29 120 GLY C C 1
ATOM 5127 O O . GLY C 1 141 ? 21.226 38.149 78.661 1.00 110.95 120 GLY C O 1
ATOM 5128 N N . TRP C 1 142 ? 23.306 37.404 79.074 1.00 103.33 121 TRP C N 1
ATOM 5129 C CA . TRP C 1 142 ? 23.196 37.569 80.515 1.00 102.97 121 TRP C CA 1
ATOM 5130 C C . TRP C 1 142 ? 23.815 38.894 80.955 1.00 107.94 121 TRP C C 1
ATOM 5131 O O . TRP C 1 142 ? 24.524 39.563 80.199 1.00 115.98 121 TRP C O 1
ATOM 5142 N N . LYS C 1 143 ? 23.515 39.280 82.196 1.00 103.65 122 LYS C N 1
ATOM 5143 C CA . LYS C 1 143 ? 24.050 40.495 82.806 1.00 105.10 122 LYS C CA 1
ATOM 5144 C C . LYS C 1 143 ? 25.035 40.087 83.895 1.00 111.90 122 LYS C C 1
ATOM 5145 O O . LYS C 1 143 ? 24.637 39.495 84.904 1.00 113.21 122 LYS C O 1
ATOM 5147 N N . GLY C 1 144 ? 26.312 40.400 83.693 1.00 121.06 123 GLY C N 1
ATOM 5148 C CA . GLY C 1 144 ? 27.314 40.118 84.712 1.00 120.20 123 GLY C CA 1
ATOM 5149 C C . GLY C 1 144 ? 27.107 40.991 85.939 1.00 121.77 123 GLY C C 1
ATOM 5150 O O . GLY C 1 144 ? 26.892 42.204 85.827 1.00 125.67 123 GLY C O 1
ATOM 5151 N N . VAL C 1 145 ? 27.177 40.378 87.121 1.00 118.87 124 VAL C N 1
ATOM 5152 C CA . VAL C 1 145 ? 26.934 41.062 88.388 1.00 111.70 124 VAL C CA 1
ATOM 5153 C C . VAL C 1 145 ? 28.150 40.901 89.293 1.00 104.80 124 VAL C C 1
ATOM 5154 O O . VAL C 1 145 ? 28.635 39.783 89.503 1.00 100.10 124 VAL C O 1
ATOM 5158 N N . ILE C 1 146 ? 28.624 42.025 89.839 1.00 103.41 125 ILE C N 1
ATOM 5159 C CA . ILE C 1 146 ? 29.790 42.018 90.713 1.00 94.85 125 ILE C CA 1
ATOM 5160 C C . ILE C 1 146 ? 29.516 41.196 91.964 1.00 95.09 125 ILE C C 1
ATOM 5161 O O . ILE C 1 146 ? 28.402 41.193 92.505 1.00 97.83 125 ILE C O 1
ATOM 5163 N N . ALA C 1 147 ? 30.538 40.473 92.418 1.00 91.36 126 ALA C N 1
ATOM 5164 C CA . ALA C 1 147 ? 30.504 39.755 93.683 1.00 92.42 126 ALA C CA 1
ATOM 5165 C C . ALA C 1 147 ? 31.850 39.922 94.373 1.00 99.58 126 ALA C C 1
ATOM 5166 O O . ALA C 1 147 ? 32.890 40.026 93.716 1.00 101.18 126 ALA C O 1
ATOM 5168 N N . GLY C 1 148 ? 31.817 39.977 95.707 1.00 104.69 127 GLY C N 1
ATOM 5169 C CA . GLY C 1 148 ? 33.037 40.243 96.454 1.00 110.60 127 GLY C CA 1
ATOM 5170 C C . GLY C 1 148 ? 34.118 39.201 96.233 1.00 114.17 127 GLY C C 1
ATOM 5171 O O . GLY C 1 148 ? 35.306 39.527 96.177 1.00 112.10 127 GLY C O 1
ATOM 5172 N N . ASP C 1 149 ? 33.726 37.935 96.105 1.00 115.96 128 ASP C N 1
ATOM 5173 C CA . ASP C 1 149 ? 34.690 36.850 95.997 1.00 115.71 128 ASP C CA 1
ATOM 5174 C C . ASP C 1 149 ? 34.105 35.786 95.077 1.00 112.06 128 ASP C C 1
ATOM 5175 O O . ASP C 1 149 ? 32.892 35.557 95.079 1.00 116.09 128 ASP C O 1
ATOM 5180 N N . THR C 1 150 ? 34.974 35.148 94.286 1.00 104.44 129 THR C N 1
ATOM 5181 C CA . THR C 1 150 ? 34.518 34.160 93.308 1.00 98.38 129 THR C CA 1
ATOM 5182 C C . THR C 1 150 ? 33.909 32.932 93.980 1.00 95.00 129 THR C C 1
ATOM 5183 O O . THR C 1 150 ? 32.773 32.547 93.675 1.00 92.72 129 THR C O 1
ATOM 5187 N N . ALA C 1 151 ? 34.652 32.289 94.888 1.00 87.29 130 ALA C N 1
ATOM 5188 C CA . ALA C 1 151 ? 34.071 31.174 95.630 1.00 79.77 130 ALA C CA 1
ATOM 5189 C C . ALA C 1 151 ? 32.857 31.629 96.423 1.00 86.88 130 ALA C C 1
ATOM 5190 O O . ALA C 1 151 ? 31.910 30.857 96.611 1.00 90.02 130 ALA C O 1
ATOM 5192 N N . GLY C 1 152 ? 32.872 32.877 96.898 1.00 82.65 131 GLY C N 1
ATOM 5193 C CA . GLY C 1 152 ? 31.699 33.442 97.538 1.00 79.73 131 GLY C CA 1
ATOM 5194 C C . GLY C 1 152 ? 30.517 33.542 96.595 1.00 82.72 131 GLY C C 1
ATOM 5195 O O . GLY C 1 152 ? 29.364 33.423 97.024 1.00 82.34 131 GLY C O 1
ATOM 5196 N N . ALA C 1 153 ? 30.781 33.764 95.302 1.00 80.61 132 ALA C N 1
ATOM 5197 C CA . ALA C 1 153 ? 29.694 33.810 94.329 1.00 86.23 132 ALA C CA 1
ATOM 5198 C C . ALA C 1 153 ? 28.955 32.477 94.273 1.00 80.77 132 ALA C C 1
ATOM 5199 O O . ALA C 1 153 ? 27.719 32.445 94.202 1.00 68.11 132 ALA C O 1
ATOM 5201 N N . ALA C 1 154 ? 29.694 31.364 94.333 1.00 81.40 133 ALA C N 1
ATOM 5202 C CA . ALA C 1 154 ? 29.043 30.063 94.427 1.00 79.22 133 ALA C CA 1
ATOM 5203 C C . ALA C 1 154 ? 28.278 29.934 95.736 1.00 82.50 133 ALA C C 1
ATOM 5204 O O . ALA C 1 154 ? 27.118 29.496 95.743 1.00 84.06 133 ALA C O 1
ATOM 5206 N N . ARG C 1 155 ? 28.904 30.347 96.846 1.00 74.97 134 ARG C N 1
ATOM 5207 C CA . ARG C 1 155 ? 28.217 30.383 98.134 1.00 74.47 134 ARG C CA 1
ATOM 5208 C C . ARG C 1 155 ? 26.972 31.260 98.073 1.00 72.86 134 ARG C C 1
ATOM 5209 O O . ARG C 1 155 ? 25.921 30.891 98.607 1.00 85.75 134 ARG C O 1
ATOM 5217 N N . LEU C 1 156 ? 27.064 32.411 97.403 1.00 69.37 135 LEU C N 1
ATOM 5218 C CA . LEU C 1 156 ? 25.927 33.319 97.308 1.00 70.87 135 LEU C CA 1
ATOM 5219 C C . LEU C 1 156 ? 24.763 32.670 96.558 1.00 81.63 135 LEU C C 1
ATOM 5220 O O . LEU C 1 156 ? 23.605 32.774 96.983 1.00 83.24 135 LEU C O 1
ATOM 5225 N N . VAL C 1 157 ? 25.054 31.982 95.447 1.00 80.40 136 VAL C N 1
ATOM 5226 C CA . VAL C 1 157 ? 23.997 31.343 94.664 1.00 82.15 136 VAL C CA 1
ATOM 5227 C C . VAL C 1 157 ? 23.324 30.247 95.478 1.00 87.43 136 VAL C C 1
ATOM 5228 O O . VAL C 1 157 ? 22.099 30.076 95.422 1.00 88.04 136 VAL C O 1
ATOM 5232 N N . ALA C 1 158 ? 24.110 29.493 96.255 1.00 86.88 137 ALA C N 1
ATOM 5233 C CA . ALA C 1 158 ? 23.533 28.425 97.063 1.00 84.42 137 ALA C CA 1
ATOM 5234 C C . ALA C 1 158 ? 22.700 28.978 98.212 1.00 92.40 137 ALA C C 1
ATOM 5235 O O . ALA C 1 158 ? 21.738 28.331 98.653 1.00 91.92 137 ALA C O 1
ATOM 5237 N N . ASP C 1 159 ? 23.044 30.171 98.701 1.00 100.68 138 ASP C N 1
ATOM 5238 C CA . ASP C 1 159 ? 22.328 30.763 99.822 1.00 102.95 138 ASP C CA 1
ATOM 5239 C C . ASP C 1 159 ? 21.079 31.524 99.380 1.00 99.51 138 ASP C C 1
ATOM 5240 O O . ASP C 1 159 ? 20.024 31.403 100.014 1.00 97.10 138 ASP C O 1
ATOM 5245 N N . VAL C 1 160 ? 21.161 32.288 98.289 1.00 96.88 139 VAL C N 1
ATOM 5246 C CA . VAL C 1 160 ? 20.016 33.101 97.901 1.00 94.64 139 VAL C CA 1
ATOM 5247 C C . VAL C 1 160 ? 18.906 32.225 97.323 1.00 94.64 139 VAL C C 1
ATOM 5248 O O . VAL C 1 160 ? 17.721 32.544 97.471 1.00 97.37 139 VAL C O 1
ATOM 5252 N N . LYS C 1 161 ? 19.262 31.095 96.702 1.00 92.83 140 LYS C N 1
ATOM 5253 C CA . LYS C 1 161 ? 18.300 30.141 96.136 1.00 97.66 140 LYS C CA 1
ATOM 5254 C C . LYS C 1 161 ? 17.400 30.801 95.098 1.00 104.69 140 LYS C C 1
ATOM 5255 O O . LYS C 1 161 ? 16.215 30.480 94.986 1.00 103.61 140 LYS C O 1
ATOM 5261 N N . ASP C 1 162 ? 17.962 31.752 94.360 1.00 103.06 141 ASP C N 1
ATOM 5262 C CA . ASP C 1 162 ? 17.307 32.371 93.215 1.00 95.63 141 ASP C CA 1
ATOM 5263 C C . ASP C 1 162 ? 17.752 31.627 91.960 1.00 88.65 141 ASP C C 1
ATOM 5264 O O . ASP C 1 162 ? 18.945 31.625 91.627 1.00 89.17 141 ASP C O 1
ATOM 5269 N N . ARG C 1 163 ? 16.800 30.978 91.281 1.00 83.61 142 ARG C N 1
ATOM 5270 C CA . ARG C 1 163 ? 17.118 30.143 90.123 1.00 79.11 142 ARG C CA 1
ATOM 5271 C C . ARG C 1 163 ? 17.687 30.940 88.953 1.00 82.90 142 ARG C C 1
ATOM 5272 O O . ARG C 1 163 ? 18.393 30.366 88.116 1.00 85.05 142 ARG C O 1
ATOM 5280 N N . SER C 1 164 ? 17.422 32.245 88.884 1.00 85.67 143 SER C N 1
ATOM 5281 C CA . SER C 1 164 ? 17.942 33.071 87.800 1.00 90.39 143 SER C CA 1
ATOM 5282 C C . SER C 1 164 ? 19.420 33.418 87.954 1.00 87.37 143 SER C C 1
ATOM 5283 O O . SER C 1 164 ? 20.031 33.896 86.990 1.00 86.66 143 SER C O 1
ATOM 5286 N N . MET C 1 165 ? 20.006 33.182 89.127 1.00 87.57 144 MET C N 1
ATOM 5287 C CA . MET C 1 165 ? 21.379 33.582 89.427 1.00 88.15 144 MET C CA 1
ATOM 5288 C C . MET C 1 165 ? 22.343 32.425 89.182 1.00 82.38 144 MET C C 1
ATOM 5289 O O . MET C 1 165 ? 22.201 31.354 89.781 1.00 87.23 144 MET C O 1
ATOM 5294 N N . ALA C 1 166 ? 23.339 32.653 88.332 1.00 78.81 145 ALA C N 1
ATOM 5295 C CA . ALA C 1 166 ? 24.404 31.692 88.087 1.00 77.22 145 ALA C CA 1
ATOM 5296 C C . ALA C 1 166 ? 25.729 32.238 88.607 1.00 76.35 145 ALA C C 1
ATOM 5297 O O . ALA C 1 166 ? 25.896 33.444 88.803 1.00 73.58 145 ALA C O 1
ATOM 5299 N N . ALA C 1 167 ? 26.691 31.337 88.796 1.00 81.89 146 ALA C N 1
ATOM 5300 C CA . ALA C 1 167 ? 28.012 31.717 89.274 1.00 80.71 146 ALA C CA 1
ATOM 5301 C C . ALA C 1 167 ? 29.087 31.122 88.376 1.00 82.70 146 ALA C C 1
ATOM 5302 O O . ALA C 1 167 ? 28.881 30.092 87.726 1.00 81.25 146 ALA C O 1
ATOM 5304 N N . LEU C 1 168 ? 30.225 31.813 88.328 1.00 86.05 147 LEU C N 1
ATOM 5305 C CA . LEU C 1 168 ? 31.457 31.332 87.711 1.00 82.08 147 LEU C CA 1
ATOM 5306 C C . LEU C 1 168 ? 32.492 31.143 88.808 1.00 72.93 147 LEU C C 1
ATOM 5307 O O . LEU C 1 168 ? 32.859 32.111 89.479 1.00 64.95 147 LEU C O 1
ATOM 5312 N N . ALA C 1 169 ? 32.940 29.907 88.999 1.00 76.60 148 ALA C N 1
ATOM 5313 C CA . ALA C 1 169 ? 33.813 29.559 90.112 1.00 76.14 148 ALA C CA 1
ATOM 5314 C C . ALA C 1 169 ? 34.656 28.362 89.706 1.00 80.28 148 ALA C C 1
ATOM 5315 O O . ALA C 1 169 ? 34.352 27.685 88.715 1.00 87.91 148 ALA C O 1
ATOM 5317 N N . PRO C 1 170 ? 35.726 28.070 90.451 1.00 74.02 149 PRO C N 1
ATOM 5318 C CA . PRO C 1 170 ? 36.509 26.859 90.176 1.00 71.71 149 PRO C CA 1
ATOM 5319 C C . PRO C 1 170 ? 35.681 25.600 90.387 1.00 72.77 149 PRO C C 1
ATOM 5320 O O . PRO C 1 170 ? 34.669 25.597 91.097 1.00 79.59 149 PRO C O 1
ATOM 5324 N N . ARG C 1 171 ? 36.125 24.517 89.739 1.00 64.34 150 ARG C N 1
ATOM 5325 C CA . ARG C 1 171 ? 35.381 23.262 89.787 1.00 71.87 150 ARG C CA 1
ATOM 5326 C C . ARG C 1 171 ? 35.133 22.806 91.223 1.00 77.63 150 ARG C C 1
ATOM 5327 O O . ARG C 1 171 ? 34.058 22.276 91.538 1.00 80.13 150 ARG C O 1
ATOM 5335 N N . LEU C 1 172 ? 36.099 23.039 92.114 1.00 77.51 151 LEU C N 1
ATOM 5336 C CA . LEU C 1 172 ? 35.968 22.602 93.502 1.00 78.36 151 LEU C CA 1
ATOM 5337 C C . LEU C 1 172 ? 34.741 23.216 94.179 1.00 78.55 151 LEU C C 1
ATOM 5338 O O . LEU C 1 172 ? 34.035 22.537 94.938 1.00 73.58 151 LEU C O 1
ATOM 5343 N N . ALA C 1 173 ? 34.461 24.494 93.905 1.00 82.76 152 ALA C N 1
ATOM 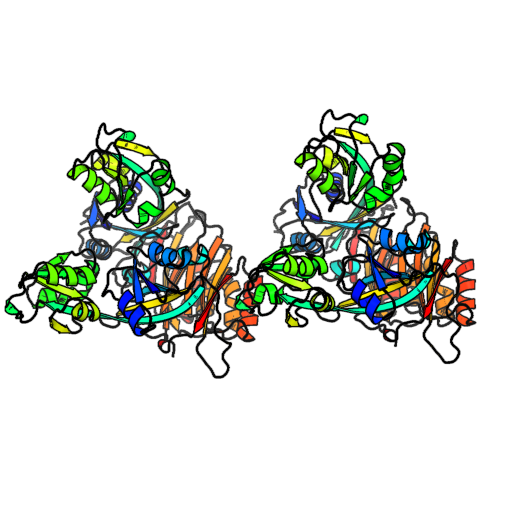5344 C CA . ALA C 1 173 ? 33.337 25.168 94.552 1.00 80.14 152 ALA C CA 1
ATOM 5345 C C . ALA C 1 173 ? 32.000 24.546 94.164 1.00 87.77 152 ALA C C 1
ATOM 5346 O O . ALA C 1 173 ? 31.029 24.646 94.922 1.00 87.89 152 ALA C O 1
ATOM 5348 N N . ALA C 1 174 ? 31.919 23.926 92.987 1.00 90.59 153 ALA C N 1
ATOM 5349 C CA . ALA C 1 174 ? 30.669 23.291 92.583 1.00 96.53 153 ALA C CA 1
ATOM 5350 C C . ALA C 1 174 ? 30.327 22.121 93.496 1.00 98.44 153 ALA C C 1
ATOM 5351 O O . ALA C 1 174 ? 29.182 21.984 93.946 1.00 102.23 153 ALA C O 1
ATOM 5353 N N . ASP C 1 175 ? 31.310 21.262 93.776 1.00 93.34 154 ASP C N 1
ATOM 5354 C CA . ASP C 1 175 ? 31.067 20.116 94.644 1.00 94.37 154 ASP C CA 1
ATOM 5355 C C . ASP C 1 175 ? 30.793 20.547 96.083 1.00 93.63 154 ASP C C 1
ATOM 5356 O O . ASP C 1 175 ? 29.943 19.960 96.759 1.00 88.64 154 ASP C O 1
ATOM 5358 N N . LEU C 1 176 ? 31.504 21.569 96.571 1.00 94.66 155 LEU C N 1
ATOM 5359 C CA . LEU C 1 176 ? 31.379 21.950 97.975 1.00 94.65 155 LEU C CA 1
ATOM 5360 C C . LEU C 1 176 ? 30.020 22.571 98.271 1.00 97.21 155 LEU C C 1
ATOM 5361 O O . LEU C 1 176 ? 29.420 22.289 99.314 1.00 101.12 155 LEU C O 1
ATOM 5366 N N . TYR C 1 177 ? 29.512 23.409 97.371 1.00 97.34 156 TYR C N 1
ATOM 5367 C CA . TYR C 1 177 ? 28.269 24.132 97.607 1.00 91.05 156 TYR C CA 1
ATOM 5368 C C . TYR C 1 177 ? 27.075 23.466 96.933 1.00 94.43 156 TYR C C 1
ATOM 5369 O O . TYR C 1 177 ? 25.983 24.048 96.896 1.00 91.82 156 TYR C O 1
ATOM 5378 N N . GLY C 1 178 ? 27.253 22.248 96.430 1.00 95.32 157 GLY C N 1
ATOM 5379 C CA . GLY C 1 178 ? 26.161 21.486 95.846 1.00 96.57 157 GLY C CA 1
ATOM 5380 C C . GLY C 1 178 ? 25.476 22.142 94.667 1.00 93.42 157 GLY C C 1
ATOM 5381 O O . GLY C 1 178 ? 24.245 22.083 94.555 1.00 100.33 157 GLY C O 1
ATOM 5382 N N . LEU C 1 179 ? 26.244 22.779 93.791 1.00 82.32 158 LEU C N 1
ATOM 5383 C CA . LEU C 1 179 ? 25.712 23.424 92.602 1.00 79.47 158 LEU C CA 1
ATOM 5384 C C . LEU C 1 179 ? 26.018 22.578 91.368 1.00 82.63 158 LEU C C 1
ATOM 5385 O O . LEU C 1 179 ? 27.027 21.871 91.309 1.00 86.46 158 LEU C O 1
ATOM 5390 N N . ASP C 1 180 ? 25.116 22.637 90.392 1.00 81.63 159 ASP C N 1
ATOM 5391 C CA . ASP C 1 180 ? 25.279 21.932 89.127 1.00 81.59 159 ASP C CA 1
ATOM 5392 C C . ASP C 1 180 ? 26.123 22.759 88.164 1.00 80.45 159 ASP C C 1
ATOM 5393 O O . ASP C 1 180 ? 25.933 23.972 88.054 1.00 77.88 159 ASP C O 1
ATOM 5398 N N . ILE C 1 181 ? 27.046 22.099 87.463 1.00 82.98 160 ILE C N 1
ATOM 5399 C CA . ILE C 1 181 ? 27.873 22.746 86.443 1.00 82.29 160 ILE C CA 1
ATOM 5400 C C . ILE C 1 181 ? 27.177 22.620 85.093 1.00 90.10 160 ILE C C 1
ATOM 5401 O O . ILE C 1 181 ? 27.107 21.533 84.513 1.00 92.60 160 ILE C O 1
ATOM 5406 N N . LEU C 1 182 ? 26.666 23.741 84.589 1.00 91.74 161 LEU C N 1
ATOM 5407 C CA . LEU C 1 182 ? 25.972 23.754 83.308 1.00 90.65 161 LEU C CA 1
ATOM 5408 C C . LEU C 1 182 ? 26.946 23.666 82.134 1.00 87.73 161 LEU C C 1
ATOM 5409 O O . LEU C 1 182 ? 26.678 22.959 81.156 1.00 83.60 161 LEU C O 1
ATOM 5414 N N . GLU C 1 183 ? 28.067 24.387 82.199 1.00 79.19 162 GLU C N 1
ATOM 5415 C CA . GLU C 1 183 ? 29.047 24.372 81.121 1.00 86.27 162 GLU C CA 1
ATOM 5416 C C . GLU C 1 183 ? 30.460 24.377 81.692 1.00 87.99 162 GLU C C 1
ATOM 5417 O O . GLU C 1 183 ? 30.727 24.987 82.731 1.00 89.03 162 GLU C O 1
ATOM 5423 N N . GLU C 1 184 ? 31.369 23.703 80.991 1.00 88.07 163 GLU C N 1
ATOM 5424 C CA . GLU C 1 184 ? 32.731 23.497 81.463 1.00 87.31 163 GLU C CA 1
ATOM 5425 C C . GLU C 1 184 ? 33.711 24.384 80.707 1.00 87.84 163 GLU C C 1
ATOM 5426 O O . GLU C 1 184 ? 33.539 24.636 79.508 1.00 87.86 163 GLU C O 1
ATOM 5432 N N . ASN C 1 185 ? 34.729 24.859 81.431 1.00 86.65 164 ASN C N 1
ATOM 5433 C CA . ASN C 1 185 ? 35.881 25.573 80.872 1.00 87.75 164 ASN C CA 1
ATOM 5434 C C . ASN C 1 185 ? 35.448 26.726 79.968 1.00 85.80 164 ASN C C 1
ATOM 5435 O O . ASN C 1 185 ? 35.863 26.837 78.810 1.00 89.82 164 ASN C O 1
ATOM 5440 N N . VAL C 1 186 ? 34.627 27.613 80.527 1.00 82.04 165 VAL C N 1
ATOM 5441 C CA . VAL C 1 186 ? 33.963 28.652 79.748 1.00 84.21 165 VAL C CA 1
ATOM 5442 C C . VAL C 1 186 ? 34.817 29.908 79.676 1.00 91.04 165 VAL C C 1
ATOM 5443 O O . VAL C 1 186 ? 34.374 30.935 79.150 1.00 92.99 165 VAL C O 1
ATOM 5447 N N . GLU C 1 187 ? 36.039 29.846 80.195 1.00 96.01 166 GLU C N 1
ATOM 5448 C CA . GLU C 1 187 ? 36.877 31.034 80.173 1.00 99.27 166 GLU C CA 1
ATOM 5449 C C . GLU C 1 187 ? 37.225 31.392 78.732 1.00 101.87 166 GLU C C 1
ATOM 5450 O O . GLU C 1 187 ? 37.335 30.523 77.861 1.00 99.58 166 GLU C O 1
ATOM 5456 N N . ASP C 1 188 ? 37.379 32.696 78.486 1.00 106.51 167 ASP C N 1
ATOM 5457 C CA . ASP C 1 188 ? 37.676 33.177 77.139 1.00 109.40 167 ASP C CA 1
ATOM 5458 C C . ASP C 1 188 ? 39.011 32.635 76.649 1.00 111.08 167 ASP C C 1
ATOM 5459 O O . ASP C 1 188 ? 39.076 31.901 75.655 1.00 108.36 167 ASP C O 1
ATOM 5464 N N . SER C 1 189 ? 40.089 32.983 77.343 1.00 115.73 168 SER C N 1
ATOM 5465 C CA . SER C 1 189 ? 41.430 32.604 76.933 1.00 118.72 168 SER C CA 1
ATOM 5466 C C . SER C 1 189 ? 41.843 31.301 77.603 1.00 118.51 168 SER C C 1
ATOM 5467 O O . SER C 1 189 ? 41.421 30.987 78.718 1.00 114.95 168 SER C O 1
ATOM 5470 N N . GLU C 1 190 ? 42.663 30.535 76.899 1.00 119.28 169 GLU C N 1
ATOM 5471 C CA . GLU C 1 190 ? 43.268 29.343 77.461 1.00 121.47 169 GLU C CA 1
ATOM 5472 C C . GLU C 1 190 ? 44.682 29.684 77.920 1.00 121.93 169 GLU C C 1
ATOM 5473 O O . GLU C 1 190 ? 45.150 30.818 77.784 1.00 123.56 169 GLU C O 1
ATOM 5475 N N . ASN C 1 191 ? 45.364 28.691 78.487 1.00 115.81 170 ASN C N 1
ATOM 5476 C CA . ASN C 1 191 ? 46.737 28.863 78.962 1.00 114.37 170 ASN C CA 1
ATOM 5477 C C . ASN C 1 191 ? 46.826 29.947 80.039 1.00 113.58 170 ASN C C 1
ATOM 5478 O O . ASN C 1 191 ? 47.748 30.765 80.050 1.00 123.23 170 ASN C O 1
ATOM 5480 N N . ASN C 1 192 ? 45.870 29.941 80.966 1.00 103.32 171 ASN C N 1
ATOM 5481 C CA . ASN C 1 192 ? 45.860 30.842 82.114 1.00 96.74 171 ASN C CA 1
ATOM 5482 C C . ASN C 1 192 ? 46.385 30.078 83.329 1.00 88.83 171 ASN C C 1
ATOM 5483 O O . ASN C 1 192 ? 45.716 29.167 83.832 1.00 78.18 171 ASN C O 1
ATOM 5488 N N . VAL C 1 193 ? 47.589 30.434 83.785 1.00 84.42 172 VAL C N 1
ATOM 5489 C CA . VAL C 1 193 ? 48.278 29.710 84.850 1.00 78.55 172 VAL C CA 1
ATOM 5490 C C . VAL C 1 193 ? 48.623 30.659 85.993 1.00 72.25 172 VAL C C 1
ATOM 5491 O O . VAL C 1 193 ? 49.052 31.795 85.759 1.00 70.24 172 VAL C O 1
ATOM 5495 N N . THR C 1 194 ? 48.443 30.186 87.228 1.00 64.06 173 THR C N 1
ATOM 5496 C CA . THR C 1 194 ? 48.841 30.916 88.427 1.00 60.74 173 THR C CA 1
ATOM 5497 C C . THR C 1 194 ? 49.983 30.181 89.120 1.00 62.63 173 THR C C 1
ATOM 5498 O O . THR C 1 194 ? 49.911 28.964 89.321 1.00 63.73 173 THR C O 1
ATOM 5502 N N . ARG C 1 195 ? 51.016 30.928 89.506 1.00 63.03 174 ARG C N 1
ATOM 5503 C CA . ARG C 1 195 ? 52.179 30.385 90.197 1.00 57.60 174 ARG C CA 1
ATOM 5504 C C . ARG C 1 195 ? 52.057 30.673 91.688 1.00 52.50 174 ARG C C 1
ATOM 5505 O O . ARG C 1 195 ? 51.907 31.832 92.089 1.00 56.10 174 ARG C O 1
ATOM 5513 N N . PHE C 1 196 ? 52.113 29.621 92.497 1.00 52.15 175 PHE C N 1
ATOM 5514 C CA . PHE C 1 196 ? 52.136 29.729 93.949 1.00 60.83 175 PHE C CA 1
ATOM 5515 C C . PHE C 1 196 ? 53.535 29.450 94.491 1.00 61.22 175 PHE C C 1
ATOM 5516 O O . PHE C 1 196 ? 54.354 28.785 93.852 1.00 63.64 175 PHE C O 1
ATOM 5524 N N . VAL C 1 197 ? 53.795 29.969 95.693 1.00 56.43 176 VAL C N 1
ATOM 5525 C CA . VAL C 1 197 ? 54.948 29.589 96.500 1.00 60.44 176 VAL C CA 1
ATOM 5526 C C . VAL C 1 197 ? 54.435 29.040 97.828 1.00 66.72 176 VAL C C 1
ATOM 5527 O O . VAL C 1 197 ? 53.473 29.568 98.399 1.00 63.50 176 VAL C O 1
ATOM 5531 N N . VAL C 1 198 ? 55.071 27.975 98.316 1.00 67.79 177 VAL C N 1
ATOM 5532 C CA . VAL C 1 198 ? 54.713 27.356 99.589 1.00 59.75 177 VAL C CA 1
ATOM 5533 C C . VAL C 1 198 ? 55.629 27.918 100.665 1.00 63.56 177 VAL C C 1
ATOM 5534 O O . VAL C 1 198 ? 56.854 27.862 100.533 1.00 69.42 177 VAL C O 1
ATOM 5538 N N . LEU C 1 199 ? 55.046 28.452 101.728 1.00 62.93 178 LEU C N 1
ATOM 5539 C CA . LEU C 1 199 ? 55.800 29.098 102.789 1.00 61.11 178 LEU C CA 1
ATOM 5540 C C . LEU C 1 199 ? 55.828 28.236 104.045 1.00 71.67 178 LEU C C 1
ATOM 5541 O O . LEU C 1 199 ? 54.894 27.477 104.325 1.00 72.24 178 LEU C O 1
ATOM 5546 N N . SER C 1 200 ? 56.919 28.363 104.801 1.00 71.67 179 SER C N 1
ATOM 5547 C CA . SER C 1 200 ? 57.086 27.632 106.047 1.00 66.98 179 SER C CA 1
ATOM 5548 C C . SER C 1 200 ? 57.875 28.521 106.996 1.00 58.17 179 SER C C 1
ATOM 5549 O O . SER C 1 200 ? 58.558 29.454 106.568 1.00 56.58 179 SER C O 1
ATOM 5552 N N . LYS C 1 201 ? 57.735 28.253 108.298 1.00 65.46 180 LYS C N 1
ATOM 5553 C CA . LYS C 1 201 ? 58.484 29.010 109.297 1.00 65.99 180 LYS C CA 1
ATOM 5554 C C . LYS C 1 201 ? 59.916 28.506 109.446 1.00 75.06 180 LYS C C 1
ATOM 5555 O O . LYS C 1 201 ? 60.828 29.295 109.726 1.00 69.36 180 LYS C O 1
ATOM 5561 N N . ASN C 1 202 ? 60.129 27.209 109.249 1.00 80.52 181 ASN C N 1
ATOM 5562 C CA . ASN C 1 202 ? 61.434 26.586 109.395 1.00 79.97 181 ASN C CA 1
ATOM 5563 C C . ASN C 1 202 ? 62.196 26.606 108.079 1.00 86.38 181 ASN C C 1
ATOM 5564 O O . ASN C 1 202 ? 61.614 26.410 107.011 1.00 92.01 181 ASN C O 1
ATOM 5569 N N . LYS C 1 203 ? 63.502 26.838 108.165 1.00 86.99 182 LYS C N 1
ATOM 5570 C CA . LYS C 1 203 ? 64.340 26.999 106.982 1.00 91.57 182 LYS C CA 1
ATOM 5571 C C . LYS C 1 203 ? 64.731 25.616 106.473 1.00 96.85 182 LYS C C 1
ATOM 5572 O O . LYS C 1 203 ? 65.649 24.979 106.980 1.00 104.17 182 LYS C O 1
ATOM 5574 N N . GLN C 1 204 ? 64.006 25.131 105.473 1.00 92.57 183 GLN C N 1
ATOM 5575 C CA . GLN C 1 204 ? 64.302 23.850 104.852 1.00 91.24 183 GLN C CA 1
ATOM 5576 C C . GLN C 1 204 ? 64.856 24.138 103.469 1.00 90.36 183 GLN C C 1
ATOM 5577 O O . GLN C 1 204 ? 64.188 24.789 102.657 1.00 94.96 183 GLN C O 1
ATOM 5583 N N . TRP C 1 205 ? 66.076 23.673 103.210 1.00 81.24 184 TRP C N 1
ATOM 5584 C CA . TRP C 1 205 ? 66.678 23.794 101.893 1.00 69.68 184 TRP C CA 1
ATOM 5585 C C . TRP C 1 205 ? 66.579 22.465 101.162 1.00 69.10 184 TRP C C 1
ATOM 5586 O O . TRP C 1 205 ? 66.756 21.399 101.762 1.00 70.28 184 TRP C O 1
ATOM 5597 N N . ALA C 1 206 ? 66.335 22.533 99.857 1.00 64.50 185 ALA C N 1
ATOM 5598 C CA . ALA C 1 206 ? 66.452 21.343 99.032 1.00 69.25 185 ALA C CA 1
ATOM 5599 C C . ALA C 1 206 ? 67.915 20.921 98.933 1.00 77.22 185 ALA C C 1
ATOM 5600 O O . ALA C 1 206 ? 68.828 21.748 98.985 1.00 73.66 185 ALA C O 1
ATOM 5602 N N . ALA C 1 207 ? 68.133 19.618 98.784 1.00 84.65 186 ALA C N 1
ATOM 5603 C CA . ALA C 1 207 ? 69.486 19.093 98.693 1.00 83.71 186 ALA C CA 1
ATOM 5604 C C . ALA C 1 207 ? 70.134 19.525 97.380 1.00 85.37 186 ALA C C 1
ATOM 5605 O O . ALA C 1 207 ? 69.459 19.742 96.371 1.00 86.29 186 ALA C O 1
ATOM 5607 N N . ARG C 1 208 ? 71.450 19.684 97.415 1.00 85.09 187 ARG C N 1
ATOM 5608 C CA . ARG C 1 208 ? 72.194 20.058 96.219 1.00 87.82 187 ARG C CA 1
ATOM 5609 C C . ARG C 1 208 ? 71.950 19.039 95.106 1.00 91.87 187 ARG C C 1
ATOM 5610 O O . ARG C 1 208 ? 72.017 17.826 95.357 1.00 88.40 187 ARG C O 1
ATOM 5618 N N . PRO C 1 209 ? 71.621 19.480 93.888 1.00 96.67 188 PRO C N 1
ATOM 5619 C CA . PRO C 1 209 ? 71.353 18.523 92.805 1.00 98.80 188 PRO C CA 1
ATOM 5620 C C . PRO C 1 209 ? 72.608 17.746 92.436 1.00 101.48 188 PRO C C 1
ATOM 5621 O O . PRO C 1 209 ? 73.685 18.322 92.254 1.00 96.23 188 PRO C O 1
ATOM 5625 N N . GLU C 1 210 ? 72.451 16.430 92.303 1.00 104.62 189 GLU C N 1
ATOM 5626 C CA . GLU C 1 210 ? 73.525 15.555 91.859 1.00 107.76 189 GLU C CA 1
ATOM 5627 C C . GLU C 1 210 ? 73.323 15.017 90.452 1.00 110.44 189 GLU C C 1
ATOM 5628 O O . GLU C 1 210 ? 74.305 14.662 89.798 1.00 115.51 189 GLU C O 1
ATOM 5630 N N . ASN C 1 211 ? 72.082 14.938 89.976 1.00 106.49 190 ASN C N 1
ATOM 5631 C CA . ASN C 1 211 ? 71.764 14.445 88.638 1.00 105.31 190 ASN C CA 1
ATOM 5632 C C . ASN C 1 211 ? 70.859 15.433 87.902 1.00 101.71 190 ASN C C 1
ATOM 5633 O O . ASN C 1 211 ? 69.800 15.075 87.381 1.00 102.11 190 ASN C O 1
ATOM 5635 N N . ASP C 1 212 ? 71.281 16.701 87.854 1.00 96.36 191 ASP C N 1
ATOM 5636 C CA . ASP C 1 212 ? 70.646 17.738 87.030 1.00 91.05 191 ASP C CA 1
ATOM 5637 C C . ASP C 1 212 ? 69.179 17.965 87.397 1.00 96.40 191 ASP C C 1
ATOM 5638 O O . ASP C 1 212 ? 68.341 18.230 86.534 1.00 95.76 191 ASP C O 1
ATOM 5640 N N . GLU C 1 213 ? 68.862 17.868 88.684 1.00 97.56 192 GLU C N 1
ATOM 5641 C CA . GLU C 1 213 ? 67.525 18.207 89.151 1.00 96.54 192 GLU C CA 1
ATOM 5642 C C . GLU C 1 213 ? 67.360 19.722 89.215 1.00 93.08 192 GLU C C 1
ATOM 5643 O O . GLU C 1 213 ? 68.335 20.466 89.358 1.00 100.75 192 GLU C O 1
ATOM 5649 N N . ARG C 1 214 ? 66.113 20.178 89.090 1.00 79.69 193 ARG C N 1
ATOM 5650 C CA . ARG C 1 214 ? 65.811 21.606 89.058 1.00 69.64 193 ARG C CA 1
ATOM 5651 C C . ARG C 1 214 ? 65.673 22.151 90.477 1.00 72.67 193 ARG C C 1
ATOM 5652 O O . ARG C 1 214 ? 64.899 21.622 91.282 1.00 79.53 193 ARG C O 1
ATOM 5654 N N . ILE C 1 215 ? 66.436 23.197 90.783 1.00 64.74 194 ILE C N 1
ATOM 5655 C CA . ILE C 1 215 ? 66.411 23.851 92.084 1.00 59.93 194 ILE C CA 1
ATOM 5656 C C . ILE C 1 215 ? 66.290 25.349 91.852 1.00 59.82 194 ILE C C 1
ATOM 5657 O O . ILE C 1 215 ? 66.922 25.899 90.943 1.00 62.71 194 ILE C O 1
ATOM 5662 N N . VAL C 1 216 ? 65.480 26.007 92.673 1.00 59.47 195 VAL C N 1
ATOM 5663 C CA . VAL C 1 216 ? 65.278 27.449 92.609 1.00 56.95 195 VAL C CA 1
ATOM 5664 C C . VAL C 1 216 ? 65.784 28.055 93.912 1.00 56.75 195 VAL C C 1
ATOM 5665 O O . VAL C 1 216 ? 65.535 27.522 95.000 1.00 60.59 195 VAL C O 1
ATOM 5669 N N . THR C 1 217 ? 66.509 29.161 93.796 1.00 56.90 196 THR C N 1
ATOM 5670 C CA . THR C 1 217 ? 66.928 29.961 94.940 1.00 59.43 196 THR C CA 1
ATOM 5671 C C . THR C 1 217 ? 66.281 31.334 94.823 1.00 56.95 196 THR C C 1
ATOM 5672 O O . THR C 1 217 ? 66.382 31.986 93.777 1.00 64.90 196 THR C O 1
ATOM 5676 N N . THR C 1 218 ? 65.592 31.755 95.876 1.00 47.58 197 THR C N 1
ATOM 5677 C CA . THR C 1 218 ? 64.935 33.055 95.918 1.00 51.04 197 THR C CA 1
ATOM 5678 C C . THR C 1 218 ? 65.643 33.908 96.960 1.00 49.39 197 THR C C 1
ATOM 5679 O O . THR C 1 218 ? 65.904 33.431 98.068 1.00 52.73 197 THR C O 1
ATOM 5683 N N . PHE C 1 219 ? 65.978 35.149 96.598 1.00 37.32 198 PHE C N 1
ATOM 5684 C CA . PHE C 1 219 ? 66.717 36.035 97.489 1.00 40.48 198 PHE C CA 1
ATOM 5685 C C . PHE C 1 219 ? 66.371 37.488 97.189 1.00 42.86 198 PHE C C 1
ATOM 5686 O O . PHE C 1 219 ? 65.830 37.817 96.134 1.00 51.06 198 PHE C O 1
ATOM 5694 N N . VAL C 1 220 ? 66.721 38.358 98.135 1.00 49.45 199 VAL C N 1
ATOM 5695 C CA . VAL C 1 220 ? 66.587 39.804 98.013 1.00 44.95 199 VAL C CA 1
ATOM 5696 C C . VAL C 1 220 ? 67.972 40.445 98.124 1.00 52.31 199 VAL C C 1
ATOM 5697 O O . VAL C 1 220 ? 68.927 39.837 98.616 1.00 51.06 199 VAL C O 1
ATOM 5701 N N . PHE C 1 221 ? 68.090 41.668 97.606 1.00 49.88 200 PHE C N 1
ATOM 5702 C CA . PHE C 1 221 ? 69.316 42.435 97.793 1.00 49.40 200 PHE C CA 1
ATOM 5703 C C . PHE C 1 221 ? 69.032 43.917 97.580 1.00 53.76 200 PHE C C 1
ATOM 5704 O O . PHE C 1 221 ? 68.077 44.295 96.894 1.00 53.41 200 PHE C O 1
ATOM 5712 N N . ARG C 1 222 ? 69.908 44.748 98.143 1.00 58.92 201 ARG C N 1
ATOM 5713 C CA . ARG C 1 222 ? 69.826 46.200 98.038 1.00 59.11 201 ARG C CA 1
ATOM 5714 C C . ARG C 1 222 ? 70.999 46.739 97.219 1.00 51.04 201 ARG C C 1
ATOM 5715 O O . ARG C 1 222 ? 72.119 46.248 97.338 1.00 54.88 201 ARG C O 1
ATOM 5723 N N . VAL C 1 223 ? 70.734 47.740 96.373 1.00 43.47 202 VAL C N 1
ATOM 5724 C CA . VAL C 1 223 ? 71.767 48.503 95.685 1.00 47.60 202 VAL C CA 1
ATOM 5725 C C . VAL C 1 223 ? 71.429 49.979 95.812 1.00 53.65 202 VAL C C 1
ATOM 5726 O O . VAL C 1 223 ? 70.286 50.355 96.081 1.00 63.17 202 VAL C O 1
ATOM 5730 N N . ARG C 1 224 ? 72.434 50.825 95.594 1.00 45.85 203 ARG C N 1
ATOM 5731 C CA . ARG C 1 224 ? 72.154 52.246 95.445 1.00 53.63 203 ARG C CA 1
ATOM 5732 C C . ARG C 1 224 ? 71.467 52.517 94.105 1.00 58.47 203 ARG C C 1
ATOM 5733 O O . ARG C 1 224 ? 71.678 51.810 93.113 1.00 62.78 203 ARG C O 1
ATOM 5741 N N . ASN C 1 225 ? 70.653 53.569 94.081 1.00 51.94 204 ASN C N 1
ATOM 5742 C CA . ASN C 1 225 ? 69.876 53.930 92.895 1.00 56.07 204 ASN C CA 1
ATOM 5743 C C . ASN C 1 225 ? 70.716 54.800 91.961 1.00 55.10 204 ASN C C 1
ATOM 5744 O O . ASN C 1 225 ? 70.442 55.980 91.742 1.00 61.22 204 ASN C O 1
ATOM 5749 N N . VAL C 1 226 ? 71.778 54.194 91.437 1.00 53.50 205 VAL C N 1
ATOM 5750 C CA . VAL C 1 226 ? 72.724 54.881 90.559 1.00 52.89 205 VAL C CA 1
ATOM 5751 C C . VAL C 1 226 ? 72.914 54.040 89.305 1.00 44.23 205 VAL C C 1
ATOM 5752 O O . VAL C 1 226 ? 72.709 52.814 89.319 1.00 47.33 205 VAL C O 1
ATOM 5756 N N . PRO C 1 227 ? 73.300 54.666 88.195 1.00 48.20 206 PRO C N 1
ATOM 5757 C CA . PRO C 1 227 ? 73.445 53.902 86.949 1.00 45.12 206 PRO C CA 1
ATOM 5758 C C . PRO C 1 227 ? 74.435 52.753 87.112 1.00 47.82 206 PRO C C 1
ATOM 5759 O O . PRO C 1 227 ? 75.458 52.876 87.791 1.00 49.39 206 PRO C O 1
ATOM 5763 N N . ALA C 1 228 ? 74.104 51.626 86.488 1.00 46.24 207 ALA C N 1
ATOM 5764 C CA . ALA C 1 228 ? 74.880 50.394 86.427 1.00 46.49 207 ALA C CA 1
ATOM 5765 C C . ALA C 1 228 ? 74.894 49.617 87.724 1.00 41.97 207 ALA C C 1
ATOM 5766 O O . ALA C 1 228 ? 75.467 48.530 87.755 1.00 49.00 207 ALA C O 1
ATOM 5768 N N . ALA C 1 229 ? 74.230 50.086 88.777 1.00 53.95 208 ALA C N 1
ATOM 5769 C CA . ALA C 1 229 ? 74.334 49.380 90.048 1.00 42.94 208 ALA C CA 1
ATOM 5770 C C . ALA C 1 229 ? 73.707 47.997 89.959 1.00 38.62 208 ALA C C 1
ATOM 5771 O O . ALA C 1 229 ? 74.261 47.022 90.477 1.00 46.13 208 ALA C O 1
ATOM 5773 N N . LEU C 1 230 ? 72.574 47.881 89.276 1.00 43.76 209 LEU C N 1
ATOM 5774 C CA . LEU C 1 230 ? 71.982 46.565 89.077 1.00 44.56 209 LEU C CA 1
ATOM 5775 C C . LEU C 1 230 ? 72.868 45.709 88.188 1.00 51.35 209 LEU C C 1
ATOM 5776 O O . LEU C 1 230 ? 73.046 44.512 88.440 1.00 54.42 209 LEU C O 1
ATOM 5781 N N . TYR C 1 231 ? 73.415 46.320 87.131 1.00 51.35 210 TYR C N 1
ATOM 5782 C CA . TYR C 1 231 ? 74.320 45.644 86.212 1.00 48.22 210 TYR C CA 1
ATOM 5783 C C . TYR C 1 231 ? 75.467 44.982 86.960 1.00 48.78 210 TYR C C 1
ATOM 5784 O O . TYR C 1 231 ? 75.784 43.809 86.726 1.00 47.93 210 TYR C O 1
ATOM 5793 N N . LYS C 1 232 ? 76.093 45.724 87.879 1.00 52.10 211 LYS C N 1
ATOM 5794 C CA . LYS C 1 232 ? 77.148 45.152 88.709 1.00 52.18 211 LYS C CA 1
ATOM 5795 C C . LYS C 1 232 ? 76.652 43.910 89.436 1.00 55.73 211 LYS C C 1
ATOM 5796 O O . LYS C 1 232 ? 77.369 42.906 89.526 1.00 50.14 211 LYS C O 1
ATOM 5802 N N . ALA C 1 233 ? 75.426 43.969 89.978 1.00 52.04 212 ALA C N 1
ATOM 5803 C CA . ALA C 1 233 ? 74.903 42.867 90.780 1.00 51.58 212 ALA C CA 1
ATOM 5804 C C . ALA C 1 233 ? 74.636 41.625 89.941 1.00 53.44 212 ALA C C 1
ATOM 5805 O O . ALA C 1 233 ? 74.706 40.502 90.455 1.00 50.45 212 ALA C O 1
ATOM 5807 N N . LEU C 1 234 ? 74.279 41.803 88.673 1.00 46.90 213 LEU C N 1
ATOM 5808 C CA . LEU C 1 234 ? 73.985 40.673 87.805 1.00 51.10 213 LEU C CA 1
ATOM 5809 C C . LEU C 1 234 ? 75.228 40.085 87.147 1.00 51.35 213 LEU C C 1
ATOM 5810 O O . LEU C 1 234 ? 75.151 38.985 86.589 1.00 53.09 213 LEU C O 1
ATOM 5815 N N . GLY C 1 235 ? 76.360 40.788 87.198 1.00 52.24 214 GLY C N 1
ATOM 5816 C CA . GLY C 1 235 ? 77.533 40.359 86.448 1.00 51.02 214 GLY C CA 1
ATOM 5817 C C . GLY C 1 235 ? 77.942 38.923 86.719 1.00 47.17 214 GLY C C 1
ATOM 5818 O O . GLY C 1 235 ? 78.352 38.196 85.806 1.00 40.26 214 GLY C O 1
ATOM 5819 N N . GLY C 1 236 ? 77.834 38.490 87.973 1.00 39.94 215 GLY C N 1
ATOM 5820 C CA . GLY C 1 236 ? 78.316 37.165 88.324 1.00 42.21 215 GLY C CA 1
ATOM 5821 C C . GLY C 1 236 ? 77.468 36.049 87.746 1.00 48.87 215 GLY C C 1
ATOM 5822 O O . GLY C 1 236 ? 77.998 35.018 87.319 1.00 55.47 215 GLY C O 1
ATOM 5823 N N . PHE C 1 237 ? 76.140 36.239 87.708 1.00 40.22 216 PHE C N 1
ATOM 5824 C CA . PHE C 1 237 ? 75.279 35.220 87.113 1.00 45.25 216 PHE C CA 1
ATOM 5825 C C . PHE C 1 237 ? 75.508 35.133 85.611 1.00 52.78 216 PHE C C 1
ATOM 5826 O O . PHE C 1 237 ? 75.525 34.037 85.038 1.00 57.57 216 PHE C O 1
ATOM 5834 N N . ALA C 1 238 ? 75.716 36.283 84.969 1.00 51.72 217 ALA C N 1
ATOM 5835 C CA . ALA C 1 238 ? 75.916 36.321 83.527 1.00 52.57 217 ALA C CA 1
ATOM 5836 C C . ALA C 1 238 ? 77.169 35.551 83.106 1.00 52.13 217 ALA C C 1
ATOM 5837 O O . ALA C 1 238 ? 77.147 34.793 82.129 1.00 56.42 217 ALA C O 1
ATOM 5839 N N . THR C 1 239 ? 78.273 35.727 83.816 1.00 50.28 218 THR C N 1
ATOM 5840 C CA . THR C 1 239 ? 79.500 35.053 83.401 1.00 49.39 218 THR C CA 1
ATOM 5841 C C . THR C 1 239 ? 79.641 33.660 84.004 1.00 50.74 218 THR C C 1
ATOM 5842 O O . THR C 1 239 ? 80.582 32.946 83.657 1.00 47.54 218 THR C O 1
ATOM 5846 N N . ASN C 1 240 ? 78.703 33.227 84.849 1.00 58.90 219 ASN C N 1
ATOM 5847 C CA . ASN C 1 240 ? 78.766 31.884 85.410 1.00 61.96 219 ASN C CA 1
ATOM 5848 C C . ASN C 1 240 ? 77.663 30.975 84.884 1.00 60.73 219 ASN C C 1
ATOM 5849 O O . ASN C 1 240 ? 77.559 29.819 85.317 1.00 54.46 219 ASN C O 1
ATOM 5854 N N . GLY C 1 241 ? 76.878 31.447 83.920 1.00 60.01 220 GLY C N 1
ATOM 5855 C CA . GLY C 1 241 ? 75.855 30.617 83.319 1.00 54.89 220 GLY C CA 1
ATOM 5856 C C . GLY C 1 241 ? 74.725 30.298 84.262 1.00 52.29 220 GLY C C 1
ATOM 5857 O O . GLY C 1 241 ? 74.141 29.213 84.180 1.00 57.48 220 GLY C O 1
ATOM 5858 N N . VAL C 1 242 ? 74.410 31.214 85.170 1.00 43.68 221 VAL C N 1
ATOM 5859 C CA . VAL C 1 242 ? 73.282 31.062 86.079 1.00 49.31 221 VAL C CA 1
ATOM 5860 C C . VAL C 1 242 ? 72.091 31.768 85.449 1.00 54.53 221 VAL C C 1
ATOM 5861 O O . VAL C 1 242 ? 72.168 32.963 85.135 1.00 54.42 221 VAL C O 1
ATOM 5865 N N . ASN C 1 243 ? 71.011 31.021 85.221 1.00 54.11 222 ASN C N 1
ATOM 5866 C CA . ASN C 1 243 ? 69.782 31.586 84.670 1.00 47.83 222 ASN C CA 1
ATOM 5867 C C . ASN C 1 243 ? 68.929 32.201 85.780 1.00 51.73 222 ASN C C 1
ATOM 5868 O O . ASN C 1 243 ? 68.602 31.539 86.774 1.00 49.31 222 ASN C O 1
ATOM 5873 N N . MET C 1 244 ? 68.561 33.468 85.601 1.00 50.07 223 MET C N 1
ATOM 5874 C CA . MET C 1 244 ? 67.663 34.177 86.505 1.00 47.94 223 MET C CA 1
ATOM 5875 C C . MET C 1 244 ? 66.267 34.188 85.892 1.00 52.30 223 MET C C 1
ATOM 5876 O O . MET C 1 244 ? 66.106 34.535 84.716 1.00 52.26 223 MET C O 1
ATOM 5881 N N . THR C 1 245 ? 65.261 33.778 86.669 1.00 55.19 224 THR C N 1
ATOM 5882 C CA . THR C 1 245 ? 63.912 33.638 86.128 1.00 56.46 224 THR C CA 1
ATOM 5883 C C . THR C 1 245 ? 62.892 34.586 86.746 1.00 53.07 224 THR C C 1
ATOM 5884 O O . THR C 1 245 ? 61.747 34.606 86.296 1.00 55.86 224 THR C O 1
ATOM 5888 N N . LYS C 1 246 ? 63.261 35.371 87.753 1.00 51.10 225 LYS C N 1
ATOM 5889 C CA . LYS C 1 246 ? 62.375 36.411 88.250 1.00 49.40 225 LYS C CA 1
ATOM 5890 C C . LYS C 1 246 ? 63.250 37.542 88.767 1.00 44.13 225 LYS C C 1
ATOM 5891 O O . LYS C 1 246 ? 64.327 37.289 89.312 1.00 50.87 225 LYS C O 1
ATOM 5897 N N . LEU C 1 247 ? 62.819 38.782 88.529 1.00 45.70 226 LEU C N 1
ATOM 5898 C CA . LEU C 1 247 ? 63.524 39.960 89.039 1.00 48.91 226 LEU C CA 1
ATOM 5899 C C . LEU C 1 247 ? 62.557 41.136 89.065 1.00 52.57 226 LEU C C 1
ATOM 5900 O O . LEU C 1 247 ? 62.071 41.558 88.012 1.00 44.89 226 LEU C O 1
ATOM 5905 N N . GLU C 1 248 ? 62.314 41.686 90.255 1.00 50.60 227 GLU C N 1
ATOM 5906 C CA . GLU C 1 248 ? 61.362 42.766 90.471 1.00 48.93 227 GLU C CA 1
ATOM 5907 C C . GLU C 1 248 ? 62.030 43.875 91.273 1.00 50.53 227 GLU C C 1
ATOM 5908 O O . GLU C 1 248 ? 62.634 43.603 92.317 1.00 50.60 227 GLU C O 1
ATOM 5914 N N . SER C 1 249 ? 61.882 45.120 90.823 1.00 49.47 228 SER C N 1
ATOM 5915 C CA . SER C 1 249 ? 62.456 46.260 91.531 1.00 46.21 228 SER C CA 1
ATOM 5916 C C . SER C 1 249 ? 61.478 46.872 92.532 1.00 53.78 228 SER C C 1
ATOM 5917 O O . SER C 1 249 ? 60.257 46.856 92.338 1.00 53.45 228 SER C O 1
ATOM 5920 N N . TYR C 1 250 ? 62.038 47.415 93.616 1.00 54.53 229 TYR C N 1
ATOM 5921 C CA . TYR C 1 250 ? 61.263 48.072 94.667 1.00 51.26 229 TYR C CA 1
ATOM 5922 C C . TYR C 1 250 ? 62.126 49.171 95.284 1.00 59.39 229 TYR C C 1
ATOM 5923 O O . TYR C 1 250 ? 63.163 48.878 95.892 1.00 62.62 229 TYR C O 1
ATOM 5932 N N . GLN C 1 251 ? 61.725 50.431 95.095 1.00 56.78 230 GLN C N 1
ATOM 5933 C CA . GLN C 1 251 ? 62.435 51.573 95.669 1.00 54.49 230 GLN C CA 1
ATOM 5934 C C . GLN C 1 251 ? 62.117 51.724 97.157 1.00 57.17 230 GLN C C 1
ATOM 5935 O O . GLN C 1 251 ? 60.947 51.724 97.550 1.00 55.35 230 GLN C O 1
ATOM 5941 N N . LEU C 1 252 ? 63.164 51.879 97.976 1.00 58.76 231 LEU C N 1
ATOM 5942 C CA . LEU C 1 252 ? 63.026 51.841 99.432 1.00 58.64 231 LEU C CA 1
ATOM 5943 C C . LEU C 1 252 ? 62.496 53.147 100.000 1.00 59.31 231 LEU C C 1
ATOM 5944 O O . LEU C 1 252 ? 62.933 54.236 99.617 1.00 54.74 231 LEU C O 1
ATOM 5949 N N . GLY C 1 253 ? 61.613 53.023 100.992 1.00 71.81 232 GLY C N 1
ATOM 5950 C CA . GLY C 1 253 ? 60.942 54.149 101.603 1.00 77.96 232 GLY C CA 1
ATOM 5951 C C . GLY C 1 253 ? 60.178 54.928 100.540 1.00 87.99 232 GLY C C 1
ATOM 5952 O O . GLY C 1 253 ? 59.878 54.434 99.450 1.00 90.78 232 GLY C O 1
ATOM 5953 N N . GLY C 1 254 ? 59.878 56.186 100.869 1.00 94.39 233 GLY C N 1
ATOM 5954 C CA . GLY C 1 254 ? 59.310 57.078 99.874 1.00 99.80 233 GLY C CA 1
ATOM 5955 C C . GLY C 1 254 ? 60.322 57.652 98.906 1.00 101.40 233 GLY C C 1
ATOM 5956 O O . GLY C 1 254 ? 59.951 58.042 97.795 1.00 106.53 233 GLY C O 1
ATOM 5957 N N . ARG C 1 255 ? 61.590 57.704 99.302 1.00 100.84 234 ARG C N 1
ATOM 5958 C CA . ARG C 1 255 ? 62.628 58.327 98.502 1.00 100.02 234 ARG C CA 1
ATOM 5959 C C . ARG C 1 255 ? 63.077 57.392 97.379 1.00 101.45 234 ARG C C 1
ATOM 5960 O O . ARG C 1 255 ? 62.609 56.256 97.244 1.00 100.82 234 ARG C O 1
ATOM 5962 N N . PHE C 1 256 ? 63.983 57.903 96.541 1.00 97.03 235 PHE C N 1
ATOM 5963 C CA . PHE C 1 256 ? 64.572 57.188 95.413 1.00 90.94 235 PHE C CA 1
ATOM 5964 C C . PHE C 1 256 ? 66.081 57.033 95.591 1.00 86.01 235 PHE C C 1
ATOM 5965 O O . PHE C 1 256 ? 66.858 57.165 94.640 1.00 81.16 235 PHE C O 1
ATOM 5973 N N . ILE C 1 257 ? 66.510 56.771 96.823 1.00 83.39 236 ILE C N 1
ATOM 5974 C CA . ILE C 1 257 ? 67.931 56.698 97.158 1.00 69.56 236 ILE C CA 1
ATOM 5975 C C . ILE C 1 257 ? 68.495 55.292 96.973 1.00 62.28 236 ILE C C 1
ATOM 5976 O O . ILE C 1 257 ? 69.642 55.130 96.549 1.00 68.43 236 ILE C O 1
ATOM 5981 N N . ALA C 1 258 ? 67.715 54.260 97.285 1.00 55.76 237 ALA C N 1
ATOM 5982 C CA . ALA C 1 258 ? 68.189 52.884 97.247 1.00 50.11 237 ALA C CA 1
ATOM 5983 C C . ALA C 1 258 ? 67.050 51.982 96.802 1.00 47.40 237 ALA C C 1
ATOM 5984 O O . ALA C 1 258 ? 65.875 52.328 96.931 1.00 55.85 237 ALA C O 1
ATOM 5986 N N . THR C 1 259 ? 67.412 50.806 96.302 1.00 51.81 238 THR C N 1
ATOM 5987 C CA . THR C 1 259 ? 66.469 49.908 95.657 1.00 52.45 238 THR C CA 1
ATOM 5988 C C . THR C 1 259 ? 66.687 48.486 96.140 1.00 49.44 238 THR C C 1
ATOM 5989 O O . THR C 1 259 ? 67.822 48.022 96.246 1.00 52.39 238 THR C O 1
ATOM 5993 N N . GLN C 1 260 ? 65.599 47.787 96.403 1.00 48.64 239 GLN C N 1
ATOM 5994 C CA . GLN C 1 260 ? 65.670 46.381 96.758 1.00 56.06 239 GLN C CA 1
ATOM 5995 C C . GLN C 1 260 ? 65.149 45.556 95.598 1.00 52.21 239 GLN C C 1
ATOM 5996 O O . GLN C 1 260 ? 64.238 45.976 94.882 1.00 60.88 239 GLN C O 1
ATOM 6002 N N . PHE C 1 261 ? 65.714 44.372 95.427 1.00 44.99 240 PHE C N 1
ATOM 6003 C CA . PHE C 1 261 ? 65.326 43.489 94.338 1.00 47.86 240 PHE C CA 1
ATOM 6004 C C . PHE C 1 261 ? 64.956 42.128 94.899 1.00 51.23 240 PHE C C 1
ATOM 6005 O O . PHE C 1 261 ? 65.565 41.651 95.860 1.00 60.66 240 PHE C O 1
ATOM 6013 N N . TYR C 1 262 ? 63.948 41.520 94.292 1.00 46.24 241 TYR C N 1
ATOM 6014 C CA . TYR C 1 262 ? 63.507 40.161 94.570 1.00 42.82 241 TYR C CA 1
ATOM 6015 C C . TYR C 1 262 ? 63.846 39.317 93.348 1.00 48.31 241 TYR C C 1
ATOM 6016 O O . TYR C 1 262 ? 63.549 39.721 92.213 1.00 47.15 241 TYR C O 1
ATOM 6025 N N . ALA C 1 263 ? 64.487 38.171 93.562 1.00 39.60 242 ALA C N 1
ATOM 6026 C CA . ALA C 1 263 ? 64.997 37.410 92.430 1.00 38.07 242 ALA C CA 1
ATOM 6027 C C . ALA C 1 263 ? 64.891 35.909 92.668 1.00 41.90 242 ALA C C 1
ATOM 6028 O O . ALA C 1 263 ? 65.053 35.434 93.794 1.00 47.82 242 ALA C O 1
ATOM 6030 N N . ASP C 1 264 ? 64.620 35.173 91.594 1.00 40.74 243 ASP C N 1
ATOM 6031 C CA . ASP C 1 264 ? 64.714 33.719 91.553 1.00 46.01 243 ASP C CA 1
ATOM 6032 C C . ASP C 1 264 ? 65.807 33.358 90.556 1.00 51.40 243 ASP C C 1
ATOM 6033 O O . ASP C 1 264 ? 65.888 33.959 89.482 1.00 53.45 243 ASP C O 1
ATOM 6038 N N . ILE C 1 265 ? 66.656 32.394 90.911 1.00 53.70 244 ILE C N 1
ATOM 6039 C CA . ILE C 1 265 ? 67.624 31.836 89.976 1.00 51.06 244 ILE C CA 1
ATOM 6040 C C . ILE C 1 265 ? 67.461 30.324 89.927 1.00 51.49 244 ILE C C 1
ATOM 6041 O O . ILE C 1 265 ? 66.995 29.700 90.883 1.00 59.00 244 ILE C O 1
ATOM 6046 N N . GLU C 1 266 ? 67.864 29.732 88.807 1.00 51.21 245 GLU C N 1
ATOM 6047 C CA . GLU C 1 266 ? 67.880 28.277 88.663 1.00 52.71 245 GLU C CA 1
ATOM 6048 C C . GLU C 1 266 ? 69.273 27.802 89.061 1.00 60.14 245 GLU C C 1
ATOM 6049 O O . GLU C 1 266 ? 70.230 27.904 88.288 1.00 56.97 245 GLU C O 1
ATOM 6055 N N . GLY C 1 267 ? 69.383 27.301 90.277 1.00 60.34 246 GLY C N 1
ATOM 6056 C CA . GLY C 1 267 ? 70.650 26.872 90.831 1.00 63.86 246 GLY C CA 1
ATOM 6057 C C . GLY C 1 267 ? 70.560 26.738 92.332 1.00 68.25 246 GLY C C 1
ATOM 6058 O O . GLY C 1 267 ? 69.663 27.275 92.985 1.00 66.93 246 GLY C O 1
ATOM 6059 N N . HIS C 1 268 ? 71.515 25.993 92.887 1.00 74.68 247 HIS C N 1
ATOM 6060 C CA . HIS C 1 268 ? 71.664 25.746 94.311 1.00 74.03 247 HIS C CA 1
ATOM 6061 C C . HIS C 1 268 ? 72.881 26.490 94.853 1.00 74.29 247 HIS C C 1
ATOM 6062 O O . HIS C 1 268 ? 73.930 26.510 94.199 1.00 74.97 247 HIS C O 1
ATOM 6069 N N . PRO C 1 269 ? 72.771 27.113 96.032 1.00 72.69 248 PRO C N 1
ATOM 6070 C CA . PRO C 1 269 ? 73.890 27.926 96.559 1.00 61.76 248 PRO C CA 1
ATOM 6071 C C . PRO C 1 269 ? 75.173 27.154 96.822 1.00 65.46 248 PRO C C 1
ATOM 6072 O O . PRO C 1 269 ? 76.235 27.780 96.955 1.00 68.41 248 PRO C O 1
ATOM 6076 N N . GLU C 1 270 ? 75.116 25.829 96.946 1.00 69.08 249 GLU C N 1
ATOM 6077 C CA . GLU C 1 270 ? 76.341 25.061 97.114 1.00 71.97 249 GLU C CA 1
ATOM 6078 C C . GLU C 1 270 ? 77.011 24.722 95.786 1.00 67.51 249 GLU C C 1
ATOM 6079 O O . GLU C 1 270 ? 78.173 24.294 95.790 1.00 64.66 249 GLU C O 1
ATOM 6085 N N . GLU C 1 271 ? 76.330 24.921 94.660 1.00 62.48 250 GLU C N 1
ATOM 6086 C CA . GLU C 1 271 ? 76.975 24.757 93.363 1.00 70.24 250 GLU C CA 1
ATOM 6087 C C . GLU C 1 271 ? 78.034 25.835 93.153 1.00 68.47 250 GLU C C 1
ATOM 6088 O O . GLU C 1 271 ? 77.803 27.014 93.445 1.00 64.03 250 GLU C O 1
ATOM 6094 N N . ARG C 1 272 ? 79.186 25.424 92.597 1.00 65.08 251 ARG C N 1
ATOM 6095 C CA . ARG C 1 272 ? 80.323 26.335 92.455 1.00 62.44 251 ARG C CA 1
ATOM 6096 C C . ARG C 1 272 ? 79.943 27.586 91.671 1.00 66.27 251 ARG C C 1
ATOM 6097 O O . ARG C 1 272 ? 80.311 28.703 92.061 1.00 62.68 251 ARG C O 1
ATOM 6099 N N . SER C 1 273 ? 79.207 27.416 90.564 1.00 65.20 252 SER C N 1
ATOM 6100 C CA . SER C 1 273 ? 78.807 28.555 89.739 1.00 63.27 252 SER C CA 1
ATOM 6101 C C . SER C 1 273 ? 77.943 29.532 90.522 1.00 58.51 252 SER C C 1
ATOM 6102 O O . SER C 1 273 ? 78.091 30.751 90.388 1.00 57.24 252 SER C O 1
ATOM 6105 N N . VAL C 1 274 ? 77.003 29.016 91.312 1.00 59.80 253 VAL C N 1
ATOM 6106 C CA . VAL C 1 274 ? 76.165 29.895 92.117 1.00 52.34 253 VAL C CA 1
ATOM 6107 C C . VAL C 1 274 ? 76.980 30.506 93.249 1.00 58.51 253 VAL C C 1
ATOM 6108 O O . VAL C 1 274 ? 76.874 31.704 93.537 1.00 64.15 253 VAL C O 1
ATOM 6112 N N . GLN C 1 275 ? 77.832 29.705 93.883 1.00 57.39 254 GLN C N 1
ATOM 6113 C CA . GLN C 1 275 ? 78.736 30.237 94.895 1.00 60.96 254 GLN C CA 1
ATOM 6114 C C . GLN C 1 275 ? 79.536 31.418 94.350 1.00 64.41 254 GLN C C 1
ATOM 6115 O O . GLN C 1 275 ? 79.693 32.439 95.031 1.00 55.18 254 GLN C O 1
ATOM 6121 N N . LEU C 1 276 ? 80.032 31.304 93.109 1.00 43.90 255 LEU C N 1
ATOM 6122 C CA . LEU C 1 276 ? 80.809 32.391 92.517 1.00 55.03 255 LEU C CA 1
ATOM 6123 C C . LEU C 1 276 ? 79.942 33.599 92.174 1.00 54.48 255 LEU C C 1
ATOM 6124 O O . LEU C 1 276 ? 80.360 34.745 92.375 1.00 55.23 255 LEU C O 1
ATOM 6129 N N . ALA C 1 277 ? 78.758 33.376 91.602 1.00 56.42 256 ALA C N 1
ATOM 6130 C CA . ALA C 1 277 ? 77.867 34.498 91.330 1.00 47.85 256 ALA C CA 1
ATOM 6131 C C . ALA C 1 277 ? 77.480 35.220 92.618 1.00 56.69 256 ALA C C 1
ATOM 6132 O O . ALA C 1 277 ? 77.531 36.453 92.688 1.00 53.41 256 ALA C O 1
ATOM 6134 N N . LEU C 1 278 ? 77.122 34.462 93.659 1.00 63.10 257 LEU C N 1
ATOM 6135 C CA . LEU C 1 278 ? 76.684 35.069 94.917 1.00 64.75 257 LEU C CA 1
ATOM 6136 C C . LEU C 1 278 ? 77.807 35.850 95.591 1.00 64.91 257 LEU C C 1
ATOM 6137 O O . LEU C 1 278 ? 77.558 36.894 96.210 1.00 62.59 257 LEU C O 1
ATOM 6142 N N . GLU C 1 279 ? 79.043 35.353 95.504 1.00 59.60 258 GLU C N 1
ATOM 6143 C CA . GLU C 1 279 ? 80.164 36.086 96.084 1.00 59.26 258 GLU C CA 1
ATOM 6144 C C . GLU C 1 279 ? 80.387 37.407 95.357 1.00 64.84 258 GLU C C 1
ATOM 6145 O O . GLU C 1 279 ? 80.690 38.427 95.985 1.00 75.97 258 GLU C O 1
ATOM 6151 N N . GLU C 1 280 ? 80.243 37.406 94.032 1.00 56.01 259 GLU C N 1
ATOM 6152 C CA . GLU C 1 280 ? 80.325 38.652 93.277 1.00 53.17 259 GLU C CA 1
ATOM 6153 C C . GLU C 1 280 ? 79.150 39.572 93.607 1.00 46.99 259 GLU C C 1
ATOM 6154 O O . GLU C 1 280 ? 79.323 40.789 93.744 1.00 47.43 259 GLU C O 1
ATOM 6160 N N . LEU C 1 281 ? 77.955 38.999 93.774 1.00 45.56 260 LEU C N 1
ATOM 6161 C CA . LEU C 1 281 ? 76.783 39.785 94.161 1.00 50.50 260 LEU C CA 1
ATOM 6162 C C . LEU C 1 281 ? 76.966 40.450 95.528 1.00 60.37 260 LEU C C 1
ATOM 6163 O O . LEU C 1 281 ? 76.544 41.596 95.736 1.00 64.05 260 LEU C O 1
ATOM 6168 N N . ARG C 1 282 ? 77.589 39.746 96.474 1.00 54.47 261 ARG C N 1
ATOM 6169 C CA . ARG C 1 282 ? 77.749 40.296 97.820 1.00 64.35 261 ARG C CA 1
ATOM 6170 C C . ARG C 1 282 ? 78.736 41.461 97.865 1.00 64.33 261 ARG C C 1
ATOM 6171 O O . ARG C 1 282 ? 78.680 42.283 98.787 1.00 62.99 261 ARG C O 1
ATOM 6179 N N . PHE C 1 283 ? 79.681 41.528 96.929 1.00 58.50 262 PHE C N 1
ATOM 6180 C CA . PHE C 1 283 ? 80.571 42.686 96.915 1.00 59.06 262 PHE C CA 1
ATOM 6181 C C . PHE C 1 283 ? 79.846 43.937 96.433 1.00 56.78 262 PHE C C 1
ATOM 6182 O O . PHE C 1 283 ? 80.177 45.048 96.864 1.00 61.49 262 PHE C O 1
ATOM 6190 N N . PHE C 1 284 ? 78.851 43.782 95.562 1.00 43.75 263 PHE C N 1
ATOM 6191 C CA . PHE C 1 284 ? 78.199 44.924 94.939 1.00 55.92 263 PHE C CA 1
ATOM 6192 C C . PHE C 1 284 ? 76.868 45.287 95.572 1.00 66.48 263 PHE C C 1
ATOM 6193 O O . PHE C 1 284 ? 76.201 46.203 95.081 1.00 76.96 263 PHE C O 1
ATOM 6201 N N . THR C 1 285 ? 76.449 44.603 96.633 1.00 65.41 264 THR C N 1
ATOM 6202 C CA . THR C 1 285 ? 75.146 44.878 97.220 1.00 64.81 264 THR C CA 1
ATOM 6203 C C . THR C 1 285 ? 75.253 44.853 98.735 1.00 70.80 264 THR C C 1
ATOM 6204 O O . THR C 1 285 ? 76.291 44.504 99.305 1.00 79.06 264 THR C O 1
ATOM 6208 N N . LYS C 1 286 ? 74.157 45.240 99.381 1.00 69.15 265 LYS C N 1
ATOM 6209 C CA . LYS C 1 286 ? 73.980 45.108 100.820 1.00 62.88 265 LYS C CA 1
ATOM 6210 C C . LYS C 1 286 ? 72.799 44.193 101.115 1.00 63.33 265 LYS C C 1
ATOM 6211 O O . LYS C 1 286 ? 71.934 43.959 100.264 1.00 63.26 265 LYS C O 1
ATOM 6217 N N . GLU C 1 287 ? 72.808 43.628 102.318 1.00 69.48 266 GLU C N 1
ATOM 6218 C CA . GLU C 1 287 ? 71.655 42.943 102.890 1.00 74.53 266 GLU C CA 1
ATOM 6219 C C . GLU C 1 287 ? 71.112 41.855 101.957 1.00 71.68 266 GLU C C 1
ATOM 6220 O O . GLU C 1 287 ? 69.917 41.796 101.660 1.00 77.54 266 GLU C O 1
ATOM 6226 N N . VAL C 1 288 ? 71.996 40.960 101.531 1.00 64.16 267 VAL C N 1
ATOM 6227 C CA . VAL C 1 288 ? 71.571 39.815 100.734 1.00 53.92 267 VAL C CA 1
ATOM 6228 C C . VAL C 1 288 ? 71.041 38.752 101.685 1.00 53.80 267 VAL C C 1
ATOM 6229 O O . VAL C 1 288 ? 71.755 38.323 102.597 1.00 59.05 267 VAL C O 1
ATOM 6233 N N . ARG C 1 289 ? 69.798 38.316 101.461 1.00 52.91 268 ARG C N 1
ATOM 6234 C CA . ARG C 1 289 ? 69.124 37.303 102.268 1.00 60.88 268 ARG C CA 1
ATOM 6235 C C . ARG C 1 289 ? 68.520 36.249 101.356 1.00 62.17 268 ARG C C 1
ATOM 6236 O O . ARG C 1 289 ? 67.673 36.569 100.512 1.00 57.58 268 ARG C O 1
ATOM 6244 N N . ILE C 1 290 ? 68.892 34.992 101.578 1.00 58.52 269 ILE C N 1
ATOM 6245 C CA . ILE C 1 290 ? 68.303 33.881 100.840 1.00 50.54 269 ILE C CA 1
ATOM 6246 C C . ILE C 1 290 ? 66.954 33.555 101.475 1.00 53.55 269 ILE C C 1
ATOM 6247 O O . ILE C 1 290 ? 66.886 33.171 102.646 1.00 55.06 269 ILE C O 1
ATOM 6252 N N . LEU C 1 291 ? 65.877 33.680 100.697 1.00 54.35 270 LEU C N 1
ATOM 6253 C CA . LEU C 1 291 ? 64.543 33.430 101.221 1.00 56.80 270 LEU C CA 1
ATOM 6254 C C . LEU C 1 291 ? 64.091 31.996 101.002 1.00 59.40 270 LEU C C 1
ATOM 6255 O O . LEU C 1 291 ? 63.078 31.586 101.576 1.00 64.06 270 LEU C O 1
ATOM 6260 N N . GLY C 1 292 ? 64.811 31.221 100.198 1.00 52.99 271 GLY C N 1
ATOM 6261 C CA . GLY C 1 292 ? 64.451 29.828 100.054 1.00 49.33 271 GLY C CA 1
ATOM 6262 C C . GLY C 1 292 ? 65.245 29.087 99.003 1.00 47.73 271 GLY C C 1
ATOM 6263 O O . GLY C 1 292 ? 65.702 29.671 98.009 1.00 49.27 271 GLY C O 1
ATOM 6264 N N . VAL C 1 293 ? 65.375 27.780 99.210 1.00 45.15 272 VAL C N 1
ATOM 6265 C CA . VAL C 1 293 ? 66.061 26.888 98.284 1.00 58.46 272 VAL C CA 1
ATOM 6266 C C . VAL C 1 293 ? 65.204 25.641 98.147 1.00 64.88 272 VAL C C 1
ATOM 6267 O O . VAL C 1 293 ? 65.204 24.784 99.035 1.00 68.57 272 VAL C O 1
ATOM 6271 N N . TYR C 1 294 ? 64.500 25.509 97.022 1.00 60.51 273 TYR C N 1
ATOM 6272 C CA . TYR C 1 294 ? 63.394 24.568 96.939 1.00 67.01 273 TYR C CA 1
ATOM 6273 C C . TYR C 1 294 ? 63.346 23.923 95.562 1.00 73.47 273 TYR C C 1
ATOM 6274 O O . TYR C 1 294 ? 63.920 24.431 94.594 1.00 71.57 273 TYR C O 1
ATOM 6283 N N . LYS C 1 295 ? 62.644 22.791 95.489 1.00 73.47 274 LYS C N 1
ATOM 6284 C CA . LYS C 1 295 ? 62.503 22.075 94.227 1.00 71.22 274 LYS C CA 1
ATOM 6285 C C . LYS C 1 295 ? 61.720 22.909 93.220 1.00 67.20 274 LYS C C 1
ATOM 6286 O O . LYS C 1 295 ? 60.742 23.574 93.572 1.00 64.82 274 LYS C O 1
ATOM 6288 N N . GLY C 1 296 ? 62.159 22.870 91.961 1.00 61.09 275 GLY C N 1
ATOM 6289 C CA . GLY C 1 296 ? 61.519 23.607 90.888 1.00 64.23 275 GLY C CA 1
ATOM 6290 C C . GLY C 1 296 ? 60.574 22.723 90.092 1.00 73.13 275 GLY C C 1
ATOM 6291 O O . GLY C 1 296 ? 60.799 21.523 89.944 1.00 79.62 275 GLY C O 1
ATOM 6292 N N . SER C 1 297 ? 59.494 23.325 89.598 1.00 72.20 276 SER C N 1
ATOM 6293 C CA . SER C 1 297 ? 58.477 22.571 88.876 1.00 82.21 276 SER C CA 1
ATOM 6294 C C . SER C 1 297 ? 58.959 22.156 87.486 1.00 89.04 276 SER C C 1
ATOM 6295 O O . SER C 1 297 ? 59.722 22.868 86.827 1.00 88.35 276 SER C O 1
ATOM 6298 N N . ASP C 1 298 ? 58.454 21.007 87.021 1.00 98.40 277 ASP C N 1
ATOM 6299 C CA . ASP C 1 298 ? 58.827 20.463 85.718 1.00 104.50 277 ASP C CA 1
ATOM 6300 C C . ASP C 1 298 ? 58.465 21.384 84.561 1.00 109.70 277 ASP C C 1
ATOM 6301 O O . ASP C 1 298 ? 58.971 21.181 83.450 1.00 115.05 277 ASP C O 1
ATOM 6306 N N . ILE C 1 299 ? 57.611 22.384 84.792 1.00 107.93 278 ILE C N 1
ATOM 6307 C CA . ILE C 1 299 ? 57.223 23.325 83.747 1.00 102.60 278 ILE C CA 1
ATOM 6308 C C . ILE C 1 299 ? 58.411 24.149 83.265 1.00 97.57 278 ILE C C 1
ATOM 6309 O O . ILE C 1 299 ? 58.369 24.720 82.169 1.00 94.92 278 ILE C O 1
ATOM 6314 N N . ARG C 1 300 ? 59.476 24.220 84.057 1.00 94.02 279 ARG C N 1
ATOM 6315 C CA . ARG C 1 300 ? 60.682 24.952 83.684 1.00 92.09 279 ARG C CA 1
ATOM 6316 C C . ARG C 1 300 ? 61.427 24.253 82.548 1.00 93.36 279 ARG C C 1
ATOM 6317 O O . ARG C 1 300 ? 62.088 24.901 81.737 1.00 91.13 279 ARG C O 1
ATOM 6325 N N . PRO D 1 19 ? 82.220 21.829 69.520 1.00 79.95 -2 PRO D N 1
ATOM 6326 C CA . PRO D 1 19 ? 80.778 21.653 69.297 1.00 77.32 -2 PRO D CA 1
ATOM 6327 C C . PRO D 1 19 ? 80.185 22.807 68.505 1.00 65.80 -2 PRO D C 1
ATOM 6328 O O . PRO D 1 19 ? 80.012 23.893 69.050 1.00 65.79 -2 PRO D O 1
ATOM 6332 N N . GLY D 1 20 ? 79.893 22.576 67.228 1.00 59.32 -1 GLY D N 1
ATOM 6333 C CA . GLY D 1 20 ? 79.403 23.627 66.359 1.00 67.18 -1 GLY D CA 1
ATOM 6334 C C . GLY D 1 20 ? 77.950 24.017 66.618 1.00 70.37 -1 GLY D C 1
ATOM 6335 O O . GLY D 1 20 ? 77.247 23.461 67.464 1.00 69.44 -1 GLY D O 1
ATOM 6336 N N . SER D 1 21 ? 77.498 25.012 65.858 1.00 72.93 0 SER D N 1
ATOM 6337 C CA . SER D 1 21 ? 76.123 25.472 65.974 1.00 80.95 0 SER D CA 1
ATOM 6338 C C . SER D 1 21 ? 75.157 24.393 65.493 1.00 82.54 0 SER D C 1
ATOM 6339 O O . SER D 1 21 ? 75.493 23.556 64.653 1.00 81.35 0 SER D O 1
ATOM 6342 N N . MET D 1 22 ? 73.951 24.404 66.057 1.00 84.93 1 MET D N 1
ATOM 6343 C CA . MET D 1 22 ? 72.928 23.446 65.660 1.00 84.68 1 MET D CA 1
ATOM 6344 C C . MET D 1 22 ? 72.390 23.798 64.277 1.00 79.23 1 MET D C 1
ATOM 6345 O O . MET D 1 22 ? 72.058 24.956 64.001 1.00 71.49 1 MET D O 1
ATOM 6347 N N . LYS D 1 23 ? 72.343 22.800 63.398 1.00 80.06 2 LYS D N 1
ATOM 6348 C CA . LYS D 1 23 ? 71.841 22.997 62.045 1.00 80.30 2 LYS D CA 1
ATOM 6349 C C . LYS D 1 23 ? 70.321 23.109 62.065 1.00 83.04 2 LYS D C 1
ATOM 6350 O O . LYS D 1 23 ? 69.636 22.241 62.617 1.00 88.15 2 LYS D O 1
ATOM 6352 N N . THR D 1 24 ? 69.795 24.193 61.500 1.00 78.47 3 THR D N 1
ATOM 6353 C CA . THR D 1 24 ? 68.354 24.378 61.411 1.00 71.44 3 THR D CA 1
ATOM 6354 C C . THR D 1 24 ? 67.765 23.744 60.161 1.00 66.80 3 THR D C 1
ATOM 6355 O O . THR D 1 24 ? 66.543 23.719 60.017 1.00 67.23 3 THR D O 1
ATOM 6359 N N . ASN D 1 25 ? 68.602 23.260 59.247 1.00 67.17 4 ASN D N 1
ATOM 6360 C CA . ASN D 1 25 ? 68.176 22.635 57.998 1.00 65.05 4 ASN D CA 1
ATOM 6361 C C . ASN D 1 25 ? 67.387 23.594 57.117 1.00 63.11 4 ASN D C 1
ATOM 6362 O O . ASN D 1 25 ? 66.714 23.166 56.175 1.00 68.40 4 ASN D O 1
ATOM 6367 N N . ARG D 1 26 ? 67.477 24.892 57.383 1.00 54.05 5 ARG D N 1
ATOM 6368 C CA . ARG D 1 26 ? 66.785 25.900 56.594 1.00 52.59 5 ARG D CA 1
ATOM 6369 C C . ARG D 1 26 ? 67.749 26.553 55.617 1.00 63.50 5 ARG D C 1
ATOM 6370 O O . ARG D 1 26 ? 68.927 26.771 55.933 1.00 61.37 5 ARG D O 1
ATOM 6378 N N . ILE D 1 27 ? 67.252 26.835 54.416 1.00 57.86 6 ILE D N 1
ATOM 6379 C CA . ILE D 1 27 ? 68.023 27.551 53.414 1.00 53.85 6 ILE D CA 1
ATOM 6380 C C . ILE D 1 27 ? 67.177 28.721 52.925 1.00 55.17 6 ILE D C 1
ATOM 6381 O O . ILE D 1 27 ? 66.149 28.522 52.264 1.00 61.29 6 ILE D O 1
ATOM 6386 N N . SER D 1 28 ? 67.619 29.938 53.231 1.00 52.19 7 SER D N 1
ATOM 6387 C CA . SER D 1 28 ? 66.857 31.135 52.905 1.00 47.30 7 SER D CA 1
ATOM 6388 C C . SER D 1 28 ? 67.003 31.509 51.436 1.00 58.60 7 SER D C 1
ATOM 6389 O O . SER D 1 28 ? 68.051 31.298 50.811 1.00 63.38 7 SER D O 1
ATOM 6392 N N . PHE D 1 29 ? 65.931 32.086 50.898 1.00 62.40 8 PHE D N 1
ATOM 6393 C CA . PHE D 1 29 ? 65.920 32.693 49.575 1.00 53.76 8 PHE D CA 1
ATOM 6394 C C . PHE D 1 29 ? 64.977 33.883 49.628 1.00 57.65 8 PHE D C 1
ATOM 6395 O O . PHE D 1 29 ? 64.126 33.980 50.516 1.00 69.50 8 PHE D O 1
ATOM 6403 N N . GLN D 1 30 ? 65.124 34.788 48.671 1.00 55.76 9 GLN D N 1
ATOM 6404 C CA . GLN D 1 30 ? 64.214 35.920 48.548 1.00 57.56 9 GLN D CA 1
ATOM 6405 C C . GLN D 1 30 ? 63.038 35.532 47.653 1.00 56.51 9 GLN D C 1
ATOM 6406 O O . GLN D 1 30 ? 63.236 35.002 46.559 1.00 58.74 9 GLN D O 1
ATOM 6412 N N . GLY D 1 31 ? 61.807 35.740 48.141 1.00 68.44 10 GLY D N 1
ATOM 6413 C CA . GLY D 1 31 ? 60.627 35.557 47.314 1.00 66.53 10 GLY D CA 1
ATOM 6414 C C . GLY D 1 31 ? 59.578 34.694 47.975 1.00 69.70 10 GLY D C 1
ATOM 6415 O O . GLY D 1 31 ? 59.653 34.374 49.167 1.00 73.50 10 GLY D O 1
ATOM 6416 N N . GLU D 1 32 ? 58.577 34.305 47.181 1.00 72.18 11 GLU D N 1
ATOM 6417 C CA . GLU D 1 32 ? 57.479 33.451 47.623 1.00 68.18 11 GLU D CA 1
ATOM 6418 C C . GLU D 1 32 ? 57.774 31.985 47.329 1.00 69.62 11 GLU D C 1
ATOM 6419 O O . GLU D 1 32 ? 58.577 31.651 46.455 1.00 78.51 11 GLU D O 1
ATOM 6425 N N . ALA D 1 33 ? 57.081 31.107 48.048 1.00 73.26 12 ALA D N 1
ATOM 6426 C CA . ALA D 1 33 ? 57.152 29.686 47.740 1.00 77.84 12 ALA D CA 1
ATOM 6427 C C . ALA D 1 33 ? 56.693 29.430 46.304 1.00 83.27 12 ALA D C 1
ATOM 6428 O O . ALA D 1 33 ? 55.711 30.012 45.828 1.00 78.49 12 ALA D O 1
ATOM 6430 N N . GLY D 1 34 ? 57.412 28.556 45.605 1.00 80.11 13 GLY D N 1
ATOM 6431 C CA . GLY D 1 34 ? 57.111 28.253 44.219 1.00 77.43 13 GLY D CA 1
ATOM 6432 C C . GLY D 1 34 ? 57.887 29.062 43.208 1.00 71.14 13 GLY D C 1
ATOM 6433 O O . GLY D 1 34 ? 57.743 28.816 42.002 1.00 74.65 13 GLY D O 1
ATOM 6434 N N . ALA D 1 35 ? 58.699 30.013 43.663 1.00 68.09 14 ALA D N 1
ATOM 6435 C CA . ALA D 1 35 ? 59.523 30.853 42.805 1.00 76.26 14 ALA D CA 1
ATOM 6436 C C . ALA D 1 35 ? 60.699 30.057 42.244 1.00 75.60 14 ALA D C 1
ATOM 6437 O O . ALA D 1 35 ? 60.942 28.904 42.610 1.00 79.08 14 ALA D O 1
ATOM 6439 N N . ASN D 1 36 ? 61.446 30.699 41.345 1.00 75.33 15 ASN D N 1
ATOM 6440 C CA . ASN D 1 36 ? 62.635 30.059 40.791 1.00 76.04 15 ASN D CA 1
ATOM 6441 C C . ASN D 1 36 ? 63.720 29.869 41.850 1.00 69.56 15 ASN D C 1
ATOM 6442 O O . ASN D 1 36 ? 64.397 28.836 41.865 1.00 67.79 15 ASN D O 1
ATOM 6447 N N . SER D 1 37 ? 63.898 30.845 42.750 1.00 64.05 16 SER D N 1
ATOM 6448 C CA . SER D 1 37 ? 64.847 30.667 43.854 1.00 66.42 16 SER D CA 1
ATOM 6449 C C . SER D 1 37 ? 64.460 29.485 44.738 1.00 70.46 16 SER D C 1
ATOM 6450 O O . SER D 1 37 ? 65.327 28.758 45.237 1.00 73.00 16 SER D O 1
ATOM 6453 N N . ASP D 1 38 ? 63.162 29.313 44.977 1.00 64.19 17 ASP D N 1
ATOM 6454 C CA . ASP D 1 38 ? 62.668 28.143 45.693 1.00 70.32 17 ASP D CA 1
ATOM 6455 C C . ASP D 1 38 ? 63.007 26.861 44.938 1.00 74.24 17 ASP D C 1
ATOM 6456 O O . ASP D 1 38 ? 63.396 25.856 45.546 1.00 70.96 17 ASP D O 1
ATOM 6461 N N . THR D 1 39 ? 62.837 26.872 43.610 1.00 76.96 18 THR D N 1
ATOM 6462 C CA . THR D 1 39 ? 63.173 25.705 42.798 1.00 74.88 18 THR D CA 1
ATOM 6463 C C . THR D 1 39 ? 64.655 25.378 42.898 1.00 74.25 18 THR D C 1
ATOM 6464 O O . THR D 1 39 ? 65.036 24.205 42.989 1.00 80.84 18 THR D O 1
ATOM 6468 N N . ALA D 1 40 ? 65.505 26.405 42.885 1.00 68.96 19 ALA D N 1
ATOM 6469 C CA . ALA D 1 40 ? 66.943 26.180 42.997 1.00 67.39 19 ALA D CA 1
ATOM 6470 C C . ALA D 1 40 ? 67.294 25.496 44.313 1.00 68.84 19 ALA D C 1
ATOM 6471 O O . ALA D 1 40 ? 68.065 24.531 44.327 1.00 66.04 19 ALA D O 1
ATOM 6473 N N . CYS D 1 41 ? 66.707 25.962 45.424 1.00 65.38 20 CYS D N 1
ATOM 6474 C CA . CYS D 1 41 ? 66.950 25.337 46.722 1.00 59.97 20 CYS D CA 1
ATOM 6475 C C . CYS D 1 41 ? 66.586 23.858 46.705 1.00 62.57 20 CYS D C 1
ATOM 6476 O O . CYS D 1 41 ? 67.320 23.021 47.244 1.00 63.96 20 CYS D O 1
ATOM 6479 N N . ARG D 1 42 ? 65.445 23.520 46.108 1.00 67.77 21 ARG D N 1
ATOM 6480 C CA . ARG D 1 42 ? 64.975 22.142 46.158 1.00 70.86 21 ARG D CA 1
ATOM 6481 C C . ARG D 1 42 ? 65.806 21.230 45.269 1.00 75.23 21 ARG D C 1
ATOM 6482 O O . ARG D 1 42 ? 65.992 20.051 45.594 1.00 70.86 21 ARG D O 1
ATOM 6490 N N . ASN D 1 43 ? 66.303 21.748 44.146 1.00 82.27 22 ASN D N 1
ATOM 6491 C CA . ASN D 1 43 ? 67.106 20.924 43.247 1.00 87.46 22 ASN D CA 1
ATOM 6492 C C . ASN D 1 43 ? 68.475 20.615 43.844 1.00 81.16 22 ASN D C 1
ATOM 6493 O O . ASN D 1 43 ? 68.935 19.468 43.793 1.00 77.44 22 ASN D O 1
ATOM 6498 N N . MET D 1 44 ? 69.128 21.611 44.442 1.00 78.43 23 MET D N 1
ATOM 6499 C CA . MET D 1 44 ? 70.494 21.422 44.917 1.00 71.15 23 MET D CA 1
ATOM 6500 C C . MET D 1 44 ? 70.549 20.842 46.322 1.00 71.08 23 MET D C 1
ATOM 6501 O O . MET D 1 44 ? 71.435 20.032 46.616 1.00 69.49 23 MET D O 1
ATOM 6506 N N . PHE D 1 45 ? 69.626 21.239 47.199 1.00 73.54 24 PHE D N 1
ATOM 6507 C CA . PHE D 1 45 ? 69.575 20.752 48.576 1.00 75.47 24 PHE D CA 1
ATOM 6508 C C . PHE D 1 45 ? 68.194 20.157 48.835 1.00 76.94 24 PHE D C 1
ATOM 6509 O O . PHE D 1 45 ? 67.380 20.736 49.568 1.00 76.34 24 PHE D O 1
ATOM 6517 N N . PRO D 1 46 ? 67.907 18.984 48.260 1.00 78.92 25 PRO D N 1
ATOM 6518 C CA . PRO D 1 46 ? 66.528 18.462 48.313 1.00 79.54 25 PRO D CA 1
ATOM 6519 C C . PRO D 1 46 ? 66.027 18.182 49.717 1.00 80.68 25 PRO D C 1
ATOM 6520 O O . PRO D 1 46 ? 64.814 18.213 49.943 1.00 84.71 25 PRO D O 1
ATOM 6524 N N . ASP D 1 47 ? 66.914 17.901 50.666 1.00 81.63 26 ASP D N 1
ATOM 6525 C CA . ASP D 1 47 ? 66.505 17.550 52.018 1.00 82.93 26 ASP D CA 1
ATOM 6526 C C . ASP D 1 47 ? 66.437 18.747 52.960 1.00 72.77 26 ASP D C 1
ATOM 6527 O O . ASP D 1 47 ? 66.190 18.560 54.154 1.00 72.45 26 ASP D O 1
ATOM 6532 N N . MET D 1 48 ? 66.587 19.964 52.450 1.00 68.33 27 MET D N 1
ATOM 6533 C CA . MET D 1 48 ? 66.520 21.174 53.255 1.00 64.71 27 MET D CA 1
ATOM 6534 C C . MET D 1 48 ? 65.156 21.840 53.106 1.00 63.94 27 MET D C 1
ATOM 6535 O O . MET D 1 48 ? 64.400 21.556 52.177 1.00 67.21 27 MET D O 1
ATOM 6540 N N . GLU D 1 49 ? 64.840 22.726 54.051 1.00 67.77 28 GLU D N 1
ATOM 6541 C CA . GLU D 1 49 ? 63.544 23.402 54.077 1.00 72.42 28 GLU D CA 1
ATOM 6542 C C . GLU D 1 49 ? 63.693 24.849 53.632 1.00 69.61 28 GLU D C 1
ATOM 6543 O O . GLU D 1 49 ? 64.257 25.664 54.381 1.00 68.65 28 GLU D O 1
ATOM 6549 N N . PRO D 1 50 ? 63.205 25.222 52.449 1.00 69.22 29 PRO D N 1
ATOM 6550 C CA . PRO D 1 50 ? 63.364 26.611 51.998 1.00 68.15 29 PRO D CA 1
ATOM 6551 C C . PRO D 1 50 ? 62.672 27.591 52.936 1.00 62.66 29 PRO D C 1
ATOM 6552 O O . PRO D 1 50 ? 61.575 27.341 53.440 1.00 66.70 29 PRO D O 1
ATOM 6556 N N . LEU D 1 51 ? 63.331 28.722 53.155 1.00 60.95 30 LEU D N 1
ATOM 6557 C CA . LEU D 1 51 ? 62.860 29.758 54.072 1.00 63.13 30 LEU D CA 1
ATOM 6558 C C . LEU D 1 51 ? 62.642 31.042 53.284 1.00 58.83 30 LEU D C 1
ATOM 6559 O O . LEU D 1 51 ? 63.606 31.792 53.034 1.00 56.12 30 LEU D O 1
ATOM 6564 N N . PRO D 1 52 ? 61.408 31.348 52.887 1.00 60.09 31 PRO D N 1
ATOM 6565 C CA . PRO D 1 52 ? 61.169 32.561 52.094 1.00 63.70 31 PRO D CA 1
ATOM 6566 C C . PRO D 1 52 ? 61.419 33.818 52.915 1.00 67.86 31 PRO D C 1
ATOM 6567 O O . PRO D 1 52 ? 61.126 33.870 54.113 1.00 76.35 31 PRO D O 1
ATOM 6571 N N . CYS D 1 53 ? 61.970 34.836 52.255 1.00 59.37 32 CYS D N 1
ATOM 6572 C CA . CYS D 1 53 ? 62.263 36.104 52.895 1.00 60.88 32 CYS D CA 1
ATOM 6573 C C . CYS D 1 53 ? 61.878 37.205 51.923 1.00 64.75 32 CYS D C 1
ATOM 6574 O O . CYS D 1 53 ? 62.037 37.034 50.706 1.00 67.59 32 CYS D O 1
ATOM 6577 N N . PRO D 1 54 ? 61.361 38.333 52.416 1.00 73.26 33 PRO D N 1
ATOM 6578 C CA . PRO D 1 54 ? 60.863 39.362 51.484 1.00 75.83 33 PRO D CA 1
ATOM 6579 C C . PRO D 1 54 ? 61.958 40.053 50.684 1.00 72.20 33 PRO D C 1
ATOM 6580 O O . PRO D 1 54 ? 61.682 40.490 49.562 1.00 70.85 33 PRO D O 1
ATOM 6584 N N . THR D 1 55 ? 63.176 40.187 51.221 1.00 70.88 34 THR D N 1
ATOM 6585 C CA . THR D 1 55 ? 64.280 40.847 50.529 1.00 62.32 34 THR D CA 1
ATOM 6586 C C . THR D 1 55 ? 65.563 40.026 50.628 1.00 66.99 34 THR D C 1
ATOM 6587 O O . THR D 1 55 ? 65.712 39.172 51.507 1.00 63.87 34 THR D O 1
ATOM 6591 N N . PHE D 1 56 ? 66.512 40.339 49.730 1.00 64.61 35 PHE D N 1
ATOM 6592 C CA . PHE D 1 56 ? 67.844 39.732 49.780 1.00 60.81 35 PHE D CA 1
ATOM 6593 C C . PHE D 1 56 ? 68.518 39.991 51.117 1.00 54.20 35 PHE D C 1
ATOM 6594 O O . PHE D 1 56 ? 69.146 39.093 51.691 1.00 53.27 35 PHE D O 1
ATOM 6602 N N . GLU D 1 57 ? 68.424 41.225 51.612 1.00 53.62 36 GLU D N 1
ATOM 6603 C CA . GLU D 1 57 ? 68.981 41.546 52.922 1.00 54.78 36 GLU D CA 1
ATOM 6604 C C . GLU D 1 57 ? 68.443 40.600 53.995 1.00 58.50 36 GLU D C 1
ATOM 6605 O O . GLU D 1 57 ? 69.207 40.098 54.828 1.00 59.66 36 GLU D O 1
ATOM 6611 N N . ASP D 1 58 ? 67.135 40.316 53.969 1.00 56.09 37 ASP D N 1
ATOM 6612 C CA . ASP D 1 58 ? 66.571 39.369 54.930 1.00 62.11 37 ASP D CA 1
ATOM 6613 C C . ASP D 1 58 ? 67.124 37.962 54.723 1.00 64.42 37 ASP D C 1
ATOM 6614 O O . ASP D 1 58 ? 67.405 37.247 55.692 1.00 70.03 37 ASP D O 1
ATOM 6619 N N . ALA D 1 59 ? 67.300 37.550 53.467 1.00 63.01 38 ALA D N 1
ATOM 6620 C CA . ALA D 1 59 ? 67.864 36.231 53.205 1.00 58.64 38 ALA D CA 1
ATOM 6621 C C . ALA D 1 59 ? 69.293 36.136 53.723 1.00 57.69 38 ALA D C 1
ATOM 6622 O O . ALA D 1 59 ? 69.709 35.086 54.225 1.00 62.20 38 ALA D O 1
ATOM 6624 N N . PHE D 1 60 ? 70.057 37.228 53.616 1.00 54.24 39 PHE D N 1
ATOM 6625 C CA . PHE D 1 60 ? 71.396 37.262 54.201 1.00 54.30 39 PHE D CA 1
ATOM 6626 C C . PHE D 1 60 ? 71.331 37.208 55.726 1.00 61.79 39 PHE D C 1
ATOM 6627 O O . PHE D 1 60 ? 72.004 36.388 56.364 1.00 61.42 39 PHE D O 1
ATOM 6635 N N . ASN D 1 61 ? 70.507 38.071 56.326 1.00 64.40 40 ASN D N 1
ATOM 6636 C CA . ASN D 1 61 ? 70.460 38.156 57.781 1.00 70.57 40 ASN D CA 1
ATOM 6637 C C . ASN D 1 61 ? 70.001 36.846 58.407 1.00 64.49 40 ASN D C 1
ATOM 6638 O O . ASN D 1 61 ? 70.423 36.510 59.519 1.00 61.63 40 ASN D O 1
ATOM 6643 N N . ALA D 1 62 ? 69.133 36.105 57.713 1.00 58.71 41 ALA D N 1
ATOM 6644 C CA . ALA D 1 62 ? 68.691 34.806 58.205 1.00 60.24 41 ALA D CA 1
ATOM 6645 C C . ALA D 1 62 ? 69.859 33.863 58.423 1.00 63.81 41 ALA D C 1
ATOM 6646 O O . ALA D 1 62 ? 69.815 33.025 59.333 1.00 70.15 41 ALA D O 1
ATOM 6648 N N . VAL D 1 63 ? 70.888 33.963 57.577 1.00 59.86 42 VAL D N 1
ATOM 6649 C CA . VAL D 1 63 ? 72.098 33.162 57.724 1.00 57.33 42 VAL D CA 1
ATOM 6650 C C . VAL D 1 63 ? 73.018 33.776 58.779 1.00 58.48 42 VAL D C 1
ATOM 6651 O O . VAL D 1 63 ? 73.721 33.058 59.500 1.00 51.32 42 VAL D O 1
ATOM 6655 N N . GLU D 1 64 ? 73.048 35.109 58.860 1.00 62.53 43 GLU D N 1
ATOM 6656 C CA . GLU D 1 64 ? 73.897 35.792 59.827 1.00 63.62 43 GLU D CA 1
ATOM 6657 C C . GLU D 1 64 ? 73.460 35.493 61.264 1.00 66.30 43 GLU D C 1
ATOM 6658 O O . GLU D 1 64 ? 74.302 35.387 62.169 1.00 60.80 43 GLU D O 1
ATOM 6664 N N . THR D 1 65 ? 72.149 35.385 61.501 1.00 63.09 44 THR D N 1
ATOM 6665 C CA . THR D 1 65 ? 71.616 35.140 62.836 1.00 64.66 44 THR D CA 1
ATOM 6666 C C . THR D 1 65 ? 71.540 33.668 63.208 1.00 69.50 44 THR D C 1
ATOM 6667 O O . THR D 1 65 ? 71.277 33.359 64.373 1.00 71.32 44 THR D O 1
ATOM 6671 N N . GLY D 1 66 ? 71.743 32.756 62.263 1.00 67.13 45 GLY D N 1
ATOM 6672 C CA . GLY D 1 66 ? 71.623 31.343 62.545 1.00 62.37 45 GLY D CA 1
ATOM 6673 C C . GLY D 1 66 ? 70.249 30.753 62.319 1.00 59.29 45 GLY D C 1
ATOM 6674 O O . GLY D 1 66 ? 70.061 29.555 62.570 1.00 62.96 45 GLY D O 1
ATOM 6675 N N . ALA D 1 67 ? 69.283 31.546 61.849 1.00 54.41 46 ALA D N 1
ATOM 6676 C CA . ALA D 1 67 ? 67.982 30.991 61.477 1.00 62.37 46 ALA D CA 1
ATOM 6677 C C . ALA D 1 67 ? 68.088 30.039 60.282 1.00 63.56 46 ALA D C 1
ATOM 6678 O O . ALA D 1 67 ? 67.299 29.092 60.176 1.00 68.11 46 ALA D O 1
ATOM 6680 N N . ALA D 1 68 ? 69.042 30.269 59.377 1.00 58.38 47 ALA D N 1
ATOM 6681 C CA . ALA D 1 68 ? 69.236 29.425 58.203 1.00 55.15 47 ALA D CA 1
ATOM 6682 C C . ALA D 1 68 ? 70.694 28.999 58.107 1.00 58.99 47 ALA D C 1
ATOM 6683 O O . ALA D 1 68 ? 71.602 29.773 58.425 1.00 62.63 47 ALA D O 1
ATOM 6685 N N . ASP D 1 69 ? 70.910 27.757 57.666 1.00 56.00 48 ASP D N 1
ATOM 6686 C CA . ASP D 1 69 ? 72.261 27.243 57.477 1.00 53.87 48 ASP D CA 1
ATOM 6687 C C . ASP D 1 69 ? 72.924 27.802 56.222 1.00 59.19 48 ASP D C 1
ATOM 6688 O O . ASP D 1 69 ? 74.155 27.931 56.187 1.00 58.95 48 ASP D O 1
ATOM 6693 N N . LEU D 1 70 ? 72.135 28.085 55.181 1.00 58.84 49 LEU D N 1
ATOM 6694 C CA . LEU D 1 70 ? 72.613 28.544 53.881 1.00 60.14 49 LEU D CA 1
ATOM 6695 C C . LEU D 1 70 ? 71.624 29.542 53.291 1.00 66.62 49 LEU D C 1
ATOM 6696 O O . LEU D 1 70 ? 70.457 29.600 53.682 1.00 70.94 49 LEU D O 1
ATOM 6701 N N . ALA D 1 71 ? 72.089 30.286 52.291 1.00 64.50 50 ALA D N 1
ATOM 6702 C CA . ALA D 1 71 ? 71.242 31.183 51.519 1.00 59.62 50 ALA D CA 1
ATOM 6703 C C . ALA D 1 71 ? 71.486 30.944 50.035 1.00 61.20 50 ALA D C 1
ATOM 6704 O O . ALA D 1 71 ? 72.622 30.741 49.609 1.00 53.75 50 ALA D O 1
ATOM 6706 N N . MET D 1 72 ? 70.406 30.941 49.260 1.00 66.76 51 MET D N 1
ATOM 6707 C CA . MET D 1 72 ? 70.445 30.720 47.819 1.00 62.05 51 MET D CA 1
ATOM 6708 C C . MET D 1 72 ? 70.113 32.040 47.139 1.00 60.22 51 MET D C 1
ATOM 6709 O O . MET D 1 72 ? 68.946 32.462 47.135 1.00 59.37 51 MET D O 1
ATOM 6714 N N . ILE D 1 73 ? 71.118 32.673 46.540 1.00 49.26 52 ILE D N 1
ATOM 6715 C CA . ILE D 1 73 ? 70.993 34.045 46.065 1.00 50.29 52 ILE D CA 1
ATOM 6716 C C . ILE D 1 73 ? 71.241 34.086 44.561 1.00 58.27 52 ILE D C 1
ATOM 6717 O O . ILE D 1 73 ? 72.312 33.685 44.102 1.00 51.66 52 ILE D O 1
ATOM 6722 N N . PRO D 1 74 ? 70.302 34.584 43.755 1.00 60.25 53 PRO D N 1
ATOM 6723 C CA . PRO D 1 74 ? 70.584 34.768 42.326 1.00 60.29 53 PRO D CA 1
ATOM 6724 C C . PRO D 1 74 ? 71.461 35.993 42.109 1.00 57.78 53 PRO D C 1
ATOM 6725 O O . PRO D 1 74 ? 71.295 37.024 42.771 1.00 52.82 53 PRO D O 1
ATOM 6729 N N . ILE D 1 75 ? 72.443 35.860 41.215 1.00 54.51 54 ILE D N 1
ATOM 6730 C CA . ILE D 1 75 ? 73.326 36.986 40.921 1.00 56.42 54 ILE D CA 1
ATOM 6731 C C . ILE D 1 75 ? 73.488 37.262 39.440 1.00 58.57 54 ILE D C 1
ATOM 6732 O O . ILE D 1 75 ? 73.800 38.408 39.062 1.00 56.23 54 ILE D O 1
ATOM 6737 N N . GLU D 1 76 ? 73.270 36.299 38.556 1.00 59.73 55 GLU D N 1
ATOM 6738 C CA . GLU D 1 76 ? 73.367 36.565 37.131 1.00 64.60 55 GLU D CA 1
ATOM 6739 C C . GLU D 1 76 ? 72.206 35.893 36.419 1.00 64.90 55 GLU D C 1
ATOM 6740 O O . GLU D 1 76 ? 71.897 34.726 36.684 1.00 63.77 55 GLU D O 1
ATOM 6746 N N . ASN D 1 77 ? 71.595 36.619 35.487 1.00 68.38 56 ASN D N 1
ATOM 6747 C CA . ASN D 1 77 ? 70.537 36.060 34.655 1.00 79.32 56 ASN D CA 1
ATOM 6748 C C . ASN D 1 77 ? 70.778 36.493 33.219 1.00 91.53 56 ASN D C 1
ATOM 6749 O O . ASN D 1 77 ? 71.058 37.666 32.960 1.00 96.04 56 ASN D O 1
ATOM 6754 N N . THR D 1 78 ? 70.665 35.540 32.290 1.00 96.81 57 THR D N 1
ATOM 6755 C CA . THR D 1 78 ? 71.028 35.818 30.904 1.00 95.52 57 THR D CA 1
ATOM 6756 C C . THR D 1 78 ? 70.136 36.893 30.291 1.00 94.48 57 THR D C 1
ATOM 6757 O O . THR D 1 78 ? 70.594 37.655 29.433 1.00 94.63 57 THR D O 1
ATOM 6761 N N . LEU D 1 79 ? 68.881 37.002 30.740 1.00 90.95 58 LEU D N 1
ATOM 6762 C CA . LEU D 1 79 ? 67.943 37.928 30.107 1.00 94.98 58 LEU D CA 1
ATOM 6763 C C . LEU D 1 79 ? 67.369 39.007 31.028 1.00 94.51 58 LEU D C 1
ATOM 6764 O O . LEU D 1 79 ? 66.151 39.217 31.050 1.00 96.09 58 LEU D O 1
ATOM 6769 N N . ALA D 1 80 ? 68.231 39.707 31.767 1.00 95.70 59 ALA D N 1
ATOM 6770 C CA . ALA D 1 80 ? 67.854 40.902 32.540 1.00 94.04 59 ALA D CA 1
ATOM 6771 C C . ALA D 1 80 ? 66.864 40.613 33.669 1.00 87.27 59 ALA D C 1
ATOM 6772 O O . ALA D 1 80 ? 66.036 41.459 34.011 1.00 81.96 59 ALA D O 1
ATOM 6774 N N . GLY D 1 81 ? 66.974 39.438 34.290 1.00 84.84 60 GLY D N 1
ATOM 6775 C CA . GLY D 1 81 ? 66.140 39.102 35.428 1.00 85.98 60 GLY D CA 1
ATOM 6776 C C . GLY D 1 81 ? 66.571 39.789 36.715 1.00 82.80 60 GLY D C 1
ATOM 6777 O O . GLY D 1 81 ? 67.561 40.515 36.772 1.00 85.64 60 GLY D O 1
ATOM 6778 N N . ARG D 1 82 ? 65.788 39.560 37.771 1.00 82.34 61 ARG D N 1
ATOM 6779 C CA . ARG D 1 82 ? 66.062 40.156 39.076 1.00 78.90 61 ARG D CA 1
ATOM 6780 C C . ARG D 1 82 ? 67.213 39.417 39.740 1.00 81.97 61 ARG D C 1
ATOM 6781 O O . ARG D 1 82 ? 67.148 38.197 39.927 1.00 83.67 61 ARG D O 1
ATOM 6783 N N . VAL D 1 83 ? 68.260 40.153 40.113 1.00 76.62 62 VAL D N 1
ATOM 6784 C CA . VAL D 1 83 ? 69.410 39.573 40.794 1.00 67.58 62 VAL D CA 1
ATOM 6785 C C . VAL D 1 83 ? 69.833 40.480 41.944 1.00 63.10 62 VAL D C 1
ATOM 6786 O O . VAL D 1 83 ? 69.568 41.686 41.942 1.00 62.19 62 VAL D O 1
ATOM 6790 N N . ALA D 1 84 ? 70.481 39.884 42.942 1.00 54.28 63 ALA D N 1
ATOM 6791 C CA . ALA D 1 84 ? 70.978 40.645 44.077 1.00 55.83 63 ALA D CA 1
ATOM 6792 C C . ALA D 1 84 ? 72.270 41.360 43.698 1.00 54.38 63 ALA D C 1
ATOM 6793 O O . ALA D 1 84 ? 73.057 40.869 42.888 1.00 46.67 63 ALA D O 1
ATOM 6795 N N . ASP D 1 85 ? 72.471 42.549 44.269 1.00 54.99 64 ASP D N 1
ATOM 6796 C CA . ASP D 1 85 ? 73.722 43.279 44.081 1.00 55.95 64 ASP D CA 1
ATOM 6797 C C . ASP D 1 85 ? 74.764 42.622 44.984 1.00 56.20 64 ASP D C 1
ATOM 6798 O O . ASP D 1 85 ? 75.078 43.092 46.081 1.00 56.96 64 ASP D O 1
ATOM 6803 N N . ILE D 1 86 ? 75.316 41.509 44.495 1.00 52.88 65 ILE D N 1
ATOM 6804 C CA . ILE D 1 86 ? 76.232 40.713 45.308 1.00 55.27 65 ILE D CA 1
ATOM 6805 C C . ILE D 1 86 ? 77.506 41.492 45.627 1.00 54.56 65 ILE D C 1
ATOM 6806 O O . ILE D 1 86 ? 78.115 41.287 46.679 1.00 61.17 65 ILE D O 1
ATOM 6811 N N . HIS D 1 87 ? 77.929 42.392 44.731 1.00 54.64 66 HIS D N 1
ATOM 6812 C CA . HIS D 1 87 ? 79.130 43.188 44.968 1.00 60.67 66 HIS D CA 1
ATOM 6813 C C . HIS D 1 87 ? 78.953 44.116 46.160 1.00 59.75 66 HIS D C 1
ATOM 6814 O O . HIS D 1 87 ? 79.922 44.414 46.872 1.00 62.10 66 HIS D O 1
ATOM 6821 N N . TYR D 1 88 ? 77.729 44.562 46.404 1.00 49.81 67 TYR D N 1
ATOM 6822 C CA . TYR D 1 88 ? 77.500 45.435 47.540 1.00 60.19 67 TYR D CA 1
ATOM 6823 C C . TYR D 1 88 ? 77.311 44.628 48.816 1.00 60.20 67 TYR D C 1
ATOM 6824 O O . TYR D 1 88 ? 77.914 44.948 49.843 1.00 61.82 67 TYR D O 1
ATOM 6833 N N . LEU D 1 89 ? 76.515 43.555 48.747 1.00 56.54 68 LEU D N 1
ATOM 6834 C CA . LEU D 1 89 ? 76.053 42.859 49.947 1.00 54.41 68 LEU D CA 1
ATOM 6835 C C . LEU D 1 89 ? 77.078 41.883 50.503 1.00 55.78 68 LEU D C 1
ATOM 6836 O O . LEU D 1 89 ? 77.271 41.828 51.720 1.00 55.74 68 LEU D O 1
ATOM 6841 N N . LEU D 1 90 ? 77.726 41.091 49.652 1.00 49.79 69 LEU D N 1
ATOM 6842 C CA . LEU D 1 90 ? 78.597 40.049 50.186 1.00 52.73 69 LEU D CA 1
ATOM 6843 C C . LEU D 1 90 ? 79.799 40.603 50.944 1.00 58.43 69 LEU D C 1
ATOM 6844 O O . LEU D 1 90 ? 80.102 40.064 52.021 1.00 61.66 69 LEU D O 1
ATOM 6849 N N . PRO D 1 91 ? 80.495 41.654 50.484 1.00 62.62 70 PRO D N 1
ATOM 6850 C CA . PRO D 1 91 ? 81.599 42.216 51.293 1.00 59.32 70 PRO D CA 1
ATOM 6851 C C . PRO D 1 91 ? 81.185 42.698 52.674 1.00 62.46 70 PRO D C 1
ATOM 6852 O O . PRO D 1 91 ? 82.039 42.780 53.565 1.00 49.81 70 PRO D O 1
ATOM 6856 N N . LEU D 1 92 ? 79.914 43.072 52.868 1.00 66.04 71 LEU D N 1
ATOM 6857 C CA . LEU D 1 92 ? 79.456 43.528 54.176 1.00 65.71 71 LEU D CA 1
ATOM 6858 C C . LEU D 1 92 ? 79.077 42.377 55.089 1.00 59.36 71 LEU D C 1
ATOM 6859 O O . LEU D 1 92 ? 79.059 42.548 56.313 1.00 55.53 71 LEU D O 1
ATOM 6864 N N . ALA D 1 93 ? 78.788 41.216 54.521 1.00 56.40 72 ALA D N 1
ATOM 6865 C CA . ALA D 1 93 ? 78.430 40.050 55.301 1.00 55.45 72 ALA D CA 1
ATOM 6866 C C . ALA D 1 93 ? 79.655 39.374 55.894 1.00 57.71 72 ALA D C 1
ATOM 6867 O O . ALA D 1 93 ? 80.797 39.592 55.484 1.00 61.59 72 ALA D O 1
ATOM 6869 N N . ASP D 1 94 ? 79.390 38.538 56.881 1.00 63.36 73 ASP D N 1
ATOM 6870 C CA . ASP D 1 94 ? 80.391 37.646 57.458 1.00 69.91 73 ASP D CA 1
ATOM 6871 C C . ASP D 1 94 ? 80.202 36.242 56.887 1.00 63.67 73 ASP D C 1
ATOM 6872 O O . ASP D 1 94 ? 79.977 35.258 57.591 1.00 63.93 73 ASP D O 1
ATOM 6877 N N . MET D 1 95 ? 80.243 36.175 55.560 1.00 60.69 74 MET D N 1
ATOM 6878 C CA . MET D 1 95 ? 79.831 34.969 54.856 1.00 60.54 74 MET D CA 1
ATOM 6879 C C . MET D 1 95 ? 80.769 34.663 53.696 1.00 60.23 74 MET D C 1
ATOM 6880 O O . MET D 1 95 ? 81.549 35.509 53.254 1.00 58.42 74 MET D O 1
ATOM 6885 N N . HIS D 1 96 ? 80.660 33.435 53.194 1.00 66.45 75 HIS D N 1
ATOM 6886 C CA . HIS D 1 96 ? 81.474 32.948 52.095 1.00 68.75 75 HIS D CA 1
ATOM 6887 C C . HIS D 1 96 ? 80.573 32.258 51.077 1.00 63.50 75 HIS D C 1
ATOM 6888 O O . HIS D 1 96 ? 79.496 31.759 51.411 1.00 50.57 75 HIS D O 1
ATOM 6895 N N . ILE D 1 97 ? 81.029 32.213 49.827 1.00 56.71 76 ILE D N 1
ATOM 6896 C CA . ILE D 1 97 ? 80.349 31.444 48.792 1.00 53.39 76 ILE D CA 1
ATOM 6897 C C . ILE D 1 97 ? 80.868 30.014 48.891 1.00 56.49 76 ILE D C 1
ATOM 6898 O O . ILE D 1 97 ? 82.083 29.782 48.868 1.00 56.04 76 ILE D O 1
ATOM 6903 N N . VAL D 1 98 ? 79.956 29.058 49.054 1.00 58.09 77 VAL D N 1
ATOM 6904 C CA . VAL D 1 98 ? 80.317 27.661 49.236 1.00 46.98 77 VAL D CA 1
ATOM 6905 C C . VAL D 1 98 ? 79.717 26.772 48.164 1.00 62.72 77 VAL D C 1
ATOM 6906 O O . VAL D 1 98 ? 79.704 25.551 48.318 1.00 66.01 77 VAL D O 1
ATOM 6910 N N . GLY D 1 99 ? 79.214 27.360 47.086 1.00 61.15 78 GLY D N 1
ATOM 6911 C CA . GLY D 1 99 ? 78.632 26.602 45.994 1.00 55.28 78 GLY D CA 1
ATOM 6912 C C . GLY D 1 99 ? 78.040 27.538 44.967 1.00 53.13 78 GLY D C 1
ATOM 6913 O O . GLY D 1 99 ? 77.881 28.741 45.197 1.00 51.63 78 GLY D O 1
ATOM 6914 N N . GLU D 1 100 ? 77.754 26.977 43.797 1.00 53.84 79 GLU D N 1
ATOM 6915 C CA . GLU D 1 100 ? 77.052 27.745 42.779 1.00 61.75 79 GLU D CA 1
ATOM 6916 C C . GLU D 1 100 ? 76.009 26.851 42.125 1.00 55.90 79 GLU D C 1
ATOM 6917 O O . GLU D 1 100 ? 76.078 25.621 42.200 1.00 57.79 79 GLU D O 1
ATOM 6923 N N . TYR D 1 101 ? 75.038 27.480 41.473 1.00 56.49 80 TYR D N 1
ATOM 6924 C CA . TYR D 1 101 ? 73.983 26.717 40.824 1.00 57.34 80 TYR D CA 1
ATOM 6925 C C . TYR D 1 101 ? 73.479 27.493 39.624 1.00 68.28 80 TYR D C 1
ATOM 6926 O O . TYR D 1 101 ? 73.289 28.711 39.695 1.00 63.57 80 TYR D O 1
ATOM 6935 N N . PHE D 1 102 ? 73.272 26.769 38.525 1.00 60.73 81 PHE D N 1
ATOM 6936 C CA . PHE D 1 102 ? 72.751 27.322 37.285 1.00 67.63 81 PHE D CA 1
ATOM 6937 C C . PHE D 1 102 ? 71.403 26.668 37.019 1.00 70.28 81 PHE D C 1
ATOM 6938 O O . PHE D 1 102 ? 71.324 25.443 36.871 1.00 63.12 81 PHE D O 1
ATOM 6946 N N . LEU D 1 103 ? 70.348 27.476 36.952 1.00 70.63 82 LEU D N 1
ATOM 6947 C CA . LEU D 1 103 ? 69.000 26.942 36.774 1.00 75.69 82 LEU D CA 1
ATOM 6948 C C . LEU D 1 103 ? 68.469 27.351 35.412 1.00 63.99 82 LEU D C 1
ATOM 6949 O O . LEU D 1 103 ? 68.311 28.552 35.138 1.00 64.30 82 LEU D O 1
ATOM 6954 N N . PRO D 1 104 ? 68.195 26.394 34.533 1.00 69.39 83 PRO D N 1
ATOM 6955 C CA . PRO D 1 104 ? 67.502 26.722 33.280 1.00 71.24 83 PRO D CA 1
ATOM 6956 C C . PRO D 1 104 ? 66.089 27.211 33.574 1.00 69.94 83 PRO D C 1
ATOM 6957 O O . PRO D 1 104 ? 65.346 26.589 34.337 1.00 71.79 83 PRO D O 1
ATOM 6961 N N . ILE D 1 105 ? 65.736 28.357 32.988 1.00 70.13 84 ILE D N 1
ATOM 6962 C CA . ILE D 1 105 ? 64.461 29.017 33.255 1.00 74.05 84 ILE D CA 1
ATOM 6963 C C . ILE D 1 105 ? 63.400 28.545 32.266 1.00 77.94 84 ILE D C 1
ATOM 6964 O O . ILE D 1 105 ? 63.590 28.627 31.046 1.00 86.72 84 ILE D O 1
ATOM 6969 N N . HIS D 1 106 ? 62.273 28.066 32.793 1.00 78.54 85 HIS D N 1
ATOM 6970 C CA . HIS D 1 106 ? 61.130 27.657 31.989 1.00 80.05 85 HIS D CA 1
ATOM 6971 C C . HIS D 1 106 ? 59.852 28.213 32.597 1.00 76.73 85 HIS D C 1
ATOM 6972 O O . HIS D 1 106 ? 59.714 28.267 33.821 1.00 74.41 85 HIS D O 1
ATOM 6979 N N . PHE D 1 107 ? 58.904 28.604 31.749 1.00 82.20 86 PHE D N 1
ATOM 6980 C CA . PHE D 1 107 ? 57.626 29.130 32.222 1.00 84.49 86 PHE D CA 1
ATOM 6981 C C . PHE D 1 107 ? 56.476 28.224 31.828 1.00 74.77 86 PHE D C 1
ATOM 6982 O O . PHE D 1 107 ? 56.412 27.744 30.691 1.00 71.53 86 PHE D O 1
ATOM 6990 N N . GLN D 1 108 ? 55.540 28.038 32.755 1.00 78.18 87 GLN D N 1
ATOM 6991 C CA . GLN D 1 108 ? 54.375 27.198 32.518 1.00 76.11 87 GLN D CA 1
ATOM 6992 C C . GLN D 1 108 ? 53.114 28.053 32.540 1.00 74.71 87 GLN D C 1
ATOM 6993 O O . GLN D 1 108 ? 52.934 28.886 33.434 1.00 74.87 87 GLN D O 1
ATOM 6999 N N . LEU D 1 109 ? 52.249 27.846 31.550 1.00 80.58 88 LEU D N 1
ATOM 7000 C CA . LEU D 1 109 ? 50.964 28.536 31.489 1.00 75.19 88 LEU D CA 1
ATOM 7001 C C . LEU D 1 109 ? 49.969 27.753 32.335 1.00 62.84 88 LEU D C 1
ATOM 7002 O O . LEU D 1 109 ? 49.646 26.605 32.017 1.00 63.48 88 LEU D O 1
ATOM 7007 N N . MET D 1 110 ? 49.498 28.349 33.424 1.00 61.45 89 MET D N 1
ATOM 7008 C CA . MET D 1 110 ? 48.678 27.613 34.371 1.00 68.54 89 MET D CA 1
ATOM 7009 C C . MET D 1 110 ? 47.325 28.284 34.565 1.00 66.18 89 MET D C 1
ATOM 7010 O O . MET D 1 110 ? 47.188 29.507 34.439 1.00 64.34 89 MET D O 1
ATOM 7015 N N . VAL D 1 111 ? 46.319 27.448 34.839 1.00 66.26 90 VAL D N 1
ATOM 7016 C CA . VAL D 1 111 ? 44.923 27.858 34.943 1.00 65.77 90 VAL D CA 1
ATOM 7017 C C . VAL D 1 111 ? 44.248 27.080 36.067 1.00 69.54 90 VAL D C 1
ATOM 7018 O O . VAL D 1 111 ? 44.784 26.103 36.593 1.00 59.66 90 VAL D O 1
ATOM 7022 N N . LEU D 1 112 ? 43.024 27.493 36.385 1.00 69.23 91 LEU D N 1
ATOM 7023 C CA . LEU D 1 112 ? 42.228 26.784 37.373 1.00 71.18 91 LEU D CA 1
ATOM 7024 C C . LEU D 1 112 ? 41.897 25.379 36.867 1.00 71.58 91 LEU D C 1
ATOM 7025 O O . LEU D 1 112 ? 41.827 25.152 35.657 1.00 74.03 91 LEU D O 1
ATOM 7030 N N . PRO D 1 113 ? 41.710 24.418 37.772 1.00 75.35 92 PRO D N 1
ATOM 7031 C CA . PRO D 1 113 ? 41.534 23.023 37.340 1.00 75.48 92 PRO D CA 1
ATOM 7032 C C . PRO D 1 113 ? 40.357 22.869 36.389 1.00 77.29 92 PRO D C 1
ATOM 7033 O O . PRO D 1 113 ? 39.272 23.407 36.620 1.00 75.71 92 PRO D O 1
ATOM 7037 N N . GLY D 1 114 ? 40.592 22.153 35.293 1.00 79.52 93 GLY D N 1
ATOM 7038 C CA . GLY D 1 114 ? 39.560 21.903 34.312 1.00 77.66 93 GLY D CA 1
ATOM 7039 C C . GLY D 1 114 ? 39.244 23.058 33.387 1.00 79.29 93 GLY D C 1
ATOM 7040 O O . GLY D 1 114 ? 38.377 22.907 32.516 1.00 87.75 93 GLY D O 1
ATOM 7041 N N . VAL D 1 115 ? 39.887 24.212 33.553 1.00 72.66 94 VAL D N 1
ATOM 7042 C CA . VAL D 1 115 ? 39.618 25.340 32.669 1.00 73.29 94 VAL D CA 1
ATOM 7043 C C . VAL D 1 115 ? 40.249 25.076 31.309 1.00 74.80 94 VAL D C 1
ATOM 7044 O O . VAL D 1 115 ? 41.390 24.607 31.221 1.00 71.30 94 VAL D O 1
ATOM 7048 N N . ARG D 1 116 ? 39.488 25.342 30.245 1.00 80.11 95 ARG D N 1
ATOM 7049 C CA . ARG D 1 116 ? 39.922 25.134 28.871 1.00 76.95 95 ARG D CA 1
ATOM 7050 C C . ARG D 1 116 ? 40.485 26.416 28.274 1.00 76.76 95 ARG D C 1
ATOM 7051 O O . ARG D 1 116 ? 40.114 27.525 28.674 1.00 65.19 95 ARG D O 1
ATOM 7059 N N . ARG D 1 117 ? 41.364 26.237 27.276 1.00 67.35 96 ARG D N 1
ATOM 7060 C CA . ARG D 1 117 ? 42.073 27.344 26.638 1.00 70.98 96 ARG D CA 1
ATOM 7061 C C . ARG D 1 117 ? 41.120 28.428 26.131 1.00 76.03 96 ARG D C 1
ATOM 7062 O O . ARG D 1 117 ? 41.442 29.621 26.179 1.00 77.10 96 ARG D O 1
ATOM 7070 N N . GLU D 1 118 ? 39.946 28.025 25.627 1.00 78.42 97 GLU D N 1
ATOM 7071 C CA . GLU D 1 118 ? 38.963 28.949 25.059 1.00 78.65 97 GLU D CA 1
ATOM 7072 C C . GLU D 1 118 ? 38.431 29.967 26.069 1.00 81.29 97 GLU D C 1
ATOM 7073 O O . GLU D 1 118 ? 37.911 31.011 25.656 1.00 79.83 97 GLU D O 1
ATOM 7079 N N . GLU D 1 119 ? 38.498 29.671 27.372 1.00 76.58 98 GLU D N 1
ATOM 7080 C CA . GLU D 1 119 ? 37.982 30.574 28.401 1.00 78.10 98 GLU D CA 1
ATOM 7081 C C . GLU D 1 119 ? 38.926 31.724 28.749 1.00 79.95 98 GLU D C 1
ATOM 7082 O O . GLU D 1 119 ? 38.480 32.725 29.325 1.00 79.58 98 GLU D O 1
ATOM 7088 N N . ILE D 1 120 ? 40.221 31.579 28.477 1.00 79.40 99 ILE D N 1
ATOM 7089 C CA . ILE D 1 120 ? 41.214 32.526 28.976 1.00 79.74 99 ILE D CA 1
ATOM 7090 C C . ILE D 1 120 ? 41.095 33.872 28.274 1.00 81.74 99 ILE D C 1
ATOM 7091 O O . ILE D 1 120 ? 40.971 33.944 27.044 1.00 89.57 99 ILE D O 1
ATOM 7096 N N . LYS D 1 121 ? 41.145 34.951 29.056 1.00 77.12 100 LYS D N 1
ATOM 7097 C CA . LYS D 1 121 ? 41.240 36.298 28.506 1.00 83.03 100 LYS D CA 1
ATOM 7098 C C . LYS D 1 121 ? 42.516 37.027 28.894 1.00 85.81 100 LYS D C 1
ATOM 7099 O O . LYS D 1 121 ? 43.114 37.701 28.048 1.00 88.99 100 LYS D O 1
ATOM 7105 N N . THR D 1 122 ? 42.976 36.889 30.134 1.00 86.03 101 THR D N 1
ATOM 7106 C CA . THR D 1 122 ? 44.148 37.613 30.609 1.00 85.95 101 THR D CA 1
ATOM 7107 C C . THR D 1 122 ? 45.186 36.653 31.170 1.00 79.80 101 THR D C 1
ATOM 7108 O O . THR D 1 122 ? 44.855 35.611 31.740 1.00 79.74 101 THR D O 1
ATOM 7112 N N . VAL D 1 123 ? 46.452 37.012 30.992 1.00 84.04 102 VAL D N 1
ATOM 7113 C CA . VAL D 1 123 ? 47.573 36.253 31.530 1.00 90.13 102 VAL D CA 1
ATOM 7114 C C . VAL D 1 123 ? 48.374 37.168 32.447 1.00 93.19 102 VAL D C 1
ATOM 7115 O O . VAL D 1 123 ? 48.792 38.255 32.034 1.00 105.01 102 VAL D O 1
ATOM 7119 N N . HIS D 1 124 ? 48.584 36.729 33.685 1.00 85.74 103 HIS D N 1
ATOM 7120 C CA . HIS D 1 124 ? 49.205 37.544 34.723 1.00 85.05 103 HIS D CA 1
ATOM 7121 C C . HIS D 1 124 ? 50.582 36.993 35.072 1.00 80.24 103 HIS D C 1
ATOM 7122 O O . HIS D 1 124 ? 50.730 35.785 35.282 1.00 80.97 103 HIS D O 1
ATOM 7129 N N . SER D 1 125 ? 51.585 37.869 35.121 1.00 82.66 104 SER D N 1
ATOM 7130 C CA . SER D 1 125 ? 52.940 37.460 35.495 1.00 81.42 104 SER D CA 1
ATOM 7131 C C . SER D 1 125 ? 53.830 38.693 35.645 1.00 83.90 104 SER D C 1
ATOM 7132 O O . SER D 1 125 ? 53.406 39.832 35.430 1.00 83.57 104 SER D O 1
ATOM 7135 N N . HIS D 1 126 ? 55.076 38.445 36.034 1.00 93.71 105 HIS D N 1
ATOM 7136 C CA . HIS D 1 126 ? 56.087 39.491 36.110 1.00 98.25 105 HIS D CA 1
ATOM 7137 C C . HIS D 1 126 ? 56.523 39.942 34.713 1.00 91.50 105 HIS D C 1
ATOM 7138 O O . HIS D 1 126 ? 56.570 39.153 33.763 1.00 88.92 105 HIS D O 1
ATOM 7145 N N . ILE D 1 127 ? 56.860 41.233 34.604 1.00 89.39 106 ILE D N 1
ATOM 7146 C CA . ILE D 1 127 ? 57.173 41.850 33.316 1.00 84.88 106 ILE D CA 1
ATOM 7147 C C . ILE D 1 127 ? 58.262 41.094 32.573 1.00 88.88 106 ILE D C 1
ATOM 7148 O O . ILE D 1 127 ? 58.267 41.058 31.338 1.00 94.64 106 ILE D O 1
ATOM 7150 N N . HIS D 1 128 ? 59.206 40.487 33.295 1.00 93.59 107 HIS D N 1
ATOM 7151 C CA . HIS D 1 128 ? 60.240 39.713 32.612 1.00 100.01 107 HIS D CA 1
ATOM 7152 C C . HIS D 1 128 ? 59.672 38.418 32.041 1.00 97.17 107 HIS D C 1
ATOM 7153 O O . HIS D 1 128 ? 60.059 37.993 30.944 1.00 99.89 107 HIS D O 1
ATOM 7160 N N . ALA D 1 129 ? 58.744 37.784 32.767 1.00 92.22 108 ALA D N 1
ATOM 7161 C CA . ALA D 1 129 ? 58.083 36.587 32.254 1.00 87.89 108 ALA D CA 1
ATOM 7162 C C . ALA D 1 129 ? 57.215 36.913 31.046 1.00 90.03 108 ALA D C 1
ATOM 7163 O O . ALA D 1 129 ? 57.195 36.156 30.066 1.00 99.60 108 ALA D O 1
ATOM 7165 N N . LEU D 1 130 ? 56.458 38.013 31.116 1.00 84.72 109 LEU D N 1
ATOM 7166 C CA . LEU D 1 130 ? 55.674 38.452 29.967 1.00 92.35 109 LEU D CA 1
ATOM 7167 C C . LEU D 1 130 ? 56.552 38.677 28.741 1.00 100.27 109 LEU D C 1
ATOM 7168 O O . LEU D 1 130 ? 56.190 38.276 27.629 1.00 100.94 109 LEU D O 1
ATOM 7173 N N . GLY D 1 131 ? 57.718 39.307 28.928 1.00 100.75 110 GLY D N 1
ATOM 7174 C CA . GLY D 1 131 ? 58.601 39.583 27.809 1.00 100.80 110 GLY D CA 1
ATOM 7175 C C . GLY D 1 131 ? 59.252 38.357 27.210 1.00 104.29 110 GLY D C 1
ATOM 7176 O O . GLY D 1 131 ? 59.664 38.396 26.045 1.00 109.34 110 GLY D O 1
ATOM 7177 N N . GLN D 1 132 ? 59.335 37.263 27.963 1.00 104.23 111 GLN D N 1
ATOM 7178 C CA . GLN D 1 132 ? 59.888 36.019 27.449 1.00 110.99 111 GLN D CA 1
ATOM 7179 C C . GLN D 1 132 ? 58.804 35.067 26.964 1.00 107.96 111 GLN D C 1
ATOM 7180 O O . GLN D 1 132 ? 59.119 33.993 26.446 1.00 106.36 111 GLN D O 1
ATOM 7182 N N . CYS D 1 133 ? 57.541 35.451 27.089 1.00 106.45 112 CYS D N 1
ATOM 7183 C CA . CYS D 1 133 ? 56.415 34.629 26.675 1.00 106.94 112 CYS D CA 1
ATOM 7184 C C . CYS D 1 133 ? 55.467 35.447 25.811 1.00 100.52 112 CYS D C 1
ATOM 7185 O O . CYS D 1 133 ? 54.248 35.292 25.869 1.00 95.48 112 CYS D O 1
ATOM 7188 N N . ARG D 1 134 ? 56.031 36.338 24.990 1.00 103.25 113 ARG D N 1
ATOM 7189 C CA . ARG D 1 134 ? 55.218 37.243 24.186 1.00 103.14 113 ARG D CA 1
ATOM 7190 C C . ARG D 1 134 ? 54.459 36.496 23.100 1.00 100.23 113 ARG D C 1
ATOM 7191 O O . ARG D 1 134 ? 53.366 36.917 22.707 1.00 98.95 113 ARG D O 1
ATOM 7193 N N . ASN D 1 135 ? 55.042 35.414 22.584 1.00 99.48 114 ASN D N 1
ATOM 7194 C CA . ASN D 1 135 ? 54.444 34.680 21.471 1.00 104.53 114 ASN D CA 1
ATOM 7195 C C . ASN D 1 135 ? 53.122 34.031 21.869 1.00 104.67 114 ASN D C 1
ATOM 7196 O O . ASN D 1 135 ? 52.113 34.173 21.165 1.00 104.93 114 ASN D O 1
ATOM 7201 N N . VAL D 1 136 ? 53.102 33.318 22.999 1.00 98.98 115 VAL D N 1
ATOM 7202 C CA . VAL D 1 136 ? 51.884 32.629 23.411 1.00 95.63 115 VAL D CA 1
ATOM 7203 C C . VAL D 1 136 ? 50.817 33.613 23.851 1.00 95.84 115 VAL D C 1
ATOM 7204 O O . VAL D 1 136 ? 49.629 33.280 23.838 1.00 101.10 115 VAL D O 1
ATOM 7208 N N . ILE D 1 137 ? 51.207 34.823 24.242 1.00 90.49 116 ILE D N 1
ATOM 7209 C CA . ILE D 1 137 ? 50.217 35.835 24.584 1.00 87.91 116 ILE D CA 1
ATOM 7210 C C . ILE D 1 137 ? 49.529 36.365 23.327 1.00 89.53 116 ILE D C 1
ATOM 7211 O O . ILE D 1 137 ? 48.311 36.579 23.317 1.00 89.89 116 ILE D O 1
ATOM 7216 N N . ARG D 1 138 ? 50.290 36.571 22.244 1.00 87.68 117 ARG D N 1
ATOM 7217 C CA . ARG D 1 138 ? 49.718 37.126 21.019 1.00 89.14 117 ARG D CA 1
ATOM 7218 C C . ARG D 1 138 ? 49.043 36.057 20.161 1.00 94.82 117 ARG D C 1
ATOM 7219 O O . ARG D 1 138 ? 47.977 36.304 19.577 1.00 88.30 117 ARG D O 1
ATOM 7221 N N . GLN D 1 139 ? 49.640 34.864 20.087 1.00 96.92 118 GLN D N 1
ATOM 7222 C CA . GLN D 1 139 ? 49.067 33.785 19.286 1.00 95.70 118 G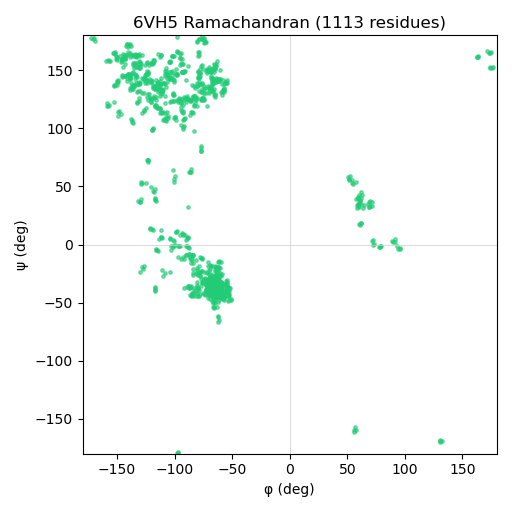LN D CA 1
ATOM 7223 C C . GLN D 1 139 ? 47.691 33.380 19.795 1.00 89.56 118 GLN D C 1
ATOM 7224 O O . GLN D 1 139 ? 46.872 32.859 19.033 1.00 85.53 118 GLN D O 1
ATOM 7230 N N . ASN D 1 140 ? 47.426 33.577 21.080 1.00 89.59 119 ASN D N 1
ATOM 7231 C CA . ASN D 1 140 ? 46.132 33.241 21.655 1.00 84.52 119 ASN D CA 1
ATOM 7232 C C . ASN D 1 140 ? 45.248 34.465 21.849 1.00 83.48 119 ASN D C 1
ATOM 7233 O O . ASN D 1 140 ? 44.122 34.329 22.329 1.00 82.81 119 ASN D O 1
ATOM 7238 N N . GLY D 1 141 ? 45.736 35.653 21.510 1.00 88.48 120 GLY D N 1
ATOM 7239 C CA . GLY D 1 141 ? 44.937 36.863 21.614 1.00 90.56 120 GLY D CA 1
ATOM 7240 C C . GLY D 1 141 ? 44.617 37.273 23.035 1.00 93.75 120 GLY D C 1
ATOM 7241 O O . GLY D 1 141 ? 43.530 37.805 23.290 1.00 99.27 120 GLY D O 1
ATOM 7242 N N . TRP D 1 142 ? 45.543 37.051 23.963 1.00 88.80 121 TRP D N 1
ATOM 7243 C CA . TRP D 1 142 ? 45.359 37.372 25.370 1.00 86.05 121 TRP D CA 1
ATOM 7244 C C . TRP D 1 142 ? 46.001 38.715 25.717 1.00 92.15 121 TRP D C 1
ATOM 7245 O O . TRP D 1 142 ? 46.830 39.254 24.979 1.00 95.70 121 TRP D O 1
ATOM 7256 N N . LYS D 1 143 ? 45.643 39.226 26.894 1.00 90.88 122 LYS D N 1
ATOM 7257 C CA . LYS D 1 143 ? 46.138 40.507 27.389 1.00 88.75 122 LYS D CA 1
ATOM 7258 C C . LYS D 1 143 ? 47.142 40.252 28.509 1.00 82.38 122 LYS D C 1
ATOM 7259 O O . LYS D 1 143 ? 46.779 39.747 29.577 1.00 77.83 122 LYS D O 1
ATOM 7261 N N . GLY D 1 144 ? 48.405 40.592 28.269 1.00 88.85 123 GLY D N 1
ATOM 7262 C CA . GLY D 1 144 ? 49.402 40.461 29.322 1.00 85.41 123 GLY D CA 1
ATOM 7263 C C . GLY D 1 144 ? 49.118 41.460 30.428 1.00 90.05 123 GLY D C 1
ATOM 7264 O O . GLY D 1 144 ? 48.854 42.640 30.166 1.00 89.92 123 GLY D O 1
ATOM 7265 N N . VAL D 1 145 ? 49.135 40.983 31.673 1.00 97.83 124 VAL D N 1
ATOM 7266 C CA . VAL D 1 145 ? 48.824 41.805 32.838 1.00 97.86 124 VAL D CA 1
ATOM 7267 C C . VAL D 1 145 ? 49.954 41.710 33.854 1.00 100.10 124 VAL D C 1
ATOM 7268 O O . VAL D 1 145 ? 50.388 40.607 34.208 1.00 98.70 124 VAL D O 1
ATOM 7272 N N . ILE D 1 146 ? 50.426 42.868 34.321 1.00 100.10 125 ILE D N 1
ATOM 7273 C CA . ILE D 1 146 ? 51.473 42.897 35.331 1.00 95.06 125 ILE D CA 1
ATOM 7274 C C . ILE D 1 146 ? 50.970 42.273 36.628 1.00 92.74 125 ILE D C 1
ATOM 7275 O O . ILE D 1 146 ? 49.800 42.418 37.011 1.00 91.92 125 ILE D O 1
ATOM 7277 N N . ALA D 1 147 ? 51.866 41.559 37.301 1.00 89.78 126 ALA D N 1
ATOM 7278 C CA . ALA D 1 147 ? 51.644 41.035 38.638 1.00 88.86 126 ALA D CA 1
ATOM 7279 C C . ALA D 1 147 ? 52.920 41.268 39.431 1.00 95.97 126 ALA D C 1
ATOM 7280 O O . ALA D 1 147 ? 54.019 41.272 38.867 1.00 97.49 126 ALA D O 1
ATOM 7282 N N . GLY D 1 148 ? 52.764 41.507 40.736 1.00 97.66 127 GLY D N 1
ATOM 7283 C CA . GLY D 1 148 ? 53.916 41.868 41.547 1.00 93.00 127 GLY D CA 1
ATOM 7284 C C . GLY D 1 148 ? 54.999 40.809 41.533 1.00 93.52 127 GLY D C 1
ATOM 7285 O O . GLY D 1 148 ? 56.191 41.124 41.535 1.00 100.84 127 GLY D O 1
ATOM 7286 N N . ASP D 1 149 ? 54.603 39.541 41.514 1.00 91.33 128 ASP D N 1
ATOM 7287 C CA . ASP D 1 149 ? 55.562 38.452 41.576 1.00 94.08 128 ASP D CA 1
ATOM 7288 C C . ASP D 1 149 ? 55.025 37.306 40.736 1.00 95.13 128 ASP D C 1
ATOM 7289 O O . ASP D 1 149 ? 53.816 37.081 40.669 1.00 96.48 128 ASP D O 1
ATOM 7294 N N . THR D 1 150 ? 55.948 36.580 40.105 1.00 92.28 129 THR D N 1
ATOM 7295 C CA . THR D 1 150 ? 55.571 35.481 39.227 1.00 90.79 129 THR D CA 1
ATOM 7296 C C . THR D 1 150 ? 54.848 34.377 39.997 1.00 91.66 129 THR D C 1
ATOM 7297 O O . THR D 1 150 ? 53.738 33.970 39.626 1.00 93.79 129 THR D O 1
ATOM 7301 N N . ALA D 1 151 ? 55.463 33.871 41.071 1.00 82.67 130 ALA D N 1
ATOM 7302 C CA . ALA D 1 151 ? 54.772 32.899 41.912 1.00 71.61 130 ALA D CA 1
ATOM 7303 C C . ALA D 1 151 ? 53.508 33.490 42.518 1.00 67.84 130 ALA D C 1
ATOM 7304 O O . ALA D 1 151 ? 52.520 32.773 42.710 1.00 62.96 130 ALA D O 1
ATOM 7306 N N . GLY D 1 152 ? 53.521 34.791 42.823 1.00 63.79 131 GLY D N 1
ATOM 7307 C CA . GLY D 1 152 ? 52.318 35.446 43.307 1.00 62.73 131 GLY D CA 1
ATOM 7308 C C . GLY D 1 152 ? 51.184 35.438 42.299 1.00 69.99 131 GLY D C 1
ATOM 7309 O O . GLY D 1 152 ? 50.013 35.412 42.678 1.00 70.29 131 GLY D O 1
ATOM 7310 N N . ALA D 1 153 ? 51.516 35.484 41.006 1.00 72.11 132 ALA D N 1
ATOM 7311 C CA . ALA D 1 153 ? 50.494 35.438 39.970 1.00 73.01 132 ALA D CA 1
ATOM 7312 C C . ALA D 1 153 ? 49.720 34.124 40.009 1.00 73.30 132 ALA D C 1
ATOM 7313 O O . ALA D 1 153 ? 48.486 34.116 39.890 1.00 72.65 132 ALA D O 1
ATOM 7315 N N . ALA D 1 154 ? 50.423 33.005 40.203 1.00 69.01 133 ALA D N 1
ATOM 7316 C CA . ALA D 1 154 ? 49.732 31.737 40.398 1.00 72.61 133 ALA D CA 1
ATOM 7317 C C . ALA D 1 154 ? 48.919 31.760 41.686 1.00 80.60 133 ALA D C 1
ATOM 7318 O O . ALA D 1 154 ? 47.769 31.303 41.713 1.00 80.91 133 ALA D O 1
ATOM 7320 N N . ARG D 1 155 ? 49.500 32.296 42.764 1.00 80.34 134 ARG D N 1
ATOM 7321 C CA . ARG D 1 155 ? 48.735 32.498 43.991 1.00 82.05 134 ARG D CA 1
ATOM 7322 C C . ARG D 1 155 ? 47.516 33.373 43.720 1.00 79.26 134 ARG D C 1
ATOM 7323 O O . ARG D 1 155 ? 46.423 33.104 44.233 1.00 84.02 134 ARG D O 1
ATOM 7331 N N . LEU D 1 156 ? 47.679 34.409 42.892 1.00 68.45 135 LEU D N 1
ATOM 7332 C CA . LEU D 1 156 ? 46.558 35.286 42.574 1.00 73.42 135 LEU D CA 1
ATOM 7333 C C . LEU D 1 156 ? 45.457 34.541 41.825 1.00 73.98 135 LEU D C 1
ATOM 7334 O O . LEU D 1 156 ? 44.273 34.688 42.147 1.00 69.43 135 LEU D O 1
ATOM 7339 N N . VAL D 1 157 ? 45.827 33.729 40.829 1.00 71.42 136 VAL D N 1
ATOM 7340 C CA . VAL D 1 157 ? 44.813 33.026 40.046 1.00 69.85 136 VAL D CA 1
ATOM 7341 C C . VAL D 1 157 ? 44.075 32.008 40.906 1.00 68.17 136 VAL D C 1
ATOM 7342 O O . VAL D 1 157 ? 42.854 31.863 40.802 1.00 70.49 136 VAL D O 1
ATOM 7346 N N . ALA D 1 158 ? 44.791 31.304 41.784 1.00 71.50 137 ALA D N 1
ATOM 7347 C CA . ALA D 1 158 ? 44.127 30.330 42.644 1.00 70.38 137 ALA D CA 1
ATOM 7348 C C . ALA D 1 158 ? 43.224 31.017 43.657 1.00 75.77 137 ALA D C 1
ATOM 7349 O O . ALA D 1 158 ? 42.263 30.412 44.139 1.00 81.89 137 ALA D O 1
ATOM 7351 N N . ASP D 1 159 ? 43.520 32.276 43.988 1.00 81.89 138 ASP D N 1
ATOM 7352 C CA . ASP D 1 159 ? 42.752 33.014 44.986 1.00 91.61 138 ASP D CA 1
ATOM 7353 C C . ASP D 1 159 ? 41.511 33.670 44.385 1.00 91.15 138 ASP D C 1
ATOM 7354 O O . ASP D 1 159 ? 40.428 33.619 44.981 1.00 92.34 138 ASP D O 1
ATOM 7359 N N . VAL D 1 160 ? 41.643 34.267 43.198 1.00 90.30 139 VAL D N 1
ATOM 7360 C CA . VAL D 1 160 ? 40.538 35.028 42.620 1.00 81.35 139 VAL D CA 1
ATOM 7361 C C . VAL D 1 160 ? 39.462 34.099 42.067 1.00 82.39 139 VAL D C 1
ATOM 7362 O O . VAL D 1 160 ? 38.274 34.448 42.058 1.00 86.16 139 VAL D O 1
ATOM 7366 N N . LYS D 1 161 ? 39.851 32.902 41.623 1.00 81.87 140 LYS D N 1
ATOM 7367 C CA . LYS D 1 161 ? 38.932 31.894 41.076 1.00 79.67 140 LYS D CA 1
ATOM 7368 C C . LYS D 1 161 ? 38.158 32.409 39.861 1.00 72.70 140 LYS D C 1
ATOM 7369 O O . LYS D 1 161 ? 37.020 32.006 39.617 1.00 73.88 140 LYS D O 1
ATOM 7375 N N . ASP D 1 162 ? 38.788 33.271 39.069 1.00 74.99 141 ASP D N 1
ATOM 7376 C CA . ASP D 1 162 ? 38.246 33.718 37.787 1.00 74.49 141 ASP D CA 1
ATOM 7377 C C . ASP D 1 162 ? 38.805 32.801 36.703 1.00 68.62 141 ASP D C 1
ATOM 7378 O O . ASP D 1 162 ? 40.009 32.827 36.413 1.00 71.26 141 ASP D O 1
ATOM 7383 N N . ARG D 1 163 ? 37.927 32.017 36.077 1.00 63.78 142 ARG D N 1
ATOM 7384 C CA . ARG D 1 163 ? 38.378 31.037 35.093 1.00 65.49 142 ARG D CA 1
ATOM 7385 C C . ARG D 1 163 ? 39.043 31.698 33.891 1.00 67.30 142 ARG D C 1
ATOM 7386 O O . ARG D 1 163 ? 39.841 31.053 33.200 1.00 74.95 142 ARG D O 1
ATOM 7394 N N . SER D 1 164 ? 38.755 32.974 33.642 1.00 66.68 143 SER D N 1
ATOM 7395 C CA . SER D 1 164 ? 39.357 33.698 32.529 1.00 69.65 143 SER D CA 1
ATOM 7396 C C . SER D 1 164 ? 40.795 34.142 32.794 1.00 67.72 143 SER D C 1
ATOM 7397 O O . SER D 1 164 ? 41.455 34.613 31.863 1.00 64.99 143 SER D O 1
ATOM 7400 N N . MET D 1 165 ? 41.286 34.052 34.031 1.00 72.89 144 MET D N 1
ATOM 7401 C CA . MET D 1 165 ? 42.618 34.541 34.381 1.00 72.52 144 MET D CA 1
ATOM 7402 C C . MET D 1 165 ? 43.633 33.400 34.382 1.00 71.61 144 MET D C 1
ATOM 7403 O O . MET D 1 165 ? 43.470 32.419 35.113 1.00 75.93 144 MET D O 1
ATOM 7408 N N . ALA D 1 166 ? 44.697 33.551 33.603 1.00 70.87 145 ALA D N 1
ATOM 7409 C CA . ALA D 1 166 ? 45.797 32.601 33.587 1.00 67.34 145 ALA D CA 1
ATOM 7410 C C . ALA D 1 166 ? 47.045 33.245 34.174 1.00 66.44 145 ALA D C 1
ATOM 7411 O O . ALA D 1 166 ? 47.146 34.471 34.294 1.00 69.87 145 ALA D O 1
ATOM 7413 N N . ALA D 1 167 ? 48.006 32.397 34.532 1.00 62.97 146 ALA D N 1
ATOM 7414 C CA . ALA D 1 167 ? 49.274 32.848 35.089 1.00 66.48 146 ALA D CA 1
ATOM 7415 C C . ALA D 1 167 ? 50.429 32.175 34.363 1.00 71.77 146 ALA D C 1
ATOM 7416 O O . ALA D 1 167 ? 50.289 31.075 33.820 1.00 80.44 146 ALA D O 1
ATOM 7418 N N . LEU D 1 168 ? 51.568 32.859 34.345 1.00 73.01 147 LEU D N 1
ATOM 7419 C CA . LEU D 1 168 ? 52.837 32.291 33.912 1.00 71.51 147 LEU D CA 1
ATOM 7420 C C . LEU D 1 168 ? 53.729 32.220 35.140 1.00 73.10 147 LEU D C 1
ATOM 7421 O O . LEU D 1 168 ? 54.024 33.253 35.747 1.00 76.94 147 LEU D O 1
ATOM 7426 N N . ALA D 1 169 ? 54.114 31.011 35.533 1.00 72.63 148 ALA D N 1
ATOM 7427 C CA . ALA D 1 169 ? 54.827 30.810 36.787 1.00 70.17 148 ALA D CA 1
ATOM 7428 C C . ALA D 1 169 ? 55.694 29.571 36.657 1.00 70.74 148 ALA D C 1
ATOM 7429 O O . ALA D 1 169 ? 55.515 28.772 35.728 1.00 71.32 148 ALA D O 1
ATOM 7431 N N . PRO D 1 170 ? 56.657 29.383 37.572 1.00 67.36 149 PRO D N 1
ATOM 7432 C CA . PRO D 1 170 ? 57.468 28.161 37.540 1.00 63.13 149 PRO D CA 1
ATOM 7433 C C . PRO D 1 170 ? 56.632 26.924 37.799 1.00 62.25 149 PRO D C 1
ATOM 7434 O O . PRO D 1 170 ? 55.603 26.975 38.474 1.00 68.49 149 PRO D O 1
ATOM 7438 N N . ARG D 1 171 ? 57.117 25.795 37.272 1.00 63.98 150 ARG D N 1
ATOM 7439 C CA . ARG D 1 171 ? 56.381 24.540 37.367 1.00 66.49 150 ARG D CA 1
ATOM 7440 C C . ARG D 1 171 ? 56.033 24.230 38.811 1.00 71.11 150 ARG D C 1
ATOM 7441 O O . ARG D 1 171 ? 54.943 23.722 39.106 1.00 73.86 150 ARG D O 1
ATOM 7449 N N . LEU D 1 172 ? 56.936 24.580 39.727 1.00 68.31 151 LEU D N 1
ATOM 7450 C CA . LEU D 1 172 ? 56.729 24.309 41.143 1.00 71.46 151 LEU D CA 1
ATOM 7451 C C . LEU D 1 172 ? 55.465 24.989 41.678 1.00 71.44 151 LEU D C 1
ATOM 7452 O O . LEU D 1 172 ? 54.731 24.399 42.483 1.00 72.83 151 LEU D O 1
ATOM 7457 N N . ALA D 1 173 ? 55.187 26.225 41.239 1.00 68.91 152 ALA D N 1
ATOM 7458 C CA . ALA D 1 173 ? 54.029 26.965 41.751 1.00 64.96 152 ALA D CA 1
ATOM 7459 C C . ALA D 1 173 ? 52.700 26.317 41.372 1.00 70.58 152 ALA D C 1
ATOM 7460 O O . ALA D 1 173 ? 51.704 26.496 42.086 1.00 76.14 152 ALA D O 1
ATOM 7462 N N . ALA D 1 174 ? 52.645 25.584 40.258 1.00 69.19 153 ALA D N 1
ATOM 7463 C CA . ALA D 1 174 ? 51.384 24.949 39.879 1.00 71.25 153 ALA D CA 1
ATOM 7464 C C . ALA D 1 174 ? 50.975 23.897 40.900 1.00 79.78 153 ALA D C 1
ATOM 7465 O O . ALA D 1 174 ? 49.828 23.871 41.359 1.00 80.45 153 ALA D O 1
ATOM 7467 N N . ASP D 1 175 ? 51.919 23.043 41.296 1.00 88.60 154 ASP D N 1
ATOM 7468 C CA . ASP D 1 175 ? 51.619 22.007 42.275 1.00 96.92 154 ASP D CA 1
ATOM 7469 C C . ASP D 1 175 ? 51.271 22.600 43.635 1.00 90.93 154 ASP D C 1
ATOM 7470 O O . ASP D 1 175 ? 50.461 22.028 44.372 1.00 86.28 154 ASP D O 1
ATOM 7475 N N . LEU D 1 176 ? 51.854 23.748 43.974 1.00 89.06 155 LEU D N 1
ATOM 7476 C CA A LEU D 1 176 ? 51.641 24.345 45.288 0.57 84.83 155 LEU D CA 1
ATOM 7477 C CA B LEU D 1 176 ? 51.632 24.328 45.293 0.43 84.80 155 LEU D CA 1
ATOM 7478 C C . LEU D 1 176 ? 50.279 25.015 45.404 1.00 81.98 155 LEU D C 1
ATOM 7479 O O . LEU D 1 176 ? 49.717 25.082 46.500 1.00 87.07 155 LEU D O 1
ATOM 7488 N N . TYR D 1 177 ? 49.735 25.520 44.301 1.00 79.32 156 TYR D N 1
ATOM 7489 C CA . TYR D 1 177 ? 48.434 26.180 44.306 1.00 77.95 156 TYR D CA 1
ATOM 7490 C C . TYR D 1 177 ? 47.356 25.395 43.567 1.00 70.77 156 TYR D C 1
ATOM 7491 O O . TYR D 1 177 ? 46.277 25.940 43.305 1.00 58.16 156 TYR D O 1
ATOM 7500 N N . GLY D 1 178 ? 47.616 24.131 43.244 1.00 71.59 157 GLY D N 1
ATOM 7501 C CA . GLY D 1 178 ? 46.623 23.277 42.612 1.00 67.50 157 GLY D CA 1
ATOM 7502 C C . GLY D 1 178 ? 46.124 23.801 41.285 1.00 74.61 157 GLY D C 1
ATOM 7503 O O . GLY D 1 178 ? 44.925 23.702 40.988 1.00 86.27 157 GLY D O 1
ATOM 7504 N N . LEU D 1 179 ? 47.015 24.350 40.472 1.00 70.49 158 LEU D N 1
ATOM 7505 C CA . LEU D 1 179 ? 46.628 24.891 39.183 1.00 71.91 158 LEU D CA 1
ATOM 7506 C C . LEU D 1 179 ? 47.004 23.908 38.083 1.00 75.05 158 LEU D C 1
ATOM 7507 O O . LEU D 1 179 ? 48.026 23.220 38.156 1.00 71.55 158 LEU D O 1
ATOM 7512 N N . ASP D 1 180 ? 46.171 23.862 37.049 1.00 77.62 159 ASP D N 1
ATOM 7513 C CA . ASP D 1 180 ? 46.443 23.018 35.898 1.00 76.02 159 ASP D CA 1
ATOM 7514 C C . ASP D 1 180 ? 47.442 23.717 34.992 1.00 68.79 159 ASP D C 1
ATOM 7515 O O . ASP D 1 180 ? 47.385 24.934 34.810 1.00 66.02 159 ASP D O 1
ATOM 7520 N N . ILE D 1 181 ? 48.389 22.956 34.458 1.00 67.56 160 ILE D N 1
ATOM 7521 C CA . ILE D 1 181 ? 49.321 23.499 33.481 1.00 70.06 160 ILE D CA 1
ATOM 7522 C C . ILE D 1 181 ? 48.706 23.250 32.112 1.00 72.55 160 ILE D C 1
ATOM 7523 O O . ILE D 1 181 ? 48.648 22.111 31.643 1.00 71.13 160 ILE D O 1
ATOM 7528 N N . LEU D 1 182 ? 48.233 24.324 31.478 1.00 77.19 161 LEU D N 1
ATOM 7529 C CA . LEU D 1 182 ? 47.605 24.213 30.166 1.00 79.47 161 LEU D CA 1
ATOM 7530 C C . LEU D 1 182 ? 48.632 23.955 29.076 1.00 85.01 161 LEU D C 1
ATOM 7531 O O . LEU D 1 182 ? 48.399 23.144 28.173 1.00 89.78 161 LEU D O 1
ATOM 7536 N N . GLU D 1 183 ? 49.755 24.661 29.123 1.00 79.42 162 GLU D N 1
ATOM 7537 C CA . GLU D 1 183 ? 50.822 24.484 28.155 1.00 83.88 162 GLU D CA 1
ATOM 7538 C C . GLU D 1 183 ? 52.155 24.567 28.882 1.00 83.77 162 GLU D C 1
ATOM 7539 O O . GLU D 1 183 ? 52.305 25.324 29.848 1.00 73.11 162 GLU D O 1
ATOM 7545 N N . GLU D 1 184 ? 53.127 23.797 28.405 1.00 87.10 163 GLU D N 1
ATOM 7546 C CA . GLU D 1 184 ? 54.403 23.683 29.091 1.00 85.08 163 GLU D CA 1
ATOM 7547 C C . GLU D 1 184 ? 55.451 24.491 28.353 1.00 84.87 163 GLU D C 1
ATOM 7548 O O . GLU D 1 184 ? 55.453 24.537 27.119 1.00 86.23 163 GLU D O 1
ATOM 7554 N N . ASN D 1 185 ? 56.341 25.122 29.117 1.00 84.05 164 ASN D N 1
ATOM 7555 C CA . ASN D 1 185 ? 57.537 25.757 28.570 1.00 89.01 164 ASN D CA 1
ATOM 7556 C C . ASN D 1 185 ? 57.187 26.708 27.422 1.00 87.66 164 ASN D C 1
ATOM 7557 O O . ASN D 1 185 ? 57.629 26.552 26.282 1.00 91.17 164 ASN D O 1
ATOM 7562 N N . VAL D 1 186 ? 56.351 27.693 27.743 1.00 84.17 165 VAL D N 1
ATOM 7563 C CA . VAL D 1 186 ? 55.759 28.551 26.725 1.00 83.46 165 VAL D CA 1
ATOM 7564 C C . VAL D 1 186 ? 56.662 29.739 26.439 1.00 88.59 165 VAL D C 1
ATOM 7565 O O . VAL D 1 186 ? 56.305 30.627 25.656 1.00 89.40 165 VAL D O 1
ATOM 7569 N N . GLU D 1 187 ? 57.843 29.755 27.044 1.00 90.91 166 GLU D N 1
ATOM 7570 C CA . GLU D 1 187 ? 58.739 30.879 26.835 1.00 92.22 166 GLU D CA 1
ATOM 7571 C C . GLU D 1 187 ? 59.213 30.914 25.383 1.00 94.26 166 GLU D C 1
ATOM 7572 O O . GLU D 1 187 ? 59.295 29.887 24.699 1.00 89.39 166 GLU D O 1
ATOM 7578 N N . ASP D 1 188 ? 59.486 32.125 24.904 1.00 98.21 167 ASP D N 1
ATOM 7579 C CA . ASP D 1 188 ? 59.917 32.323 23.529 1.00 107.30 167 ASP D CA 1
ATOM 7580 C C . ASP D 1 188 ? 61.241 31.616 23.269 1.00 114.66 167 ASP D C 1
ATOM 7581 O O . ASP D 1 188 ? 61.303 30.659 22.491 1.00 117.30 167 ASP D O 1
ATOM 7586 N N . SER D 1 189 ? 62.303 32.083 23.918 1.00 119.90 168 SER D N 1
ATOM 7587 C CA . SER D 1 189 ? 63.647 31.559 23.727 1.00 123.57 168 SER D CA 1
ATOM 7588 C C . SER D 1 189 ? 64.024 30.564 24.819 1.00 121.62 168 SER D C 1
ATOM 7589 O O . SER D 1 189 ? 63.553 30.643 25.959 1.00 111.94 168 SER D O 1
ATOM 7592 N N . GLU D 1 190 ? 64.884 29.620 24.452 1.00 125.28 169 GLU D N 1
ATOM 7593 C CA . GLU D 1 190 ? 65.493 28.699 25.392 1.00 125.36 169 GLU D CA 1
ATOM 7594 C C . GLU D 1 190 ? 66.878 29.225 25.762 1.00 125.56 169 GLU D C 1
ATOM 7595 O O . GLU D 1 190 ? 67.300 30.299 25.326 1.00 127.27 169 GLU D O 1
ATOM 7597 N N . ASN D 1 191 ? 67.579 28.465 26.599 1.00 126.73 170 ASN D N 1
ATOM 7598 C CA . ASN D 1 191 ? 68.916 28.828 27.074 1.00 134.23 170 ASN D CA 1
ATOM 7599 C C . ASN D 1 191 ? 68.888 30.138 27.861 1.00 132.00 170 ASN D C 1
ATOM 7600 O O . ASN D 1 191 ? 69.784 30.975 27.745 1.00 137.19 170 ASN D O 1
ATOM 7602 N N . ASN D 1 192 ? 67.847 30.308 28.673 1.00 125.59 171 ASN D N 1
ATOM 7603 C CA . ASN D 1 192 ? 67.762 31.385 29.651 1.00 120.80 171 ASN D CA 1
ATOM 7604 C C . ASN D 1 192 ? 68.116 30.760 30.992 1.00 111.45 171 ASN D C 1
ATOM 7605 O O . ASN D 1 192 ? 67.330 29.981 31.543 1.00 110.30 171 ASN D O 1
ATOM 7610 N N . VAL D 1 193 ? 69.292 31.096 31.515 1.00 100.72 172 VAL D N 1
ATOM 7611 C CA . VAL D 1 193 ? 69.827 30.454 32.707 1.00 90.28 172 VAL D CA 1
ATOM 7612 C C . VAL D 1 193 ? 70.069 31.512 33.773 1.00 86.09 172 VAL D C 1
ATOM 7613 O O . VAL D 1 193 ? 70.559 32.607 33.476 1.00 83.62 172 VAL D O 1
ATOM 7617 N N . THR D 1 194 ? 69.747 31.169 35.018 1.00 81.29 173 THR D N 1
ATOM 7618 C CA . THR D 1 194 ? 70.024 32.015 36.169 1.00 76.17 173 THR D CA 1
ATOM 7619 C C . THR D 1 194 ? 71.122 31.363 36.994 1.00 69.90 173 THR D C 1
ATOM 7620 O O . THR D 1 194 ? 71.066 30.157 37.259 1.00 68.89 173 THR D O 1
ATOM 7624 N N . ARG D 1 195 ? 72.118 32.154 37.385 1.00 66.03 174 ARG D N 1
ATOM 7625 C CA . ARG D 1 195 ? 73.214 31.673 38.212 1.00 61.56 174 ARG D CA 1
ATOM 7626 C C . ARG D 1 195 ? 72.972 32.102 39.653 1.00 59.17 174 ARG D C 1
ATOM 7627 O O . ARG D 1 195 ? 72.825 33.296 39.938 1.00 59.16 174 ARG D O 1
ATOM 7635 N N . PHE D 1 196 ? 72.934 31.130 40.551 1.00 57.43 175 PHE D N 1
ATOM 7636 C CA . PHE D 1 196 ? 72.873 31.397 41.978 1.00 59.46 175 PHE D CA 1
ATOM 7637 C C . PHE D 1 196 ? 74.242 31.142 42.599 1.00 67.01 175 PHE D C 1
ATOM 7638 O O . PHE D 1 196 ? 75.073 30.410 42.052 1.00 63.51 175 PHE D O 1
ATOM 7646 N N . VAL D 1 197 ? 74.465 31.767 43.752 1.00 61.54 176 VAL D N 1
ATOM 7647 C CA . VAL D 1 197 ? 75.558 31.422 44.644 1.00 58.55 176 VAL D CA 1
ATOM 7648 C C . VAL D 1 197 ? 74.953 31.004 45.978 1.00 61.54 176 VAL D C 1
ATOM 7649 O O . VAL D 1 197 ? 73.958 31.580 46.427 1.00 49.74 176 VAL D O 1
ATOM 7653 N N . VAL D 1 198 ? 75.542 29.984 46.588 1.00 57.55 177 VAL D N 1
ATOM 7654 C CA . VAL D 1 198 ? 75.146 29.487 47.897 1.00 52.65 177 VAL D CA 1
ATOM 7655 C C . VAL D 1 198 ? 76.049 30.146 48.930 1.00 59.76 177 VAL D C 1
ATOM 7656 O O . VAL D 1 198 ? 77.280 30.072 48.828 1.00 67.29 177 VAL D O 1
ATOM 7660 N N . LEU D 1 199 ? 75.457 30.800 49.917 1.00 53.62 178 LEU D N 1
ATOM 7661 C CA . LEU D 1 199 ? 76.215 31.530 50.922 1.00 54.54 178 LEU D CA 1
ATOM 7662 C C . LEU D 1 199 ? 76.157 30.796 52.254 1.00 59.76 178 LEU D C 1
ATOM 7663 O O . LEU D 1 199 ? 75.173 30.109 52.558 1.00 52.51 178 LEU D O 1
ATOM 7668 N N . SER D 1 200 ? 77.221 30.936 53.048 1.00 61.09 179 SER D N 1
ATOM 7669 C CA . SER D 1 200 ? 77.257 30.303 54.362 1.00 61.52 179 SER D CA 1
ATOM 7670 C C . SER D 1 200 ? 78.099 31.136 55.315 1.00 54.30 179 SER D C 1
ATOM 7671 O O . SER D 1 200 ? 78.938 31.935 54.892 1.00 51.09 179 SER D O 1
ATOM 7674 N N . LYS D 1 201 ? 77.870 30.928 56.618 1.00 56.39 180 LYS D N 1
ATOM 7675 C CA . LYS D 1 201 ? 78.705 31.576 57.626 1.00 57.36 180 LYS D CA 1
ATOM 7676 C C . LYS D 1 201 ? 80.050 30.877 57.772 1.00 60.57 180 LYS D C 1
ATOM 7677 O O . LYS D 1 201 ? 81.051 31.529 58.089 1.00 57.52 180 LYS D O 1
ATOM 7679 N N . ASN D 1 202 ? 80.119 29.583 57.467 1.00 64.08 181 ASN D N 1
ATOM 7680 C CA . ASN D 1 202 ? 81.347 28.833 57.681 1.00 79.49 181 ASN D CA 1
ATOM 7681 C C . ASN D 1 202 ? 82.298 29.060 56.508 1.00 82.73 181 ASN D C 1
ATOM 7682 O O . ASN D 1 202 ? 81.885 29.037 55.342 1.00 79.09 181 ASN D O 1
ATOM 7687 N N . LYS D 1 203 ? 83.571 29.310 56.827 1.00 84.39 182 LYS D N 1
ATOM 7688 C CA . LYS D 1 203 ? 84.580 29.689 55.846 1.00 81.92 182 LYS D CA 1
ATOM 7689 C C . LYS D 1 203 ? 85.292 28.497 55.220 1.00 89.69 182 LYS D C 1
ATOM 7690 O O . LYS D 1 203 ? 86.470 28.615 54.853 1.00 90.18 182 LYS D O 1
ATOM 7692 N N . GLN D 1 204 ? 84.613 27.365 55.064 1.00 92.05 183 GLN D N 1
ATOM 7693 C CA . GLN D 1 204 ? 85.248 26.177 54.509 1.00 92.95 183 GLN D CA 1
ATOM 7694 C C . GLN D 1 204 ? 85.559 26.344 53.027 1.00 83.63 183 GLN D C 1
ATOM 7695 O O . GLN D 1 204 ? 84.698 26.749 52.239 1.00 82.75 183 GLN D O 1
ATOM 7697 N N . TRP D 1 205 ? 86.796 26.032 52.655 1.00 80.00 184 TRP D N 1
ATOM 7698 C CA . TRP D 1 205 ? 87.260 26.059 51.276 1.00 71.01 184 TRP D CA 1
ATOM 7699 C C . TRP D 1 205 ? 87.215 24.663 50.667 1.00 70.86 184 TRP D C 1
ATOM 7700 O O . TRP D 1 205 ? 87.420 23.660 51.353 1.00 77.11 184 TRP D O 1
ATOM 7711 N N . ALA D 1 206 ? 86.923 24.605 49.372 1.00 62.69 185 ALA D N 1
ATOM 7712 C CA . ALA D 1 206 ? 87.127 23.369 48.633 1.00 64.52 185 ALA D CA 1
ATOM 7713 C C . ALA D 1 206 ? 88.624 23.069 48.518 1.00 64.57 185 ALA D C 1
ATOM 7714 O O . ALA D 1 206 ? 89.460 23.977 48.509 1.00 59.91 185 ALA D O 1
ATOM 7716 N N . ALA D 1 207 ? 88.955 21.778 48.447 1.00 64.70 186 ALA D N 1
ATOM 7717 C CA . ALA D 1 207 ? 90.337 21.320 48.346 1.00 65.06 186 ALA D CA 1
ATOM 7718 C C . ALA D 1 207 ? 90.936 21.653 46.979 1.00 68.36 186 ALA D C 1
ATOM 7719 O O . ALA D 1 207 ? 90.223 21.796 45.981 1.00 76.14 186 ALA D O 1
ATOM 7721 N N . ARG D 1 208 ? 92.259 21.819 46.949 1.00 65.15 187 ARG D N 1
ATOM 7722 C CA . ARG D 1 208 ? 92.933 22.099 45.685 1.00 67.99 187 ARG D CA 1
ATOM 7723 C C . ARG D 1 208 ? 92.648 20.963 44.704 1.00 80.30 187 ARG D C 1
ATOM 7724 O O . ARG D 1 208 ? 92.831 19.789 45.059 1.00 87.66 187 ARG D O 1
ATOM 7732 N N . PRO D 1 209 ? 92.186 21.249 43.484 1.00 80.62 188 PRO D N 1
ATOM 7733 C CA . PRO D 1 209 ? 91.936 20.156 42.535 1.00 83.13 188 PRO D CA 1
ATOM 7734 C C . PRO D 1 209 ? 93.241 19.482 42.132 1.00 84.57 188 PRO D C 1
ATOM 7735 O O . PRO D 1 209 ? 94.226 20.142 41.786 1.00 75.68 188 PRO D O 1
ATOM 7739 N N . GLU D 1 210 ? 93.238 18.152 42.192 1.00 90.59 189 GLU D N 1
ATOM 7740 C CA . GLU D 1 210 ? 94.348 17.336 41.732 1.00 94.45 189 GLU D CA 1
ATOM 7741 C C . GLU D 1 210 ? 94.017 16.542 40.481 1.00 99.49 189 GLU D C 1
ATOM 7742 O O . GLU D 1 210 ? 94.935 16.148 39.759 1.00 98.24 189 GLU D O 1
ATOM 7748 N N . ASN D 1 211 ? 92.734 16.301 40.212 1.00 105.54 190 ASN D N 1
ATOM 7749 C CA . ASN D 1 211 ? 92.325 15.527 39.048 1.00 108.43 190 ASN D CA 1
ATOM 7750 C C . ASN D 1 211 ? 91.341 16.335 38.212 1.00 109.44 190 ASN D C 1
ATOM 7751 O O . ASN D 1 211 ? 90.242 15.868 37.901 1.00 112.79 190 ASN D O 1
ATOM 7753 N N . ASP D 1 212 ? 91.741 17.561 37.863 1.00 106.22 191 ASP D N 1
ATOM 7754 C CA . ASP D 1 212 ? 91.035 18.415 36.905 1.00 102.70 191 ASP D CA 1
ATOM 7755 C C . ASP D 1 212 ? 89.599 18.723 37.327 1.00 95.65 191 ASP D C 1
ATOM 7756 O O . ASP D 1 212 ? 88.709 18.845 36.483 1.00 100.25 191 ASP D O 1
ATOM 7758 N N . GLU D 1 213 ? 89.349 18.863 38.622 1.00 85.69 192 GLU D N 1
ATOM 7759 C CA . GLU D 1 213 ? 88.037 19.317 39.064 1.00 76.82 192 GLU D CA 1
ATOM 7760 C C . GLU D 1 213 ? 87.922 20.825 38.872 1.00 72.85 192 GLU D C 1
ATOM 7761 O O . GLU D 1 213 ? 88.919 21.553 38.919 1.00 83.51 192 GLU D O 1
ATOM 7767 N N . ARG D 1 214 ? 86.697 21.294 38.656 1.00 61.95 193 ARG D N 1
ATOM 7768 C CA . ARG D 1 214 ? 86.452 22.714 38.427 1.00 62.46 193 ARG D CA 1
ATOM 7769 C C . ARG D 1 214 ? 86.274 23.407 39.776 1.00 61.92 193 ARG D C 1
ATOM 7770 O O . ARG D 1 214 ? 85.418 23.013 40.575 1.00 70.32 193 ARG D O 1
ATOM 7772 N N . ILE D 1 215 ? 87.083 24.437 40.024 1.00 57.40 194 ILE D N 1
ATOM 7773 C CA . ILE D 1 215 ? 87.076 25.181 41.278 1.00 59.03 194 ILE D CA 1
ATOM 7774 C C . ILE D 1 215 ? 87.014 26.669 40.968 1.00 61.43 194 ILE D C 1
ATOM 7775 O O . ILE D 1 215 ? 87.717 27.154 40.071 1.00 55.15 194 ILE D O 1
ATOM 7780 N N . VAL D 1 216 ? 86.206 27.401 41.739 1.00 59.53 195 VAL D N 1
ATOM 7781 C CA . VAL D 1 216 ? 86.032 28.839 41.561 1.00 56.91 195 VAL D CA 1
ATOM 7782 C C . VAL D 1 216 ? 86.502 29.578 42.805 1.00 53.55 195 VAL D C 1
ATOM 7783 O O . VAL D 1 216 ? 86.219 29.160 43.934 1.00 59.15 195 VAL D O 1
ATOM 7787 N N . THR D 1 217 ? 87.230 30.673 42.590 1.00 44.71 196 THR D N 1
ATOM 7788 C CA . THR D 1 217 ? 87.653 31.590 43.643 1.00 43.95 196 THR D CA 1
ATOM 7789 C C . THR D 1 217 ? 87.043 32.955 43.362 1.00 43.04 196 THR D C 1
ATOM 7790 O O . THR D 1 217 ? 87.136 33.461 42.237 1.00 45.90 196 THR D O 1
ATOM 7794 N N . THR D 1 218 ? 86.370 33.524 44.355 1.00 42.76 197 THR D N 1
ATOM 7795 C CA . THR D 1 218 ? 85.748 34.835 44.218 1.00 46.45 197 THR D CA 1
ATOM 7796 C C . THR D 1 218 ? 86.450 35.799 45.162 1.00 41.69 197 THR D C 1
ATOM 7797 O O . THR D 1 218 ? 86.592 35.501 46.350 1.00 51.70 197 THR D O 1
ATOM 7801 N N . PHE D 1 219 ? 86.841 36.966 44.652 1.00 39.66 198 PHE D N 1
ATOM 7802 C CA . PHE D 1 219 ? 87.589 37.916 45.461 1.00 46.94 198 PHE D CA 1
ATOM 7803 C C . PHE D 1 219 ? 87.282 39.331 45.001 1.00 51.97 198 PHE D C 1
ATOM 7804 O O . PHE D 1 219 ? 86.832 39.556 43.876 1.00 50.57 198 PHE D O 1
ATOM 7812 N N . VAL D 1 220 ? 87.561 40.291 45.881 1.00 52.73 199 VAL D N 1
ATOM 7813 C CA . VAL D 1 220 ? 87.419 41.700 45.553 1.00 53.33 199 VAL D CA 1
ATOM 7814 C C . VAL D 1 220 ? 88.776 42.362 45.721 1.00 53.68 199 VAL D C 1
ATOM 7815 O O . VAL D 1 220 ? 89.619 41.895 46.481 1.00 58.58 199 VAL D O 1
ATOM 7819 N N . PHE D 1 221 ? 88.971 43.479 45.023 1.00 45.73 200 PHE D N 1
ATOM 7820 C CA . PHE D 1 221 ? 90.202 44.237 45.182 1.00 48.41 200 PHE D CA 1
ATOM 7821 C C . PHE D 1 221 ? 89.968 45.688 44.790 1.00 46.17 200 PHE D C 1
ATOM 7822 O O . PHE D 1 221 ? 89.038 46.010 44.049 1.00 41.09 200 PHE D O 1
ATOM 7830 N N . ARG D 1 222 ? 90.837 46.563 45.300 1.00 48.36 201 ARG D N 1
ATOM 7831 C CA . ARG D 1 222 ? 90.773 47.989 45.015 1.00 50.79 201 ARG D CA 1
ATOM 7832 C C . ARG D 1 222 ? 91.993 48.439 44.221 1.00 52.83 201 ARG D C 1
ATOM 7833 O O . ARG D 1 222 ? 93.119 48.015 44.504 1.00 49.10 201 ARG D O 1
ATOM 7841 N N . VAL D 1 223 ? 91.761 49.309 43.230 1.00 42.98 202 VAL D N 1
ATOM 7842 C CA . VAL D 1 223 ? 92.831 50.004 42.530 1.00 44.02 202 VAL D CA 1
ATOM 7843 C C . VAL D 1 223 ? 92.469 51.475 42.421 1.00 51.99 202 VAL D C 1
ATOM 7844 O O . VAL D 1 223 ? 91.313 51.870 42.596 1.00 59.53 202 VAL D O 1
ATOM 7848 N N . ARG D 1 224 ? 93.485 52.284 42.132 1.00 42.23 203 ARG D N 1
ATOM 7849 C CA . ARG D 1 224 ? 93.260 53.688 41.827 1.00 42.98 203 ARG D CA 1
ATOM 7850 C C . ARG D 1 224 ? 92.572 53.817 40.474 1.00 46.51 203 ARG D C 1
ATOM 7851 O O . ARG D 1 224 ? 92.752 52.979 39.581 1.00 51.95 203 ARG D O 1
ATOM 7859 N N . ASN D 1 225 ? 91.765 54.874 40.332 1.00 45.36 204 ASN D N 1
ATOM 7860 C CA . ASN D 1 225 ? 90.986 55.106 39.110 1.00 50.23 204 ASN D CA 1
ATOM 7861 C C . ASN D 1 225 ? 91.834 55.864 38.086 1.00 52.25 204 ASN D C 1
ATOM 7862 O O . ASN D 1 225 ? 91.537 56.986 37.683 1.00 58.89 204 ASN D O 1
ATOM 7867 N N . VAL D 1 226 ? 92.923 55.222 37.677 1.00 45.91 205 VAL D N 1
ATOM 7868 C CA . VAL D 1 226 ? 93.884 55.831 36.757 1.00 52.35 205 VAL D CA 1
ATOM 7869 C C . VAL D 1 226 ? 94.161 54.861 35.620 1.00 52.47 205 VAL D C 1
ATOM 7870 O O . VAL D 1 226 ? 93.992 53.638 35.768 1.00 56.54 205 VAL D O 1
ATOM 7874 N N . PRO D 1 227 ? 94.590 55.376 34.468 1.00 45.47 206 PRO D N 1
ATOM 7875 C CA . PRO D 1 227 ? 94.801 54.503 33.311 1.00 42.89 206 PRO D CA 1
ATOM 7876 C C . PRO D 1 227 ? 95.754 53.363 33.630 1.00 50.34 206 PRO D C 1
ATOM 7877 O O . PRO D 1 227 ? 96.752 53.538 34.330 1.00 66.34 206 PRO D O 1
ATOM 7881 N N . ALA D 1 228 ? 95.417 52.186 33.108 1.00 50.51 207 ALA D N 1
ATOM 7882 C CA . ALA D 1 228 ? 96.160 50.936 33.177 1.00 45.65 207 ALA D CA 1
ATOM 7883 C C . ALA D 1 228 ? 96.146 50.296 34.551 1.00 42.88 207 ALA D C 1
ATOM 7884 O O . ALA D 1 228 ? 96.697 49.196 34.698 1.00 44.28 207 ALA D O 1
ATOM 7886 N N . ALA D 1 229 ? 95.491 50.889 35.551 1.00 44.94 208 ALA D N 1
ATOM 7887 C CA . ALA D 1 229 ? 95.594 50.297 36.882 1.00 37.33 208 ALA D CA 1
ATOM 7888 C C . ALA D 1 229 ? 94.924 48.930 36.915 1.00 37.91 208 ALA D C 1
ATOM 7889 O O . ALA D 1 229 ? 95.443 48.001 37.546 1.00 47.55 208 ALA D O 1
ATOM 7891 N N . LEU D 1 230 ? 93.794 48.777 36.214 1.00 32.12 209 LEU D N 1
ATOM 7892 C CA . LEU D 1 230 ? 93.159 47.468 36.112 1.00 32.17 209 LEU D CA 1
ATOM 7893 C C . LEU D 1 230 ? 94.022 46.504 35.322 1.00 45.53 209 LEU D C 1
ATOM 7894 O O . LEU D 1 230 ? 94.147 45.327 35.687 1.00 50.17 209 LEU D O 1
ATOM 7899 N N . TYR D 1 231 ? 94.605 46.994 34.223 1.00 43.17 210 TYR D N 1
ATOM 7900 C CA . TYR D 1 231 ? 95.516 46.206 33.410 1.00 44.52 210 TYR D CA 1
ATOM 7901 C C . TYR D 1 231 ? 96.640 45.623 34.248 1.00 42.87 210 TYR D C 1
ATOM 7902 O O . TYR D 1 231 ? 96.911 44.417 34.191 1.00 49.82 210 TYR D O 1
ATOM 7911 N N . LYS D 1 232 ? 97.276 46.461 35.073 1.00 44.31 211 LYS D N 1
ATOM 7912 C CA . LYS D 1 232 ? 98.340 45.983 35.953 1.00 42.16 211 LYS D CA 1
ATOM 7913 C C . LYS D 1 232 ? 97.846 44.856 36.849 1.00 52.28 211 LYS D C 1
ATOM 7914 O O . LYS D 1 232 ? 98.517 43.829 37.009 1.00 49.95 211 LYS D O 1
ATOM 7920 N N . ALA D 1 233 ? 96.652 45.024 37.418 1.00 52.33 212 ALA D N 1
ATOM 7921 C CA . ALA D 1 233 ? 96.121 44.037 38.348 1.00 48.20 212 ALA D CA 1
ATOM 7922 C C . ALA D 1 233 ? 95.824 42.715 37.650 1.00 51.60 212 ALA D C 1
ATOM 7923 O O . ALA D 1 233 ? 95.904 41.650 38.277 1.00 41.30 212 ALA D O 1
ATOM 7925 N N . LEU D 1 234 ? 95.460 42.765 36.364 1.00 49.38 213 LEU D N 1
ATOM 7926 C CA . LEU D 1 234 ? 95.134 41.552 35.625 1.00 51.62 213 LEU D CA 1
ATOM 7927 C C . LEU D 1 234 ? 96.349 40.857 35.024 1.00 50.70 213 LEU D C 1
ATOM 7928 O O . LEU D 1 234 ? 96.256 39.672 34.678 1.00 48.89 213 LEU D O 1
ATOM 7933 N N . GLY D 1 235 ? 97.486 41.543 34.936 1.00 53.18 214 GLY D N 1
ATOM 7934 C CA . GLY D 1 235 ? 98.635 40.980 34.237 1.00 51.28 214 GLY D CA 1
ATOM 7935 C C . GLY D 1 235 ? 99.008 39.589 34.715 1.00 46.26 214 GLY D C 1
ATOM 7936 O O . GLY D 1 235 ? 99.355 38.719 33.911 1.00 49.13 214 GLY D O 1
ATOM 7937 N N . GLY D 1 236 ? 98.890 39.343 36.022 1.00 36.91 215 GLY D N 1
ATOM 7938 C CA . GLY D 1 236 ? 99.334 38.069 36.569 1.00 39.36 215 GLY D CA 1
ATOM 7939 C C . GLY D 1 236 ? 98.497 36.876 36.143 1.00 47.51 215 GLY D C 1
ATOM 7940 O O . GLY D 1 236 ? 99.026 35.770 35.991 1.00 52.52 215 GLY D O 1
ATOM 7941 N N . PHE D 1 237 ? 97.172 37.061 36.005 1.00 39.91 216 PHE D N 1
ATOM 7942 C CA . PHE D 1 237 ? 96.330 35.977 35.516 1.00 33.62 216 PHE D CA 1
ATOM 7943 C C . PHE D 1 237 ? 96.588 35.726 34.031 1.00 47.21 216 PHE D C 1
ATOM 7944 O O . PHE D 1 237 ? 96.625 34.573 33.580 1.00 53.88 216 PHE D O 1
ATOM 7952 N N . ALA D 1 238 ? 96.805 36.798 33.265 1.00 43.58 217 ALA D N 1
ATOM 7953 C CA . ALA D 1 238 ? 97.007 36.667 31.824 1.00 47.68 217 ALA D CA 1
ATOM 7954 C C . ALA D 1 238 ? 98.265 35.860 31.493 1.00 57.03 217 ALA D C 1
ATOM 7955 O O . ALA D 1 238 ? 98.241 35.013 30.592 1.00 67.39 217 ALA D O 1
ATOM 7957 N N . THR D 1 239 ? 99.378 36.108 32.191 1.00 49.84 218 THR D N 1
ATOM 7958 C CA . THR D 1 239 ? 100.605 35.378 31.871 1.00 52.18 218 THR D CA 1
ATOM 7959 C C . THR D 1 239 ? 100.735 34.050 32.619 1.00 49.64 218 THR D C 1
ATOM 7960 O O . THR D 1 239 ? 101.689 33.314 32.369 1.00 46.92 218 THR D O 1
ATOM 7964 N N . ASN D 1 240 ? 99.795 33.707 33.502 1.00 49.09 219 ASN D N 1
ATOM 7965 C CA . ASN D 1 240 ? 99.803 32.407 34.164 1.00 54.67 219 ASN D CA 1
ATOM 7966 C C . ASN D 1 240 ? 98.634 31.513 33.731 1.00 57.47 219 ASN D C 1
ATOM 7967 O O . ASN D 1 240 ? 98.453 30.424 34.290 1.00 57.04 219 ASN D O 1
ATOM 7972 N N . GLY D 1 241 ? 97.844 31.938 32.747 1.00 53.33 220 GLY D N 1
ATOM 7973 C CA . GLY D 1 241 ? 96.790 31.084 32.226 1.00 51.43 220 GLY D CA 1
ATOM 7974 C C . GLY D 1 241 ? 95.639 30.852 33.178 1.00 48.61 220 GLY D C 1
ATOM 7975 O O . GLY D 1 241 ? 95.054 29.763 33.189 1.00 54.40 220 GLY D O 1
ATOM 7976 N N . VAL D 1 242 ? 95.307 31.840 33.993 1.00 38.68 221 VAL D N 1
ATOM 7977 C CA . VAL D 1 242 ? 94.158 31.743 34.878 1.00 48.24 221 VAL D CA 1
ATOM 7978 C C . VAL D 1 242 ? 92.965 32.350 34.149 1.00 51.98 221 VAL D C 1
ATOM 7979 O O . VAL D 1 242 ? 92.993 33.524 33.758 1.00 50.92 221 VAL D O 1
ATOM 7983 N N . ASN D 1 243 ? 91.925 31.547 33.946 1.00 53.95 222 ASN D N 1
ATOM 7984 C CA . ASN D 1 243 ? 90.726 32.042 33.289 1.00 47.35 222 ASN D CA 1
ATOM 7985 C C . ASN D 1 243 ? 89.893 32.793 34.308 1.00 46.44 222 ASN D C 1
ATOM 7986 O O . ASN D 1 243 ? 89.592 32.272 35.385 1.00 46.02 222 ASN D O 1
ATOM 7991 N N . MET D 1 244 ? 89.554 34.031 33.984 1.00 49.50 223 MET D N 1
ATOM 7992 C CA . MET D 1 244 ? 88.666 34.838 34.805 1.00 46.65 223 MET D CA 1
ATOM 7993 C C . MET D 1 244 ? 87.285 34.810 34.154 1.00 50.30 223 MET D C 1
ATOM 7994 O O . MET D 1 244 ? 87.178 34.981 32.931 1.00 45.81 223 MET D O 1
ATOM 7999 N N . THR D 1 245 ? 86.237 34.520 34.946 1.00 43.26 224 THR D N 1
ATOM 8000 C CA . THR D 1 245 ? 84.899 34.355 34.377 1.00 51.64 224 THR D CA 1
ATOM 8001 C C . THR D 1 245 ? 83.876 35.383 34.849 1.00 50.18 224 THR D C 1
ATOM 8002 O O . THR D 1 245 ? 82.741 35.359 34.371 1.00 53.39 224 THR D O 1
ATOM 8006 N N . LYS D 1 246 ? 84.228 36.268 35.771 1.00 49.46 225 LYS D N 1
ATOM 8007 C CA . LYS D 1 246 ? 83.347 37.364 36.144 1.00 46.16 225 LYS D CA 1
ATOM 8008 C C . LYS D 1 246 ? 84.200 38.544 36.577 1.00 41.22 225 LYS D C 1
ATOM 8009 O O . LYS D 1 246 ? 85.211 38.368 37.262 1.00 43.55 225 LYS D O 1
ATOM 8015 N N . LEU D 1 247 ? 83.776 39.746 36.192 1.00 38.13 226 LEU D N 1
ATOM 8016 C CA . LEU D 1 247 ? 84.505 40.953 36.580 1.00 46.59 226 LEU D CA 1
ATOM 8017 C C . LEU D 1 247 ? 83.566 42.143 36.507 1.00 50.85 226 LEU D C 1
ATOM 8018 O O . LEU D 1 247 ? 83.095 42.485 35.419 1.00 45.33 226 LEU D O 1
ATOM 8023 N N . GLU D 1 248 ? 83.353 42.809 37.645 1.00 55.13 227 GLU D N 1
ATOM 8024 C CA . GLU D 1 248 ? 82.410 43.916 37.768 1.00 60.66 227 GLU D CA 1
ATOM 8025 C C . GLU D 1 248 ? 83.116 45.105 38.393 1.00 53.42 227 GLU D C 1
ATOM 8026 O O . GLU D 1 248 ? 83.713 44.973 39.466 1.00 45.91 227 GLU D O 1
ATOM 8032 N N . SER D 1 249 ? 82.980 46.273 37.778 1.00 51.07 228 SER D N 1
ATOM 8033 C CA . SER D 1 249 ? 83.557 47.478 38.350 1.00 51.11 228 SER D CA 1
ATOM 8034 C C . SER D 1 249 ? 82.552 48.192 39.255 1.00 56.40 228 SER D C 1
ATOM 8035 O O . SER D 1 249 ? 81.336 48.122 39.061 1.00 70.26 228 SER D O 1
ATOM 8038 N N . TYR D 1 250 ? 83.088 48.866 40.267 1.00 50.72 229 TYR D N 1
ATOM 8039 C CA . TYR D 1 250 ? 82.304 49.630 41.227 1.00 51.07 229 TYR D CA 1
ATOM 8040 C C . TYR D 1 250 ? 83.169 50.805 41.675 1.00 51.92 229 TYR D C 1
ATOM 8041 O O . TYR D 1 250 ? 84.230 50.587 42.267 1.00 62.90 229 TYR D O 1
ATOM 8050 N N . GLN D 1 251 ? 82.760 52.036 41.357 1.00 45.36 230 GLN D N 1
ATOM 8051 C CA . GLN D 1 251 ? 83.477 53.217 41.827 1.00 42.26 230 GLN D CA 1
ATOM 8052 C C . GLN D 1 251 ? 83.162 53.483 43.301 1.00 56.22 230 GLN D C 1
ATOM 8053 O O . GLN D 1 251 ? 82.008 53.399 43.728 1.00 53.00 230 GLN D O 1
ATOM 8059 N N . LEU D 1 252 ? 84.207 53.746 44.083 1.00 67.98 231 LEU D N 1
ATOM 8060 C CA . LEU D 1 252 ? 84.101 53.858 45.533 1.00 64.66 231 LEU D CA 1
ATOM 8061 C C . LEU D 1 252 ? 83.561 55.213 45.957 1.00 67.21 231 LEU D C 1
ATOM 8062 O O . LEU D 1 252 ? 83.865 56.238 45.339 1.00 65.32 231 LEU D O 1
ATOM 8067 N N . GLY D 1 253 ? 82.754 55.208 47.025 1.00 72.84 232 GLY D N 1
ATOM 8068 C CA . GLY D 1 253 ? 82.147 56.422 47.530 1.00 76.08 232 GLY D CA 1
ATOM 8069 C C . GLY D 1 253 ? 81.339 57.081 46.423 1.00 86.30 232 GLY D C 1
ATOM 8070 O O . GLY D 1 253 ? 80.874 56.442 45.476 1.00 87.44 232 GLY D O 1
ATOM 8071 N N . GLY D 1 254 ? 81.133 58.388 46.580 1.00 94.15 233 GLY D N 1
ATOM 8072 C CA . GLY D 1 254 ? 80.588 59.155 45.477 1.00 101.08 233 GLY D CA 1
ATOM 8073 C C . GLY D 1 254 ? 81.620 59.553 44.441 1.00 104.20 233 GLY D C 1
ATOM 8074 O O . GLY D 1 254 ? 81.270 59.759 43.274 1.00 104.32 233 GLY D O 1
ATOM 8075 N N . ARG D 1 255 ? 82.888 59.626 44.834 1.00 101.68 234 ARG D N 1
ATOM 8076 C CA . ARG D 1 255 ? 83.939 60.141 43.973 1.00 103.67 234 ARG D CA 1
ATOM 8077 C C . ARG D 1 255 ? 84.387 59.101 42.939 1.00 97.77 234 ARG D C 1
ATOM 8078 O O . ARG D 1 255 ? 83.914 57.960 42.904 1.00 98.89 234 ARG D O 1
ATOM 8080 N N . PHE D 1 256 ? 85.302 59.527 42.066 1.00 89.00 235 PHE D N 1
ATOM 8081 C CA . PHE D 1 256 ? 85.892 58.711 41.008 1.00 78.86 235 PHE D CA 1
ATOM 8082 C C . PHE D 1 256 ? 87.395 58.547 41.231 1.00 71.83 235 PHE D C 1
ATOM 8083 O O . PHE D 1 256 ? 88.196 58.571 40.291 1.00 67.81 235 PHE D O 1
ATOM 8091 N N . ILE D 1 257 ? 87.784 58.410 42.498 1.00 65.22 236 ILE D N 1
ATOM 8092 C CA . ILE D 1 257 ? 89.183 58.336 42.910 1.00 56.77 236 ILE D CA 1
ATOM 8093 C C . ILE D 1 257 ? 89.698 56.900 42.970 1.00 55.78 236 ILE D C 1
ATOM 8094 O O . ILE D 1 257 ? 90.852 56.632 42.629 1.00 63.77 236 ILE D O 1
ATOM 8099 N N . ALA D 1 258 ? 88.874 55.956 43.414 1.00 50.35 237 ALA D N 1
ATOM 8100 C CA . ALA D 1 258 ? 89.312 54.584 43.618 1.00 50.25 237 ALA D CA 1
ATOM 8101 C C . ALA D 1 258 ? 88.176 53.652 43.232 1.00 52.31 237 ALA D C 1
ATOM 8102 O O . ALA D 1 258 ? 86.998 54.019 43.296 1.00 57.16 237 ALA D O 1
ATOM 8104 N N . THR D 1 259 ? 88.534 52.427 42.869 1.00 54.24 238 THR D N 1
ATOM 8105 C CA . THR D 1 259 ? 87.576 51.499 42.283 1.00 52.43 238 THR D CA 1
ATOM 8106 C C . THR D 1 259 ? 87.714 50.121 42.909 1.00 52.82 238 THR D C 1
ATOM 8107 O O . THR D 1 259 ? 88.829 49.624 43.098 1.00 52.87 238 THR D O 1
ATOM 8111 N N . GLN D 1 260 ? 86.583 49.495 43.215 1.00 48.77 239 GLN D N 1
ATOM 8112 C CA . GLN D 1 260 ? 86.594 48.124 43.703 1.00 48.41 239 GLN D CA 1
ATOM 8113 C C . GLN D 1 260 ? 86.098 47.198 42.611 1.00 46.74 239 GLN D C 1
ATOM 8114 O O . GLN D 1 260 ? 85.240 47.569 41.809 1.00 51.99 239 GLN D O 1
ATOM 8120 N N . PHE D 1 261 ? 86.654 45.993 42.579 1.00 37.77 240 PHE D N 1
ATOM 8121 C CA . PHE D 1 261 ? 86.289 45.017 41.565 1.00 42.75 240 PHE D CA 1
ATOM 8122 C C . PHE D 1 261 ? 85.870 43.718 42.229 1.00 48.57 240 PHE D C 1
ATOM 8123 O O . PHE D 1 261 ? 86.460 43.312 43.239 1.00 42.56 240 PHE D O 1
ATOM 8131 N N . TYR D 1 262 ? 84.847 43.077 41.654 1.00 47.36 241 TYR D N 1
ATOM 8132 C CA . TYR D 1 262 ? 84.383 41.759 42.065 1.00 46.44 241 TYR D CA 1
ATOM 8133 C C . TYR D 1 262 ? 84.780 40.787 40.966 1.00 48.55 241 TYR D C 1
ATOM 8134 O O . TYR D 1 262 ? 84.485 41.029 39.788 1.00 43.35 241 TYR D O 1
ATOM 8143 N N . ALA D 1 263 ? 85.454 39.696 41.336 1.00 45.42 242 ALA D N 1
ATOM 8144 C CA . ALA D 1 263 ? 86.013 38.815 40.324 1.00 46.52 242 ALA D CA 1
ATOM 8145 C C . ALA D 1 263 ? 85.880 37.348 40.704 1.00 48.23 242 ALA D C 1
ATOM 8146 O O . ALA D 1 263 ? 86.047 36.974 41.869 1.00 52.57 242 ALA D O 1
ATOM 8148 N N . ASP D 1 264 ? 85.622 36.526 39.689 1.00 49.05 243 ASP D N 1
ATOM 8149 C CA . ASP D 1 264 ? 85.670 35.070 39.766 1.00 52.93 243 ASP D CA 1
ATOM 8150 C C . ASP D 1 264 ? 86.791 34.577 38.859 1.00 55.53 243 ASP D C 1
ATOM 8151 O O . ASP D 1 264 ? 86.908 35.034 37.715 1.00 55.69 243 ASP D O 1
ATOM 8156 N N . ILE D 1 265 ? 87.608 33.645 39.358 1.00 45.09 244 ILE D N 1
ATOM 8157 C CA . ILE D 1 265 ? 88.563 32.943 38.512 1.00 49.85 244 ILE D CA 1
ATOM 8158 C C . ILE D 1 265 ? 88.323 31.447 38.645 1.00 50.28 244 ILE D C 1
ATOM 8159 O O . ILE D 1 265 ? 87.812 30.958 39.658 1.00 39.60 244 ILE D O 1
ATOM 8164 N N . GLU D 1 266 ? 88.734 30.718 37.610 1.00 51.07 245 GLU D N 1
ATOM 8165 C CA . GLU D 1 266 ? 88.718 29.261 37.639 1.00 54.78 245 GLU D CA 1
ATOM 8166 C C . GLU D 1 266 ? 90.087 28.821 38.132 1.00 57.10 245 GLU D C 1
ATOM 8167 O O . GLU D 1 266 ? 91.056 28.787 37.377 1.00 59.47 245 GLU D O 1
ATOM 8173 N N . GLY D 1 267 ? 90.159 28.495 39.409 1.00 64.97 246 GLY D N 1
ATOM 8174 C CA . GLY D 1 267 ? 91.397 28.135 40.064 1.00 63.08 246 GLY D CA 1
ATOM 8175 C C . GLY D 1 267 ? 91.243 28.224 41.562 1.00 64.57 246 GLY D C 1
ATOM 8176 O O . GLY D 1 267 ? 90.326 28.861 42.088 1.00 66.79 246 GLY D O 1
ATOM 8177 N N . HIS D 1 268 ? 92.158 27.557 42.258 1.00 63.35 247 HIS D N 1
ATOM 8178 C CA . HIS D 1 268 ? 92.285 27.485 43.702 1.00 60.35 247 HIS D CA 1
ATOM 8179 C C . HIS D 1 268 ? 93.515 28.273 44.164 1.00 66.28 247 HIS D C 1
ATOM 8180 O O . HIS D 1 268 ? 94.565 28.209 43.509 1.00 69.77 247 HIS D O 1
ATOM 8187 N N . PRO D 1 269 ? 93.424 29.030 45.266 1.00 63.27 248 PRO D N 1
ATOM 8188 C CA . PRO D 1 269 ? 94.559 29.892 45.662 1.00 59.00 248 PRO D CA 1
ATOM 8189 C C . PRO D 1 269 ? 95.834 29.131 45.990 1.00 58.27 248 PRO D C 1
ATOM 8190 O O . PRO D 1 269 ? 96.922 29.723 45.943 1.00 53.94 248 PRO D O 1
ATOM 8194 N N . GLU D 1 270 ? 95.742 27.841 46.304 1.00 59.27 249 GLU D N 1
ATOM 8195 C CA . GLU D 1 270 ? 96.932 27.046 46.571 1.00 61.36 249 GLU D CA 1
ATOM 8196 C C . GLU D 1 270 ? 97.582 26.512 45.300 1.00 63.72 249 GLU D C 1
ATOM 8197 O O . GLU D 1 270 ? 98.679 25.950 45.370 1.00 66.75 249 GLU D O 1
ATOM 8203 N N . GLU D 1 271 ? 96.936 26.649 44.149 1.00 65.46 250 GLU D N 1
ATOM 8204 C CA . GLU D 1 271 ? 97.599 26.336 42.892 1.00 68.76 250 GLU D CA 1
ATOM 8205 C C . GLU D 1 271 ? 98.724 27.329 42.609 1.00 61.60 250 GLU D C 1
ATOM 8206 O O . GLU D 1 271 ? 98.601 28.526 42.883 1.00 57.34 250 GLU D O 1
ATOM 8212 N N . ARG D 1 272 ? 99.840 26.823 42.081 1.00 55.38 251 ARG D N 1
ATOM 8213 C CA . ARG D 1 272 ? 100.976 27.706 41.850 1.00 55.24 251 ARG D CA 1
ATOM 8214 C C . ARG D 1 272 ? 100.609 28.846 40.902 1.00 54.06 251 ARG D C 1
ATOM 8215 O O . ARG D 1 272 ? 100.905 30.016 41.177 1.00 54.77 251 ARG D O 1
ATOM 8223 N N . SER D 1 273 ? 99.924 28.533 39.801 1.00 52.09 252 SER D N 1
ATOM 8224 C CA . SER D 1 273 ? 99.588 29.577 38.834 1.00 57.87 252 SER D CA 1
ATOM 8225 C C . SER D 1 273 ? 98.769 30.687 39.482 1.00 57.12 252 SER D C 1
ATOM 8226 O O . SER D 1 273 ? 99.055 31.876 39.288 1.00 57.11 252 SER D O 1
ATOM 8229 N N . VAL D 1 274 ? 97.779 30.320 40.296 1.00 49.81 253 VAL D N 1
ATOM 8230 C CA . VAL D 1 274 ? 96.962 31.336 40.950 1.00 51.72 253 VAL D CA 1
ATOM 8231 C C . VAL D 1 274 ? 97.785 32.084 41.989 1.00 51.98 253 VAL D C 1
ATOM 8232 O O . VAL D 1 274 ? 97.718 33.317 42.095 1.00 51.98 253 VAL D O 1
ATOM 8236 N N . GLN D 1 275 ? 98.603 31.349 42.743 1.00 46.06 254 GLN D N 1
ATOM 8237 C CA . GLN D 1 275 ? 99.490 31.961 43.720 1.00 50.60 254 GLN D CA 1
ATOM 8238 C C . GLN D 1 275 ? 100.355 33.045 43.100 1.00 56.50 254 GLN D C 1
ATOM 8239 O O . GLN D 1 275 ? 100.515 34.128 43.676 1.00 57.87 254 GLN D O 1
ATOM 8245 N N . LEU D 1 276 ? 100.918 32.774 41.919 1.00 56.78 255 LEU D N 1
ATOM 8246 C CA . LEU D 1 276 ? 101.761 33.769 41.260 1.00 52.71 255 LEU D CA 1
ATOM 8247 C C . LEU D 1 276 ? 100.928 34.955 40.784 1.00 49.34 255 LEU D C 1
ATOM 8248 O O . LEU D 1 276 ? 101.345 36.111 40.921 1.00 48.90 255 LEU D O 1
ATOM 8253 N N . ALA D 1 277 ? 99.749 34.683 40.214 1.00 43.71 256 ALA D N 1
ATOM 8254 C CA . ALA D 1 277 ? 98.854 35.762 39.807 1.00 44.79 256 ALA D CA 1
ATOM 8255 C C . ALA D 1 277 ? 98.475 36.629 41.002 1.00 53.68 256 ALA D C 1
ATOM 8256 O O . ALA D 1 277 ? 98.523 37.863 40.925 1.00 55.76 256 ALA D O 1
ATOM 8258 N N . LEU D 1 278 ? 98.113 35.998 42.127 1.00 50.81 257 LEU D N 1
ATOM 8259 C CA . LEU D 1 278 ? 97.758 36.766 43.319 1.00 47.52 257 LEU D CA 1
ATOM 8260 C C . LEU D 1 278 ? 98.959 37.526 43.862 1.00 46.98 257 LEU D C 1
ATOM 8261 O O . LEU D 1 278 ? 98.827 38.676 44.298 1.00 54.87 257 LEU D O 1
ATOM 8266 N N . GLU D 1 279 ? 100.147 36.920 43.802 1.00 43.82 258 GLU D N 1
ATOM 8267 C CA . GLU D 1 279 ? 101.354 37.609 44.247 1.00 48.10 258 GLU D CA 1
ATOM 8268 C C . GLU D 1 279 ? 101.641 38.833 43.384 1.00 64.23 258 GLU D C 1
ATOM 8269 O O . GLU D 1 279 ? 102.057 39.880 43.895 1.00 74.87 258 GLU D O 1
ATOM 8275 N N . GLU D 1 280 ? 101.434 38.718 42.071 1.00 58.06 259 GLU D N 1
ATOM 8276 C CA . GLU D 1 280 ? 101.552 39.883 41.199 1.00 57.08 259 GLU D CA 1
ATOM 8277 C C . GLU D 1 280 ? 100.433 40.889 41.461 1.00 55.94 259 GLU D C 1
ATOM 8278 O O . GLU D 1 280 ? 100.671 42.102 41.473 1.00 58.71 259 GLU D O 1
ATOM 8284 N N . LEU D 1 281 ? 99.211 40.399 41.694 1.00 45.18 260 LEU D N 1
ATOM 8285 C CA . LEU D 1 281 ? 98.091 41.289 41.990 1.00 54.62 260 LEU D CA 1
ATOM 8286 C C . LEU D 1 281 ? 98.337 42.091 43.261 1.00 65.66 260 LEU D C 1
ATOM 8287 O O . LEU D 1 281 ? 97.994 43.278 43.329 1.00 67.62 260 LEU D O 1
ATOM 8292 N N . ARG D 1 282 ? 98.975 41.474 44.263 1.00 60.76 261 ARG D N 1
ATOM 8293 C CA . ARG D 1 282 ? 99.167 42.153 45.541 1.00 68.34 261 ARG D CA 1
ATOM 8294 C C . ARG D 1 282 ? 100.091 43.352 45.405 1.00 69.22 261 ARG D C 1
ATOM 8295 O O . ARG D 1 282 ? 100.020 44.288 46.212 1.00 70.25 261 ARG D O 1
ATOM 8297 N N . PHE D 1 283 ? 100.988 43.330 44.422 1.00 56.68 262 PHE D N 1
ATOM 8298 C CA . PHE D 1 283 ? 101.868 44.478 44.237 1.00 60.20 262 PHE D CA 1
ATOM 8299 C C . PHE D 1 283 ? 101.111 45.670 43.676 1.00 63.05 262 PHE D C 1
ATOM 8300 O O . PHE D 1 283 ? 101.460 46.821 43.960 1.00 72.82 262 PHE D O 1
ATOM 8308 N N . PHE D 1 284 ? 100.082 45.414 42.883 1.00 63.94 263 PHE D N 1
ATOM 8309 C CA . PHE D 1 284 ? 99.383 46.456 42.154 1.00 70.85 263 PHE D CA 1
ATOM 8310 C C . PHE D 1 284 ? 98.044 46.839 42.750 1.00 82.79 263 PHE D C 1
ATOM 8311 O O . PHE D 1 284 ? 97.304 47.599 42.113 1.00 83.26 263 PHE D O 1
ATOM 8319 N N . THR D 1 285 ? 97.665 46.289 43.900 1.00 83.80 264 THR D N 1
ATOM 8320 C CA . THR D 1 285 ? 96.363 46.619 44.461 1.00 78.55 264 THR D CA 1
ATOM 8321 C C . THR D 1 285 ? 96.486 46.768 45.961 1.00 81.61 264 THR D C 1
ATOM 8322 O O . THR D 1 285 ? 97.499 46.412 46.568 1.00 82.63 264 THR D O 1
ATOM 8326 N N . LYS D 1 286 ? 95.409 47.264 46.553 1.00 81.79 265 LYS D N 1
ATOM 8327 C CA . LYS D 1 286 ? 95.227 47.251 47.991 1.00 85.14 265 LYS D CA 1
ATOM 8328 C C . LYS D 1 286 ? 93.988 46.430 48.302 1.00 88.04 265 LYS D C 1
ATOM 8329 O O . LYS D 1 286 ? 93.096 46.275 47.462 1.00 87.31 265 LYS D O 1
ATOM 8335 N N . GLU D 1 287 ? 93.942 45.901 49.515 1.00 94.68 266 GLU D N 1
ATOM 8336 C CA . GLU D 1 287 ? 92.715 45.345 50.064 1.00 104.52 266 GLU D CA 1
ATOM 8337 C C . GLU D 1 287 ? 92.136 44.230 49.186 1.00 93.49 266 GLU D C 1
ATOM 8338 O O . GLU D 1 287 ? 90.964 44.247 48.809 1.00 107.60 266 GLU D O 1
ATOM 8344 N N . VAL D 1 288 ? 92.965 43.235 48.890 1.00 69.36 267 VAL D N 1
ATOM 8345 C CA . VAL D 1 288 ? 92.484 42.034 48.216 1.00 55.81 267 VAL D CA 1
ATOM 8346 C C . VAL D 1 288 ? 91.851 41.130 49.260 1.00 55.96 267 VAL D C 1
ATOM 8347 O O . VAL D 1 288 ? 92.474 40.823 50.283 1.00 61.41 267 VAL D O 1
ATOM 8351 N N . ARG D 1 289 ? 90.602 40.722 49.025 1.00 46.23 268 ARG D N 1
ATOM 8352 C CA . ARG D 1 289 ? 89.863 39.883 49.963 1.00 52.42 268 ARG D CA 1
ATOM 8353 C C . ARG D 1 289 ? 89.206 38.719 49.226 1.00 50.99 268 ARG D C 1
ATOM 8354 O O . ARG D 1 289 ? 88.381 38.935 48.331 1.00 49.54 268 ARG D O 1
ATOM 8362 N N . ILE D 1 290 ? 89.522 37.493 49.637 1.00 47.63 269 ILE D N 1
ATOM 8363 C CA . ILE D 1 290 ? 88.888 36.305 49.071 1.00 47.96 269 ILE D CA 1
ATOM 8364 C C . ILE D 1 290 ? 87.538 36.056 49.745 1.00 55.22 269 ILE D C 1
ATOM 8365 O O . ILE D 1 290 ? 87.456 35.935 50.973 1.00 49.86 269 ILE D O 1
ATOM 8370 N N . LEU D 1 291 ? 86.468 36.026 48.944 1.00 55.70 270 LEU D N 1
ATOM 8371 C CA . LEU D 1 291 ? 85.116 35.812 49.456 1.00 57.68 270 LEU D CA 1
ATOM 8372 C C . LEU D 1 291 ? 84.631 34.367 49.351 1.00 55.32 270 LEU D C 1
ATOM 8373 O O . LEU D 1 291 ? 83.579 34.049 49.908 1.00 55.25 270 LEU D O 1
ATOM 8378 N N . GLY D 1 292 ? 85.337 33.496 48.634 1.00 52.64 271 GLY D N 1
ATOM 8379 C CA . GLY D 1 292 ? 84.943 32.100 48.606 1.00 49.12 271 GLY D CA 1
ATOM 8380 C C . GLY D 1 292 ? 85.739 31.240 47.643 1.00 48.35 271 GLY D C 1
ATOM 8381 O O . GLY D 1 292 ? 86.228 31.728 46.617 1.00 43.96 271 GLY D O 1
ATOM 8382 N N . VAL D 1 293 ? 85.853 29.950 47.959 1.00 46.67 272 VAL D N 1
ATOM 8383 C CA . VAL D 1 293 ? 86.572 28.971 47.147 1.00 48.64 272 VAL D CA 1
ATOM 8384 C C . VAL D 1 293 ? 85.720 27.709 47.126 1.00 48.93 272 VAL D C 1
ATOM 8385 O O . VAL D 1 293 ? 85.623 27.010 48.140 1.00 52.21 272 VAL D O 1
ATOM 8389 N N . TYR D 1 294 ? 85.094 27.421 45.986 1.00 52.03 273 TYR D N 1
ATOM 8390 C CA . TYR D 1 294 ? 84.000 26.460 45.926 1.00 59.24 273 TYR D CA 1
ATOM 8391 C C . TYR D 1 294 ? 84.029 25.661 44.628 1.00 62.66 273 TYR D C 1
ATOM 8392 O O . TYR D 1 294 ? 84.707 26.020 43.661 1.00 58.72 273 TYR D O 1
ATOM 8401 N N . LYS D 1 295 ? 83.297 24.546 44.638 1.00 70.01 274 LYS D N 1
ATOM 8402 C CA . LYS D 1 295 ? 83.154 23.715 43.449 1.00 70.01 274 LYS D CA 1
ATOM 8403 C C . LYS D 1 295 ? 82.403 24.463 42.352 1.00 64.11 274 LYS D C 1
ATOM 8404 O O . LYS D 1 295 ? 81.464 25.213 42.621 1.00 51.85 274 LYS D O 1
ATOM 8410 N N . GLY D 1 296 ? 82.837 24.270 41.107 1.00 67.70 275 GLY D N 1
ATOM 8411 C CA . GLY D 1 296 ? 82.203 24.893 39.962 1.00 62.71 275 GLY D CA 1
ATOM 8412 C C . GLY D 1 296 ? 81.255 23.922 39.283 1.00 64.71 275 GLY D C 1
ATOM 8413 O O . GLY D 1 296 ? 81.508 22.721 39.231 1.00 67.81 275 GLY D O 1
ATOM 8414 N N . SER D 1 297 ? 80.159 24.457 38.750 1.00 69.64 276 SER D N 1
ATOM 8415 C CA . SER D 1 297 ? 79.145 23.614 38.128 1.00 76.19 276 SER D CA 1
ATOM 8416 C C . SER D 1 297 ? 79.653 23.033 36.812 1.00 72.24 276 SER D C 1
ATOM 8417 O O . SER D 1 297 ? 80.431 23.662 36.091 1.00 69.99 276 SER D O 1
ATOM 8420 N N . ASP D 1 298 ? 79.159 21.838 36.474 1.00 77.28 277 ASP D N 1
ATOM 8421 C CA . ASP D 1 298 ? 79.613 21.147 35.271 1.00 84.34 277 ASP D CA 1
ATOM 8422 C C . ASP D 1 298 ? 79.358 21.939 33.994 1.00 92.76 277 ASP D C 1
ATOM 8423 O O . ASP D 1 298 ? 79.958 21.620 32.959 1.00 95.38 277 ASP D O 1
ATOM 8425 N N . ILE D 1 299 ? 78.512 22.973 34.047 1.00 91.83 278 ILE D N 1
ATOM 8426 C CA . ILE D 1 299 ? 78.241 23.804 32.878 1.00 87.52 278 ILE D CA 1
ATOM 8427 C C . ILE D 1 299 ? 79.487 24.571 32.420 1.00 84.04 278 ILE D C 1
ATOM 8428 O O . ILE D 1 299 ? 79.533 25.052 31.279 1.00 76.97 278 ILE D O 1
ATOM 8433 N N . ARG D 1 300 ? 80.498 24.711 33.277 1.00 84.64 279 ARG D N 1
ATOM 8434 C CA . ARG D 1 300 ? 81.733 25.386 32.872 1.00 82.00 279 ARG D CA 1
ATOM 8435 C C . ARG D 1 300 ? 82.521 24.556 31.861 1.00 81.66 279 ARG D C 1
ATOM 8436 O O . ARG D 1 300 ? 83.215 25.104 31.006 1.00 77.37 279 ARG D O 1
#

Foldseek 3Di:
DDAPLEEEEADDPQAVLNVQCCVVPVRGHYDYDNDPVRNVVCQVVNVHQKYKFWADKDPPDDGDPCVPPLVVALKFFADKDKDWDFKFKWFAPPQDLVLAAEEEAAPVQCVQQVCVCVVSVHHYDHDNHQLVLLVVRLVVVRRRYIGIGDPRSCVVSVIGGPDTRRTDDGPIMIMITMMGNDADADDFDDDPFWKKWKKKWKAFLDPCLVVQLCVLCVVLVKAWDDKDWDQPDPDNGMIMIITMITGDCPPPSNVRSVVSNPVSTPDIDTRYMYGDDPVVD/DAPLEEEEEADPQAVLNVQCCVVPVSGHYDYDNDPVVNLVCQVVVVHQKYKFWDDKPPPDDGDPCVVPLVVDLKFFADKDKDWDFKFKWFAPPQDPVLAAEEEAAPVQCVQQVVVCVVSVHHYDHDPHQLVLLVVRLPVVRRRYIYIGDPRSCVVSVIGGHGIRRTDDGPIMIMITMMGNDPDADDFDDPPFWKKWKKKWKAFLDPCLVVQLCVLCVVLVKAKDDWDWDQPDPDNGMIMIITMITHDCVDPSNVRSVVSNPVSTPDMDTRHMYGDDPVVD/DAPLEEEEEDDPQAVLNVFCCVPPVSGHYDYDNDPVRNLVCQVVRVHQKYKFWADKPPPDDGDPCVPPLVVALKFFADKDKDWDFKFKWFAPPQDLLLAAEEEAAPVQCVQLVPVCVVSNHHYDHDPHQLVLLVVRLVVVRRRYIGIHDPRSCVVSVIGGPDIRRTDDGPIMIMITMMGNDADADDFDDPPFWKKWKKKWKAFLDPCLVVQLCVLCVVLVKAKDDWDWDAPDPDNGMIMIITMITHDCVDPSNVRSVVSNPVSTPDIDTRYMYGDDPVD/DDDDALLEEEEEDDCQAVLNVQCCVVPVSGHYDYDNDPVRNQVCQVVRVHQKYKFWADWPQPDDGDPCVPPLVVGLKFFADKDKAWDFKFKWFAPPQDLVLAAEEEAAPSQCVQQVCVCVVSVHHYDYDPHQLVQLVVRLVVVRRRYIGIGHPSSCVVSVIGGNDIRNTNDTPTMIMITMMGNDADADDFDDPPFWKKWKKKWKAFLDPCLVVQLQVLCVVLVKAKDDKDWDQPDPDNTMIMIITMIGGDCPDPSNVRSVVSNPVRTPDMGIRGMYGDDPVD

Secondary structure (DSSP, 8-state):
-----EEEEES-TTSHHHHHHHHH-TTSEEEEESSHHHHHHHHHTTS-SEEEEEEEETTS-----HHHHHHHTT-EEEEEEEEE---EEEESTT--GGG--EEEE-HHHHTT-HHHHHHTT-EEEE-S-HHHHHHHHHHH--TTEEEEE-HHHHHHTT-EEEESS--SSS--EEEEEEEESS--PPPPPSSS--EEEEEEEEEESSTTHHHHHHHHHHHHTPEEEEEEEEE-SSSSSEEEEEEEEES-TTSHHHHHHHHHHHHS-EEEEEEEEEEPPGGG-/----EEEEESSTTSHHHHHHHHH-TTSEEEEESSHHHHHHHHHHTS-SEEEEEEEETTS-----HHHHHHHTT-EEEEEEEEE---EEEESTT--GGG--EEEE-HHHHHH-HHHHHHHT-EEEE-S-HHHHHHHHHHH--TTEEEEE-HHHHHHTT-EEEES---SSS--EEEEEEEES---PPPPPSS---EEEEEEEEEESSTTHHHHHHHHHHHHTPEEEEEEEEE-SSSSSEEEEEEEEES-TTSHHHHHHHHHHHHH-EEEEEEEEEEPPGGG-/----EEEEES-TTSHHHHHHHHH-TTSEEEEESSHHHHHHHHHTTS-SEEEEEEEETTS-----HHHHHHHTT-EEEEEEEEE---EEEESTT--GGG--EEEEEHHHHHTSHHHHHHTT-EEEEES-HHHHHHHHHHH--TTEEEEE-HHHHHHTT-EEEES---SSS--EEEEEEEESS--BPPPPSSS--EEEEEEEEEESSTTHHHHHHHHHHHHTPEEEEEEEEE-SSSSSEEEEEEEEES-TTSHHHHHHHHHHHHH-EEEEEEEEEEPPTT-/--PPP--EEEEES-TTSHHHHHHHHH-TTSEEEEESSHHHHHHHHHTTS-SEEEEEEEETTS-----HHHHGGGSS-EEEEEEEEE---EEEESTT--GGG--EEEE-HHHHHHSHHHHHHTT-EEEE-S-HHHHHHHHHHH--TTEEEEE-HHHHHHHT-EEEES---SSS--EEEEEEEESS-PPPPPPSSS--EEEEEEEEEESSTTHHHHHHHHHHHHTPEEEEEEEEE-SSSSSEEEEEEEEES-TTSHHHHHHHHHHHHH-EEEEEEEEEEPPTT-

InterPro domains:
  IPR001086 Prephenate dehydratase [PF00800] (6-182)
  IPR001086 Prephenate dehydratase [PS51171] (5-180)
  IPR002912 ACT domain [PS51671] (197-274)
  IPR008242 Bifunctional P-protein, chorismate mutase/prephenate dehydratase [PIRSF001500] (3-274)
  IPR018528 Prephenate dehydratase, conserved site [PS00857] (156-178)
  IPR045865 ACT-like domain [SSF55021] (175-274)

CATH classification: 3.40.190.10 (+2 more: 3.40.190.10, 3.30.70.260)

Solvent-accessible surface area: 46676 Å² total